Protein AF-0000000075406722 (afdb_homodimer)

Secondary structure (DSSP, 8-state):
--HHHHHHHHHHHHHHHHSS-GGGTSPPPP--HHHHHHHHHHHS-HHHHHSEEPHHHHHHHHHHH-HHHHHHHHHHHHHHHHHHHHGGGGSPEEEEEEEEEEEES---B--EETTT--B---B----SEEEEEEEEEE--HHHHHHHHHHHHHHHHHHHHHHHHHHHHHHHHHHHHHHHHHHHHHHHHHHHHHHHHHHHHHHHHHHHHHHHHTT-S-HHHHHHHHHHHHHHHHHHHHHHHHHTTHHHHHHHHHT-S-GGG-EEPP--TT-----PPPPS-HHHHHHHHHHH-HHHHHHHHHHHHHHHHHHHHHHHHSPEEEEEEEEEEE--TT-S--EEEEEEEEEE--HHHHHHHHHHHHHHHHHHHHHHHHHHHHHHHHHHHHHHHHHHHHHHHHHHHHHHHHHHHHHHHHHHHHHHHHTTSS-HHHHHHHHHHHHHHHHHHHHHHHHHHHHHHHHHHHHTPPP----------------GGGGHHHH-/-HHHHHHHHHHHHHHHHHHHHSS--SPPPP--HHHHHHHHHHHS-HHHHHSEEPHHHHHHHHHHH-HHHHHHHHHHHHHHHHHHHHGGGGS-EEEEEEEEEE-SSPP-B--B-TTT--B---EE-S-SEEEEEEEEEE--HHHHHHHHHHHHHHHHHHHHHHHHHHHHHHHHHHHHHHHHHHHHHHHHHHHHHHHHHHHHHHHHHHHHHHHHTT-S-HHHHHHHHHHHHHHHHHHHHHHHHHTTHHHHHHHHHT-S-GGG-EE----TT-----PPPPS-HHHHHHHHHHH-HHHHHHHHHHHHHHHHHHHHHHHTSPEEEEEEEEEEE--TTBS-SEEEEEEEEEEEEHHHHHHHHHHHHHHHHHHHHHHHHHHHHHHHHHHHHHHHHHHHHHHHHHHHHHHHHHHHHHHHHHHHHHHHHTTSS-HHHHHHHHHHHHHHHHHHHHHHHHHHHHHHHHHHHHT---------S---------THHHHHHH-

Structure (mmCIF, N/CA/C/O backbone):
data_AF-0000000075406722-model_v1
#
loop_
_entity.id
_entity.type
_entity.pdbx_description
1 polymer 'Outer membrane efflux protein'
#
loop_
_atom_site.group_PDB
_atom_site.id
_atom_site.type_symbol
_atom_site.label_atom_id
_atom_site.label_alt_id
_atom_site.label_comp_id
_atom_site.label_asym_id
_atom_site.label_entity_id
_atom_site.label_seq_id
_atom_site.pdbx_PDB_ins_code
_atom_site.Cartn_x
_atom_site.Cartn_y
_atom_site.Cartn_z
_atom_site.occupancy
_atom_site.B_iso_or_equiv
_atom_site.auth_seq_id
_atom_site.auth_comp_id
_atom_site.auth_asym_id
_atom_site.auth_atom_id
_atom_site.pdbx_PDB_model_num
ATOM 1 N N . MET A 1 1 ? 6.004 64.875 -0.947 1 30.69 1 MET A N 1
ATOM 2 C CA . MET A 1 1 ? 7.156 63.969 -0.961 1 30.69 1 MET A CA 1
ATOM 3 C C . MET A 1 1 ? 6.797 62.625 -0.361 1 30.69 1 MET A C 1
ATOM 5 O O . MET A 1 1 ? 7.645 61.719 -0.27 1 30.69 1 MET A O 1
ATOM 9 N N . SER A 1 2 ? 5.676 62.656 0.511 1 36.03 2 SER A N 1
ATOM 10 C CA . SER A 1 2 ? 5.25 61.562 1.378 1 36.03 2 SER A CA 1
ATOM 11 C C . SER A 1 2 ? 4.605 60.438 0.573 1 36.03 2 SER A C 1
ATOM 13 O O . SER A 1 2 ? 4.57 59.281 1.019 1 36.03 2 SER A O 1
ATOM 15 N N . MET A 1 3 ? 4.035 60.812 -0.539 1 44.88 3 MET A N 1
ATOM 16 C CA . MET A 1 3 ? 3.35 59.781 -1.312 1 44.88 3 MET A CA 1
ATOM 17 C C . MET A 1 3 ? 4.352 58.812 -1.932 1 44.88 3 MET A C 1
ATOM 19 O O . MET A 1 3 ? 3.963 57.781 -2.49 1 44.88 3 MET A O 1
ATOM 23 N N . ARG A 1 4 ? 5.582 59.281 -2.188 1 49.72 4 ARG A N 1
ATOM 24 C CA . ARG A 1 4 ? 6.566 58.5 -2.918 1 49.72 4 ARG A CA 1
ATOM 25 C C . ARG A 1 4 ? 7.117 57.375 -2.051 1 49.72 4 ARG A C 1
ATOM 27 O O . ARG A 1 4 ? 7.637 56.375 -2.566 1 49.72 4 ARG A O 1
ATOM 34 N N . LYS A 1 5 ? 7.18 57.531 -0.743 1 51.06 5 LYS A N 1
ATOM 35 C CA . LYS A 1 5 ? 7.754 56.531 0.129 1 51.06 5 LYS A CA 1
ATOM 36 C C . LYS A 1 5 ? 6.789 55.375 0.327 1 51.06 5 LYS A C 1
ATOM 38 O O . LYS A 1 5 ? 7.211 54.219 0.454 1 51.06 5 LYS A O 1
ATOM 43 N N . THR A 1 6 ? 5.496 55.656 0.438 1 47.31 6 THR A N 1
ATOM 44 C CA . THR A 1 6 ? 4.547 54.562 0.684 1 47.31 6 THR A CA 1
ATOM 45 C C . THR A 1 6 ? 4.48 53.625 -0.516 1 47.31 6 THR A C 1
ATOM 47 O O . THR A 1 6 ? 4.203 52.438 -0.362 1 47.31 6 THR A O 1
ATOM 50 N N . LEU A 1 7 ? 4.68 54.188 -1.742 1 47.38 7 LEU A N 1
ATOM 51 C CA . LEU A 1 7 ? 4.621 53.344 -2.936 1 47.38 7 LEU A CA 1
ATOM 52 C C . LEU A 1 7 ? 5.84 52.438 -3.023 1 47.38 7 LEU A C 1
ATOM 54 O O . LEU A 1 7 ? 5.77 51.344 -3.598 1 47.38 7 LEU A O 1
ATOM 58 N N . LYS A 1 8 ? 6.984 52.875 -2.516 1 51.28 8 LYS A N 1
ATOM 59 C CA . LYS A 1 8 ? 8.219 52.094 -2.6 1 51.28 8 LYS A CA 1
ATOM 60 C C . LYS A 1 8 ? 8.164 50.875 -1.67 1 51.28 8 LYS A C 1
ATOM 62 O O . LYS A 1 8 ? 8.641 49.812 -2.02 1 51.28 8 LYS A O 1
ATOM 67 N N . THR A 1 9 ? 7.539 51.062 -0.428 1 48.97 9 THR A N 1
ATOM 68 C CA . THR A 1 9 ? 7.434 49.938 0.485 1 48.97 9 THR A CA 1
ATOM 69 C C . THR A 1 9 ? 6.426 48.906 -0.036 1 48.97 9 THR A C 1
ATOM 71 O O . THR A 1 9 ? 6.633 47.719 0.099 1 48.97 9 THR A O 1
ATOM 74 N N . GLY A 1 10 ? 5.285 49.406 -0.622 1 46.62 10 GLY A N 1
ATOM 75 C CA . GLY A 1 10 ? 4.379 48.469 -1.273 1 46.62 10 GLY A CA 1
ATOM 76 C C . GLY A 1 10 ? 5.027 47.688 -2.404 1 46.62 10 GLY A C 1
ATOM 77 O O . GLY A 1 10 ? 4.66 46.531 -2.672 1 46.62 10 GLY A O 1
ATOM 78 N N . LEU A 1 11 ? 5.969 48.375 -3.121 1 46.91 11 LEU A N 1
ATOM 79 C CA . LEU A 1 11 ? 6.68 47.75 -4.223 1 46.91 11 LEU A CA 1
ATOM 80 C C . LEU A 1 11 ? 7.645 46.688 -3.709 1 46.91 11 LEU A C 1
ATOM 82 O O . LEU A 1 11 ? 7.852 45.656 -4.359 1 46.91 11 LEU A O 1
ATOM 86 N N . VAL A 1 12 ? 8.25 46.875 -2.523 1 46 12 VAL A N 1
ATOM 87 C CA . VAL A 1 12 ? 9.18 45.906 -1.998 1 46 12 VAL A CA 1
ATOM 88 C C . VAL A 1 12 ? 8.43 44.625 -1.647 1 46 12 VAL A C 1
ATOM 90 O O . VAL A 1 12 ? 8.914 43.5 -1.902 1 46 12 VAL A O 1
ATOM 93 N N . VAL A 1 13 ? 7.242 44.781 -1.038 1 46.69 13 VAL A N 1
ATOM 94 C CA . VAL A 1 13 ? 6.492 43.562 -0.697 1 46.69 13 VAL A CA 1
ATOM 95 C C . VAL A 1 13 ? 6.047 42.844 -1.973 1 46.69 13 VAL A C 1
ATOM 97 O O . VAL A 1 13 ? 6.094 41.625 -2.055 1 46.69 13 VAL A O 1
ATOM 100 N N . ALA A 1 14 ? 5.598 43.594 -2.963 1 46.34 14 ALA A N 1
ATOM 101 C CA . ALA A 1 14 ? 5.227 43.031 -4.254 1 46.34 14 ALA A CA 1
ATOM 102 C C . ALA A 1 14 ? 6.438 42.406 -4.945 1 46.34 14 ALA A C 1
ATOM 104 O O . ALA A 1 14 ? 6.316 41.375 -5.617 1 46.34 14 ALA A O 1
ATOM 105 N N . THR A 1 15 ? 7.637 43 -4.836 1 46.09 15 THR A N 1
ATOM 106 C CA . THR A 1 15 ? 8.836 42.469 -5.484 1 46.09 15 THR A CA 1
ATOM 107 C C . THR A 1 15 ? 9.273 41.156 -4.832 1 46.09 15 THR A C 1
ATOM 109 O O . THR A 1 15 ? 9.844 40.312 -5.492 1 46.09 15 THR A O 1
ATOM 112 N N . VAL A 1 16 ? 9.227 41.031 -3.545 1 46.47 16 VAL A N 1
ATOM 113 C CA . VAL A 1 16 ? 9.641 39.781 -2.949 1 46.47 16 VAL A CA 1
ATOM 114 C C . VAL A 1 16 ? 8.719 38.656 -3.434 1 46.47 16 VAL A C 1
ATOM 116 O O . VAL A 1 16 ? 9.172 37.531 -3.664 1 46.47 16 VAL A O 1
ATOM 119 N N . ALA A 1 17 ? 7.449 38.969 -3.641 1 45.44 17 ALA A N 1
ATOM 120 C CA . ALA A 1 17 ? 6.512 37.969 -4.152 1 45.44 17 ALA A CA 1
ATOM 121 C C . ALA A 1 17 ? 6.879 37.531 -5.574 1 45.44 17 ALA A C 1
ATOM 123 O O . ALA A 1 17 ? 6.742 36.375 -5.938 1 45.44 17 ALA A O 1
ATOM 124 N N . VAL A 1 18 ? 7.195 38.5 -6.457 1 45.78 18 VAL A N 1
ATOM 125 C CA . VAL A 1 18 ? 7.406 38.219 -7.871 1 45.78 18 VAL A CA 1
ATOM 126 C C . VAL A 1 18 ? 8.734 37.5 -8.055 1 45.78 18 VAL A C 1
ATOM 128 O O . VAL A 1 18 ? 8.906 36.719 -9.008 1 45.78 18 VAL A O 1
ATOM 131 N N . SER A 1 19 ? 9.727 37.812 -7.281 1 43.91 19 SER A N 1
ATOM 132 C CA . SER A 1 19 ? 11 37.156 -7.551 1 43.91 19 SER A CA 1
ATOM 133 C C . SER A 1 19 ? 10.906 35.656 -7.293 1 43.91 19 SER A C 1
ATOM 135 O O . SER A 1 19 ? 11.891 34.938 -7.48 1 43.91 19 SER A O 1
ATOM 137 N N . LEU A 1 20 ? 10.109 35.25 -6.395 1 44.59 20 LEU A N 1
ATOM 138 C CA . LEU A 1 20 ? 10.078 33.781 -6.309 1 44.59 20 LEU A CA 1
ATOM 139 C C . LEU A 1 20 ? 9.664 33.188 -7.645 1 44.59 20 LEU A C 1
ATOM 141 O O . LEU A 1 20 ? 8.477 33.062 -7.945 1 44.59 20 LEU A O 1
ATOM 145 N N . SER A 1 21 ? 10.008 33.656 -8.719 1 41.53 21 SER A N 1
ATOM 146 C CA . SER A 1 21 ? 9.797 33.219 -10.094 1 41.53 21 SER A CA 1
ATOM 147 C C . SER A 1 21 ? 9.539 31.703 -10.164 1 41.53 21 SER A C 1
ATOM 149 O O . SER A 1 21 ? 10.133 30.938 -9.414 1 41.53 21 SER A O 1
ATOM 151 N N . ALA A 1 22 ? 8.422 31.25 -10.859 1 47.97 22 ALA A N 1
ATOM 152 C CA . ALA A 1 22 ? 7.629 30.109 -11.32 1 47.97 22 ALA A CA 1
ATOM 153 C C . ALA A 1 22 ? 8.531 29 -11.844 1 47.97 22 ALA A C 1
ATOM 155 O O . ALA A 1 22 ? 8.195 27.812 -11.719 1 47.97 22 ALA A O 1
ATOM 156 N N . CYS A 1 23 ? 9.508 29.438 -12.594 1 49.16 23 CYS A N 1
ATOM 157 C CA . CYS A 1 23 ? 10.156 28.469 -13.469 1 49.16 23 CYS A CA 1
ATOM 158 C C . CYS A 1 23 ? 10.805 27.344 -12.656 1 49.16 23 CYS A C 1
ATOM 160 O O . CYS A 1 23 ? 10.898 26.219 -13.125 1 49.16 23 CYS A O 1
ATOM 162 N N . ALA A 1 24 ? 11.258 27.609 -11.297 1 60.19 24 ALA A N 1
ATOM 163 C CA . ALA A 1 24 ? 12.055 26.609 -10.586 1 60.19 24 ALA A CA 1
ATOM 164 C C . ALA A 1 24 ? 11.18 25.781 -9.641 1 60.19 24 ALA A C 1
ATOM 166 O O . ALA A 1 24 ? 11.641 24.781 -9.086 1 60.19 24 ALA A O 1
ATOM 167 N N . LEU A 1 25 ? 9.859 26.125 -9.562 1 68.5 25 LEU A N 1
ATOM 168 C CA . LEU A 1 25 ? 9.078 25.469 -8.516 1 68.5 25 LEU A CA 1
ATOM 169 C C . LEU A 1 25 ? 8.469 24.172 -9.031 1 68.5 25 LEU A C 1
ATOM 171 O O . LEU A 1 25 ? 8.383 23.188 -8.297 1 68.5 25 LEU A O 1
ATOM 175 N N . GLU A 1 26 ? 8.047 24.25 -10.352 1 73.31 26 GLU A N 1
ATOM 176 C CA . GLU A 1 26 ? 7.293 23.094 -10.812 1 73.31 26 GLU A CA 1
ATOM 177 C C . GLU A 1 26 ? 8.227 22 -11.312 1 73.31 26 GLU A C 1
ATOM 179 O O . GLU A 1 26 ? 9.031 22.219 -12.219 1 73.31 26 GLU A O 1
ATOM 184 N N . PRO A 1 27 ? 8.031 20.891 -10.688 1 80.56 27 PRO A N 1
ATOM 185 C CA . PRO A 1 27 ? 8.766 19.766 -11.258 1 80.56 27 PRO A CA 1
ATOM 186 C C . PRO A 1 27 ? 8.414 19.5 -12.719 1 80.56 27 PRO A C 1
ATOM 188 O O . PRO A 1 27 ? 7.398 19.984 -13.211 1 80.56 27 PRO A O 1
ATOM 191 N N . GLU A 1 28 ? 9.281 18.891 -13.406 1 82.31 28 GLU A N 1
ATOM 192 C CA . GLU A 1 28 ? 9.031 18.531 -14.797 1 82.31 28 GLU A CA 1
ATOM 193 C C . GLU A 1 28 ? 7.738 17.734 -14.93 1 82.31 28 GLU A C 1
ATOM 195 O O . GLU A 1 28 ? 7.457 16.859 -14.102 1 82.31 28 GLU A O 1
ATOM 200 N N . ALA A 1 29 ? 6.949 18.141 -15.898 1 86.62 29 ALA A N 1
ATOM 201 C CA . ALA A 1 29 ? 5.703 17.422 -16.156 1 86.62 29 ALA A CA 1
ATOM 202 C C . ALA A 1 29 ? 5.969 15.945 -16.438 1 86.62 29 ALA A C 1
ATOM 204 O O . ALA A 1 29 ? 7.047 15.586 -16.938 1 86.62 29 ALA A O 1
ATOM 205 N N . LEU A 1 30 ? 5.047 15.203 -16.047 1 90.75 30 LEU A N 1
ATOM 206 C CA . LEU A 1 30 ? 5.199 13.781 -16.328 1 90.75 30 LEU A CA 1
ATOM 207 C C . LEU A 1 30 ? 5.125 13.516 -17.828 1 90.75 30 LEU A C 1
ATOM 209 O O . LEU A 1 30 ? 4.203 13.984 -18.5 1 90.75 30 LEU A O 1
ATOM 213 N N . GLY A 1 31 ? 6.113 12.961 -18.344 1 87.81 31 GLY A N 1
ATOM 214 C CA . GLY A 1 31 ? 6.074 12.539 -19.734 1 87.81 31 GLY A CA 1
ATOM 215 C C . GLY A 1 31 ? 5.438 11.172 -19.922 1 87.81 31 GLY A C 1
ATOM 216 O O . GLY A 1 31 ? 4.723 10.688 -19.047 1 87.81 31 GLY A O 1
ATOM 217 N N . GLU A 1 32 ? 5.648 10.688 -21.109 1 91.81 32 GLU A N 1
ATOM 218 C CA . GLU A 1 32 ? 5.191 9.328 -21.375 1 91.81 32 GLU A CA 1
ATOM 219 C C . GLU A 1 32 ? 6.016 8.305 -20.609 1 91.81 32 GLU A C 1
ATOM 221 O O . GLU A 1 32 ? 7.246 8.375 -20.594 1 91.81 32 GLU A O 1
ATOM 226 N N . ILE A 1 33 ? 5.312 7.457 -19.969 1 93.94 33 ILE A N 1
ATOM 227 C CA . ILE A 1 33 ? 5.98 6.469 -19.125 1 93.94 33 ILE A CA 1
ATOM 228 C C . ILE A 1 33 ? 6.945 5.641 -19.969 1 93.94 33 ILE A C 1
ATOM 230 O O . ILE A 1 33 ? 8.016 5.258 -19.5 1 93.94 33 ILE A O 1
ATOM 234 N N . ARG A 1 34 ? 6.684 5.375 -21.234 1 91.94 34 ARG A N 1
ATOM 235 C CA . ARG A 1 34 ? 7.562 4.613 -22.109 1 91.94 34 ARG A CA 1
ATOM 236 C C . ARG A 1 34 ? 8.875 5.352 -22.344 1 91.94 34 ARG A C 1
ATOM 238 O O . ARG A 1 34 ? 9.945 4.734 -22.391 1 91.94 34 ARG A O 1
ATOM 245 N N . ALA A 1 35 ? 8.695 6.598 -22.531 1 93.19 35 ALA A N 1
ATOM 246 C CA . ALA A 1 35 ? 9.891 7.414 -22.734 1 93.19 35 ALA A CA 1
ATOM 247 C C . ALA A 1 35 ? 10.781 7.395 -21.484 1 93.19 35 ALA A C 1
ATOM 249 O O . ALA A 1 35 ? 12.008 7.332 -21.594 1 93.19 35 ALA A O 1
ATOM 250 N N . ASP A 1 36 ? 10.164 7.449 -20.359 1 93.44 36 ASP A N 1
ATOM 251 C CA . ASP A 1 36 ? 10.922 7.402 -19.109 1 93.44 36 ASP A CA 1
ATOM 252 C C . ASP A 1 36 ? 11.617 6.059 -18.938 1 93.44 36 ASP A C 1
ATOM 254 O O . ASP A 1 36 ? 12.758 6.004 -18.469 1 93.44 36 ASP A O 1
ATOM 258 N N . LEU A 1 37 ? 10.938 5.043 -19.25 1 94.19 37 LEU A N 1
ATOM 259 C CA . LEU A 1 37 ? 11.523 3.709 -19.172 1 94.19 37 LEU A CA 1
ATOM 260 C C . LEU A 1 37 ? 12.695 3.572 -20.125 1 94.19 37 LEU A C 1
ATOM 262 O O . LEU A 1 37 ? 13.711 2.951 -19.797 1 94.19 37 LEU A O 1
ATOM 266 N N . LYS A 1 38 ? 12.602 4.098 -21.344 1 92.56 38 LYS A N 1
ATOM 267 C CA . LYS A 1 38 ? 13.688 4.07 -22.312 1 92.56 38 LYS A CA 1
ATOM 268 C C . LYS A 1 38 ? 14.898 4.844 -21.797 1 92.56 38 LYS A C 1
ATOM 270 O O . LYS A 1 38 ? 16.031 4.395 -21.953 1 92.56 38 LYS A O 1
ATOM 275 N N . ARG A 1 39 ? 14.602 5.984 -21.234 1 92.69 39 ARG A N 1
ATOM 276 C CA . ARG A 1 39 ? 15.688 6.766 -20.656 1 92.69 39 ARG A CA 1
ATOM 277 C C . ARG A 1 39 ? 16.406 5.977 -19.562 1 92.69 39 ARG A C 1
ATOM 279 O O . ARG A 1 39 ? 17.641 6.004 -19.484 1 92.69 39 ARG A O 1
ATOM 286 N N . HIS A 1 40 ? 15.617 5.359 -18.719 1 92.69 40 HIS A N 1
ATOM 287 C CA . HIS A 1 40 ? 16.219 4.523 -17.688 1 92.69 40 HIS A CA 1
ATOM 288 C C . HIS A 1 40 ? 17.078 3.42 -18.297 1 92.69 40 HIS A C 1
ATOM 290 O O . HIS A 1 40 ? 18.172 3.143 -17.812 1 92.69 40 HIS A O 1
ATOM 296 N N . ALA A 1 41 ? 16.641 2.781 -19.344 1 91.62 41 ALA A N 1
ATOM 297 C CA . ALA A 1 41 ? 17.375 1.707 -20.016 1 91.62 41 ALA A CA 1
ATOM 298 C C . ALA A 1 41 ? 18.734 2.193 -20.516 1 91.62 41 ALA A C 1
ATOM 300 O O . ALA A 1 41 ? 19.703 1.437 -20.531 1 91.62 41 ALA A O 1
ATOM 301 N N . GLU A 1 42 ? 18.719 3.453 -20.875 1 90.81 42 GLU A N 1
ATOM 302 C CA . GLU A 1 42 ? 19.938 4.039 -21.406 1 90.81 42 GLU A CA 1
ATOM 303 C C . GLU A 1 42 ? 20.969 4.266 -20.297 1 90.81 42 GLU A C 1
ATOM 305 O O . GLU A 1 42 ? 22.172 4.379 -20.562 1 90.81 42 GLU A O 1
ATOM 310 N N . THR A 1 43 ? 20.5 4.301 -19.109 1 90.44 43 THR A N 1
ATOM 311 C CA . THR A 1 43 ? 21.406 4.547 -18 1 90.44 43 THR A CA 1
ATOM 312 C C . THR A 1 43 ? 22.062 3.25 -17.531 1 90.44 43 THR A C 1
ATOM 314 O O . THR A 1 43 ? 23.031 3.273 -16.781 1 90.44 43 THR A O 1
ATOM 317 N N . LEU A 1 44 ? 21.578 2.125 -17.922 1 91.56 44 LEU A N 1
ATOM 318 C CA . LEU A 1 44 ? 22.094 0.831 -17.5 1 91.56 44 LEU A CA 1
ATOM 319 C C . LEU A 1 44 ? 23.469 0.576 -18.125 1 91.56 44 LEU A C 1
ATOM 321 O O . LEU A 1 44 ? 23.75 1.002 -19.25 1 91.56 44 LEU A O 1
ATOM 325 N N . PRO A 1 45 ? 24.391 -0.049 -17.406 1 91.31 45 PRO A N 1
ATOM 326 C CA . PRO A 1 45 ? 25.734 -0.348 -17.953 1 91.31 45 PRO A CA 1
ATOM 327 C C . PRO A 1 45 ? 25.688 -1.386 -19.062 1 91.31 45 PRO A C 1
ATOM 329 O O . PRO A 1 45 ? 25.719 -2.59 -18.797 1 91.31 45 PRO A O 1
ATOM 332 N N . GLN A 1 46 ? 25.812 -0.988 -20.234 1 89 46 GLN A N 1
ATOM 333 C CA . GLN A 1 46 ? 25.672 -1.838 -21.422 1 89 46 GLN A CA 1
ATOM 334 C C . GLN A 1 46 ? 26.797 -2.857 -21.5 1 89 46 GLN A C 1
ATOM 336 O O . GLN A 1 46 ? 26.594 -3.98 -21.969 1 89 46 GLN A O 1
ATOM 341 N N . GLU A 1 47 ? 27.922 -2.477 -21.031 1 89.44 47 GLU A N 1
ATOM 342 C CA . GLU A 1 47 ? 29.062 -3.387 -21.062 1 89.44 47 GLU A CA 1
ATOM 343 C C . GLU A 1 47 ? 28.812 -4.613 -20.188 1 89.44 47 GLU A C 1
ATOM 345 O O . GLU A 1 47 ? 29.141 -5.738 -20.578 1 89.44 47 GLU A O 1
ATOM 350 N N . THR A 1 48 ? 28.203 -4.363 -19.062 1 90.44 48 THR A N 1
ATOM 351 C CA . THR A 1 48 ? 27.922 -5.465 -18.156 1 90.44 48 THR A CA 1
ATOM 352 C C . THR A 1 48 ? 26.797 -6.348 -18.719 1 90.44 48 THR A C 1
ATOM 354 O O . THR A 1 48 ? 26.891 -7.574 -18.656 1 90.44 48 THR A O 1
ATOM 357 N N . LEU A 1 49 ? 25.875 -5.781 -19.375 1 91.56 49 LEU A N 1
ATOM 358 C CA . LEU A 1 49 ? 24.719 -6.496 -19.891 1 91.56 49 LEU A CA 1
ATOM 359 C C . LEU A 1 49 ? 25.078 -7.332 -21.109 1 91.56 49 LEU A C 1
ATOM 361 O O . LEU A 1 49 ? 24.391 -8.297 -21.438 1 91.56 49 LEU A O 1
ATOM 365 N N . SER A 1 50 ? 26.188 -6.93 -21.781 1 89.75 50 SER A N 1
ATOM 366 C CA . SER A 1 50 ? 26.594 -7.637 -23 1 89.75 50 SER A CA 1
ATOM 367 C C . SER A 1 50 ? 27.391 -8.898 -22.656 1 89.75 50 SER A C 1
ATOM 369 O O . SER A 1 50 ? 27.562 -9.781 -23.5 1 89.75 50 SER A O 1
ATOM 371 N N . GLN A 1 51 ? 27.844 -8.977 -21.406 1 91.69 51 GLN A N 1
ATOM 372 C CA . GLN A 1 51 ? 28.547 -10.172 -20.938 1 91.69 51 GLN A CA 1
ATOM 373 C C . GLN A 1 51 ? 27.609 -11.102 -20.188 1 91.69 51 GLN A C 1
ATOM 375 O O . GLN A 1 51 ? 26.578 -10.664 -19.656 1 91.69 51 GLN A O 1
ATOM 380 N N . PRO A 1 52 ? 27.969 -12.398 -20.234 1 93.62 52 PRO A N 1
ATOM 381 C CA . PRO A 1 52 ? 27.156 -13.305 -19.422 1 93.62 52 PRO A CA 1
ATOM 382 C C . PRO A 1 52 ? 27.156 -12.93 -17.938 1 93.62 52 PRO A C 1
ATOM 384 O O . PRO A 1 52 ? 28.219 -12.852 -17.312 1 93.62 52 PRO A O 1
ATOM 387 N N . LEU A 1 53 ? 26 -12.695 -17.438 1 95 53 LEU A N 1
ATOM 388 C CA . LEU A 1 53 ? 25.844 -12.211 -16.062 1 95 53 LEU A CA 1
ATOM 389 C C . LEU A 1 53 ? 25.953 -13.359 -15.062 1 95 53 LEU A C 1
ATOM 391 O O . LEU A 1 53 ? 25.312 -14.398 -15.242 1 95 53 LEU A O 1
ATOM 395 N N . THR A 1 54 ? 26.812 -13.211 -14.055 1 93.06 54 THR A N 1
ATOM 396 C CA . THR A 1 54 ? 26.812 -14.094 -12.898 1 93.06 54 THR A CA 1
ATOM 397 C C . THR A 1 54 ? 25.797 -13.641 -11.867 1 93.06 54 THR A C 1
ATOM 399 O O . THR A 1 54 ? 25.172 -12.586 -12.016 1 93.06 54 THR A O 1
ATOM 402 N N . VAL A 1 55 ? 25.547 -14.5 -10.883 1 92.12 55 VAL A N 1
ATOM 403 C CA . VAL A 1 55 ? 24.594 -14.141 -9.836 1 92.12 55 VAL A CA 1
ATOM 404 C C . VAL A 1 55 ? 25.047 -12.852 -9.148 1 92.12 55 VAL A C 1
ATOM 406 O O . VAL A 1 55 ? 24.219 -12 -8.812 1 92.12 55 VAL A O 1
ATOM 409 N N . ASP A 1 56 ? 26.344 -12.656 -8.969 1 91.88 56 ASP A N 1
ATOM 410 C CA . ASP A 1 56 ? 26.875 -11.461 -8.32 1 91.88 56 ASP A CA 1
ATOM 411 C C . ASP A 1 56 ? 26.656 -10.219 -9.18 1 91.88 56 ASP A C 1
ATOM 413 O O . ASP A 1 56 ? 26.344 -9.148 -8.664 1 91.88 56 ASP A O 1
ATOM 417 N N . ASP A 1 57 ? 26.844 -10.438 -10.477 1 93.44 57 ASP A N 1
ATOM 418 C CA . ASP A 1 57 ? 26.594 -9.336 -11.398 1 93.44 57 ASP A CA 1
ATOM 419 C C . ASP A 1 57 ? 25.125 -8.906 -11.336 1 93.44 57 ASP A C 1
ATOM 421 O O . ASP A 1 57 ? 24.828 -7.711 -11.312 1 93.44 57 ASP A O 1
ATOM 425 N N . ALA A 1 58 ? 24.219 -9.914 -11.297 1 95.19 58 ALA A N 1
ATOM 426 C CA . ALA A 1 58 ? 22.781 -9.633 -11.25 1 95.19 58 ALA A CA 1
ATOM 427 C C . ALA A 1 58 ? 22.422 -8.891 -9.969 1 95.19 58 ALA A C 1
ATOM 429 O O . ALA A 1 58 ? 21.609 -7.949 -10 1 95.19 58 ALA A O 1
ATOM 430 N N . ILE A 1 59 ? 23.016 -9.281 -8.891 1 94.25 59 ILE A N 1
ATOM 431 C CA . ILE A 1 59 ? 22.766 -8.633 -7.605 1 94.25 59 ILE A CA 1
ATOM 432 C C . ILE A 1 59 ? 23.266 -7.188 -7.652 1 94.25 59 ILE A C 1
ATOM 434 O O . ILE A 1 59 ? 22.547 -6.266 -7.234 1 94.25 59 ILE A O 1
ATOM 438 N N . ALA A 1 60 ? 24.484 -6.98 -8.172 1 93.94 60 ALA A N 1
ATOM 439 C CA . ALA A 1 60 ? 25.047 -5.637 -8.266 1 93.94 60 ALA A CA 1
ATOM 440 C C . ALA A 1 60 ? 24.172 -4.727 -9.117 1 93.94 60 ALA A C 1
ATOM 442 O O . ALA A 1 60 ? 23.922 -3.574 -8.75 1 93.94 60 ALA A O 1
ATOM 443 N N . LEU A 1 61 ? 23.75 -5.301 -10.258 1 94.25 61 LEU A N 1
ATOM 444 C CA . LEU A 1 61 ? 22.891 -4.531 -11.148 1 94.25 61 LEU A CA 1
ATOM 445 C C . LEU A 1 61 ? 21.578 -4.172 -10.453 1 94.25 61 LEU A C 1
ATOM 447 O O . LEU A 1 61 ? 21.109 -3.037 -10.555 1 94.25 61 LEU A O 1
ATOM 451 N N . ALA A 1 62 ? 20.938 -5.125 -9.734 1 95.81 62 ALA A N 1
ATOM 452 C CA . ALA A 1 62 ? 19.672 -4.898 -9.055 1 95.81 62 ALA A CA 1
ATOM 453 C C . ALA A 1 62 ? 19.812 -3.848 -7.957 1 95.81 62 ALA A C 1
ATOM 455 O O . ALA A 1 62 ? 18.969 -2.953 -7.828 1 95.81 62 ALA A O 1
ATOM 456 N N . VAL A 1 63 ? 20.906 -3.898 -7.234 1 93.81 63 VAL A N 1
ATOM 457 C CA . VAL A 1 63 ? 21.141 -2.967 -6.133 1 93.81 63 VAL A CA 1
ATOM 458 C C . VAL A 1 63 ? 21.312 -1.551 -6.684 1 93.81 63 VAL A C 1
ATOM 460 O O . VAL A 1 63 ? 20.828 -0.585 -6.086 1 93.81 63 VAL A O 1
ATOM 463 N N . ALA A 1 64 ? 21.891 -1.448 -7.816 1 93.31 64 ALA A N 1
ATOM 464 C CA . ALA A 1 64 ? 22.203 -0.137 -8.375 1 93.31 64 ALA A CA 1
ATOM 465 C C . ALA A 1 64 ? 21.031 0.424 -9.18 1 93.31 64 ALA A C 1
ATOM 467 O O . ALA A 1 64 ? 20.828 1.64 -9.219 1 93.31 64 ALA A O 1
ATOM 468 N N . HIS A 1 65 ? 20.219 -0.507 -9.797 1 94 65 HIS A N 1
ATOM 469 C CA . HIS A 1 65 ? 19.344 0.027 -10.836 1 94 65 HIS A CA 1
ATOM 470 C C . HIS A 1 65 ? 17.891 -0.39 -10.602 1 94 65 HIS A C 1
ATOM 472 O O . HIS A 1 65 ? 17 -0.018 -11.375 1 94 65 HIS A O 1
ATOM 478 N N . ASN A 1 66 ? 17.625 -1.186 -9.547 1 95.19 66 ASN A N 1
ATOM 479 C CA . ASN A 1 66 ? 16.234 -1.509 -9.227 1 95.19 66 ASN A CA 1
ATOM 480 C C . ASN A 1 66 ? 15.445 -0.26 -8.852 1 95.19 66 ASN A C 1
ATOM 482 O O . ASN A 1 66 ? 15.875 0.52 -7.996 1 95.19 66 ASN A O 1
ATOM 486 N N . LEU A 1 67 ? 14.344 -0.106 -9.5 1 94.88 67 LEU A N 1
ATOM 487 C CA . LEU A 1 67 ? 13.586 1.133 -9.359 1 94.88 67 LEU A CA 1
ATOM 488 C C . LEU A 1 67 ? 12.852 1.172 -8.023 1 94.88 67 LEU A C 1
ATOM 490 O O . LEU A 1 67 ? 12.641 2.248 -7.461 1 94.88 67 LEU A O 1
ATOM 494 N N . ASP A 1 68 ? 12.453 0.044 -7.453 1 94.69 68 ASP A N 1
ATOM 495 C CA . ASP A 1 68 ? 11.859 0.003 -6.121 1 94.69 68 ASP A CA 1
ATOM 496 C C . ASP A 1 68 ? 12.867 0.418 -5.055 1 94.69 68 ASP A C 1
ATOM 498 O O . ASP A 1 68 ? 12.508 1.068 -4.07 1 94.69 68 ASP A O 1
ATOM 502 N N . SER A 1 69 ? 14.07 -0.026 -5.223 1 94.25 69 SER A N 1
ATOM 503 C CA . SER A 1 69 ? 15.133 0.373 -4.305 1 94.25 69 SER A CA 1
ATOM 504 C C . SER A 1 69 ? 15.367 1.88 -4.344 1 94.25 69 SER A C 1
ATOM 506 O O . SER A 1 69 ? 15.609 2.504 -3.311 1 94.25 69 SER A O 1
ATOM 508 N N . ARG A 1 70 ? 15.266 2.391 -5.508 1 94.25 70 ARG A N 1
ATOM 509 C CA . ARG A 1 70 ? 15.414 3.834 -5.664 1 94.25 70 ARG A CA 1
ATOM 510 C C . ARG A 1 70 ? 14.328 4.582 -4.898 1 94.25 70 ARG A C 1
ATOM 512 O O . ARG A 1 70 ? 14.594 5.602 -4.266 1 94.25 70 ARG A O 1
ATOM 519 N N . VAL A 1 71 ? 13.102 4.102 -4.984 1 96.38 71 VAL A N 1
ATOM 520 C CA . VAL A 1 71 ? 11.992 4.719 -4.258 1 96.38 71 VAL A CA 1
ATOM 521 C C . VAL A 1 71 ? 12.289 4.699 -2.76 1 96.38 71 VAL A C 1
ATOM 523 O O . VAL A 1 71 ? 12.07 5.695 -2.066 1 96.38 71 VAL A O 1
ATOM 526 N N . LYS A 1 72 ? 12.852 3.607 -2.25 1 94.62 72 LYS A N 1
ATOM 527 C CA . LYS A 1 72 ? 13.18 3.496 -0.832 1 94.62 72 LYS A CA 1
ATOM 528 C C . LYS A 1 72 ? 14.281 4.48 -0.443 1 94.62 72 LYS A C 1
ATOM 530 O O . LYS A 1 72 ? 14.266 5.031 0.659 1 94.62 72 LYS A O 1
ATOM 535 N N . LEU A 1 73 ? 15.227 4.727 -1.31 1 93.75 73 LEU A N 1
ATOM 536 C CA . LEU A 1 73 ? 16.281 5.715 -1.078 1 93.75 73 LEU A CA 1
ATOM 537 C C . LEU A 1 73 ? 15.688 7.117 -0.972 1 93.75 73 LEU A C 1
ATOM 539 O O . LEU A 1 73 ? 16.062 7.883 -0.078 1 93.75 73 LEU A O 1
ATOM 543 N N . LEU A 1 74 ? 14.75 7.375 -1.855 1 94.31 74 LEU A N 1
ATOM 544 C CA . LEU A 1 74 ? 14.133 8.695 -1.856 1 94.31 74 LEU A CA 1
ATOM 545 C C . LEU A 1 74 ? 13.289 8.906 -0.603 1 94.31 74 LEU A C 1
ATOM 547 O O . LEU A 1 74 ? 13.195 10.023 -0.094 1 94.31 74 LEU A O 1
ATOM 551 N N . GLU A 1 75 ? 12.695 7.836 -0.104 1 94.19 75 GLU A N 1
ATOM 552 C CA . GLU A 1 75 ? 11.953 7.926 1.148 1 94.19 75 GLU A CA 1
ATOM 553 C C . GLU A 1 75 ? 12.875 8.297 2.311 1 94.19 75 GLU A C 1
ATOM 555 O O . GLU A 1 75 ? 12.461 9 3.234 1 94.19 75 GLU A O 1
ATOM 560 N N . GLU A 1 76 ? 14.078 7.82 2.293 1 94.44 76 GLU A N 1
ATOM 561 C CA . GLU A 1 76 ? 15.07 8.227 3.287 1 94.44 76 GLU A CA 1
ATOM 562 C C . GLU A 1 76 ? 15.383 9.719 3.18 1 94.44 76 GLU A C 1
ATOM 564 O O . GLU A 1 76 ? 15.523 10.398 4.195 1 94.44 76 GLU A O 1
ATOM 569 N N . VAL A 1 77 ? 15.445 10.219 1.956 1 94.44 77 VAL A N 1
ATOM 570 C CA . VAL A 1 77 ? 15.695 11.633 1.713 1 94.44 77 VAL A CA 1
ATOM 571 C C . VAL A 1 77 ? 14.547 12.461 2.285 1 94.44 77 VAL A C 1
ATOM 573 O O . VAL A 1 77 ? 14.766 13.531 2.861 1 94.44 77 VAL A O 1
ATOM 576 N N . LEU A 1 78 ? 13.336 11.945 2.154 1 96 78 LEU A N 1
ATOM 577 C CA . LEU A 1 78 ? 12.172 12.633 2.699 1 96 78 LEU A CA 1
ATOM 578 C C . LEU A 1 78 ? 12.25 12.711 4.219 1 96 78 LEU A C 1
ATOM 580 O O . LEU A 1 78 ? 11.922 13.742 4.812 1 96 78 LEU A O 1
ATOM 584 N N . ALA A 1 79 ? 12.711 11.609 4.812 1 96.38 79 ALA A N 1
ATOM 585 C CA . ALA A 1 79 ? 12.852 11.609 6.266 1 96.38 79 ALA A CA 1
ATOM 586 C C . ALA A 1 79 ? 13.898 12.633 6.715 1 96.38 79 ALA A C 1
ATOM 588 O O . ALA A 1 79 ? 13.703 13.32 7.719 1 96.38 79 ALA A O 1
ATOM 589 N N . GLN A 1 80 ? 14.969 12.797 6.012 1 96.25 80 GLN A N 1
ATOM 590 C CA . GLN A 1 80 ? 15.992 13.789 6.309 1 96.25 80 GLN A CA 1
ATOM 591 C C . GLN A 1 80 ? 15.445 15.203 6.176 1 96.25 80 GLN A C 1
ATOM 593 O O . GLN A 1 80 ? 15.758 16.078 6.996 1 96.25 80 GLN A O 1
ATOM 598 N N . GLY A 1 81 ? 14.641 15.312 5.105 1 95.94 81 GLY A N 1
ATOM 599 C CA . GLY A 1 81 ? 14.023 16.625 4.926 1 95.94 81 GLY A CA 1
ATOM 600 C C . GLY A 1 81 ? 13.109 17.016 6.074 1 95.94 81 GLY A C 1
ATOM 601 O O . GLY A 1 81 ? 13.102 18.172 6.5 1 95.94 81 GLY A O 1
ATOM 602 N N . LYS A 1 82 ? 12.422 16.094 6.633 1 96 82 LYS A N 1
ATOM 603 C CA . LYS A 1 82 ? 11.539 16.359 7.766 1 96 82 LYS A CA 1
ATOM 604 C C . LYS A 1 82 ? 12.344 16.719 9.016 1 96 82 LYS A C 1
ATOM 606 O O . LYS A 1 82 ? 11.938 17.594 9.789 1 96 82 LYS A O 1
ATOM 611 N N . ALA A 1 83 ? 13.477 16.062 9.211 1 96 83 ALA A N 1
ATOM 612 C CA . ALA A 1 83 ? 14.344 16.391 10.336 1 96 83 ALA A CA 1
ATOM 613 C C . ALA A 1 83 ? 14.906 17.797 10.219 1 96 83 ALA A C 1
ATOM 615 O O . ALA A 1 83 ? 14.945 18.531 11.203 1 96 83 ALA A O 1
ATOM 616 N N . ASP A 1 84 ? 15.188 18.203 9.031 1 95.19 84 ASP A N 1
ATOM 617 C CA . ASP A 1 84 ? 15.695 19.547 8.797 1 95.19 84 ASP A CA 1
ATOM 618 C C . ASP A 1 84 ? 14.633 20.609 9.094 1 95.19 84 ASP A C 1
ATOM 620 O O . ASP A 1 84 ? 14.938 21.656 9.656 1 95.19 84 ASP A O 1
ATOM 624 N N . LEU A 1 85 ? 13.445 20.25 8.758 1 95.44 85 LEU A N 1
ATOM 625 C CA . LEU A 1 85 ? 12.344 21.188 8.953 1 95.44 85 LEU A CA 1
ATOM 626 C C . LEU A 1 85 ? 12.008 21.328 10.438 1 95.44 85 LEU A C 1
ATOM 628 O O . LEU A 1 85 ? 11.531 22.391 10.867 1 95.44 85 LEU A O 1
ATOM 632 N N . SER A 1 86 ? 12.312 20.281 11.203 1 95.19 86 SER A N 1
ATOM 633 C CA . SER A 1 86 ? 11.93 20.281 12.609 1 95.19 86 SER A CA 1
ATOM 634 C C . SER A 1 86 ? 12.734 21.312 13.398 1 95.19 86 SER A C 1
ATOM 636 O O . SER A 1 86 ? 12.289 21.781 14.453 1 95.19 86 SER A O 1
ATOM 638 N N . ILE A 1 87 ? 13.844 21.812 12.93 1 94.06 87 ILE A N 1
ATOM 639 C CA . ILE A 1 87 ? 14.719 22.75 13.641 1 94.06 87 ILE A CA 1
ATOM 640 C C . ILE A 1 87 ? 14.07 24.125 13.68 1 94.06 87 ILE A C 1
ATOM 642 O O . ILE A 1 87 ? 14.312 24.906 14.602 1 94.06 87 ILE A O 1
ATOM 646 N N . PHE A 1 88 ? 13.195 24.391 12.727 1 94.19 88 PHE A N 1
ATOM 647 C CA . PHE A 1 88 ? 12.562 25.703 12.664 1 94.19 88 PHE A CA 1
ATOM 648 C C . PHE A 1 88 ? 11.523 25.859 13.758 1 94.19 88 PHE A C 1
ATOM 650 O O . PHE A 1 88 ? 11.156 26.984 14.125 1 94.19 88 PHE A O 1
ATOM 657 N N . ALA A 1 89 ? 11.078 24.734 14.289 1 93.69 89 ALA A N 1
ATOM 658 C CA . ALA A 1 89 ? 10.102 24.781 15.383 1 93.69 89 ALA A CA 1
ATOM 659 C C . ALA A 1 89 ? 10.758 25.25 16.672 1 93.69 89 ALA A C 1
ATOM 661 O O . ALA A 1 89 ? 10.062 25.594 17.641 1 93.69 89 ALA A O 1
ATOM 662 N N . LEU A 1 90 ? 12.156 25.406 16.719 1 94.5 90 LEU A N 1
ATOM 663 C CA . LEU A 1 90 ? 12.891 25.859 17.891 1 94.5 90 LEU A CA 1
ATOM 664 C C . LEU A 1 90 ? 12.922 27.391 17.969 1 94.5 90 LEU A C 1
ATOM 666 O O . LEU A 1 90 ? 13.211 27.953 19.016 1 94.5 90 LEU A O 1
ATOM 670 N N . LEU A 1 91 ? 12.484 28.016 16.906 1 94.38 91 LEU A N 1
ATOM 671 C CA . LEU A 1 91 ? 12.531 29.469 16.844 1 94.38 91 LEU A CA 1
ATOM 672 C C . LEU A 1 91 ? 11.32 30.094 17.531 1 94.38 91 LEU A C 1
ATOM 674 O O . LEU A 1 91 ? 10.266 29.453 17.641 1 94.38 91 LEU A O 1
ATOM 678 N N . PRO A 1 92 ? 11.516 31.359 18.016 1 94.31 92 PRO A N 1
ATOM 679 C CA . PRO A 1 92 ? 10.336 32.062 18.531 1 94.31 92 PRO A CA 1
ATOM 680 C C . PRO A 1 92 ? 9.273 32.281 17.453 1 94.31 92 PRO A C 1
ATOM 682 O O . PRO A 1 92 ? 9.602 32.344 16.266 1 94.31 92 PRO A O 1
ATOM 685 N N . GLU A 1 93 ? 8.055 32.375 17.859 1 94.56 93 GLU A N 1
ATOM 686 C CA . GLU A 1 93 ? 7.016 32.812 16.922 1 94.56 93 GLU A CA 1
ATOM 687 C C . GLU A 1 93 ? 7.133 34.281 16.594 1 94.56 93 GLU A C 1
ATOM 689 O O . GLU A 1 93 ? 7.164 35.125 17.5 1 94.56 93 GLU A O 1
ATOM 694 N N . MET A 1 94 ? 7.352 34.594 15.422 1 96.38 94 MET A N 1
ATOM 695 C CA . MET A 1 94 ? 7.438 35.969 14.961 1 96.38 94 MET A CA 1
ATOM 696 C C . MET A 1 94 ? 6.289 36.312 14.016 1 96.38 94 MET A C 1
ATOM 698 O O . MET A 1 94 ? 6.035 35.594 13.062 1 96.38 94 MET A O 1
ATOM 702 N N . ALA A 1 95 ? 5.66 37.375 14.32 1 96.25 95 ALA A N 1
ATOM 703 C CA . ALA A 1 95 ? 4.488 37.75 13.516 1 96.25 95 ALA A CA 1
ATOM 704 C C . ALA A 1 95 ? 4.473 39.219 13.203 1 96.25 95 ALA A C 1
ATOM 706 O O . ALA A 1 95 ? 4.848 40.062 14.039 1 96.25 95 ALA A O 1
ATOM 707 N N . ALA A 1 96 ? 4.172 39.562 11.969 1 97.19 96 ALA A N 1
ATOM 708 C CA . ALA A 1 96 ? 3.893 40.906 11.531 1 97.19 96 ALA A CA 1
ATOM 709 C C . ALA A 1 96 ? 2.42 41.094 11.18 1 97.19 96 ALA A C 1
ATOM 711 O O . ALA A 1 96 ? 1.839 40.25 10.484 1 97.19 96 ALA A O 1
ATOM 712 N N . LYS A 1 97 ? 1.867 42.125 11.742 1 97.5 97 LYS A N 1
ATOM 713 C CA . LYS A 1 97 ? 0.458 42.375 11.469 1 97.5 97 LYS A CA 1
ATOM 714 C C . LYS A 1 97 ? 0.249 43.844 11.062 1 97.5 97 LYS A C 1
ATOM 716 O O . LYS A 1 97 ? 0.967 44.719 11.523 1 97.5 97 LYS A O 1
ATOM 721 N N . GLY A 1 98 ? -0.653 44.062 10.156 1 97.12 98 GLY A N 1
ATOM 722 C CA . GLY A 1 98 ? -1.087 45.375 9.734 1 97.12 98 GLY A CA 1
ATOM 723 C C . GLY A 1 98 ? -2.582 45.469 9.492 1 97.12 98 GLY A C 1
ATOM 724 O O . GLY A 1 98 ? -3.221 44.469 9.141 1 97.12 98 GLY A O 1
ATOM 725 N N . GLY A 1 99 ? -3.082 46.688 9.734 1 96.81 99 GLY A N 1
ATOM 726 C CA . GLY A 1 99 ? -4.512 46.875 9.523 1 96.81 99 GLY A CA 1
ATOM 727 C C . GLY A 1 99 ? -4.879 48.281 9.078 1 96.81 99 GLY A C 1
ATOM 728 O O . GLY A 1 99 ? -4.238 49.25 9.477 1 96.81 99 GLY A O 1
ATOM 729 N N . LEU A 1 100 ? -5.773 48.344 8.172 1 97.75 100 LEU A N 1
ATOM 730 C CA . LEU A 1 100 ? -6.457 49.562 7.75 1 97.75 100 LEU A CA 1
ATOM 731 C C . LEU A 1 100 ? -7.969 49.406 7.848 1 97.75 100 LEU A C 1
ATOM 733 O O . LEU A 1 100 ? -8.531 48.469 7.305 1 97.75 100 LEU A O 1
ATOM 737 N N . SER A 1 101 ? -8.562 50.281 8.625 1 97.62 101 SER A N 1
ATOM 738 C CA . SER A 1 101 ? -10.008 50.125 8.758 1 97.62 101 SER A CA 1
ATOM 739 C C . SER A 1 101 ? -10.688 51.5 8.875 1 97.62 101 SER A C 1
ATOM 741 O O . SER A 1 101 ? -10.039 52.5 9.18 1 97.62 101 SER A O 1
ATOM 743 N N . ARG A 1 102 ? -11.953 51.531 8.562 1 98.31 102 ARG A N 1
ATOM 744 C CA . ARG A 1 102 ? -12.82 52.688 8.719 1 98.31 102 ARG A CA 1
ATOM 745 C C . ARG A 1 102 ? -14.078 52.344 9.508 1 98.31 102 ARG A C 1
ATOM 747 O O . ARG A 1 102 ? -14.688 51.312 9.281 1 98.31 102 ARG A O 1
ATOM 754 N N . ARG A 1 103 ? -14.281 53.188 10.438 1 97.19 103 ARG A N 1
ATOM 755 C CA . ARG A 1 103 ? -15.469 53 11.273 1 97.19 103 ARG A CA 1
ATOM 756 C C . ARG A 1 103 ? -16.516 54.062 10.992 1 97.19 103 ARG A C 1
ATOM 758 O O . ARG A 1 103 ? -16.172 55.219 10.695 1 97.19 103 ARG A O 1
ATOM 765 N N . GLY A 1 104 ? -17.797 53.75 11.117 1 95.44 104 GLY A N 1
ATOM 766 C CA . GLY A 1 104 ? -18.906 54.688 11.031 1 95.44 104 GLY A CA 1
ATOM 767 C C . GLY A 1 104 ? -20.109 54.25 11.852 1 95.44 104 GLY A C 1
ATOM 768 O O . GLY A 1 104 ? -20.531 53.094 11.781 1 95.44 104 GLY A O 1
ATOM 769 N N . PRO A 1 105 ? -20.656 55.031 12.758 1 96.25 105 PRO A N 1
ATOM 770 C CA . PRO A 1 105 ? -20.234 56.406 13.07 1 96.25 105 PRO A CA 1
ATOM 771 C C . PRO A 1 105 ? -18.984 56.438 13.945 1 96.25 105 PRO A C 1
ATOM 773 O O . PRO A 1 105 ? -18.484 55.406 14.375 1 96.25 105 PRO A O 1
ATOM 776 N N . ARG A 1 106 ? -18.469 57.594 14.18 1 95.94 106 ARG A N 1
ATOM 777 C CA . ARG A 1 106 ? -17.281 57.812 15.008 1 95.94 106 ARG A CA 1
ATOM 778 C C . ARG A 1 106 ? -17.531 57.344 16.438 1 95.94 106 ARG A C 1
ATOM 780 O O . ARG A 1 106 ? -18.656 57.438 16.938 1 95.94 106 ARG A O 1
ATOM 787 N N . LYS A 1 107 ? -16.547 57 17.031 1 96 107 LYS A N 1
ATOM 788 C CA . LYS A 1 107 ? -16.672 56.656 18.453 1 96 107 LYS A CA 1
ATOM 789 C C . LYS A 1 107 ? -16.781 57.906 19.312 1 96 107 LYS A C 1
ATOM 791 O O . LYS A 1 107 ? -15.945 58.781 19.219 1 96 107 LYS A O 1
ATOM 796 N N . ALA A 1 108 ? -17.812 58 20.125 1 97.25 108 ALA A N 1
ATOM 797 C CA . ALA A 1 108 ? -18.031 59.094 21.062 1 97.25 108 ALA A CA 1
ATOM 798 C C . ALA A 1 108 ? -18.453 58.562 22.438 1 97.25 108 ALA A C 1
ATOM 800 O O . ALA A 1 108 ? -19.375 57.75 22.531 1 97.25 108 ALA A O 1
ATOM 801 N N . THR A 1 109 ? -17.703 58.969 23.375 1 96.25 109 THR A N 1
ATOM 802 C CA . THR A 1 109 ? -17.953 58.469 24.719 1 96.25 109 THR A CA 1
ATOM 803 C C . THR A 1 109 ? -18.094 59.594 25.719 1 96.25 109 THR A C 1
ATOM 805 O O . THR A 1 109 ? -17.734 60.75 25.422 1 96.25 109 THR A O 1
ATOM 808 N N . THR A 1 110 ? -18.656 59.312 26.844 1 96.56 110 THR A N 1
ATOM 809 C CA . THR A 1 110 ? -18.703 60.219 27.984 1 96.56 110 THR A CA 1
ATOM 810 C C . THR A 1 110 ? -18.344 59.5 29.281 1 96.56 110 THR A C 1
ATOM 812 O O . THR A 1 110 ? -18.109 58.281 29.266 1 96.56 110 THR A O 1
ATOM 815 N N . SER A 1 111 ? -18.094 60.281 30.312 1 95.19 111 SER A N 1
ATOM 816 C CA . SER A 1 111 ? -17.75 59.719 31.625 1 95.19 111 SER A CA 1
ATOM 817 C C . SER A 1 111 ? -18.5 60.438 32.75 1 95.19 111 SER A C 1
ATOM 819 O O . SER A 1 111 ? -18.844 61.594 32.625 1 95.19 111 SER A O 1
ATOM 821 N N . LYS A 1 112 ? -18.75 59.719 33.781 1 96.25 112 LYS A N 1
ATOM 822 C CA . LYS A 1 112 ? -19.391 60.25 34.969 1 96.25 112 LYS A CA 1
ATOM 823 C C . LYS A 1 112 ? -18.391 60.375 36.125 1 96.25 112 LYS A C 1
ATOM 825 O O . LYS A 1 112 ? -17.719 59.406 36.469 1 96.25 112 LYS A O 1
ATOM 830 N N . ASP A 1 113 ? -18.359 61.531 36.656 1 95.62 113 ASP A N 1
ATOM 831 C CA . ASP A 1 113 ? -17.547 61.75 37.844 1 95.62 113 ASP A CA 1
ATOM 832 C C . ASP A 1 113 ? -18.172 61.094 39.062 1 95.62 113 ASP A C 1
ATOM 834 O O . ASP A 1 113 ? -19.312 61.406 39.406 1 95.62 113 ASP A O 1
ATOM 838 N N . LEU A 1 114 ? -17.391 60.406 39.719 1 94 114 LEU A N 1
ATOM 839 C CA . LEU A 1 114 ? -17.969 59.625 40.812 1 94 114 LEU A CA 1
ATOM 840 C C . LEU A 1 114 ? -18.016 60.438 42.094 1 94 114 LEU A C 1
ATOM 842 O O . LEU A 1 114 ? -18.734 60.094 43.031 1 94 114 LEU A O 1
ATOM 846 N N . SER A 1 115 ? -17.203 61.438 42.156 1 93.31 115 SER A N 1
ATOM 847 C CA . SER A 1 115 ? -17.219 62.312 43.312 1 93.31 115 SER A CA 1
ATOM 848 C C . SER A 1 115 ? -18.328 63.344 43.219 1 93.31 115 SER A C 1
ATOM 850 O O . SER A 1 115 ? -19.109 63.562 44.156 1 93.31 115 SER A O 1
ATOM 852 N N . ALA A 1 116 ? -18.344 64 42.062 1 93.62 116 ALA A N 1
ATOM 853 C CA . ALA A 1 116 ? -19.297 65.062 41.844 1 93.62 116 ALA A CA 1
ATOM 854 C C . ALA A 1 116 ? -20.641 64.562 41.344 1 93.62 116 ALA A C 1
ATOM 856 O O . ALA A 1 116 ? -21.656 65.25 41.406 1 93.62 116 ALA A O 1
ATOM 857 N N . GLY A 1 117 ? -20.672 63.5 40.719 1 92.06 117 GLY A N 1
ATOM 858 C CA . GLY A 1 117 ? -21.891 62.906 40.188 1 92.06 117 GLY A CA 1
ATOM 859 C C . GLY A 1 117 ? -22.281 63.469 38.844 1 92.06 117 GLY A C 1
ATOM 860 O O . GLY A 1 117 ? -23.359 63.156 38.312 1 92.06 117 GLY A O 1
ATOM 861 N N . THR A 1 118 ? -21.484 64.188 38.312 1 93.31 118 THR A N 1
ATOM 862 C CA . THR A 1 118 ? -21.812 64.875 37.062 1 93.31 118 THR A CA 1
ATOM 863 C C . THR A 1 118 ? -21.281 64.062 35.875 1 93.31 118 THR A C 1
ATOM 865 O O . THR A 1 118 ? -20.25 63.375 36 1 93.31 118 THR A O 1
ATOM 868 N N . THR A 1 119 ? -22 64.125 34.719 1 92.88 119 THR A N 1
ATOM 869 C CA . THR A 1 119 ? -21.594 63.531 33.469 1 92.88 119 THR A CA 1
ATOM 870 C C . THR A 1 119 ? -21.047 64.562 32.5 1 92.88 119 THR A C 1
ATOM 872 O O . THR A 1 119 ? -21.656 65.625 32.312 1 92.88 119 THR A O 1
ATOM 875 N N . GLY A 1 120 ? -20 64.25 31.906 1 91.62 120 GLY A N 1
ATOM 876 C CA . GLY A 1 120 ? -19.391 65.188 30.969 1 91.62 120 GLY A CA 1
ATOM 877 C C . GLY A 1 120 ? -20.031 65.125 29.594 1 91.62 120 GLY A C 1
ATOM 878 O O . GLY A 1 120 ? -20.984 64.375 29.375 1 91.62 120 GLY A O 1
ATOM 879 N N . ASN A 1 121 ? -19.484 66 28.734 1 94.62 121 ASN A N 1
ATOM 880 C CA . ASN A 1 121 ? -19.891 66 27.328 1 94.62 121 ASN A CA 1
ATOM 881 C C . ASN A 1 121 ? -19.281 64.812 26.594 1 94.62 121 ASN A C 1
ATOM 883 O O . ASN A 1 121 ? -18.281 64.25 27.031 1 94.62 121 ASN A O 1
ATOM 887 N N . TYR A 1 122 ? -19.938 64.375 25.531 1 96.25 122 TYR A N 1
ATOM 888 C CA . TYR A 1 122 ? -19.344 63.344 24.703 1 96.25 122 TYR A CA 1
ATOM 889 C C . TYR A 1 122 ? -18.062 63.844 24.047 1 96.25 122 TYR A C 1
ATOM 891 O O . TYR A 1 122 ? -17.984 65 23.609 1 96.25 122 TYR A O 1
ATOM 899 N N . SER A 1 123 ? -17.125 63 24.078 1 95.44 123 SER A N 1
ATOM 900 C CA . SER A 1 123 ? -15.836 63.281 23.453 1 95.44 123 SER A CA 1
ATOM 901 C C . SER A 1 123 ? -15.32 62.062 22.656 1 95.44 123 SER A C 1
ATOM 903 O O . SER A 1 123 ? -15.906 61 22.719 1 95.44 123 SER A O 1
ATOM 905 N N . THR A 1 124 ? -14.352 62.312 21.75 1 95.62 124 THR A N 1
ATOM 906 C CA . THR A 1 124 ? -13.727 61.219 21.016 1 95.62 124 THR A CA 1
ATOM 907 C C . THR A 1 124 ? -12.211 61.25 21.203 1 95.62 124 THR A C 1
ATOM 909 O O . THR A 1 124 ? -11.633 62.312 21.469 1 95.62 124 THR A O 1
ATOM 912 N N . SER A 1 125 ? -11.695 60.031 21.234 1 93.06 125 SER A N 1
ATOM 913 C CA . SER A 1 125 ? -10.25 59.875 21.281 1 93.06 125 SER A CA 1
ATOM 914 C C . SER A 1 125 ? -9.766 58.906 20.203 1 93.06 125 SER A C 1
ATOM 916 O O . SER A 1 125 ? -8.664 58.344 20.312 1 93.06 125 SER A O 1
ATOM 918 N N . ASP A 1 126 ? -10.68 58.812 19.172 1 95.31 126 ASP A N 1
ATOM 919 C CA . ASP A 1 126 ? -10.359 57.875 18.109 1 95.31 126 ASP A CA 1
ATOM 920 C C . ASP A 1 126 ? -10.648 58.469 16.734 1 95.31 126 ASP A C 1
ATOM 922 O O . ASP A 1 126 ? -11.711 59.062 16.531 1 95.31 126 ASP A O 1
ATOM 926 N N . ASP A 1 127 ? -9.688 58.25 15.781 1 97 127 ASP A N 1
ATOM 927 C CA . ASP A 1 127 ? -9.953 58.625 14.398 1 97 127 ASP A CA 1
ATOM 928 C C . ASP A 1 127 ? -10.922 57.656 13.734 1 97 127 ASP A C 1
ATOM 930 O O . ASP A 1 127 ? -11.031 56.5 14.148 1 97 127 ASP A O 1
ATOM 934 N N . VAL A 1 128 ? -11.578 58.125 12.734 1 97.31 128 VAL A N 1
ATOM 935 C CA . VAL A 1 128 ? -12.523 57.281 11.984 1 97.31 128 VAL A CA 1
ATOM 936 C C . VAL A 1 128 ? -11.766 56.25 11.172 1 97.31 128 VAL A C 1
ATOM 938 O O . VAL A 1 128 ? -12.242 55.125 10.992 1 97.31 128 VAL A O 1
ATOM 941 N N . ILE A 1 129 ? -10.625 56.688 10.633 1 97.75 129 ILE A N 1
ATOM 942 C CA . ILE A 1 129 ? -9.75 55.781 9.906 1 97.75 129 ILE A CA 1
ATOM 943 C C . ILE A 1 129 ? -8.617 55.281 10.812 1 97.75 129 ILE A C 1
ATOM 945 O O . ILE A 1 129 ? -7.953 56.094 11.461 1 97.75 129 ILE A O 1
ATOM 949 N N . SER A 1 130 ? -8.453 54 10.883 1 96.88 130 SER A N 1
ATOM 950 C CA . SER A 1 130 ? -7.41 53.438 11.711 1 96.88 130 SER A CA 1
ATOM 951 C C . SER A 1 130 ? -6.359 52.719 10.859 1 96.88 130 SER A C 1
ATOM 953 O O . SER A 1 130 ? -6.699 52 9.922 1 96.88 130 SER A O 1
ATOM 955 N N . ARG A 1 131 ? -5.09 52.969 11.039 1 98 131 ARG A N 1
ATOM 956 C CA . ARG A 1 131 ? -3.934 52.312 10.445 1 98 131 ARG A CA 1
ATOM 957 C C . ARG A 1 131 ? -2.971 51.812 11.516 1 98 131 ARG A C 1
ATOM 959 O O . ARG A 1 131 ? -2.422 52.625 12.281 1 98 131 ARG A O 1
ATOM 966 N N . THR A 1 132 ? -2.779 50.594 11.586 1 97.81 132 THR A N 1
ATOM 967 C CA . THR A 1 132 ? -1.952 50.031 12.641 1 97.81 132 THR A CA 1
ATOM 968 C C . THR A 1 132 ? -0.905 49.062 12.062 1 97.81 132 THR A C 1
ATOM 970 O O . THR A 1 132 ? -1.064 48.562 10.945 1 97.81 132 THR A O 1
ATOM 973 N N . GLY A 1 133 ? 0.219 48.812 12.758 1 97.81 133 GLY A N 1
ATOM 974 C CA . GLY A 1 133 ? 1.292 47.875 12.477 1 97.81 133 GLY A CA 1
ATOM 975 C C . GLY A 1 133 ? 1.905 47.281 13.727 1 97.81 133 GLY A C 1
ATOM 976 O O . GLY A 1 133 ? 2.09 47.969 14.727 1 97.81 133 GLY A O 1
ATOM 977 N N . ASP A 1 134 ? 2.088 46.031 13.656 1 98.12 134 ASP A N 1
ATOM 978 C CA . ASP A 1 134 ? 2.654 45.344 14.805 1 98.12 134 ASP A CA 1
ATOM 979 C C . ASP A 1 134 ? 3.701 44.312 14.367 1 98.12 134 ASP A C 1
ATOM 981 O O . ASP A 1 134 ? 3.52 43.625 13.367 1 98.12 134 ASP A O 1
ATOM 985 N N . LEU A 1 135 ? 4.809 44.25 15.016 1 97.94 135 LEU A N 1
ATOM 986 C CA . LEU A 1 135 ? 5.832 43.219 14.914 1 97.94 135 LEU A CA 1
ATOM 987 C C . LEU A 1 135 ? 6.129 42.625 16.281 1 97.94 135 LEU A C 1
ATOM 989 O O . LEU A 1 135 ? 6.582 43.312 17.188 1 97.94 135 LEU A O 1
ATOM 993 N N . THR A 1 136 ? 5.852 41.406 16.391 1 97.81 136 THR A N 1
ATOM 994 C CA . THR A 1 136 ? 5.988 40.781 17.719 1 97.81 136 THR A CA 1
ATOM 995 C C . THR A 1 136 ? 6.746 39.469 17.625 1 97.81 136 THR A C 1
ATOM 997 O O . THR A 1 136 ? 6.605 38.719 16.641 1 97.81 136 THR A O 1
ATOM 1000 N N . ALA A 1 137 ? 7.555 39.125 18.609 1 97.38 137 ALA A N 1
ATOM 1001 C CA . ALA A 1 137 ? 8.219 37.844 18.812 1 97.38 137 ALA A CA 1
ATOM 1002 C C . ALA A 1 137 ? 7.852 37.25 20.172 1 97.38 137 ALA A C 1
ATOM 1004 O O . ALA A 1 137 ? 7.895 37.938 21.188 1 97.38 137 ALA A O 1
ATOM 1005 N N . THR A 1 138 ? 7.375 36.062 20.094 1 96.31 138 THR A N 1
ATOM 1006 C CA . THR A 1 138 ? 6.98 35.406 21.328 1 96.31 138 THR A CA 1
ATOM 1007 C C . THR A 1 138 ? 7.664 34.031 21.422 1 96.31 138 THR A C 1
ATOM 1009 O O . THR A 1 138 ? 7.793 33.312 20.438 1 96.31 138 THR A O 1
ATOM 1012 N N . TRP A 1 139 ? 8.109 33.719 22.672 1 94.5 139 TRP A N 1
ATOM 1013 C CA . TRP A 1 139 ? 8.719 32.438 22.938 1 94.5 139 TRP A CA 1
ATOM 1014 C C . TRP A 1 139 ? 7.938 31.688 24.016 1 94.5 139 TRP A C 1
ATOM 1016 O O . TRP A 1 139 ? 7.355 32.312 24.906 1 94.5 139 TRP A O 1
ATOM 1026 N N . ASN A 1 140 ? 7.824 30.453 23.797 1 95.06 140 ASN A N 1
ATOM 1027 C CA . ASN A 1 140 ? 7.293 29.562 24.828 1 95.06 140 ASN A CA 1
ATOM 1028 C C . ASN A 1 140 ? 8.289 28.453 25.172 1 95.06 140 ASN A C 1
ATOM 1030 O O . ASN A 1 140 ? 8.57 27.594 24.359 1 95.06 140 ASN A O 1
ATOM 1034 N N . LEU A 1 141 ? 8.766 28.516 26.422 1 95.69 141 LEU A N 1
ATOM 1035 C CA . LEU A 1 141 ? 9.82 27.609 26.844 1 95.69 141 LEU A CA 1
ATOM 1036 C C . LEU A 1 141 ? 9.367 26.156 26.766 1 95.69 141 LEU A C 1
ATOM 1038 O O . LEU A 1 141 ? 10.164 25.266 26.438 1 95.69 141 LEU A O 1
ATOM 1042 N N . MET A 1 142 ? 8.109 25.906 27.125 1 94.81 142 MET A N 1
ATOM 1043 C CA . MET A 1 142 ? 7.602 24.547 27.031 1 94.81 142 MET A CA 1
ATOM 1044 C C . MET A 1 142 ? 7.527 24.094 25.562 1 94.81 142 MET A C 1
ATOM 1046 O O . MET A 1 142 ? 7.883 22.953 25.25 1 94.81 142 MET A O 1
ATOM 1050 N N . ASP A 1 143 ? 7.09 24.953 24.672 1 95.19 143 ASP A N 1
ATOM 1051 C CA . ASP A 1 143 ? 7.035 24.641 23.25 1 95.19 143 ASP A CA 1
ATOM 1052 C C . ASP A 1 143 ? 8.43 24.391 22.688 1 95.19 143 ASP A C 1
ATOM 1054 O O . ASP A 1 143 ? 8.609 23.531 21.812 1 95.19 143 ASP A O 1
ATOM 1058 N N . PHE A 1 144 ? 9.344 25.188 23.188 1 96 144 PHE A N 1
ATOM 1059 C CA . PHE A 1 144 ? 10.734 24.984 22.797 1 96 144 PHE A CA 1
ATOM 1060 C C . PHE A 1 144 ? 11.219 23.594 23.188 1 96 144 PHE A C 1
ATOM 1062 O O . PHE A 1 144 ? 11.836 22.891 22.391 1 96 144 PHE A O 1
ATOM 1069 N N . GLY A 1 145 ? 10.93 23.281 24.391 1 96.81 145 GLY A N 1
ATOM 1070 C CA . GLY A 1 145 ? 11.281 21.953 24.844 1 96.81 145 GLY A CA 1
ATOM 1071 C C . GLY A 1 145 ? 10.641 20.859 24.016 1 96.81 145 GLY A C 1
ATOM 1072 O O . GLY A 1 145 ? 11.305 19.875 23.656 1 96.81 145 GLY A O 1
ATOM 1073 N N . ILE A 1 146 ? 9.359 20.984 23.75 1 97.19 146 ILE A N 1
ATOM 1074 C CA . ILE A 1 146 ? 8.633 20 22.938 1 97.19 146 ILE A CA 1
ATOM 1075 C C . ILE A 1 146 ? 9.234 19.938 21.547 1 97.19 146 ILE A C 1
ATOM 1077 O O . ILE A 1 146 ? 9.383 18.859 20.969 1 97.19 146 ILE A O 1
ATOM 1081 N N . ALA A 1 147 ? 9.594 21.094 20.969 1 97.06 147 ALA A N 1
ATOM 1082 C CA . ALA A 1 147 ? 10.227 21.156 19.641 1 97.06 147 ALA A CA 1
ATOM 1083 C C . ALA A 1 147 ? 11.555 20.406 19.641 1 97.06 147 ALA A C 1
ATOM 1085 O O . ALA A 1 147 ? 11.906 19.75 18.656 1 97.06 147 ALA A O 1
ATOM 1086 N N . MET A 1 148 ? 12.328 20.547 20.75 1 97.19 148 MET A N 1
ATOM 1087 C CA . MET A 1 148 ? 13.594 19.828 20.875 1 97.19 148 MET A CA 1
ATOM 1088 C C . MET A 1 148 ? 13.383 18.328 20.859 1 97.19 148 MET A C 1
ATOM 1090 O O . MET A 1 148 ? 14.109 17.594 20.172 1 97.19 148 MET A O 1
ATOM 1094 N N . LEU A 1 149 ? 12.344 17.906 21.562 1 97.5 149 LEU A N 1
ATOM 1095 C CA . LEU A 1 149 ? 12.016 16.484 21.594 1 97.5 149 LEU A CA 1
ATOM 1096 C C . LEU A 1 149 ? 11.555 16.016 20.203 1 97.5 149 LEU A C 1
ATOM 1098 O O . LEU A 1 149 ? 11.906 14.914 19.766 1 97.5 149 LEU A O 1
ATOM 1102 N N . ARG A 1 150 ? 10.758 16.828 19.594 1 97.31 150 ARG A N 1
ATOM 1103 C CA . ARG A 1 150 ? 10.281 16.5 18.25 1 97.31 150 ARG A CA 1
ATOM 1104 C C . ARG A 1 150 ? 11.445 16.391 17.266 1 97.31 150 ARG A C 1
ATOM 1106 O O . ARG A 1 150 ? 11.438 15.523 16.391 1 97.31 150 ARG A O 1
ATOM 1113 N N . ALA A 1 151 ? 12.414 17.281 17.328 1 96.56 151 ALA A N 1
ATOM 1114 C CA . ALA A 1 151 ? 13.594 17.219 16.484 1 96.56 151 ALA A CA 1
ATOM 1115 C C . ALA A 1 151 ? 14.344 15.906 16.688 1 96.56 151 ALA A C 1
ATOM 1117 O O . ALA A 1 151 ? 14.805 15.289 15.719 1 96.56 151 ALA A O 1
ATOM 1118 N N . ASP A 1 152 ? 14.422 15.508 17.906 1 96.19 152 ASP A N 1
ATOM 1119 C CA . ASP A 1 152 ? 15.047 14.219 18.219 1 96.19 152 ASP A CA 1
ATOM 1120 C C . ASP A 1 152 ? 14.25 13.062 17.609 1 96.19 152 ASP A C 1
ATOM 1122 O O . ASP A 1 152 ? 14.828 12.109 17.094 1 96.19 152 ASP A O 1
ATOM 1126 N N . GLN A 1 153 ? 12.953 13.148 17.766 1 96.88 153 GLN A N 1
ATOM 1127 C CA . GLN A 1 153 ? 12.086 12.125 17.188 1 96.88 153 GLN A CA 1
ATOM 1128 C C . GLN A 1 153 ? 12.289 12.031 15.68 1 96.88 153 GLN A C 1
ATOM 1130 O O . GLN A 1 153 ? 12.352 10.93 15.133 1 96.88 153 GLN A O 1
ATOM 1135 N N . GLU A 1 154 ? 12.398 13.203 15.047 1 96.62 154 GLU A N 1
ATOM 1136 C CA . GLU A 1 154 ? 12.586 13.203 13.602 1 96.62 154 GLU A CA 1
ATOM 1137 C C . GLU A 1 154 ? 13.93 12.609 13.211 1 96.62 154 GLU A C 1
ATOM 1139 O O . GLU A 1 154 ? 14.055 11.969 12.172 1 96.62 154 GLU A O 1
ATOM 1144 N N . SER A 1 155 ? 14.938 12.82 14.055 1 95.38 155 SER A N 1
ATOM 1145 C CA . SER A 1 155 ? 16.234 12.195 13.828 1 95.38 155 SER A CA 1
ATOM 1146 C C . SER A 1 155 ? 16.141 10.672 13.906 1 95.38 155 SER A C 1
ATOM 1148 O O . SER A 1 155 ? 16.75 9.961 13.102 1 95.38 155 SER A O 1
ATOM 1150 N N . ASP A 1 156 ? 15.367 10.195 14.852 1 95.88 156 ASP A N 1
ATOM 1151 C CA . ASP A 1 156 ? 15.156 8.758 14.977 1 95.88 156 ASP A CA 1
ATOM 1152 C C . ASP A 1 156 ? 14.367 8.211 13.789 1 95.88 156 ASP A C 1
ATOM 1154 O O . ASP A 1 156 ? 14.562 7.059 13.383 1 95.88 156 ASP A O 1
ATOM 1158 N N . ARG A 1 157 ? 13.531 8.992 13.273 1 96.31 157 ARG A N 1
ATOM 1159 C CA . ARG A 1 157 ? 12.742 8.547 12.125 1 96.31 157 ARG A CA 1
ATOM 1160 C C . ARG A 1 157 ? 13.625 8.359 10.891 1 96.31 157 ARG A C 1
ATOM 1162 O O . ARG A 1 157 ? 13.312 7.551 10.016 1 96.31 157 ARG A O 1
ATOM 1169 N N . ILE A 1 158 ? 14.773 9.102 10.781 1 96.19 158 ILE A N 1
ATOM 1170 C CA . ILE A 1 158 ? 15.742 8.844 9.719 1 96.19 158 ILE A CA 1
ATOM 1171 C C . ILE A 1 158 ? 16.266 7.418 9.836 1 96.19 158 ILE A C 1
ATOM 1173 O O . ILE A 1 158 ? 16.359 6.699 8.836 1 96.19 158 ILE A O 1
ATOM 1177 N N . THR A 1 159 ? 16.562 7.047 11.094 1 95.25 159 THR A N 1
ATOM 1178 C CA . THR A 1 159 ? 17.031 5.688 11.328 1 95.25 159 THR A CA 1
ATOM 1179 C C . THR A 1 159 ? 15.977 4.664 10.922 1 95.25 159 THR A C 1
ATOM 1181 O O . THR A 1 159 ? 16.297 3.623 10.352 1 95.25 159 THR A O 1
ATOM 1184 N N . LEU A 1 160 ? 14.719 4.938 11.219 1 95.75 160 LEU A N 1
ATOM 1185 C CA . LEU A 1 160 ? 13.633 4.055 10.805 1 95.75 160 LEU A CA 1
ATOM 1186 C C . LEU A 1 160 ? 13.641 3.857 9.289 1 95.75 160 LEU A C 1
ATOM 1188 O O . LEU A 1 160 ? 13.539 2.729 8.805 1 95.75 160 LEU A O 1
ATOM 1192 N N . ALA A 1 161 ? 13.797 4.961 8.562 1 95.19 161 ALA A N 1
ATOM 1193 C CA . ALA A 1 161 ? 13.789 4.895 7.102 1 95.19 161 ALA A CA 1
ATOM 1194 C C . ALA A 1 161 ? 15 4.133 6.574 1 95.19 161 ALA A C 1
ATOM 1196 O O . ALA A 1 161 ? 14.891 3.367 5.617 1 95.19 161 ALA A O 1
ATOM 1197 N N . GLN A 1 162 ? 16.109 4.289 7.258 1 95.94 162 GLN A N 1
ATOM 1198 C CA . GLN A 1 162 ? 17.328 3.607 6.859 1 95.94 162 GLN A CA 1
ATOM 1199 C C . GLN A 1 162 ? 17.203 2.098 7.047 1 95.94 162 GLN A C 1
ATOM 1201 O O . GLN A 1 162 ? 17.578 1.325 6.16 1 95.94 162 GLN A O 1
ATOM 1206 N N . GLU A 1 163 ? 16.625 1.705 8.148 1 95.44 163 GLU A N 1
ATOM 1207 C CA . GLU A 1 163 ? 16.469 0.28 8.43 1 95.44 163 GLU A CA 1
ATOM 1208 C C . GLU A 1 163 ? 15.43 -0.352 7.516 1 95.44 163 GLU A C 1
ATOM 1210 O O . GLU A 1 163 ? 15.562 -1.511 7.117 1 95.44 163 GLU A O 1
ATOM 1215 N N . LYS A 1 164 ? 14.438 0.341 7.219 1 95.25 164 LYS A N 1
ATOM 1216 C CA . LYS A 1 164 ? 13.445 -0.163 6.273 1 95.25 164 LYS A CA 1
ATOM 1217 C C . LYS A 1 164 ? 14.055 -0.36 4.891 1 95.25 164 LYS A C 1
ATOM 1219 O O . LYS A 1 164 ? 13.727 -1.323 4.195 1 95.25 164 LYS A O 1
ATOM 1224 N N . ARG A 1 165 ? 14.891 0.574 4.461 1 94.69 165 ARG A N 1
ATOM 1225 C CA . ARG A 1 165 ? 15.602 0.422 3.191 1 94.69 165 ARG A CA 1
ATOM 1226 C C . ARG A 1 165 ? 16.5 -0.806 3.211 1 94.69 165 ARG A C 1
ATOM 1228 O O . ARG A 1 165 ? 16.547 -1.562 2.24 1 94.69 165 ARG A O 1
ATOM 1235 N N . ARG A 1 166 ? 17.203 -0.992 4.332 1 93.69 166 ARG A N 1
ATOM 1236 C CA . ARG A 1 166 ? 18.078 -2.158 4.473 1 93.69 166 ARG A CA 1
ATOM 1237 C C . ARG A 1 166 ? 17.281 -3.451 4.332 1 93.69 166 ARG A C 1
ATOM 1239 O O . ARG A 1 166 ? 17.719 -4.379 3.641 1 93.69 166 ARG A O 1
ATOM 1246 N N . ARG A 1 167 ? 16.156 -3.523 4.949 1 93.69 167 ARG A N 1
ATOM 1247 C CA . ARG A 1 167 ? 15.297 -4.695 4.832 1 93.69 167 ARG A CA 1
ATOM 1248 C C . ARG A 1 167 ? 14.891 -4.934 3.385 1 93.69 167 ARG A C 1
ATOM 1250 O O . ARG A 1 167 ? 14.922 -6.066 2.9 1 93.69 167 ARG A O 1
ATOM 1257 N N . ALA A 1 168 ? 14.492 -3.863 2.721 1 93.62 168 ALA A N 1
ATOM 1258 C CA . ALA A 1 168 ? 14.086 -3.979 1.32 1 93.62 168 ALA A CA 1
ATOM 1259 C C . ALA A 1 168 ? 15.242 -4.5 0.462 1 93.62 168 ALA A C 1
ATOM 1261 O O . ALA A 1 168 ? 15.023 -5.289 -0.461 1 93.62 168 ALA A O 1
ATOM 1262 N N . LEU A 1 169 ? 16.422 -4.074 0.762 1 93.25 169 LEU A N 1
ATOM 1263 C CA . LEU A 1 169 ? 17.594 -4.516 0.017 1 93.25 169 LEU A CA 1
ATOM 1264 C C . LEU A 1 169 ? 17.844 -6.004 0.234 1 93.25 169 LEU A C 1
ATOM 1266 O O . LEU A 1 169 ? 18.172 -6.73 -0.711 1 93.25 169 LEU A O 1
ATOM 1270 N N . HIS A 1 170 ? 17.672 -6.461 1.469 1 91.56 170 HIS A N 1
ATOM 1271 C CA . HIS A 1 170 ? 17.812 -7.883 1.758 1 91.56 170 HIS A CA 1
ATOM 1272 C C . HIS A 1 170 ? 16.828 -8.719 0.949 1 91.56 170 HIS A C 1
ATOM 1274 O O . HIS A 1 170 ? 17.203 -9.734 0.365 1 91.56 170 HIS A O 1
ATOM 1280 N N . LEU A 1 171 ? 15.625 -8.25 0.891 1 93.19 171 LEU A N 1
ATOM 1281 C CA . LEU A 1 171 ? 14.602 -8.969 0.151 1 93.19 171 LEU A CA 1
ATOM 1282 C C . LEU A 1 171 ? 14.883 -8.93 -1.348 1 93.19 171 LEU A C 1
ATOM 1284 O O . LEU A 1 171 ? 14.672 -9.93 -2.047 1 93.19 171 LEU A O 1
ATOM 1288 N N . LEU A 1 172 ? 15.359 -7.785 -1.817 1 94.88 172 LEU A N 1
ATOM 1289 C CA . LEU A 1 172 ? 15.703 -7.66 -3.23 1 94.88 172 LEU A CA 1
ATOM 1290 C C . LEU A 1 172 ? 16.797 -8.656 -3.613 1 94.88 172 LEU A C 1
ATOM 1292 O O . LEU A 1 172 ? 16.672 -9.367 -4.613 1 94.88 172 LEU A O 1
ATOM 1296 N N . ILE A 1 173 ? 17.797 -8.797 -2.812 1 94.31 173 ILE A N 1
ATOM 1297 C CA . ILE A 1 173 ? 18.922 -9.695 -3.092 1 94.31 173 ILE A CA 1
ATOM 1298 C C . ILE A 1 173 ? 18.422 -11.141 -3.086 1 94.31 173 ILE A C 1
ATOM 1300 O O . ILE A 1 173 ? 18.797 -11.93 -3.963 1 94.31 173 ILE A O 1
ATOM 1304 N N . GLN A 1 174 ? 17.625 -11.469 -2.137 1 93 174 GLN A N 1
ATOM 1305 C CA . GLN A 1 174 ? 17.031 -12.805 -2.062 1 93 174 GLN A CA 1
ATOM 1306 C C . GLN A 1 174 ? 16.25 -13.133 -3.332 1 93 174 GLN A C 1
ATOM 1308 O O . GLN A 1 174 ? 16.406 -14.203 -3.91 1 93 174 GLN A O 1
ATOM 1313 N N . ASP A 1 175 ? 15.469 -12.203 -3.762 1 95.25 175 ASP A N 1
ATOM 1314 C CA . ASP A 1 175 ? 14.633 -12.414 -4.938 1 95.25 175 ASP A CA 1
ATOM 1315 C C . ASP A 1 175 ? 15.484 -12.531 -6.203 1 95.25 175 ASP A C 1
ATOM 1317 O O . ASP A 1 175 ? 15.188 -13.344 -7.082 1 95.25 175 ASP A O 1
ATOM 1321 N N . VAL A 1 176 ? 16.5 -11.719 -6.297 1 95.94 176 VAL A N 1
ATOM 1322 C CA . VAL A 1 176 ? 17.391 -11.758 -7.457 1 95.94 176 VAL A CA 1
ATOM 1323 C C . VAL A 1 176 ? 18.094 -13.109 -7.527 1 95.94 176 VAL A C 1
ATOM 1325 O O . VAL A 1 176 ? 18.156 -13.727 -8.586 1 95.94 176 VAL A O 1
ATOM 1328 N N . GLN A 1 177 ? 18.625 -13.602 -6.414 1 93.69 177 GLN A N 1
ATOM 1329 C CA . GLN A 1 177 ? 19.312 -14.891 -6.387 1 93.69 177 GLN A CA 1
ATOM 1330 C C . GLN A 1 177 ? 18.375 -16.016 -6.809 1 93.69 177 GLN A C 1
ATOM 1332 O O . GLN A 1 177 ? 18.75 -16.859 -7.629 1 93.69 177 GLN A O 1
ATOM 1337 N N . ALA A 1 178 ? 17.156 -15.977 -6.266 1 93.12 178 ALA A N 1
ATOM 1338 C CA . ALA A 1 178 ? 16.172 -17 -6.613 1 93.12 178 ALA A CA 1
ATOM 1339 C C . ALA A 1 178 ? 15.812 -16.938 -8.094 1 93.12 178 ALA A C 1
ATOM 1341 O O . ALA A 1 178 ? 15.828 -17.969 -8.781 1 93.12 178 ALA A O 1
ATOM 1342 N N . ALA A 1 179 ? 15.57 -15.742 -8.562 1 95.19 179 ALA A N 1
ATOM 1343 C CA . ALA A 1 179 ? 15.188 -15.578 -9.961 1 95.19 179 ALA A CA 1
ATOM 1344 C C . ALA A 1 179 ? 16.344 -15.922 -10.898 1 95.19 179 ALA A C 1
ATOM 1346 O O . ALA A 1 179 ? 16.125 -16.5 -11.969 1 95.19 179 ALA A O 1
ATOM 1347 N N . TYR A 1 180 ? 17.609 -15.617 -10.539 1 95.31 180 TYR A N 1
ATOM 1348 C CA . TYR A 1 180 ? 18.797 -15.875 -11.359 1 95.31 180 TYR A CA 1
ATOM 1349 C C . TYR A 1 180 ? 18.969 -17.375 -11.602 1 95.31 180 TYR A C 1
ATOM 1351 O O . TYR A 1 180 ? 19.062 -17.812 -12.742 1 95.31 180 TYR A O 1
ATOM 1359 N N . TRP A 1 181 ? 18.969 -18.109 -10.531 1 92.19 181 TRP A N 1
ATOM 1360 C CA . TRP A 1 181 ? 19.219 -19.547 -10.664 1 92.19 181 TRP A CA 1
ATOM 1361 C C . TRP A 1 181 ? 18.062 -20.219 -11.398 1 92.19 181 TRP A C 1
ATOM 1363 O O . TRP A 1 181 ? 18.281 -21.109 -12.227 1 92.19 181 TRP A O 1
ATOM 1373 N N . LYS A 1 182 ? 16.844 -19.781 -11.156 1 93 182 LYS A N 1
ATOM 1374 C CA . LYS A 1 182 ? 15.727 -20.328 -11.906 1 93 182 LYS A CA 1
ATOM 1375 C C . LYS A 1 182 ? 15.836 -20 -13.391 1 93 182 LYS A C 1
ATOM 1377 O O . LYS A 1 182 ? 15.523 -20.844 -14.242 1 93 182 LYS A O 1
ATOM 1382 N N . ALA A 1 183 ? 16.328 -18.812 -13.703 1 93.94 183 ALA A N 1
ATOM 1383 C CA . ALA A 1 183 ? 16.484 -18.391 -15.094 1 93.94 183 ALA A CA 1
ATOM 1384 C C . ALA A 1 183 ? 17.578 -19.188 -15.789 1 93.94 183 ALA A C 1
ATOM 1386 O O . ALA A 1 183 ? 17.406 -19.656 -16.906 1 93.94 183 ALA A O 1
ATOM 1387 N N . VAL A 1 184 ? 18.703 -19.375 -15.117 1 91.69 184 VAL A N 1
ATOM 1388 C CA . VAL A 1 184 ? 19.828 -20.125 -15.68 1 91.69 184 VAL A CA 1
ATOM 1389 C C . VAL A 1 184 ? 19.391 -21.562 -15.945 1 91.69 184 VAL A C 1
ATOM 1391 O O . VAL A 1 184 ? 19.703 -22.125 -17 1 91.69 184 VAL A O 1
ATOM 1394 N N . ILE A 1 185 ? 18.609 -22.062 -15.047 1 87.62 185 ILE A N 1
ATOM 1395 C CA . ILE A 1 185 ? 18.156 -23.453 -15.172 1 87.62 185 ILE A CA 1
ATOM 1396 C C . ILE A 1 185 ? 17.156 -23.547 -16.328 1 87.62 185 ILE A C 1
ATOM 1398 O O . ILE A 1 185 ? 17.203 -24.5 -17.109 1 87.62 185 ILE A O 1
ATOM 1402 N N . ASN A 1 186 ? 16.297 -22.625 -16.344 1 88.81 186 ASN A N 1
ATOM 1403 C CA . ASN A 1 186 ? 15.32 -22.625 -17.422 1 88.81 186 ASN A CA 1
ATOM 1404 C C . ASN A 1 186 ? 16 -22.578 -18.797 1 88.81 186 ASN A C 1
ATOM 1406 O O . ASN A 1 186 ? 15.602 -23.281 -19.719 1 88.81 186 ASN A O 1
ATOM 1410 N N . GLU A 1 187 ? 16.984 -21.75 -18.969 1 88.31 187 GLU A N 1
ATOM 1411 C CA . GLU A 1 187 ? 17.688 -21.625 -20.234 1 88.31 187 GLU A CA 1
ATOM 1412 C C . GLU A 1 187 ? 18.422 -22.922 -20.578 1 88.31 187 GLU A C 1
ATOM 1414 O O . GLU A 1 187 ? 18.391 -23.359 -21.734 1 88.31 187 GLU A O 1
ATOM 1419 N N . TYR A 1 188 ? 19.031 -23.469 -19.594 1 85 188 TYR A N 1
ATOM 1420 C CA . TYR A 1 188 ? 19.703 -24.75 -19.797 1 85 188 TYR A CA 1
ATOM 1421 C C . TYR A 1 188 ? 18.703 -25.828 -20.203 1 85 188 TYR A C 1
ATOM 1423 O O . TYR A 1 188 ? 18.938 -26.562 -21.172 1 85 188 TYR A O 1
ATOM 1431 N N . ALA A 1 189 ? 17.625 -25.859 -19.453 1 83.56 189 ALA A N 1
ATOM 1432 C CA . ALA A 1 189 ? 16.594 -26.859 -19.719 1 83.56 189 ALA A CA 1
ATOM 1433 C C . ALA A 1 189 ? 16 -26.672 -21.109 1 83.56 189 ALA A C 1
ATOM 1435 O O . ALA A 1 189 ? 15.75 -27.656 -21.812 1 83.56 189 ALA A O 1
ATOM 1436 N N . GLU A 1 190 ? 15.781 -25.516 -21.516 1 85.31 190 GLU A N 1
ATOM 1437 C CA . GLU A 1 190 ? 15.195 -25.234 -22.828 1 85.31 190 GLU A CA 1
ATOM 1438 C C . GLU A 1 190 ? 16.125 -25.672 -23.953 1 85.31 190 GLU A C 1
ATOM 1440 O O . GLU A 1 190 ? 15.688 -26.281 -24.938 1 85.31 190 GLU A O 1
ATOM 1445 N N . ARG A 1 191 ? 17.344 -25.391 -23.859 1 84.94 191 ARG A N 1
ATOM 1446 C CA . ARG A 1 191 ? 18.312 -25.766 -24.891 1 84.94 191 ARG A CA 1
ATOM 1447 C C . ARG A 1 191 ? 18.406 -27.281 -25.031 1 84.94 191 ARG A C 1
ATOM 1449 O O . ARG A 1 191 ? 18.391 -27.812 -26.141 1 84.94 191 ARG A O 1
ATOM 1456 N N . LYS A 1 192 ? 18.453 -27.938 -23.906 1 82.69 192 LYS A N 1
ATOM 1457 C CA . LYS A 1 192 ? 18.578 -29.391 -23.922 1 82.69 192 LYS A CA 1
ATOM 1458 C C . LYS A 1 192 ? 17.281 -30.047 -24.375 1 82.69 192 LYS A C 1
ATOM 1460 O O . LYS A 1 192 ? 17.312 -31.047 -25.109 1 82.69 192 LYS A O 1
ATOM 1465 N N . TYR A 1 193 ? 16.188 -29.562 -23.953 1 88.5 193 TYR A N 1
ATOM 1466 C CA . TYR A 1 193 ? 14.883 -30.156 -24.25 1 88.5 193 TYR A CA 1
ATOM 1467 C C . TYR A 1 193 ? 14.523 -29.984 -25.719 1 88.5 193 TYR A C 1
ATOM 1469 O O . TYR A 1 193 ? 13.875 -30.844 -26.312 1 88.5 193 TYR A O 1
ATOM 1477 N N . ASN A 1 194 ? 14.938 -28.922 -26.359 1 88.31 194 ASN A N 1
ATOM 1478 C CA . ASN A 1 194 ? 14.578 -28.672 -27.75 1 88.31 194 ASN A CA 1
ATOM 1479 C C . ASN A 1 194 ? 15.086 -29.781 -28.656 1 88.31 194 ASN A C 1
ATOM 1481 O O . ASN A 1 194 ? 14.352 -30.281 -29.516 1 88.31 194 ASN A O 1
ATOM 1485 N N . ALA A 1 195 ? 16.234 -30.234 -28.422 1 86.25 195 ALA A N 1
ATOM 1486 C CA . ALA A 1 195 ? 16.797 -31.312 -29.219 1 86.25 195 ALA A CA 1
ATOM 1487 C C . ALA A 1 195 ? 16.062 -32.625 -28.969 1 86.25 195 ALA A C 1
ATOM 1489 O O . ALA A 1 195 ? 15.781 -33.375 -29.906 1 86.25 195 ALA A O 1
ATOM 1490 N N . LEU A 1 196 ? 15.75 -32.812 -27.781 1 91.06 196 LEU A N 1
ATOM 1491 C CA . LEU A 1 196 ? 15.078 -34.062 -27.406 1 91.06 196 LEU A CA 1
ATOM 1492 C C . LEU A 1 196 ? 13.617 -34.031 -27.828 1 91.06 196 LEU A C 1
ATOM 1494 O O . LEU A 1 196 ? 13.062 -35.062 -28.219 1 91.06 196 LEU A O 1
ATOM 1498 N N . GLU A 1 197 ? 13 -32.906 -27.734 1 92.5 197 GLU A N 1
ATOM 1499 C CA . GLU A 1 197 ? 11.578 -32.781 -28.031 1 92.5 197 GLU A CA 1
ATOM 1500 C C . GLU A 1 197 ? 11.258 -33.219 -29.453 1 92.5 197 GLU A C 1
ATOM 1502 O O . GLU A 1 197 ? 10.289 -33.969 -29.672 1 92.5 197 GLU A O 1
ATOM 1507 N N . LEU A 1 198 ? 12.094 -32.875 -30.438 1 93.06 198 LEU A N 1
ATOM 1508 C CA . LEU A 1 198 ? 11.875 -33.281 -31.812 1 93.06 198 LEU A CA 1
ATOM 1509 C C . LEU A 1 198 ? 11.961 -34.781 -31.969 1 93.06 198 LEU A C 1
ATOM 1511 O O . LEU A 1 198 ? 11.164 -35.406 -32.719 1 93.06 198 LEU A O 1
ATOM 1515 N N . ARG A 1 199 ? 12.875 -35.344 -31.266 1 92.75 199 ARG A N 1
ATOM 1516 C CA . ARG A 1 199 ? 13.016 -36.781 -31.328 1 92.75 199 ARG A CA 1
ATOM 1517 C C . ARG A 1 199 ? 11.82 -37.469 -30.672 1 92.75 199 ARG A C 1
ATOM 1519 O O . ARG A 1 199 ? 11.359 -38.531 -31.141 1 92.75 199 ARG A O 1
ATOM 1526 N N . LEU A 1 200 ? 11.344 -36.906 -29.578 1 94.88 200 LEU A N 1
ATOM 1527 C CA . LEU A 1 200 ? 10.188 -37.438 -28.891 1 94.88 200 LEU A CA 1
ATOM 1528 C C . LEU A 1 200 ? 8.945 -37.375 -29.766 1 94.88 200 LEU A C 1
ATOM 1530 O O . LEU A 1 200 ? 8.18 -38.312 -29.859 1 94.88 200 LEU A O 1
ATOM 1534 N N . ILE A 1 201 ? 8.789 -36.281 -30.484 1 93.88 201 ILE A N 1
ATOM 1535 C CA . ILE A 1 201 ? 7.645 -36.094 -31.375 1 93.88 201 ILE A CA 1
ATOM 1536 C C . ILE A 1 201 ? 7.691 -37.125 -32.5 1 93.88 201 ILE A C 1
ATOM 1538 O O . ILE A 1 201 ? 6.672 -37.719 -32.844 1 93.88 201 ILE A O 1
ATOM 1542 N N . ARG A 1 202 ? 8.867 -37.344 -33 1 93.25 202 ARG A N 1
ATOM 1543 C CA . ARG A 1 202 ? 9.039 -38.312 -34.062 1 93.25 202 ARG A CA 1
ATOM 1544 C C . ARG A 1 202 ? 8.734 -39.75 -33.594 1 93.25 202 ARG A C 1
ATOM 1546 O O . ARG A 1 202 ? 8.117 -40.531 -34.312 1 93.25 202 ARG A O 1
ATOM 1553 N N . SER A 1 203 ? 9.211 -39.969 -32.375 1 93.75 203 SER A N 1
ATOM 1554 C CA . SER A 1 203 ? 8.961 -41.312 -31.812 1 93.75 203 SER A CA 1
ATOM 1555 C C . SER A 1 203 ? 7.469 -41.562 -31.656 1 93.75 203 SER A C 1
ATOM 1557 O O . SER A 1 203 ? 6.996 -42.688 -31.922 1 93.75 203 SER A O 1
ATOM 1559 N N . VAL A 1 204 ? 6.742 -40.594 -31.203 1 94.12 204 VAL A N 1
ATOM 1560 C CA . VAL A 1 204 ? 5.293 -40.719 -31.062 1 94.12 204 VAL A CA 1
ATOM 1561 C C . VAL A 1 204 ? 4.648 -40.906 -32.438 1 94.12 204 VAL A C 1
ATOM 1563 O O . VAL A 1 204 ? 3.783 -41.75 -32.594 1 94.12 204 VAL A O 1
ATOM 1566 N N . LYS A 1 205 ? 5.086 -40.188 -33.438 1 93.75 205 LYS A N 1
ATOM 1567 C CA . LYS A 1 205 ? 4.547 -40.281 -34.812 1 93.75 205 LYS A CA 1
ATOM 1568 C C . LYS A 1 205 ? 4.816 -41.688 -35.375 1 93.75 205 LYS A C 1
ATOM 1570 O O . LYS A 1 205 ? 3.939 -42.281 -36.031 1 93.75 205 LYS A O 1
ATOM 1575 N N . ASP A 1 206 ? 6.027 -42.156 -35.188 1 92.19 206 ASP A N 1
ATOM 1576 C CA . ASP A 1 206 ? 6.387 -43.5 -35.688 1 92.19 206 ASP A CA 1
ATOM 1577 C C . ASP A 1 206 ? 5.5 -44.562 -35.062 1 92.19 206 ASP A C 1
ATOM 1579 O O . ASP A 1 206 ? 5.047 -45.5 -35.719 1 92.19 206 ASP A O 1
ATOM 1583 N N . ALA A 1 207 ? 5.332 -44.375 -33.719 1 92.12 207 ALA A N 1
ATOM 1584 C CA . ALA A 1 207 ? 4.484 -45.344 -33 1 92.12 207 ALA A CA 1
ATOM 1585 C C . ALA A 1 207 ? 3.039 -45.25 -33.5 1 92.12 207 ALA A C 1
ATOM 1587 O O . ALA A 1 207 ? 2.34 -46.25 -33.562 1 92.12 207 ALA A O 1
ATOM 1588 N N . GLU A 1 208 ? 2.531 -44.156 -33.812 1 92.56 208 GLU A N 1
ATOM 1589 C CA . GLU A 1 208 ? 1.186 -43.969 -34.344 1 92.56 208 GLU A CA 1
ATOM 1590 C C . GLU A 1 208 ? 1.028 -44.625 -35.719 1 92.56 208 GLU A C 1
ATOM 1592 O O . GLU A 1 208 ? 0.006 -45.25 -36 1 92.56 208 GLU A O 1
ATOM 1597 N N . GLU A 1 209 ? 2.051 -44.469 -36.531 1 92.56 209 GLU A N 1
ATOM 1598 C CA . GLU A 1 209 ? 2.027 -45.062 -37.844 1 92.56 209 GLU A CA 1
ATOM 1599 C C . GLU A 1 209 ? 2.072 -46.594 -37.75 1 92.56 209 GLU A C 1
ATOM 1601 O O . GLU A 1 209 ? 1.385 -47.281 -38.531 1 92.56 209 GLU A O 1
ATOM 1606 N N . ALA A 1 210 ? 2.912 -47.031 -36.844 1 91.06 210 ALA A N 1
ATOM 1607 C CA . ALA A 1 210 ? 2.99 -48.469 -36.625 1 91.06 210 ALA A CA 1
ATOM 1608 C C . ALA A 1 210 ? 1.654 -49.031 -36.156 1 91.06 210 ALA A C 1
ATOM 1610 O O . ALA A 1 210 ? 1.252 -50.125 -36.562 1 91.06 210 ALA A O 1
ATOM 1611 N N . GLU A 1 211 ? 1.01 -48.281 -35.25 1 90.88 211 GLU A N 1
ATOM 1612 C CA . GLU A 1 211 ? -0.313 -48.656 -34.781 1 90.88 211 GLU A CA 1
ATOM 1613 C C . GLU A 1 211 ? -1.32 -48.719 -35.906 1 90.88 211 GLU A C 1
ATOM 1615 O O . GLU A 1 211 ? -2.094 -49.656 -36.031 1 90.88 211 GLU A O 1
ATOM 1620 N N . ARG A 1 212 ? -1.319 -47.844 -36.812 1 89.19 212 ARG A N 1
ATOM 1621 C CA . ARG A 1 212 ? -2.266 -47.75 -37.938 1 89.19 212 ARG A CA 1
ATOM 1622 C C . ARG A 1 212 ? -2.021 -48.844 -38.969 1 89.19 212 ARG A C 1
ATOM 1624 O O . ARG A 1 212 ? -2.969 -49.375 -39.531 1 89.19 212 ARG A O 1
ATOM 1631 N N . SER A 1 213 ? -0.746 -49.125 -39.125 1 90.62 213 SER A N 1
ATOM 1632 C CA . SER A 1 213 ? -0.382 -50.125 -40.125 1 90.62 213 SER A CA 1
ATOM 1633 C C . SER A 1 213 ? -0.431 -51.531 -39.531 1 90.62 213 SER A C 1
ATOM 1635 O O . SER A 1 213 ? -0.123 -52.5 -40.219 1 90.62 213 SER A O 1
ATOM 1637 N N . GLN A 1 214 ? -0.762 -51.625 -38.219 1 86.12 214 GLN A N 1
ATOM 1638 C CA . GLN A 1 214 ? -0.9 -52.875 -37.5 1 86.12 214 GLN A CA 1
ATOM 1639 C C . GLN A 1 214 ? 0.41 -53.656 -37.5 1 86.12 214 GLN A C 1
ATOM 1641 O O . GLN A 1 214 ? 0.414 -54.875 -37.719 1 86.12 214 GLN A O 1
ATOM 1646 N N . VAL A 1 215 ? 1.379 -52.844 -37.531 1 83.62 215 VAL A N 1
ATOM 1647 C CA . VAL A 1 215 ? 2.693 -53.469 -37.375 1 83.62 215 VAL A CA 1
ATOM 1648 C C . VAL A 1 215 ? 3.014 -53.594 -35.906 1 83.62 215 VAL A C 1
ATOM 1650 O O . VAL A 1 215 ? 3.207 -52.594 -35.188 1 83.62 215 VAL A O 1
ATOM 1653 N N . GLY A 1 216 ? 2.988 -54.812 -35.344 1 81.62 216 GLY A N 1
ATOM 1654 C CA . GLY A 1 216 ? 3.246 -55.062 -33.938 1 81.62 216 GLY A CA 1
ATOM 1655 C C . GLY A 1 216 ? 1.987 -55.031 -33.094 1 81.62 216 GLY A C 1
ATOM 1656 O O . GLY A 1 216 ? 0.875 -55.031 -33.625 1 81.62 216 GLY A O 1
ATOM 1657 N N . ASP A 1 217 ? 2.154 -55.031 -31.828 1 88.81 217 ASP A N 1
ATOM 1658 C CA . ASP A 1 217 ? 1.036 -55 -30.891 1 88.81 217 ASP A CA 1
ATOM 1659 C C . ASP A 1 217 ? 0.511 -53.594 -30.703 1 88.81 217 ASP A C 1
ATOM 1661 O O . ASP A 1 217 ? 1.22 -52.719 -30.188 1 88.81 217 ASP A O 1
ATOM 1665 N N . PRO A 1 218 ? -0.752 -53.375 -31.203 1 89.94 218 PRO A N 1
ATOM 1666 C CA . PRO A 1 218 ? -1.309 -52.031 -31.094 1 89.94 218 PRO A CA 1
ATOM 1667 C C . PRO A 1 218 ? -1.306 -51.5 -29.672 1 89.94 218 PRO A C 1
ATOM 1669 O O . PRO A 1 218 ? -1.082 -50.312 -29.453 1 89.94 218 PRO A O 1
ATOM 1672 N N . MET A 1 219 ? -1.536 -52.281 -28.766 1 88.94 219 MET A N 1
ATOM 1673 C CA . MET A 1 219 ? -1.559 -51.875 -27.359 1 88.94 219 MET A CA 1
ATOM 1674 C C . MET A 1 219 ? -0.176 -51.406 -26.922 1 88.94 219 MET A C 1
ATOM 1676 O O . MET A 1 219 ? -0.054 -50.438 -26.156 1 88.94 219 MET A O 1
ATOM 1680 N N . GLN A 1 220 ? 0.801 -52.094 -27.391 1 89.38 220 GLN A N 1
ATOM 1681 C CA . GLN A 1 220 ? 2.17 -51.719 -27.062 1 89.38 220 GLN A CA 1
ATOM 1682 C C . GLN A 1 220 ? 2.527 -50.375 -27.688 1 89.38 220 GLN A C 1
ATOM 1684 O O . GLN A 1 220 ? 3.207 -49.562 -27.062 1 89.38 220 GLN A O 1
ATOM 1689 N N . MET A 1 221 ? 2.066 -50.156 -28.922 1 92.44 221 MET A N 1
ATOM 1690 C CA . MET A 1 221 ? 2.322 -48.906 -29.609 1 92.44 221 MET A CA 1
ATOM 1691 C C . MET A 1 221 ? 1.614 -47.75 -28.906 1 92.44 221 MET A C 1
ATOM 1693 O O . MET A 1 221 ? 2.186 -46.656 -28.75 1 92.44 221 MET A O 1
ATOM 1697 N N . LEU A 1 222 ? 0.443 -48 -28.438 1 93.25 222 LEU A N 1
ATOM 1698 C CA . LEU A 1 222 ? -0.319 -46.969 -27.719 1 93.25 222 LEU A CA 1
ATOM 1699 C C . LEU A 1 222 ? 0.305 -46.688 -26.359 1 93.25 222 LEU A C 1
ATOM 1701 O O . LEU A 1 222 ? 0.376 -45.531 -25.938 1 93.25 222 LEU A O 1
ATOM 1705 N N . ALA A 1 223 ? 0.776 -47.656 -25.703 1 91.12 223 ALA A N 1
ATOM 1706 C CA . ALA A 1 223 ? 1.441 -47.5 -24.406 1 91.12 223 ALA A CA 1
ATOM 1707 C C . ALA A 1 223 ? 2.717 -46.656 -24.547 1 91.12 223 ALA A C 1
ATOM 1709 O O . ALA A 1 223 ? 3.027 -45.844 -23.688 1 91.12 223 ALA A O 1
ATOM 1710 N N . HIS A 1 224 ? 3.4 -46.969 -25.688 1 91.5 224 HIS A N 1
ATOM 1711 C CA . HIS A 1 224 ? 4.609 -46.188 -25.969 1 91.5 224 HIS A CA 1
ATOM 1712 C C . HIS A 1 224 ? 4.285 -44.719 -26.219 1 91.5 224 HIS A C 1
ATOM 1714 O O . HIS A 1 224 ? 4.914 -43.844 -25.625 1 91.5 224 HIS A O 1
ATOM 1720 N N . GLN A 1 225 ? 3.311 -44.438 -26.969 1 94.06 225 GLN A N 1
ATOM 1721 C CA . GLN A 1 225 ? 2.867 -43.062 -27.219 1 94.06 225 GLN A CA 1
ATOM 1722 C C . GLN A 1 225 ? 2.506 -42.344 -25.906 1 94.06 225 GLN A C 1
ATOM 1724 O O . GLN A 1 225 ? 2.957 -41.25 -25.656 1 94.06 225 GLN A O 1
ATOM 1729 N N . ARG A 1 226 ? 1.795 -43 -25.141 1 94.5 226 ARG A N 1
ATOM 1730 C CA . ARG A 1 226 ? 1.308 -42.438 -23.891 1 94.5 226 ARG A CA 1
ATOM 1731 C C . ARG A 1 226 ? 2.465 -42.094 -22.953 1 94.5 226 ARG A C 1
ATOM 1733 O O . ARG A 1 226 ? 2.469 -41.031 -22.328 1 94.5 226 ARG A O 1
ATOM 1740 N N . ALA A 1 227 ? 3.371 -43.031 -22.875 1 92.19 227 ALA A N 1
ATOM 1741 C CA . ALA A 1 227 ? 4.516 -42.844 -21.984 1 92.19 227 ALA A CA 1
ATOM 1742 C C . ALA A 1 227 ? 5.336 -41.625 -22.406 1 92.19 227 ALA A C 1
ATOM 1744 O O . ALA A 1 227 ? 5.758 -40.844 -21.547 1 92.19 227 ALA A O 1
ATOM 1745 N N . ILE A 1 228 ? 5.535 -41.469 -23.703 1 93.62 228 ILE A N 1
ATOM 1746 C CA . ILE A 1 228 ? 6.328 -40.344 -24.203 1 93.62 228 ILE A CA 1
ATOM 1747 C C . ILE A 1 228 ? 5.586 -39.031 -23.969 1 93.62 228 ILE A C 1
ATOM 1749 O O . ILE A 1 228 ? 6.164 -38.062 -23.469 1 93.62 228 ILE A O 1
ATOM 1753 N N . VAL A 1 229 ? 4.301 -39.031 -24.281 1 94 229 VAL A N 1
ATOM 1754 C CA . VAL A 1 229 ? 3.512 -37.812 -24.109 1 94 229 VAL A CA 1
ATOM 1755 C C . VAL A 1 229 ? 3.434 -37.438 -22.625 1 94 229 VAL A C 1
ATOM 1757 O O . VAL A 1 229 ? 3.475 -36.25 -22.266 1 94 229 VAL A O 1
ATOM 1760 N N . ASP A 1 230 ? 3.359 -38.344 -21.812 1 92.62 230 ASP A N 1
ATOM 1761 C CA . ASP A 1 230 ? 3.342 -38.125 -20.375 1 92.62 230 ASP A CA 1
ATOM 1762 C C . ASP A 1 230 ? 4.66 -37.5 -19.906 1 92.62 230 ASP A C 1
ATOM 1764 O O . ASP A 1 230 ? 4.664 -36.594 -19.062 1 92.62 230 ASP A O 1
ATOM 1768 N N . THR A 1 231 ? 5.707 -38.094 -20.438 1 91.5 231 THR A N 1
ATOM 1769 C CA . THR A 1 231 ? 7.012 -37.531 -20.094 1 91.5 231 THR A CA 1
ATOM 1770 C C . THR A 1 231 ? 7.133 -36.094 -20.562 1 91.5 231 THR A C 1
ATOM 1772 O O . THR A 1 231 ? 7.633 -35.219 -19.844 1 91.5 231 THR A O 1
ATOM 1775 N N . MET A 1 232 ? 6.637 -35.844 -21.75 1 92.62 232 MET A N 1
ATOM 1776 C CA . MET A 1 232 ? 6.641 -34.469 -22.281 1 92.62 232 MET A CA 1
ATOM 1777 C C . MET A 1 232 ? 5.816 -33.562 -21.406 1 92.62 232 MET A C 1
ATOM 1779 O O . MET A 1 232 ? 6.199 -32.406 -21.172 1 92.62 232 MET A O 1
ATOM 1783 N N . ARG A 1 233 ? 4.742 -34 -20.969 1 92.25 233 ARG A N 1
ATOM 1784 C CA . ARG A 1 233 ? 3.896 -33.25 -20.062 1 92.25 233 ARG A CA 1
ATOM 1785 C C . ARG A 1 233 ? 4.637 -32.906 -18.766 1 92.25 233 ARG A C 1
ATOM 1787 O O . ARG A 1 233 ? 4.582 -31.781 -18.281 1 92.25 233 ARG A O 1
ATOM 1794 N N . GLN A 1 234 ? 5.273 -33.906 -18.219 1 91 234 GLN A N 1
ATOM 1795 C CA . GLN A 1 234 ? 6.031 -33.688 -16.984 1 91 234 GLN A CA 1
ATOM 1796 C C . GLN A 1 234 ? 7.141 -32.656 -17.172 1 91 234 GLN A C 1
ATOM 1798 O O . GLN A 1 234 ? 7.363 -31.828 -16.312 1 91 234 GLN A O 1
ATOM 1803 N N . ILE A 1 235 ? 7.809 -32.75 -18.266 1 90.12 235 ILE A N 1
ATOM 1804 C CA . ILE A 1 235 ? 8.867 -31.781 -18.578 1 90.12 235 ILE A CA 1
ATOM 1805 C C . ILE A 1 235 ? 8.281 -30.375 -18.703 1 90.12 235 ILE A C 1
ATOM 1807 O O . ILE A 1 235 ? 8.836 -29.422 -18.172 1 90.12 235 ILE A O 1
ATOM 1811 N N . ALA A 1 236 ? 7.148 -30.297 -19.391 1 89.75 236 ALA A N 1
ATOM 1812 C CA . ALA A 1 236 ? 6.469 -29.016 -19.562 1 89.75 236 ALA A CA 1
ATOM 1813 C C . ALA A 1 236 ? 6.07 -28.438 -18.203 1 89.75 236 ALA A C 1
ATOM 1815 O O . ALA A 1 236 ? 6.188 -27.219 -17.984 1 89.75 236 ALA A O 1
ATOM 1816 N N . GLU A 1 237 ? 5.613 -29.203 -17.328 1 89.12 237 GLU A N 1
ATOM 1817 C CA . GLU A 1 237 ? 5.23 -28.781 -15.984 1 89.12 237 GLU A CA 1
ATOM 1818 C C . GLU A 1 237 ? 6.426 -28.219 -15.219 1 89.12 237 GLU A C 1
ATOM 1820 O O . GLU A 1 237 ? 6.309 -27.219 -14.523 1 89.12 237 GLU A O 1
ATOM 1825 N N . MET A 1 238 ? 7.5 -28.875 -15.352 1 87.94 238 MET A N 1
ATOM 1826 C CA . MET A 1 238 ? 8.711 -28.406 -14.68 1 87.94 238 MET A CA 1
ATOM 1827 C C . MET A 1 238 ? 9.18 -27.078 -15.266 1 87.94 238 MET A C 1
ATOM 1829 O O . MET A 1 238 ? 9.594 -26.188 -14.523 1 87.94 238 MET A O 1
ATOM 1833 N N . GLN A 1 239 ? 9.078 -27.031 -16.547 1 88.31 239 GLN A N 1
ATOM 1834 C CA . GLN A 1 239 ? 9.5 -25.812 -17.234 1 88.31 239 GLN A CA 1
ATOM 1835 C C . GLN A 1 239 ? 8.617 -24.625 -16.828 1 88.31 239 GLN A C 1
ATOM 1837 O O . GLN A 1 239 ? 9.086 -23.484 -16.781 1 88.31 239 GLN A O 1
ATOM 1842 N N . ARG A 1 240 ? 7.391 -24.891 -16.562 1 89.25 240 ARG A N 1
ATOM 1843 C CA . ARG A 1 240 ? 6.449 -23.844 -16.172 1 89.25 240 ARG A CA 1
ATOM 1844 C C . ARG A 1 240 ? 6.898 -23.156 -14.883 1 89.25 240 ARG A C 1
ATOM 1846 O O . ARG A 1 240 ? 6.73 -21.953 -14.719 1 89.25 240 ARG A O 1
ATOM 1853 N N . GLN A 1 241 ? 7.539 -23.859 -14.055 1 87.75 241 GLN A N 1
ATOM 1854 C CA . GLN A 1 241 ? 7.961 -23.359 -12.75 1 87.75 241 GLN A CA 1
ATOM 1855 C C . GLN A 1 241 ? 9.07 -22.328 -12.898 1 87.75 241 GLN A C 1
ATOM 1857 O O . GLN A 1 241 ? 9.266 -21.484 -12.023 1 87.75 241 GLN A O 1
ATOM 1862 N N . THR A 1 242 ? 9.789 -22.406 -13.953 1 91.44 242 THR A N 1
ATOM 1863 C CA . THR A 1 242 ? 10.945 -21.547 -14.109 1 91.44 242 THR A CA 1
ATOM 1864 C C . THR A 1 242 ? 10.797 -20.641 -15.328 1 91.44 242 THR A C 1
ATOM 1866 O O . THR A 1 242 ? 11.641 -19.781 -15.586 1 91.44 242 THR A O 1
ATOM 1869 N N . ALA A 1 243 ? 9.719 -20.75 -16.016 1 91.38 243 ALA A N 1
ATOM 1870 C CA . ALA A 1 243 ? 9.555 -20.109 -17.328 1 91.38 243 ALA A CA 1
ATOM 1871 C C . ALA A 1 243 ? 9.57 -18.594 -17.219 1 91.38 243 ALA A C 1
ATOM 1873 O O . ALA A 1 243 ? 10.07 -17.906 -18.094 1 91.38 243 ALA A O 1
ATOM 1874 N N . THR A 1 244 ? 9.102 -18.078 -16.047 1 93.81 244 THR A N 1
ATOM 1875 C CA . THR A 1 244 ? 8.961 -16.625 -15.906 1 93.81 244 THR A CA 1
ATOM 1876 C C . THR A 1 244 ? 10.195 -16.016 -15.25 1 93.81 244 THR A C 1
ATOM 1878 O O . THR A 1 244 ? 10.297 -14.797 -15.117 1 93.81 244 THR A O 1
ATOM 1881 N N . ALA A 1 245 ? 11.133 -16.812 -14.898 1 94.56 245 ALA A N 1
ATOM 1882 C CA . ALA A 1 245 ? 12.234 -16.391 -14.047 1 94.56 245 ALA A CA 1
ATOM 1883 C C . ALA A 1 245 ? 13.078 -15.32 -14.734 1 94.56 245 ALA A C 1
ATOM 1885 O O . ALA A 1 245 ? 13.531 -14.367 -14.094 1 94.56 245 ALA A O 1
ATOM 1886 N N . ARG A 1 246 ? 13.32 -15.5 -16.016 1 94.5 246 ARG A N 1
ATOM 1887 C CA . ARG A 1 246 ? 14.125 -14.516 -16.734 1 94.5 246 ARG A CA 1
ATOM 1888 C C . ARG A 1 246 ? 13.438 -13.156 -16.734 1 94.5 246 ARG A C 1
ATOM 1890 O O . ARG A 1 246 ? 14.086 -12.125 -16.562 1 94.5 246 ARG A O 1
ATOM 1897 N N . ALA A 1 247 ? 12.156 -13.148 -17 1 94.69 247 ALA A N 1
ATOM 1898 C CA . ALA A 1 247 ? 11.383 -11.906 -16.984 1 94.69 247 ALA A CA 1
ATOM 1899 C C . ALA A 1 247 ? 11.398 -11.281 -15.594 1 94.69 247 ALA A C 1
ATOM 1901 O O . ALA A 1 247 ? 11.555 -10.062 -15.453 1 94.69 247 ALA A O 1
ATOM 1902 N N . ASP A 1 248 ? 11.25 -12.109 -14.578 1 95.31 248 ASP A N 1
ATOM 1903 C CA . ASP A 1 248 ? 11.305 -11.633 -13.203 1 95.31 248 ASP A CA 1
ATOM 1904 C C . ASP A 1 248 ? 12.664 -11.008 -12.891 1 95.31 248 ASP A C 1
ATOM 1906 O O . ASP A 1 248 ? 12.734 -9.945 -12.266 1 95.31 248 ASP A O 1
ATOM 1910 N N . LEU A 1 249 ? 13.672 -11.742 -13.312 1 96.62 249 LEU A N 1
ATOM 1911 C CA . LEU A 1 249 ? 15.031 -11.258 -13.078 1 96.62 249 LEU A CA 1
ATOM 1912 C C . LEU A 1 249 ? 15.25 -9.914 -13.758 1 96.62 249 LEU A C 1
ATOM 1914 O O . LEU A 1 249 ? 15.836 -9 -13.164 1 96.62 249 LEU A O 1
ATOM 1918 N N . ALA A 1 250 ? 14.766 -9.805 -14.984 1 95.94 250 ALA A N 1
ATOM 1919 C CA . ALA A 1 250 ? 14.875 -8.539 -15.703 1 95.94 250 ALA A CA 1
ATOM 1920 C C . ALA A 1 250 ? 14.227 -7.406 -14.906 1 95.94 250 ALA A C 1
ATOM 1922 O O . ALA A 1 250 ? 14.828 -6.344 -14.727 1 95.94 250 ALA A O 1
ATOM 1923 N N . GLY A 1 251 ? 13.023 -7.66 -14.398 1 94.62 251 GLY A N 1
ATOM 1924 C CA . GLY A 1 251 ? 12.336 -6.668 -13.594 1 94.62 251 GLY A CA 1
ATOM 1925 C C . GLY A 1 251 ? 13.102 -6.277 -12.344 1 94.62 251 GLY A C 1
ATOM 1926 O O . GLY A 1 251 ? 13.195 -5.094 -12.008 1 94.62 251 GLY A O 1
ATOM 1927 N N . LEU A 1 252 ? 13.688 -7.246 -11.703 1 96.25 252 LEU A N 1
ATOM 1928 C CA . LEU A 1 252 ? 14.438 -7.016 -10.469 1 96.25 252 LEU A CA 1
ATOM 1929 C C . LEU A 1 252 ? 15.703 -6.223 -10.75 1 96.25 252 LEU A C 1
ATOM 1931 O O . LEU A 1 252 ? 16.109 -5.387 -9.945 1 96.25 252 LEU A O 1
ATOM 1935 N N . MET A 1 253 ? 16.328 -6.465 -11.93 1 95.38 253 MET A N 1
ATOM 1936 C CA . MET A 1 253 ? 17.578 -5.797 -12.297 1 95.38 253 MET A CA 1
ATOM 1937 C C . MET A 1 253 ? 17.297 -4.422 -12.891 1 95.38 253 MET A C 1
ATOM 1939 O O . MET A 1 253 ? 18.234 -3.662 -13.172 1 95.38 253 MET A O 1
ATOM 1943 N N . GLY A 1 254 ? 16.047 -4.125 -13.141 1 92.38 254 GLY A N 1
ATOM 1944 C CA . GLY A 1 254 ? 15.68 -2.846 -13.727 1 92.38 254 GLY A CA 1
ATOM 1945 C C . GLY A 1 254 ? 15.844 -2.812 -15.234 1 92.38 254 GLY A C 1
ATOM 1946 O O . GLY A 1 254 ? 16 -1.742 -15.828 1 92.38 254 GLY A O 1
ATOM 1947 N N . VAL A 1 255 ? 15.859 -3.992 -15.781 1 91.88 255 VAL A N 1
ATOM 1948 C CA . VAL A 1 255 ? 16.016 -4.109 -17.234 1 91.88 255 VAL A CA 1
ATOM 1949 C C . VAL A 1 255 ? 14.648 -4.316 -17.875 1 91.88 255 VAL A C 1
ATOM 1951 O O . VAL A 1 255 ? 13.859 -5.145 -17.422 1 91.88 255 VAL A O 1
ATOM 1954 N N . GLN A 1 256 ? 14.383 -3.543 -18.906 1 83.12 256 GLN A N 1
ATOM 1955 C CA . GLN A 1 256 ? 13.055 -3.555 -19.516 1 83.12 256 GLN A CA 1
ATOM 1956 C C . GLN A 1 256 ? 12.844 -4.828 -20.344 1 83.12 256 GLN A C 1
ATOM 1958 O O . GLN A 1 256 ? 11.75 -5.391 -20.344 1 83.12 256 GLN A O 1
ATOM 1963 N N . SER A 1 257 ? 13.914 -5.207 -21.016 1 80.31 257 SER A N 1
ATOM 1964 C CA . SER A 1 257 ? 13.75 -6.352 -21.906 1 80.31 257 SER A CA 1
ATOM 1965 C C . SER A 1 257 ? 14.477 -7.578 -21.375 1 80.31 257 SER A C 1
ATOM 1967 O O . SER A 1 257 ? 15.641 -7.488 -20.969 1 80.31 257 SER A O 1
ATOM 1969 N N . HIS A 1 258 ? 13.789 -8.617 -21.453 1 74.25 258 HIS A N 1
ATOM 1970 C CA . HIS A 1 258 ? 14.414 -9.859 -21.016 1 74.25 258 HIS A CA 1
ATOM 1971 C C . HIS A 1 258 ? 15.461 -10.328 -22.016 1 74.25 258 HIS A C 1
ATOM 1973 O O . HIS A 1 258 ? 16.297 -11.188 -21.703 1 74.25 258 HIS A O 1
ATOM 1979 N N . THR A 1 259 ? 15.492 -9.781 -23.219 1 76.5 259 THR A N 1
ATOM 1980 C CA . THR A 1 259 ? 16.469 -10.188 -24.219 1 76.5 259 THR A CA 1
ATOM 1981 C C . THR A 1 259 ? 17.703 -9.305 -24.156 1 76.5 259 THR A C 1
ATOM 1983 O O . THR A 1 259 ? 18.672 -9.516 -24.891 1 76.5 259 THR A O 1
ATOM 1986 N N . ALA A 1 260 ? 17.672 -8.516 -23.172 1 77.75 260 ALA A N 1
ATOM 1987 C CA . ALA A 1 260 ? 18.703 -7.48 -23.125 1 77.75 260 ALA A CA 1
ATOM 1988 C C . ALA A 1 260 ? 19.953 -7.984 -22.422 1 77.75 260 ALA A C 1
ATOM 1990 O O . ALA A 1 260 ? 20.953 -7.277 -22.344 1 77.75 260 ALA A O 1
ATOM 1991 N N . PHE A 1 261 ? 19.891 -9.203 -21.906 1 88.5 261 PHE A N 1
ATOM 1992 C CA . PHE A 1 261 ? 21.062 -9.695 -21.188 1 88.5 261 PHE A CA 1
ATOM 1993 C C . PHE A 1 261 ? 21.25 -11.195 -21.422 1 88.5 261 PHE A C 1
ATOM 1995 O O . PHE A 1 261 ? 20.359 -11.859 -21.953 1 88.5 261 PHE A O 1
ATOM 2002 N N . GLN A 1 262 ? 22.484 -11.594 -21.125 1 90.56 262 GLN A N 1
ATOM 2003 C CA . GLN A 1 262 ? 22.812 -13.016 -21.188 1 90.56 262 GLN A CA 1
ATOM 2004 C C . GLN A 1 262 ? 23.234 -13.547 -19.812 1 90.56 262 GLN A C 1
ATOM 2006 O O . GLN A 1 262 ? 23.734 -12.797 -18.984 1 90.56 262 GLN A O 1
ATOM 2011 N N . LEU A 1 263 ? 22.844 -14.727 -19.578 1 92.25 263 LEU A N 1
ATOM 2012 C CA . LEU A 1 263 ? 23.203 -15.344 -18.297 1 92.25 263 LEU A CA 1
ATOM 2013 C C . LEU A 1 263 ? 24.359 -16.312 -18.469 1 92.25 263 LEU A C 1
ATOM 2015 O O . LEU A 1 263 ? 24.531 -16.922 -19.531 1 92.25 263 LEU A O 1
ATOM 2019 N N . ALA A 1 264 ? 25.219 -16.391 -17.438 1 86.81 264 ALA A N 1
ATOM 2020 C CA . ALA A 1 264 ? 26.312 -17.359 -17.453 1 86.81 264 ALA A CA 1
ATOM 2021 C C . ALA A 1 264 ? 25.781 -18.781 -17.547 1 86.81 264 ALA A C 1
ATOM 2023 O O . ALA A 1 264 ? 24.812 -19.141 -16.875 1 86.81 264 ALA A O 1
ATOM 2024 N N . GLU A 1 265 ? 26.312 -19.469 -18.5 1 78.19 265 GLU A N 1
ATOM 2025 C CA . GLU A 1 265 ? 25.828 -20.812 -18.797 1 78.19 265 GLU A CA 1
ATOM 2026 C C . GLU A 1 265 ? 26.25 -21.797 -17.688 1 78.19 265 GLU A C 1
ATOM 2028 O O . GLU A 1 265 ? 27.312 -21.641 -17.094 1 78.19 265 GLU A O 1
ATOM 2033 N N . LEU A 1 266 ? 25.188 -22.594 -17.453 1 76.5 266 LEU A N 1
ATOM 2034 C CA . LEU A 1 266 ? 25.516 -23.734 -16.594 1 76.5 266 LEU A CA 1
ATOM 2035 C C . LEU A 1 266 ? 26.266 -24.812 -17.391 1 76.5 266 LEU A C 1
ATOM 2037 O O . LEU A 1 266 ? 25.875 -25.141 -18.5 1 76.5 266 LEU A O 1
ATOM 2041 N N . LYS A 1 267 ? 27.562 -25.016 -17.234 1 61.84 267 LYS A N 1
ATOM 2042 C CA . LYS A 1 267 ? 28.297 -26.062 -17.953 1 61.84 267 LYS A CA 1
ATOM 2043 C C . LYS A 1 267 ? 27.938 -27.438 -17.406 1 61.84 267 LYS A C 1
ATOM 2045 O O . LYS A 1 267 ? 27.828 -27.625 -16.203 1 61.84 267 LYS A O 1
ATOM 2050 N N . GLU A 1 268 ? 27.5 -28.312 -18.406 1 56.25 268 GLU A N 1
ATOM 2051 C CA . GLU A 1 268 ? 27.281 -29.719 -18.078 1 56.25 268 GLU A CA 1
ATOM 2052 C C . GLU A 1 268 ? 28.5 -30.312 -17.391 1 56.25 268 GLU A C 1
ATOM 2054 O O . GLU A 1 268 ? 29.641 -30 -17.75 1 56.25 268 GLU A O 1
ATOM 2059 N N . GLY A 1 269 ? 28.375 -30.688 -16.109 1 55.03 269 GLY A N 1
ATOM 2060 C CA . GLY A 1 269 ? 29.484 -31.25 -15.383 1 55.03 269 GLY A CA 1
ATOM 2061 C C . GLY A 1 269 ? 30.141 -30.281 -14.422 1 55.03 269 GLY A C 1
ATOM 2062 O O . GLY A 1 269 ? 31.031 -30.641 -13.656 1 55.03 269 GLY A O 1
ATOM 2063 N N . GLY A 1 270 ? 29.797 -29.094 -14.734 1 54.56 270 GLY A N 1
ATOM 2064 C CA . GLY A 1 270 ? 30.391 -28.172 -13.773 1 54.56 270 GLY A CA 1
ATOM 2065 C C . GLY A 1 270 ? 29.859 -28.359 -12.359 1 54.56 270 GLY A C 1
ATOM 2066 O O . GLY A 1 270 ? 28.75 -28.859 -12.18 1 54.56 270 GLY A O 1
ATOM 2067 N N . THR A 1 271 ? 30.781 -28.438 -11.43 1 60.28 271 THR A N 1
ATOM 2068 C CA . THR A 1 271 ? 30.469 -28.688 -10.031 1 60.28 271 THR A CA 1
ATOM 2069 C C . THR A 1 271 ? 29.562 -27.578 -9.477 1 60.28 271 THR A C 1
ATOM 2071 O O . THR A 1 271 ? 29.938 -26.406 -9.5 1 60.28 271 THR A O 1
ATOM 2074 N N . LEU A 1 272 ? 28.094 -27.953 -9.516 1 76.25 272 LEU A N 1
ATOM 2075 C CA . LEU A 1 272 ? 27.219 -27.062 -8.773 1 76.25 272 LEU A CA 1
ATOM 2076 C C . LEU A 1 272 ? 27.688 -26.922 -7.324 1 76.25 272 LEU A C 1
ATOM 2078 O O . LEU A 1 272 ? 27.844 -27.922 -6.621 1 76.25 272 LEU A O 1
ATOM 2082 N N . VAL A 1 273 ? 28.156 -25.797 -7.047 1 78.19 273 VAL A N 1
ATOM 2083 C CA . VAL A 1 273 ? 28.719 -25.547 -5.723 1 78.19 273 VAL A CA 1
ATOM 2084 C C . VAL A 1 273 ? 27.609 -25.516 -4.684 1 78.19 273 VAL A C 1
ATOM 2086 O O . VAL A 1 273 ? 26.578 -24.859 -4.871 1 78.19 273 VAL A O 1
ATOM 2089 N N . VAL A 1 274 ? 27.719 -26.375 -3.699 1 86.81 274 VAL A N 1
ATOM 2090 C CA . VAL A 1 274 ? 26.781 -26.422 -2.584 1 86.81 274 VAL A CA 1
ATOM 2091 C C . VAL A 1 274 ? 27.516 -26.188 -1.271 1 86.81 274 VAL A C 1
ATOM 2093 O O . VAL A 1 274 ? 28.5 -26.859 -0.973 1 86.81 274 VAL A O 1
ATOM 2096 N N . ASP A 1 275 ? 27.078 -25.219 -0.511 1 87.12 275 ASP A N 1
ATOM 2097 C CA . ASP A 1 275 ? 27.672 -24.922 0.793 1 87.12 275 ASP A CA 1
ATOM 2098 C C . ASP A 1 275 ? 27.078 -25.828 1.873 1 87.12 275 ASP A C 1
ATOM 2100 O O . ASP A 1 275 ? 25.859 -26.031 1.931 1 87.12 275 ASP A O 1
ATOM 2104 N N . PRO A 1 276 ? 27.938 -26.359 2.738 1 90.25 276 PRO A N 1
ATOM 2105 C CA . PRO A 1 276 ? 27.406 -27.172 3.838 1 90.25 276 PRO A CA 1
ATOM 2106 C C . PRO A 1 276 ? 26.625 -26.344 4.848 1 90.25 276 PRO A C 1
ATOM 2108 O O . PRO A 1 276 ? 26.875 -25.156 5.012 1 90.25 276 PRO A O 1
ATOM 2111 N N . PRO A 1 277 ? 25.609 -27.031 5.457 1 90 277 PRO A N 1
ATOM 2112 C CA . PRO A 1 277 ? 24.859 -26.297 6.477 1 90 277 PRO A CA 1
ATOM 2113 C C . PRO A 1 277 ? 25.719 -25.875 7.664 1 90 277 PRO A C 1
ATOM 2115 O O . PRO A 1 277 ? 26.766 -26.469 7.91 1 90 277 PRO A O 1
ATOM 2118 N N . ALA A 1 278 ? 25.25 -24.812 8.25 1 87.12 278 ALA A N 1
ATOM 2119 C CA . ALA A 1 278 ? 25.953 -24.328 9.438 1 87.12 278 ALA A CA 1
ATOM 2120 C C . ALA A 1 278 ? 25.906 -25.359 10.555 1 87.12 278 ALA A C 1
ATOM 2122 O O . ALA A 1 278 ? 24.922 -26.094 10.703 1 87.12 278 ALA A O 1
ATOM 2123 N N . ALA A 1 279 ? 27.016 -25.359 11.367 1 87.38 279 ALA A N 1
ATOM 2124 C CA . ALA A 1 279 ? 27.125 -26.328 12.461 1 87.38 279 ALA A CA 1
ATOM 2125 C C . ALA A 1 279 ? 26.266 -25.906 13.656 1 87.38 279 ALA A C 1
ATOM 2127 O O . ALA A 1 279 ? 25.703 -26.75 14.344 1 87.38 279 ALA A O 1
ATOM 2128 N N . ASP A 1 280 ? 26.141 -24.641 13.812 1 93 280 ASP A N 1
ATOM 2129 C CA . ASP A 1 280 ? 25.484 -24.125 15.016 1 93 280 ASP A CA 1
ATOM 2130 C C . ASP A 1 280 ? 24.375 -23.141 14.656 1 93 280 ASP A C 1
ATOM 2132 O O . ASP A 1 280 ? 24.641 -21.969 14.391 1 93 280 ASP A O 1
ATOM 2136 N N . VAL A 1 281 ? 23.141 -23.625 14.867 1 94.25 281 VAL A N 1
ATOM 2137 C CA . VAL A 1 281 ? 21.984 -22.797 14.508 1 94.25 281 VAL A CA 1
ATOM 2138 C C . VAL A 1 281 ? 21.828 -21.672 15.531 1 94.25 281 VAL A C 1
ATOM 2140 O O . VAL A 1 281 ? 21.344 -20.578 15.203 1 94.25 281 VAL A O 1
ATOM 2143 N N . GLU A 1 282 ? 22.203 -21.891 16.766 1 94.75 282 GLU A N 1
ATOM 2144 C CA . GLU A 1 282 ? 22.094 -20.859 17.812 1 94.75 282 GLU A CA 1
ATOM 2145 C C . GLU A 1 282 ? 22.984 -19.672 17.5 1 94.75 282 GLU A C 1
ATOM 2147 O O . GLU A 1 282 ? 22.625 -18.531 17.781 1 94.75 282 GLU A O 1
ATOM 2152 N N . ALA A 1 283 ? 24.141 -20.016 17.016 1 95.31 283 ALA A N 1
ATOM 2153 C CA . ALA A 1 283 ? 25.031 -18.938 16.594 1 95.31 283 ALA A CA 1
ATOM 2154 C C . ALA A 1 283 ? 24.406 -18.094 15.492 1 95.31 283 ALA A C 1
ATOM 2156 O O . ALA A 1 283 ? 24.547 -16.875 15.477 1 95.31 283 ALA A O 1
ATOM 2157 N N . LEU A 1 284 ? 23.719 -18.734 14.555 1 96 284 LEU A N 1
ATOM 2158 C CA . LEU A 1 284 ? 23.016 -18.031 13.492 1 96 284 LEU A CA 1
ATOM 2159 C C . LEU A 1 284 ? 21.906 -17.156 14.055 1 96 284 LEU A C 1
ATOM 2161 O O . LEU A 1 284 ? 21.688 -16.031 13.578 1 96 284 LEU A O 1
ATOM 2165 N N . GLN A 1 285 ? 21.203 -17.688 15.039 1 97.12 285 GLN A N 1
ATOM 2166 C CA . GLN A 1 285 ? 20.141 -16.953 15.695 1 97.12 285 GLN A CA 1
ATOM 2167 C C . GLN A 1 285 ? 20.672 -15.688 16.359 1 97.12 285 GLN A C 1
ATOM 2169 O O . GLN A 1 285 ? 20.047 -14.625 16.297 1 97.12 285 GLN A O 1
ATOM 2174 N N . GLN A 1 286 ? 21.844 -15.82 16.984 1 96.69 286 GLN A N 1
ATOM 2175 C CA . GLN A 1 286 ? 22.453 -14.656 17.625 1 96.69 286 GLN A CA 1
ATOM 2176 C C . GLN A 1 286 ? 22.828 -13.594 16.594 1 96.69 286 GLN A C 1
ATOM 2178 O O . GLN A 1 286 ? 22.625 -12.398 16.812 1 96.69 286 GLN A O 1
ATOM 2183 N N . VAL A 1 287 ? 23.406 -14.031 15.508 1 95.44 287 VAL A N 1
ATOM 2184 C CA . VAL A 1 287 ? 23.734 -13.109 14.422 1 95.44 287 VAL A CA 1
ATOM 2185 C C . VAL A 1 287 ? 22.484 -12.375 13.961 1 95.44 287 VAL A C 1
ATOM 2187 O O . VAL A 1 287 ? 22.516 -11.164 13.742 1 95.44 287 VAL A O 1
ATOM 2190 N N . ALA A 1 288 ? 21.312 -13.047 13.773 1 97.25 288 ALA A N 1
ATOM 2191 C CA . ALA A 1 288 ? 20.047 -12.469 13.328 1 97.25 288 ALA A CA 1
ATOM 2192 C C . ALA A 1 288 ? 19.531 -11.453 14.336 1 97.25 288 ALA A C 1
ATOM 2194 O O . ALA A 1 288 ? 19.078 -10.367 13.953 1 97.25 288 ALA A O 1
ATOM 2195 N N . LEU A 1 289 ? 19.625 -11.789 15.617 1 97.38 289 LEU A N 1
ATOM 2196 C CA . LEU A 1 289 ? 19.141 -10.898 16.656 1 97.38 289 LEU A CA 1
ATOM 2197 C C . LEU A 1 289 ? 19.938 -9.602 16.688 1 97.38 289 LEU A C 1
ATOM 2199 O O . LEU A 1 289 ? 19.406 -8.539 17.031 1 97.38 289 LEU A O 1
ATOM 2203 N N . ASP A 1 290 ? 21.203 -9.664 16.234 1 95.31 290 ASP A N 1
ATOM 2204 C CA . ASP A 1 290 ? 22.078 -8.5 16.266 1 95.31 290 ASP A CA 1
ATOM 2205 C C . ASP A 1 290 ? 21.938 -7.676 14.984 1 95.31 290 ASP A C 1
ATOM 2207 O O . ASP A 1 290 ? 22.281 -6.488 14.961 1 95.31 290 ASP A O 1
ATOM 2211 N N . ASN A 1 291 ? 21.375 -8.312 13.922 1 93.5 291 ASN A N 1
ATOM 2212 C CA . ASN A 1 291 ? 21.547 -7.641 12.641 1 93.5 291 ASN A CA 1
ATOM 2213 C C . ASN A 1 291 ? 20.203 -7.387 11.961 1 93.5 291 ASN A C 1
ATOM 2215 O O . ASN A 1 291 ? 20.109 -6.582 11.023 1 93.5 291 ASN A O 1
ATOM 2219 N N . ARG A 1 292 ? 19.109 -8.008 12.406 1 95.06 292 ARG A N 1
ATOM 2220 C CA . ARG A 1 292 ? 17.828 -7.883 11.711 1 95.06 292 ARG A CA 1
ATOM 2221 C C . ARG A 1 292 ? 17.312 -6.449 11.766 1 95.06 292 ARG A C 1
ATOM 2223 O O . ARG A 1 292 ? 17.125 -5.895 12.844 1 95.06 292 ARG A O 1
ATOM 2230 N N . PRO A 1 293 ? 17.031 -5.859 10.594 1 95.06 293 PRO A N 1
ATOM 2231 C CA . PRO A 1 293 ? 16.578 -4.469 10.531 1 95.06 293 PRO A CA 1
ATOM 2232 C C . PRO A 1 293 ? 15.258 -4.254 11.281 1 95.06 293 PRO A C 1
ATOM 2234 O O . PRO A 1 293 ? 15.047 -3.189 11.867 1 95.06 293 PRO A O 1
ATOM 2237 N N . GLU A 1 294 ? 14.359 -5.219 11.344 1 95.38 294 GLU A N 1
ATOM 2238 C CA . GLU A 1 294 ? 13.047 -5.086 11.977 1 95.38 294 GLU A CA 1
ATOM 2239 C C . GLU A 1 294 ? 13.18 -4.836 13.477 1 95.38 294 GLU A C 1
ATOM 2241 O O . GLU A 1 294 ? 12.398 -4.086 14.055 1 95.38 294 GLU A O 1
ATOM 2246 N N . LEU A 1 295 ? 14.266 -5.453 14.047 1 96.81 295 LEU A N 1
ATOM 2247 C CA . LEU A 1 295 ? 14.5 -5.246 15.469 1 96.81 295 LEU A CA 1
ATOM 2248 C C . LEU A 1 295 ? 15.031 -3.838 15.734 1 96.81 295 LEU A C 1
ATOM 2250 O O . LEU A 1 295 ? 14.648 -3.197 16.719 1 96.81 295 LEU A O 1
ATOM 2254 N N . ARG A 1 296 ? 15.836 -3.385 14.898 1 95.44 296 ARG A N 1
ATOM 2255 C CA . ARG A 1 296 ? 16.375 -2.033 15.023 1 95.44 296 ARG A CA 1
ATOM 2256 C C . ARG A 1 296 ? 15.273 -0.992 14.836 1 95.44 296 ARG A C 1
ATOM 2258 O O . ARG A 1 296 ? 15.305 0.071 15.461 1 95.44 296 ARG A O 1
ATOM 2265 N N . VAL A 1 297 ? 14.32 -1.288 13.953 1 96.38 297 VAL A N 1
ATOM 2266 C CA . VAL A 1 297 ? 13.172 -0.416 13.742 1 96.38 297 VAL A CA 1
ATOM 2267 C C . VAL A 1 297 ? 12.391 -0.27 15.047 1 96.38 297 VAL A C 1
ATOM 2269 O O . VAL A 1 297 ? 12.023 0.842 15.438 1 96.38 297 VAL A O 1
ATOM 2272 N N . GLU A 1 298 ? 12.234 -1.372 15.719 1 96.62 298 GLU A N 1
ATOM 2273 C CA . GLU A 1 298 ? 11.477 -1.325 16.969 1 96.62 298 GLU A CA 1
ATOM 2274 C C . GLU A 1 298 ? 12.258 -0.6 18.062 1 96.62 298 GLU A C 1
ATOM 2276 O O . GLU A 1 298 ? 11.672 0.07 18.906 1 96.62 298 GLU A O 1
ATOM 2281 N N . GLU A 1 299 ? 13.547 -0.673 18.031 1 96.88 299 GLU A N 1
ATOM 2282 C CA . GLU A 1 299 ? 14.383 0.052 18.984 1 96.88 299 GLU A CA 1
ATOM 2283 C C . GLU A 1 299 ? 14.266 1.561 18.781 1 96.88 299 GLU A C 1
ATOM 2285 O O . GLU A 1 299 ? 14.117 2.311 19.75 1 96.88 299 GLU A O 1
ATOM 2290 N N . ALA A 1 300 ? 14.344 1.934 17.531 1 96.62 300 ALA A N 1
ATOM 2291 C CA . ALA A 1 300 ? 14.18 3.352 17.234 1 96.62 300 ALA A CA 1
ATOM 2292 C C . ALA A 1 300 ? 12.781 3.836 17.609 1 96.62 300 ALA A C 1
ATOM 2294 O O . ALA A 1 300 ? 12.633 4.93 18.156 1 96.62 300 ALA A O 1
ATOM 2295 N N . GLN A 1 301 ? 11.781 3.012 17.375 1 97.69 301 GLN A N 1
ATOM 2296 C CA . GLN A 1 301 ? 10.406 3.365 17.734 1 97.69 301 GLN A CA 1
ATOM 2297 C C . GLN A 1 301 ? 10.25 3.492 19.25 1 97.69 301 GLN A C 1
ATOM 2299 O O . GLN A 1 301 ? 9.516 4.359 19.734 1 97.69 301 GLN A O 1
ATOM 2304 N N . PHE A 1 302 ? 10.953 2.67 19.953 1 97.62 302 PHE A N 1
ATOM 2305 C CA . PHE A 1 302 ? 10.898 2.729 21.406 1 97.62 302 PHE A CA 1
ATOM 2306 C C . PHE A 1 302 ? 11.469 4.047 21.922 1 97.62 302 PHE A C 1
ATOM 2308 O O . PHE A 1 302 ? 10.898 4.668 22.828 1 97.62 302 PHE A O 1
ATOM 2315 N N . ARG A 1 303 ? 12.523 4.496 21.375 1 97.56 303 ARG A N 1
ATOM 2316 C CA . ARG A 1 303 ? 13.102 5.781 21.766 1 97.56 303 ARG A CA 1
ATOM 2317 C C . ARG A 1 303 ? 12.133 6.922 21.484 1 97.56 303 ARG A C 1
ATOM 2319 O O . ARG A 1 303 ? 11.977 7.832 22.312 1 97.56 303 ARG A O 1
ATOM 2326 N N . ILE A 1 304 ? 11.438 6.844 20.312 1 98 304 ILE A N 1
ATOM 2327 C CA . ILE A 1 304 ? 10.445 7.852 19.953 1 98 304 ILE A CA 1
ATOM 2328 C C . ILE A 1 304 ? 9.312 7.852 20.969 1 98 304 ILE A C 1
ATOM 2330 O O . ILE A 1 304 ? 8.875 8.914 21.422 1 98 304 ILE A O 1
ATOM 2334 N N . ASP A 1 305 ? 8.914 6.652 21.391 1 98.12 305 ASP A N 1
ATOM 2335 C CA . ASP A 1 305 ? 7.812 6.523 22.344 1 98.12 305 ASP A CA 1
ATOM 2336 C C . ASP A 1 305 ? 8.203 7.059 23.719 1 98.12 305 ASP A C 1
ATOM 2338 O O . ASP A 1 305 ? 7.383 7.656 24.422 1 98.12 305 ASP A O 1
ATOM 2342 N N . VAL A 1 306 ? 9.453 6.84 24.141 1 98.06 306 VAL A N 1
ATOM 2343 C CA . VAL A 1 306 ? 9.945 7.363 25.406 1 98.06 306 VAL A CA 1
ATOM 2344 C C . VAL A 1 306 ? 9.953 8.891 25.359 1 98.06 306 VAL A C 1
ATOM 2346 O O . VAL A 1 306 ? 9.57 9.547 26.344 1 98.06 306 VAL A O 1
ATOM 2349 N N . GLN A 1 307 ? 10.328 9.445 24.266 1 97.94 307 GLN A N 1
ATOM 2350 C CA . GLN A 1 307 ? 10.328 10.891 24.109 1 97.94 307 GLN A CA 1
ATOM 2351 C C . GLN A 1 307 ? 8.914 11.461 24.172 1 97.94 307 GLN A C 1
ATOM 2353 O O . GLN A 1 307 ? 8.703 12.562 24.656 1 97.94 307 GLN A O 1
ATOM 2358 N N . GLU A 1 308 ? 7.965 10.633 23.734 1 97.62 308 GLU A N 1
ATOM 2359 C CA . GLU A 1 308 ? 6.57 11.062 23.781 1 97.62 308 GLU A CA 1
ATOM 2360 C C . GLU A 1 308 ? 6.07 11.188 25.219 1 97.62 308 GLU A C 1
ATOM 2362 O O . GLU A 1 308 ? 5.207 12.023 25.516 1 97.62 308 GLU A O 1
ATOM 2367 N N . ILE A 1 309 ? 6.617 10.398 26.125 1 98.12 309 ILE A N 1
ATOM 2368 C CA . ILE A 1 309 ? 6.281 10.508 27.547 1 98.12 309 ILE A CA 1
ATOM 2369 C C . ILE A 1 309 ? 6.684 11.883 28.062 1 98.12 309 ILE A C 1
ATOM 2371 O O . ILE A 1 309 ? 5.898 12.555 28.75 1 98.12 309 ILE A O 1
ATOM 2375 N N . TYR A 1 310 ? 7.855 12.336 27.688 1 97.94 310 TYR A N 1
ATOM 2376 C CA . TYR A 1 310 ? 8.344 13.641 28.109 1 97.94 310 TYR A CA 1
ATOM 2377 C C . TYR A 1 310 ? 7.539 14.758 27.453 1 97.94 310 TYR A C 1
ATOM 2379 O O . TYR A 1 310 ? 7.328 15.812 28.047 1 97.94 310 TYR A O 1
ATOM 2387 N N . THR A 1 311 ? 7.133 14.492 26.219 1 97.75 311 THR A N 1
ATOM 2388 C CA . THR A 1 311 ? 6.289 15.469 25.531 1 97.75 311 THR A CA 1
ATOM 2389 C C . THR A 1 311 ? 4.984 15.68 26.297 1 97.75 311 THR A C 1
ATOM 2391 O O . THR A 1 311 ? 4.547 16.812 26.484 1 97.75 311 THR A O 1
ATOM 2394 N N . GLU A 1 312 ? 4.375 14.602 26.797 1 97.38 312 GLU A N 1
ATOM 2395 C CA . GLU A 1 312 ? 3.133 14.688 27.562 1 97.38 312 GLU A CA 1
ATOM 2396 C C . GLU A 1 312 ? 3.352 15.398 28.891 1 97.38 312 GLU A C 1
ATOM 2398 O O . GLU A 1 312 ? 2.473 16.125 29.375 1 97.38 312 GLU A O 1
ATOM 2403 N N . LEU A 1 313 ? 4.504 15.203 29.453 1 97.19 313 LEU A N 1
ATOM 2404 C CA . LEU A 1 313 ? 4.844 15.906 30.688 1 97.19 313 LEU A CA 1
ATOM 2405 C C . LEU A 1 313 ? 4.969 17.406 30.453 1 97.19 313 LEU A C 1
ATOM 2407 O O . LEU A 1 313 ? 4.391 18.203 31.188 1 97.19 313 LEU A O 1
ATOM 2411 N N . LEU A 1 314 ? 5.613 17.781 29.375 1 96.56 314 LEU A N 1
ATOM 2412 C CA . LEU A 1 314 ? 5.836 19.188 29.078 1 96.56 314 LEU A CA 1
ATOM 2413 C C . LEU A 1 314 ? 4.523 19.875 28.734 1 96.56 314 LEU A C 1
ATOM 2415 O O . LEU A 1 314 ? 4.328 21.047 29.062 1 96.56 314 LEU A O 1
ATOM 2419 N N . LYS A 1 315 ? 3.623 19.141 28.125 1 96.19 315 LYS A N 1
ATOM 2420 C CA . LYS A 1 315 ? 2.336 19.719 27.75 1 96.19 315 LYS A CA 1
ATOM 2421 C C . LYS A 1 315 ? 1.508 20.062 28.984 1 96.19 315 LYS A C 1
ATOM 2423 O O . LYS A 1 315 ? 0.61 20.906 28.906 1 96.19 315 LYS A O 1
ATOM 2428 N N . SER A 1 316 ? 1.797 19.484 30.141 1 95.38 316 SER A N 1
ATOM 2429 C CA . SER A 1 316 ? 1.016 19.688 31.359 1 95.38 316 SER A CA 1
ATOM 2430 C C . SER A 1 316 ? 1.536 20.875 32.156 1 95.38 316 SER A C 1
ATOM 2432 O O . SER A 1 316 ? 0.86 21.375 33.062 1 95.38 316 SER A O 1
ATOM 2434 N N . LEU A 1 317 ? 2.654 21.406 31.781 1 95.62 317 LEU A N 1
ATOM 2435 C CA . LEU A 1 317 ? 3.258 22.531 32.5 1 95.62 317 LEU A CA 1
ATOM 2436 C C . LEU A 1 317 ? 2.762 23.859 31.938 1 95.62 317 LEU A C 1
ATOM 2438 O O . LEU A 1 317 ? 2.318 23.922 30.781 1 95.62 317 LEU A O 1
ATOM 2442 N N . PRO A 1 318 ? 2.807 24.922 32.75 1 94.94 318 PRO A N 1
ATOM 2443 C CA . PRO A 1 318 ? 2.406 26.234 32.219 1 94.94 318 PRO A CA 1
ATOM 2444 C C . PRO A 1 318 ? 3.371 26.766 31.172 1 94.94 318 PRO A C 1
ATOM 2446 O O . PRO A 1 318 ? 4.59 26.688 31.344 1 94.94 318 PRO A O 1
ATOM 2449 N N . GLY A 1 319 ? 2.838 27.141 30.141 1 94.81 319 GLY A N 1
ATOM 2450 C CA . GLY A 1 319 ? 3.664 27.844 29.172 1 94.81 319 GLY A CA 1
ATOM 2451 C C . GLY A 1 319 ? 4.18 29.172 29.672 1 94.81 319 GLY A C 1
ATOM 2452 O O . GLY A 1 319 ? 3.424 29.969 30.25 1 94.81 319 GLY A O 1
ATOM 2453 N N . ILE A 1 320 ? 5.488 29.375 29.703 1 96.12 320 ILE A N 1
ATOM 2454 C CA . ILE A 1 320 ? 6.109 30.625 30.109 1 96.12 320 ILE A CA 1
ATOM 2455 C C . ILE A 1 320 ? 7.129 31.062 29.062 1 96.12 320 ILE A C 1
ATOM 2457 O O . ILE A 1 320 ? 7.859 30.234 28.516 1 96.12 320 ILE A O 1
ATOM 2461 N N . GLY A 1 321 ? 7.121 32.375 28.859 1 95.5 321 GLY A N 1
ATOM 2462 C CA . GLY A 1 321 ? 8.117 32.844 27.922 1 95.5 321 GLY A CA 1
ATOM 2463 C C . GLY A 1 321 ? 8.102 34.344 27.734 1 95.5 321 GLY A C 1
ATOM 2464 O O . GLY A 1 321 ? 7.109 35 28.062 1 95.5 321 GLY A O 1
ATOM 2465 N N . PRO A 1 322 ? 9.188 34.812 27.297 1 97 322 PRO A N 1
ATOM 2466 C CA . PRO A 1 322 ? 9.281 36.25 27 1 97 322 PRO A CA 1
ATOM 2467 C C . PRO A 1 322 ? 8.625 36.625 25.672 1 97 322 PRO A C 1
ATOM 2469 O O . PRO A 1 322 ? 8.391 35.75 24.828 1 97 322 PRO A O 1
ATOM 2472 N N . PHE A 1 323 ? 8.18 37.812 25.531 1 97.12 323 PHE A N 1
ATOM 2473 C CA . PHE A 1 323 ? 7.766 38.406 24.266 1 97.12 323 PHE A CA 1
ATOM 2474 C C . PHE A 1 323 ? 8.336 39.812 24.094 1 97.12 323 PHE A C 1
ATOM 2476 O O . PHE A 1 323 ? 8.711 40.438 25.078 1 97.12 323 PHE A O 1
ATOM 2483 N N . ILE A 1 324 ? 8.555 40.25 22.906 1 98.06 324 ILE A N 1
ATOM 2484 C CA . ILE A 1 324 ? 8.977 41.594 22.531 1 98.06 324 ILE A CA 1
ATOM 2485 C C . ILE A 1 324 ? 8.203 42.031 21.297 1 98.06 324 ILE A C 1
ATOM 2487 O O . ILE A 1 324 ? 7.914 41.219 20.406 1 98.06 324 ILE A O 1
ATOM 2491 N N . GLY A 1 325 ? 7.805 43.344 21.344 1 97.94 325 GLY A N 1
ATOM 2492 C CA . GLY A 1 325 ? 7.008 43.812 20.219 1 97.94 325 GLY A CA 1
ATOM 2493 C C . GLY A 1 325 ? 7.23 45.281 19.891 1 97.94 325 GLY A C 1
ATOM 2494 O O . GLY A 1 325 ? 7.543 46.062 20.797 1 97.94 325 GLY A O 1
ATOM 2495 N N . GLY A 1 326 ? 7.141 45.594 18.672 1 98.38 326 GLY A N 1
ATOM 2496 C CA . GLY A 1 326 ? 7.035 46.938 18.156 1 98.38 326 GLY A CA 1
ATOM 2497 C C . GLY A 1 326 ? 5.684 47.25 17.531 1 98.38 326 GLY A C 1
ATOM 2498 O O . GLY A 1 326 ? 5.152 46.438 16.781 1 98.38 326 GLY A O 1
ATOM 2499 N N . HIS A 1 327 ? 5.113 48.375 17.969 1 98.19 327 HIS A N 1
ATOM 2500 C CA . HIS A 1 327 ? 3.752 48.656 17.547 1 98.19 327 HIS A CA 1
ATOM 2501 C C . HIS A 1 327 ? 3.664 50.062 16.953 1 98.19 327 HIS A C 1
ATOM 2503 O O . HIS A 1 327 ? 4.484 50.938 17.266 1 98.19 327 HIS A O 1
ATOM 2509 N N . TYR A 1 328 ? 2.764 50.25 16.062 1 98.62 328 TYR A N 1
ATOM 2510 C CA . TYR A 1 328 ? 2.475 51.562 15.461 1 98.62 328 TYR A CA 1
ATOM 2511 C C . TYR A 1 328 ? 0.972 51.75 15.32 1 98.62 328 TYR A C 1
ATOM 2513 O O . TYR A 1 328 ? 0.242 50.844 14.93 1 98.62 328 TYR A O 1
ATOM 2521 N N . ASP A 1 329 ? 0.455 52.875 15.695 1 98.25 329 ASP A N 1
ATOM 2522 C CA . ASP A 1 329 ? -0.932 53.312 15.547 1 98.25 329 ASP A CA 1
ATOM 2523 C C . ASP A 1 329 ? -1.008 54.75 15.031 1 98.25 329 ASP A C 1
ATOM 2525 O O . ASP A 1 329 ? -0.529 55.656 15.688 1 98.25 329 ASP A O 1
ATOM 2529 N N . ALA A 1 330 ? -1.747 55.031 14.008 1 97.81 330 ALA A N 1
ATOM 2530 C CA . ALA A 1 330 ? -1.771 56.344 13.352 1 97.81 330 ALA A CA 1
ATOM 2531 C C . ALA A 1 330 ? -2.799 57.25 13.992 1 97.81 330 ALA A C 1
ATOM 2533 O O . ALA A 1 330 ? -2.998 58.406 13.547 1 97.81 330 ALA A O 1
ATOM 2534 N N . ASN A 1 331 ? -3.428 56.812 14.992 1 97.25 331 ASN A N 1
ATOM 2535 C CA . ASN A 1 331 ? -4.43 57.625 15.672 1 97.25 331 ASN A CA 1
ATOM 2536 C C . ASN A 1 331 ? -3.867 58.969 16.078 1 97.25 331 ASN A C 1
ATOM 2538 O O . ASN A 1 331 ? -2.852 59.062 16.766 1 97.25 331 ASN A O 1
ATOM 2542 N N . SER A 1 332 ? -4.555 60.125 15.703 1 97.44 332 SER A N 1
ATOM 2543 C CA . SER A 1 332 ? -4.066 61.469 15.906 1 97.44 332 SER A CA 1
ATOM 2544 C C . SER A 1 332 ? -4.172 61.906 17.359 1 97.44 332 SER A C 1
ATOM 2546 O O . SER A 1 332 ? -3.553 62.875 17.781 1 97.44 332 SER A O 1
ATOM 2548 N N . TYR A 1 333 ? -4.879 61.156 18.094 1 95.5 333 TYR A N 1
ATOM 2549 C CA . TYR A 1 333 ? -5.074 61.531 19.5 1 95.5 333 TYR A CA 1
ATOM 2550 C C . TYR A 1 333 ? -3.998 60.906 20.375 1 95.5 333 TYR A C 1
ATOM 2552 O O . TYR A 1 333 ? -3.967 61.125 21.594 1 95.5 333 TYR A O 1
ATOM 2560 N N . LEU A 1 334 ? -3.141 60.219 19.766 1 96.12 334 LEU A N 1
ATOM 2561 C CA . LEU A 1 334 ? -1.989 59.688 20.469 1 96.12 334 LEU A CA 1
ATOM 2562 C C . LEU A 1 334 ? -0.788 60.594 20.359 1 96.12 334 LEU A C 1
ATOM 2564 O O . LEU A 1 334 ? -0.453 61.062 19.266 1 96.12 334 LEU A O 1
ATOM 2568 N N . LYS A 1 335 ? -0.141 60.812 21.469 1 95.06 335 LYS A N 1
ATOM 2569 C CA . LYS A 1 335 ? 1.057 61.656 21.438 1 95.06 335 LYS A CA 1
ATOM 2570 C C . LYS A 1 335 ? 2.219 60.938 20.766 1 95.06 335 LYS A C 1
ATOM 2572 O O . LYS A 1 335 ? 2.967 61.531 19.984 1 95.06 335 LYS A O 1
ATOM 2577 N N . TYR A 1 336 ? 2.418 59.594 21.156 1 96.75 336 TYR A N 1
ATOM 2578 C CA . TYR A 1 336 ? 3.424 58.75 20.562 1 96.75 336 TYR A CA 1
ATOM 2579 C C . TYR A 1 336 ? 2.771 57.594 19.766 1 96.75 336 TYR A C 1
ATOM 2581 O O . TYR A 1 336 ? 2.334 56.625 20.359 1 96.75 336 TYR A O 1
ATOM 2589 N N . ASN A 1 337 ? 2.971 57.656 18.531 1 97.69 337 ASN A N 1
ATOM 2590 C CA . ASN A 1 337 ? 2.271 56.719 17.672 1 97.69 337 ASN A CA 1
ATOM 2591 C C . ASN A 1 337 ? 3.016 55.406 17.562 1 97.69 337 ASN A C 1
ATOM 2593 O O . ASN A 1 337 ? 2.443 54.375 17.125 1 97.69 337 ASN A O 1
ATOM 2597 N N . ALA A 1 338 ? 4.328 55.344 17.844 1 98.12 338 ALA A N 1
ATOM 2598 C CA . ALA A 1 338 ? 5.137 54.125 17.844 1 98.12 338 ALA A CA 1
ATOM 2599 C C . ALA A 1 338 ? 5.605 53.781 19.266 1 98.12 338 ALA A C 1
ATOM 2601 O O . ALA A 1 338 ? 5.961 54.656 20.031 1 98.12 338 ALA A O 1
ATOM 2602 N N . TRP A 1 339 ? 5.516 52.562 19.625 1 98.06 339 TRP A N 1
ATOM 2603 C CA . TRP A 1 339 ? 6.004 52.156 20.938 1 98.06 339 TRP A CA 1
ATOM 2604 C C . TRP A 1 339 ? 6.473 50.688 20.906 1 98.06 339 TRP A C 1
ATOM 2606 O O . TRP A 1 339 ? 6.254 49.969 19.922 1 98.06 339 TRP A O 1
ATOM 2616 N N . ALA A 1 340 ? 7.203 50.25 21.812 1 98.06 340 ALA A N 1
ATOM 2617 C CA . ALA A 1 340 ? 7.703 48.875 22 1 98.06 340 ALA A CA 1
ATOM 2618 C C . ALA A 1 340 ? 7.344 48.344 23.375 1 98.06 340 ALA A C 1
ATOM 2620 O O . ALA A 1 340 ? 7.141 49.125 24.312 1 98.06 340 ALA A O 1
ATOM 2621 N N . ASP A 1 341 ? 7.086 47.156 23.438 1 97.38 341 ASP A N 1
ATOM 2622 C CA . ASP A 1 341 ? 6.867 46.5 24.734 1 97.38 341 ASP A CA 1
ATOM 2623 C C . ASP A 1 341 ? 7.57 45.156 24.812 1 97.38 341 ASP A C 1
ATOM 2625 O O . ASP A 1 341 ? 7.973 44.594 23.781 1 97.38 341 ASP A O 1
ATOM 2629 N N . ALA A 1 342 ? 7.941 44.719 25.969 1 97.62 342 ALA A N 1
ATOM 2630 C CA . ALA A 1 342 ? 8.531 43.438 26.281 1 97.62 342 ALA A CA 1
ATOM 2631 C C . ALA A 1 342 ? 8.031 42.906 27.625 1 97.62 342 ALA A C 1
ATOM 2633 O O . ALA A 1 342 ? 7.656 43.688 28.5 1 97.62 342 ALA A O 1
ATOM 2634 N N . GLY A 1 343 ? 7.906 41.719 27.75 1 97.75 343 GLY A N 1
ATOM 2635 C CA . GLY A 1 343 ? 7.438 41.156 29 1 97.75 343 GLY A CA 1
ATOM 2636 C C . GLY A 1 343 ? 7.477 39.656 29.016 1 97.75 343 GLY A C 1
ATOM 2637 O O . GLY A 1 343 ? 8.203 39.031 28.234 1 97.75 343 GLY A O 1
ATOM 2638 N N . VAL A 1 344 ? 6.852 39.094 30.078 1 97.44 344 VAL A N 1
ATOM 2639 C CA . VAL A 1 344 ? 6.727 37.656 30.266 1 97.44 344 VAL A CA 1
ATOM 2640 C C . VAL A 1 344 ? 5.25 37.281 30.344 1 97.44 344 VAL A C 1
ATOM 2642 O O . VAL A 1 344 ? 4.453 37.969 30.969 1 97.44 344 VAL A O 1
ATOM 2645 N N . GLN A 1 345 ? 5 36.25 29.609 1 95.56 345 GLN A N 1
ATOM 2646 C CA . GLN A 1 345 ? 3.625 35.75 29.656 1 95.56 345 GLN A CA 1
ATOM 2647 C C . GLN A 1 345 ? 3.566 34.312 30.125 1 95.56 345 GLN A C 1
ATOM 2649 O O . GLN A 1 345 ? 4.457 33.531 29.812 1 95.56 345 GLN A O 1
ATOM 2654 N N . VAL A 1 346 ? 2.496 34.031 30.922 1 95.81 346 VAL A N 1
ATOM 2655 C CA . VAL A 1 346 ? 2.262 32.688 31.406 1 95.81 346 VAL A CA 1
ATOM 2656 C C . VAL A 1 346 ? 0.854 32.219 31.031 1 95.81 346 VAL A C 1
ATOM 2658 O O . VAL A 1 346 ? -0.109 33 31.172 1 95.81 346 VAL A O 1
ATOM 2661 N N . ALA A 1 347 ? 0.777 31.125 30.359 1 94.06 347 ALA A N 1
ATOM 2662 C CA . ALA A 1 347 ? -0.5 30.5 30.031 1 94.06 347 ALA A CA 1
ATOM 2663 C C . ALA A 1 347 ? -0.542 29.047 30.516 1 94.06 347 ALA A C 1
ATOM 2665 O O . ALA A 1 347 ? 0.424 28.297 30.328 1 94.06 347 ALA A O 1
ATOM 2666 N N . TRP A 1 348 ? -1.685 28.766 31.234 1 93.69 348 TRP A N 1
ATOM 2667 C CA . TRP A 1 348 ? -1.789 27.406 31.781 1 93.69 348 TRP A CA 1
ATOM 2668 C C . TRP A 1 348 ? -3.162 26.812 31.484 1 93.69 348 TRP A C 1
ATOM 2670 O O . TRP A 1 348 ? -4.188 27.391 31.859 1 93.69 348 TRP A O 1
ATOM 2680 N N . ASN A 1 349 ? -3.16 25.656 30.75 1 94.06 349 ASN A N 1
ATOM 2681 C CA . ASN A 1 349 ? -4.402 24.906 30.594 1 94.06 349 ASN A CA 1
ATOM 2682 C C . ASN A 1 349 ? -4.641 23.953 31.75 1 94.06 349 ASN A C 1
ATOM 2684 O O . ASN A 1 349 ? -4.027 22.891 31.828 1 94.06 349 ASN A O 1
ATOM 2688 N N . LEU A 1 350 ? -5.574 24.312 32.562 1 95 350 LEU A N 1
ATOM 2689 C CA . LEU A 1 350 ? -5.773 23.594 33.812 1 95 350 LEU A CA 1
ATOM 2690 C C . LEU A 1 350 ? -6.355 22.203 33.531 1 95 350 LEU A C 1
ATOM 2692 O O . LEU A 1 350 ? -6.164 21.281 34.344 1 95 350 LEU A O 1
ATOM 2696 N N . VAL A 1 351 ? -7.055 21.984 32.5 1 94.56 351 VAL A N 1
ATOM 2697 C CA . VAL A 1 351 ? -7.586 20.656 32.156 1 94.56 351 VAL A CA 1
ATOM 2698 C C . VAL A 1 351 ? -6.438 19.719 31.781 1 94.56 351 VAL A C 1
ATOM 2700 O O . VAL A 1 351 ? -6.5 18.531 32.062 1 94.56 351 VAL A O 1
ATOM 2703 N N . ASP A 1 352 ? -5.391 20.234 31.156 1 93.19 352 ASP A N 1
ATOM 2704 C CA . ASP A 1 352 ? -4.223 19.453 30.797 1 93.19 352 ASP A CA 1
ATOM 2705 C C . ASP A 1 352 ? -3.492 18.938 32.031 1 93.19 352 ASP A C 1
ATOM 2707 O O . ASP A 1 352 ? -2.92 17.844 32.031 1 93.19 352 ASP A O 1
ATOM 2711 N N . VAL A 1 353 ? -3.467 19.75 33.062 1 93.56 353 VAL A N 1
ATOM 2712 C CA . VAL A 1 353 ? -2.838 19.344 34.312 1 93.56 353 VAL A CA 1
ATOM 2713 C C . VAL A 1 353 ? -3.631 18.188 34.938 1 93.56 353 VAL A C 1
ATOM 2715 O O . VAL A 1 353 ? -3.051 17.203 35.406 1 93.56 353 VAL A O 1
ATOM 2718 N N . LEU A 1 354 ? -4.926 18.328 34.875 1 96.31 354 LEU A N 1
ATOM 2719 C CA . LEU A 1 354 ? -5.785 17.328 35.5 1 96.31 354 LEU A CA 1
ATOM 2720 C C . LEU A 1 354 ? -5.684 15.992 34.781 1 96.31 354 LEU A C 1
ATOM 2722 O O . LEU A 1 354 ? -5.762 14.93 35.375 1 96.31 354 LEU A O 1
ATOM 2726 N N . SER A 1 355 ? -5.508 16.109 33.438 1 97.31 355 SER A N 1
ATOM 2727 C CA . SER A 1 355 ? -5.48 14.898 32.625 1 97.31 355 SER A CA 1
ATOM 2728 C C . SER A 1 355 ? -4.066 14.344 32.5 1 97.31 355 SER A C 1
ATOM 2730 O O . SER A 1 355 ? -3.861 13.266 31.938 1 97.31 355 SER A O 1
ATOM 2732 N N . ALA A 1 356 ? -3.061 14.977 33 1 96.75 356 ALA A N 1
ATOM 2733 C CA . ALA A 1 356 ? -1.646 14.68 32.781 1 96.75 356 ALA A CA 1
ATOM 2734 C C . ALA A 1 356 ? -1.301 13.266 33.25 1 96.75 356 ALA A C 1
ATOM 2736 O O . ALA A 1 356 ? -0.667 12.508 32.531 1 96.75 356 ALA A O 1
ATOM 2737 N N . PRO A 1 357 ? -1.726 12.906 34.5 1 97.31 357 PRO A N 1
ATOM 2738 C CA . PRO A 1 357 ? -1.345 11.562 34.938 1 97.31 357 PRO A CA 1
ATOM 2739 C C . PRO A 1 357 ? -1.843 10.469 34 1 97.31 357 PRO A C 1
ATOM 2741 O O . PRO A 1 357 ? -1.119 9.508 33.719 1 97.31 357 PRO A O 1
ATOM 2744 N N . LYS A 1 358 ? -3.018 10.688 33.5 1 97.81 358 LYS A N 1
ATOM 2745 C CA . LYS A 1 358 ? -3.572 9.688 32.594 1 97.81 358 LYS A CA 1
ATOM 2746 C C . LYS A 1 358 ? -2.879 9.742 31.234 1 97.81 358 LYS A C 1
ATOM 2748 O O . LYS A 1 358 ? -2.664 8.703 30.594 1 97.81 358 LYS A O 1
ATOM 2753 N N . ARG A 1 359 ? -2.547 10.875 30.719 1 97.88 359 ARG A N 1
ATOM 2754 C CA . ARG A 1 359 ? -1.86 11.016 29.438 1 97.88 359 ARG A CA 1
ATOM 2755 C C . ARG A 1 359 ? -0.454 10.43 29.5 1 97.88 359 ARG A C 1
ATOM 2757 O O . ARG A 1 359 ? -0.023 9.734 28.594 1 97.88 359 ARG A O 1
ATOM 2764 N N . ILE A 1 360 ? 0.232 10.734 30.578 1 97.88 360 ILE A N 1
ATOM 2765 C CA . ILE A 1 360 ? 1.578 10.203 30.781 1 97.88 360 ILE A CA 1
ATOM 2766 C C . ILE A 1 360 ? 1.523 8.688 30.906 1 97.88 360 ILE A C 1
ATOM 2768 O O . ILE A 1 360 ? 2.33 7.977 30.297 1 97.88 360 ILE A O 1
ATOM 2772 N N . GLY A 1 361 ? 0.561 8.25 31.672 1 98.06 361 GLY A N 1
ATOM 2773 C CA . GLY A 1 361 ? 0.374 6.812 31.781 1 98.06 361 GLY A CA 1
ATOM 2774 C C . GLY A 1 361 ? 0.094 6.148 30.438 1 98.06 361 GLY A C 1
ATOM 2775 O O . GLY A 1 361 ? 0.612 5.066 30.156 1 98.06 361 GLY A O 1
ATOM 2776 N N . GLN A 1 362 ? -0.765 6.762 29.625 1 98.06 362 GLN A N 1
ATOM 2777 C CA . GLN A 1 362 ? -1.069 6.238 28.297 1 98.06 362 GLN A CA 1
ATOM 2778 C C . GLN A 1 362 ? 0.182 6.191 27.422 1 98.06 362 GLN A C 1
ATOM 2780 O O . GLN A 1 362 ? 0.393 5.23 26.688 1 98.06 362 GLN A O 1
ATOM 2785 N N . ALA A 1 363 ? 0.998 7.25 27.453 1 98.31 363 ALA A N 1
ATOM 2786 C CA . ALA A 1 363 ? 2.242 7.273 26.688 1 98.31 363 ALA A CA 1
ATOM 2787 C C . ALA A 1 363 ? 3.188 6.164 27.141 1 98.31 363 ALA A C 1
ATOM 2789 O O . ALA A 1 363 ? 3.879 5.555 26.328 1 98.31 363 ALA A O 1
ATOM 2790 N N . GLN A 1 364 ? 3.258 5.934 28.438 1 98.44 364 GLN A N 1
ATOM 2791 C CA . GLN A 1 364 ? 4.066 4.84 28.969 1 98.44 364 GLN A CA 1
ATOM 2792 C C . GLN A 1 364 ? 3.57 3.492 28.453 1 98.44 364 GLN A C 1
ATOM 2794 O O . GLN A 1 364 ? 4.371 2.615 28.125 1 98.44 364 GLN A O 1
ATOM 2799 N N . ASN A 1 365 ? 2.256 3.359 28.375 1 98.44 365 ASN A N 1
ATOM 2800 C CA . ASN A 1 365 ? 1.686 2.125 27.859 1 98.44 365 ASN A CA 1
ATOM 2801 C C . ASN A 1 365 ? 2.068 1.908 26.391 1 98.44 365 ASN A C 1
ATOM 2803 O O . ASN A 1 365 ? 2.301 0.775 25.969 1 98.44 365 ASN A O 1
ATOM 2807 N N . VAL A 1 366 ? 2.094 2.932 25.641 1 98.25 366 VAL A N 1
ATOM 2808 C CA . VAL A 1 366 ? 2.502 2.828 24.234 1 98.25 366 VAL A CA 1
ATOM 2809 C C . VAL A 1 366 ? 3.936 2.309 24.156 1 98.25 366 VAL A C 1
ATOM 2811 O O . VAL A 1 366 ? 4.246 1.445 23.328 1 98.25 366 VAL A O 1
ATOM 2814 N N . ALA A 1 367 ? 4.832 2.867 25 1 98.25 367 ALA A N 1
ATOM 2815 C CA . ALA A 1 367 ? 6.215 2.398 25.047 1 98.25 367 ALA A CA 1
ATOM 2816 C C . ALA A 1 367 ? 6.281 0.923 25.422 1 98.25 367 ALA A C 1
ATOM 2818 O O . ALA A 1 367 ? 7.082 0.167 24.875 1 98.25 367 ALA A O 1
ATOM 2819 N N . GLU A 1 368 ? 5.422 0.52 26.328 1 98.19 368 GLU A N 1
ATOM 2820 C CA . GLU A 1 368 ? 5.402 -0.876 26.75 1 98.19 368 GLU A CA 1
ATOM 2821 C C . GLU A 1 368 ? 4.93 -1.791 25.625 1 98.19 368 GLU A C 1
ATOM 2823 O O . GLU A 1 368 ? 5.402 -2.92 25.484 1 98.19 368 GLU A O 1
ATOM 2828 N N . VAL A 1 369 ? 3.93 -1.339 24.891 1 98 369 VAL A N 1
ATOM 2829 C CA . VAL A 1 369 ? 3.471 -2.109 23.734 1 98 369 VAL A CA 1
ATOM 2830 C C . VAL A 1 369 ? 4.625 -2.314 22.75 1 98 369 VAL A C 1
ATOM 2832 O O . VAL A 1 369 ? 4.816 -3.414 22.234 1 98 369 VAL A O 1
ATOM 2835 N N . THR A 1 370 ? 5.383 -1.244 22.516 1 98.19 370 THR A N 1
ATOM 2836 C CA . THR A 1 370 ? 6.512 -1.34 21.609 1 98.19 370 THR A CA 1
ATOM 2837 C C . THR A 1 370 ? 7.566 -2.305 22.141 1 98.19 370 THR A C 1
ATOM 2839 O O . THR A 1 370 ? 8.156 -3.076 21.375 1 98.19 370 THR A O 1
ATOM 2842 N N . ARG A 1 371 ? 7.832 -2.281 23.438 1 97.88 371 ARG A N 1
ATOM 2843 C CA . ARG A 1 371 ? 8.75 -3.229 24.062 1 97.88 371 ARG A CA 1
ATOM 2844 C C . ARG A 1 371 ? 8.273 -4.664 23.859 1 97.88 371 ARG A C 1
ATOM 2846 O O . ARG A 1 371 ? 9.062 -5.543 23.516 1 97.88 371 ARG A O 1
ATOM 2853 N N . ALA A 1 372 ? 6.984 -4.875 24.031 1 98 372 ALA A N 1
ATOM 2854 C CA . ALA A 1 372 ? 6.41 -6.203 23.844 1 98 372 ALA A CA 1
ATOM 2855 C C . ALA A 1 372 ? 6.504 -6.633 22.375 1 98 372 ALA A C 1
ATOM 2857 O O . ALA A 1 372 ? 6.77 -7.801 22.094 1 98 372 ALA A O 1
ATOM 2858 N N . ARG A 1 373 ? 6.238 -5.723 21.516 1 97.62 373 ARG A N 1
ATOM 2859 C CA . ARG A 1 373 ? 6.355 -6.008 20.094 1 97.62 373 ARG A CA 1
ATOM 2860 C C . ARG A 1 373 ? 7.777 -6.418 19.719 1 97.62 373 ARG A C 1
ATOM 2862 O O . ARG A 1 373 ? 7.984 -7.32 18.906 1 97.62 373 ARG A O 1
ATOM 2869 N N . ARG A 1 374 ? 8.773 -5.715 20.234 1 97.69 374 ARG A N 1
ATOM 2870 C CA . ARG A 1 374 ? 10.172 -6.062 19.969 1 97.69 374 ARG A CA 1
ATOM 2871 C C . ARG A 1 374 ? 10.477 -7.48 20.453 1 97.69 374 ARG A C 1
ATOM 2873 O O . ARG A 1 374 ? 11.156 -8.242 19.766 1 97.69 374 ARG A O 1
ATOM 2880 N N . LEU A 1 375 ? 9.961 -7.828 21.609 1 97.56 375 LEU A N 1
ATOM 2881 C CA . LEU A 1 375 ? 10.164 -9.172 22.141 1 97.56 375 LEU A CA 1
ATOM 2882 C C . LEU A 1 375 ? 9.516 -10.211 21.234 1 97.56 375 LEU A C 1
ATOM 2884 O O . LEU A 1 375 ? 10.117 -11.242 20.938 1 97.56 375 LEU A O 1
ATO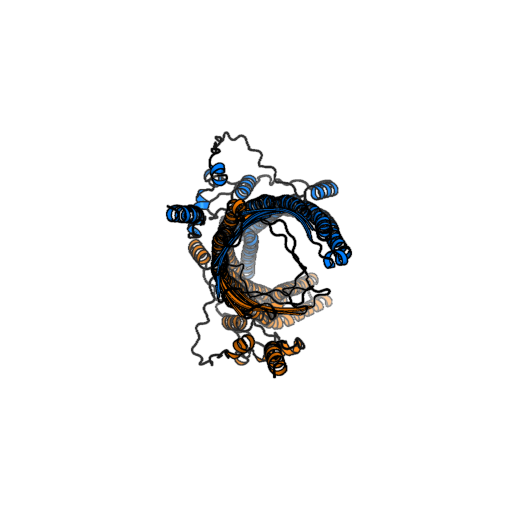M 2888 N N . ALA A 1 376 ? 8.273 -9.906 20.812 1 98.06 376 ALA A N 1
ATOM 2889 C CA . ALA A 1 376 ? 7.586 -10.805 19.891 1 98.06 376 ALA A CA 1
ATOM 2890 C C . ALA A 1 376 ? 8.375 -10.961 18.594 1 98.06 376 ALA A C 1
ATOM 2892 O O . ALA A 1 376 ? 8.5 -12.062 18.062 1 98.06 376 ALA A O 1
ATOM 2893 N N . LEU A 1 377 ? 8.898 -9.906 18.109 1 97.56 377 LEU A N 1
ATOM 2894 C CA . LEU A 1 377 ? 9.695 -9.93 16.875 1 97.56 377 LEU A CA 1
ATOM 2895 C C . LEU A 1 377 ? 10.984 -10.719 17.078 1 97.56 377 LEU A C 1
ATOM 2897 O O . LEU A 1 377 ? 11.438 -11.43 16.188 1 97.56 377 LEU A O 1
ATOM 2901 N N . GLY A 1 378 ? 11.539 -10.508 18.297 1 97.69 378 GLY A N 1
ATOM 2902 C CA . GLY A 1 378 ? 12.711 -11.312 18.609 1 97.69 378 GLY A CA 1
ATOM 2903 C C . GLY A 1 378 ? 12.453 -12.805 18.531 1 97.69 378 GLY A C 1
ATOM 2904 O O . GLY A 1 378 ? 13.227 -13.547 17.922 1 97.69 378 GLY A O 1
ATOM 2905 N N . MET A 1 379 ? 11.344 -13.234 19.062 1 97.56 379 MET A N 1
ATOM 2906 C CA . MET A 1 379 ? 10.961 -14.641 19 1 97.56 379 MET A CA 1
ATOM 2907 C C . MET A 1 379 ? 10.727 -15.078 17.547 1 97.56 379 MET A C 1
ATOM 2909 O O . MET A 1 379 ? 11.109 -16.188 17.156 1 97.56 379 MET A O 1
ATOM 2913 N N . ALA A 1 380 ? 10.094 -14.188 16.766 1 97.75 380 ALA A N 1
ATOM 2914 C CA . ALA A 1 380 ? 9.859 -14.492 15.359 1 97.75 380 ALA A CA 1
ATOM 2915 C C . ALA A 1 380 ? 11.172 -14.656 14.609 1 97.75 380 ALA A C 1
ATOM 2917 O O . ALA A 1 380 ? 11.312 -15.555 13.773 1 97.75 380 ALA A O 1
ATOM 2918 N N . VAL A 1 381 ? 12.109 -13.805 14.93 1 97.62 381 VAL A N 1
ATOM 2919 C CA . VAL A 1 381 ? 13.406 -13.836 14.258 1 97.62 381 VAL A CA 1
ATOM 2920 C C . VAL A 1 381 ? 14.117 -15.148 14.57 1 97.62 381 VAL A C 1
ATOM 2922 O O . VAL A 1 381 ? 14.609 -15.828 13.656 1 97.62 381 VAL A O 1
ATOM 2925 N N . VAL A 1 382 ? 14.133 -15.617 15.828 1 97.5 382 VAL A N 1
ATOM 2926 C CA . VAL A 1 382 ? 14.773 -16.859 16.234 1 97.5 382 VAL A CA 1
ATOM 2927 C C . VAL A 1 382 ? 14.102 -18.047 15.523 1 97.5 382 VAL A C 1
ATOM 2929 O O . VAL A 1 382 ? 14.781 -18.922 15 1 97.5 382 VAL A O 1
ATOM 2932 N N . THR A 1 383 ? 12.82 -18 15.414 1 97.88 383 THR A N 1
ATOM 2933 C CA . THR A 1 383 ? 12.07 -19.062 14.766 1 97.88 383 THR A CA 1
ATOM 2934 C C . THR A 1 383 ? 12.336 -19.062 13.258 1 97.88 383 THR A C 1
ATOM 2936 O O . THR A 1 383 ? 12.523 -20.125 12.664 1 97.88 383 THR A O 1
ATOM 2939 N N . GLN A 1 384 ? 12.344 -17.891 12.664 1 96.94 384 GLN A N 1
ATOM 2940 C CA . GLN A 1 384 ? 12.555 -17.781 11.219 1 96.94 384 GLN A CA 1
ATOM 2941 C C . GLN A 1 384 ? 13.93 -18.312 10.828 1 96.94 384 GLN A C 1
ATOM 2943 O O . GLN A 1 384 ? 14.078 -18.953 9.789 1 96.94 384 GLN A O 1
ATOM 2948 N N . VAL A 1 385 ? 14.922 -18.031 11.656 1 97.62 385 VAL A N 1
ATOM 2949 C CA . VAL A 1 385 ? 16.266 -18.547 11.367 1 97.62 385 VAL A CA 1
ATOM 2950 C C . VAL A 1 385 ? 16.266 -20.062 11.461 1 97.62 385 VAL A C 1
ATOM 2952 O O . VAL A 1 385 ? 16.828 -20.734 10.586 1 97.62 385 VAL A O 1
ATOM 2955 N N . ARG A 1 386 ? 15.633 -20.625 12.445 1 97.38 386 ARG A N 1
ATOM 2956 C CA . ARG A 1 386 ? 15.547 -22.062 12.594 1 97.38 386 ARG A CA 1
ATOM 2957 C C . ARG A 1 386 ? 14.812 -22.703 11.422 1 97.38 386 ARG A C 1
ATOM 2959 O O . ARG A 1 386 ? 15.266 -23.703 10.867 1 97.38 386 ARG A O 1
ATOM 2966 N N . VAL A 1 387 ? 13.703 -22.109 11.023 1 97.31 387 VAL A N 1
ATOM 2967 C CA . VAL A 1 387 ? 12.922 -22.625 9.906 1 97.31 387 VAL A CA 1
ATOM 2968 C C . VAL A 1 387 ? 13.75 -22.562 8.625 1 97.31 387 VAL A C 1
ATOM 2970 O O . VAL A 1 387 ? 13.797 -23.531 7.859 1 97.31 387 VAL A O 1
ATOM 2973 N N . ALA A 1 388 ? 14.414 -21.438 8.414 1 97 388 ALA A N 1
ATOM 2974 C CA . ALA A 1 388 ? 15.234 -21.281 7.219 1 97 388 ALA A CA 1
ATOM 2975 C C . ALA A 1 388 ? 16.359 -22.297 7.195 1 97 388 ALA A C 1
ATOM 2977 O O . ALA A 1 388 ? 16.703 -22.844 6.141 1 97 388 ALA A O 1
ATOM 2978 N N . ASP A 1 389 ? 16.922 -22.625 8.328 1 97 389 ASP A N 1
ATOM 2979 C CA . ASP A 1 389 ? 17.984 -23.625 8.43 1 97 389 ASP A CA 1
ATOM 2980 C C . ASP A 1 389 ? 17.453 -25.016 8.102 1 97 389 ASP A C 1
ATOM 2982 O O . ASP A 1 389 ? 18.094 -25.766 7.352 1 97 389 ASP A O 1
ATOM 2986 N N . ILE A 1 390 ? 16.297 -25.328 8.625 1 97 390 ILE A N 1
ATOM 2987 C CA . ILE A 1 390 ? 15.695 -26.625 8.359 1 97 390 ILE A CA 1
ATOM 2988 C C . ILE A 1 390 ? 15.375 -26.75 6.871 1 97 390 ILE A C 1
ATOM 2990 O O . ILE A 1 390 ? 15.641 -27.781 6.262 1 97 390 ILE A O 1
ATOM 2994 N N . GLN A 1 391 ? 14.875 -25.656 6.312 1 97.06 391 GLN A N 1
ATOM 2995 C CA . GLN A 1 391 ? 14.555 -25.672 4.891 1 97.06 391 GLN A CA 1
ATOM 2996 C C . GLN A 1 391 ? 15.812 -25.859 4.043 1 97.06 391 GLN A C 1
ATOM 2998 O O . GLN A 1 391 ? 15.789 -26.562 3.037 1 97.06 391 GLN A O 1
ATOM 3003 N N . TYR A 1 392 ? 16.906 -25.266 4.445 1 96.5 392 TYR A N 1
ATOM 3004 C CA . TYR A 1 392 ? 18.156 -25.406 3.709 1 96.5 392 TYR A CA 1
ATOM 3005 C C . TYR A 1 392 ? 18.656 -26.844 3.777 1 96.5 392 TYR A C 1
ATOM 3007 O O . TYR A 1 392 ? 19.047 -27.422 2.76 1 96.5 392 TYR A O 1
ATOM 3015 N N . ARG A 1 393 ? 18.562 -27.453 4.961 1 96.56 393 ARG A N 1
ATOM 3016 C CA . ARG A 1 393 ? 19.016 -28.828 5.156 1 96.56 393 ARG A CA 1
ATOM 3017 C C . ARG A 1 393 ? 18.156 -29.812 4.375 1 96.56 393 ARG A C 1
ATOM 3019 O O . ARG A 1 393 ? 18.656 -30.766 3.779 1 96.56 393 ARG A O 1
ATOM 3026 N N . HIS A 1 394 ? 16.875 -29.516 4.391 1 96.62 394 HIS A N 1
ATOM 3027 C CA . HIS A 1 394 ? 15.977 -30.375 3.635 1 96.62 394 HIS A CA 1
ATOM 3028 C C . HIS A 1 394 ? 16.203 -30.219 2.135 1 96.62 394 HIS A C 1
ATOM 3030 O O . HIS A 1 394 ? 16.172 -31.203 1.395 1 96.62 394 HIS A O 1
ATOM 3036 N N . ALA A 1 395 ? 16.359 -29.016 1.696 1 96.56 395 ALA A N 1
ATOM 3037 C CA . ALA A 1 395 ? 16.641 -28.781 0.282 1 96.56 395 ALA A CA 1
ATOM 3038 C C . ALA A 1 395 ? 17.938 -29.469 -0.135 1 96.56 395 ALA A C 1
ATOM 3040 O O . ALA A 1 395 ? 18.031 -30.031 -1.232 1 96.56 395 ALA A O 1
ATOM 3041 N N . MET A 1 396 ? 18.953 -29.516 0.751 1 95.56 396 MET A N 1
ATOM 3042 C CA . MET A 1 396 ? 20.219 -30.172 0.48 1 95.56 396 MET A CA 1
ATOM 3043 C C . MET A 1 396 ? 20.031 -31.688 0.357 1 95.56 396 MET A C 1
ATOM 3045 O O . MET A 1 396 ? 20.562 -32.312 -0.558 1 95.56 396 MET A O 1
ATOM 3049 N N . LYS A 1 397 ? 19.234 -32.188 1.249 1 95.81 397 LYS A N 1
ATOM 3050 C CA . LYS A 1 397 ? 18.953 -33.625 1.199 1 95.81 397 LYS A CA 1
ATOM 3051 C C . LYS A 1 397 ? 18.234 -34 -0.099 1 95.81 397 LYS A C 1
ATOM 3053 O O . LYS A 1 397 ? 18.609 -34.969 -0.757 1 95.81 397 LYS A O 1
ATOM 3058 N N . GLU A 1 398 ? 17.25 -33.188 -0.485 1 95.94 398 GLU A N 1
ATOM 3059 C CA . GLU A 1 398 ? 16.5 -33.438 -1.718 1 95.94 398 GLU A CA 1
ATOM 3060 C C . GLU A 1 398 ? 17.406 -33.312 -2.939 1 95.94 398 GLU A C 1
ATOM 3062 O O . GLU A 1 398 ? 17.328 -34.125 -3.867 1 95.94 398 GLU A O 1
ATOM 3067 N N . PHE A 1 399 ? 18.312 -32.375 -2.928 1 94.5 399 PHE A N 1
ATOM 3068 C CA . PHE A 1 399 ? 19.219 -32.156 -4.047 1 94.5 399 PHE A CA 1
ATOM 3069 C C . PHE A 1 399 ? 20.141 -33.344 -4.223 1 94.5 399 PHE A C 1
ATOM 3071 O O . PHE A 1 399 ? 20.344 -33.844 -5.34 1 94.5 399 PHE A O 1
ATOM 3078 N N . ARG A 1 400 ? 20.641 -33.875 -3.092 1 94.38 400 ARG A N 1
ATOM 3079 C CA . ARG A 1 400 ? 21.547 -35.031 -3.137 1 94.38 400 ARG A CA 1
ATOM 3080 C C . ARG A 1 400 ? 20.844 -36.25 -3.686 1 94.38 400 ARG A C 1
ATOM 3082 O O . ARG A 1 400 ? 21.438 -37 -4.469 1 94.38 400 ARG A O 1
ATOM 3089 N N . LEU A 1 401 ? 19.594 -36.406 -3.285 1 95.56 401 LEU A N 1
ATOM 3090 C CA . LEU A 1 401 ? 18.828 -37.562 -3.785 1 95.56 401 LEU A CA 1
ATOM 3091 C C . LEU A 1 401 ? 18.594 -37.406 -5.285 1 95.56 401 LEU A C 1
ATOM 3093 O O . LEU A 1 401 ? 18.688 -38.406 -6.02 1 95.56 401 LEU A O 1
ATOM 3097 N N . THR A 1 402 ? 18.312 -36.25 -5.727 1 93.81 402 THR A N 1
ATOM 3098 C CA . THR A 1 402 ? 18.047 -36.062 -7.148 1 93.81 402 THR A CA 1
ATOM 3099 C C . THR A 1 402 ? 19.328 -36.156 -7.957 1 93.81 402 THR A C 1
ATOM 3101 O O . THR A 1 402 ? 19.312 -36.625 -9.102 1 93.81 402 THR A O 1
ATOM 3104 N N . GLU A 1 403 ? 20.422 -35.75 -7.352 1 91.12 403 GLU A N 1
ATOM 3105 C CA . GLU A 1 403 ? 21.719 -35.969 -7.992 1 91.12 403 GLU A CA 1
ATOM 3106 C C . GLU A 1 403 ? 22.016 -37.438 -8.195 1 91.12 403 GLU A C 1
ATOM 3108 O O . GLU A 1 403 ? 22.484 -37.844 -9.266 1 91.12 403 GLU A O 1
ATOM 3113 N N . GLN A 1 404 ? 21.688 -38.25 -7.172 1 94.19 404 GLN A N 1
ATOM 3114 C CA . GLN A 1 404 ? 21.859 -39.688 -7.277 1 94.19 404 GLN A CA 1
ATOM 3115 C C . GLN A 1 404 ? 20.938 -40.281 -8.352 1 94.19 404 GLN A C 1
ATOM 3117 O O . GLN A 1 404 ? 21.359 -41.125 -9.148 1 94.19 404 GLN A O 1
ATOM 3122 N N . MET A 1 405 ? 19.75 -39.75 -8.359 1 95.06 405 MET A N 1
ATOM 3123 C CA . MET A 1 405 ? 18.781 -40.25 -9.352 1 95.06 405 MET A CA 1
ATOM 3124 C C . MET A 1 405 ? 19.25 -39.906 -10.766 1 95.06 405 MET A C 1
ATOM 3126 O O . MET A 1 405 ? 19.141 -40.75 -11.664 1 95.06 405 MET A O 1
ATOM 3130 N N . ALA A 1 406 ? 19.719 -38.719 -10.953 1 92.06 406 ALA A N 1
ATOM 3131 C CA . ALA A 1 406 ? 20.219 -38.312 -12.273 1 92.06 406 ALA A CA 1
ATOM 3132 C C . ALA A 1 406 ? 21.391 -39.188 -12.703 1 92.06 406 ALA A C 1
ATOM 3134 O O . ALA A 1 406 ? 21.531 -39.531 -13.875 1 92.06 406 ALA A O 1
ATOM 3135 N N . GLY A 1 407 ? 22.25 -39.562 -11.703 1 91.94 407 GLY A N 1
ATOM 3136 C CA . GLY A 1 407 ? 23.344 -40.469 -11.992 1 91.94 407 GLY A CA 1
ATOM 3137 C C . GLY A 1 407 ? 22.891 -41.844 -12.445 1 91.94 407 GLY A C 1
ATOM 3138 O O . GLY A 1 407 ? 23.422 -42.406 -13.414 1 91.94 407 GLY A O 1
ATOM 3139 N N . ILE A 1 408 ? 21.859 -42.375 -11.773 1 95.5 408 ILE A N 1
ATOM 3140 C CA . ILE A 1 408 ? 21.297 -43.656 -12.117 1 95.5 408 ILE A CA 1
ATOM 3141 C C . ILE A 1 408 ? 20.672 -43.594 -13.508 1 95.5 408 ILE A C 1
ATOM 3143 O O . ILE A 1 408 ? 20.922 -44.469 -14.352 1 95.5 408 ILE A O 1
ATOM 3147 N N . ASP A 1 409 ? 19.906 -42.594 -13.773 1 94.38 409 ASP A N 1
ATOM 3148 C CA . ASP A 1 409 ? 19.203 -42.469 -15.047 1 94.38 409 ASP A CA 1
ATOM 3149 C C . ASP A 1 409 ? 20.188 -42.281 -16.203 1 94.38 409 ASP A C 1
ATOM 3151 O O . ASP A 1 409 ? 19.938 -42.75 -17.312 1 94.38 409 ASP A O 1
ATOM 3155 N N . ARG A 1 410 ? 21.297 -41.625 -15.977 1 91.31 410 ARG A N 1
ATOM 3156 C CA . ARG A 1 410 ? 22.344 -41.5 -17 1 91.31 410 ARG A CA 1
ATOM 3157 C C . ARG A 1 410 ? 22.906 -42.875 -17.359 1 91.31 410 ARG A C 1
ATOM 3159 O O . ARG A 1 410 ? 23.141 -43.156 -18.547 1 91.31 410 ARG A O 1
ATOM 3166 N N . ARG A 1 411 ? 23.109 -43.781 -16.375 1 94.62 411 ARG A N 1
ATOM 3167 C CA . ARG A 1 411 ? 23.594 -45.125 -16.625 1 94.62 411 ARG A CA 1
ATOM 3168 C C . ARG A 1 411 ? 22.547 -45.938 -17.375 1 94.62 411 ARG A C 1
ATOM 3170 O O . ARG A 1 411 ? 22.891 -46.719 -18.281 1 94.62 411 ARG A O 1
ATOM 3177 N N . ILE A 1 412 ? 21.344 -45.688 -16.984 1 94.56 412 ILE A N 1
ATOM 3178 C CA . ILE A 1 412 ? 20.266 -46.406 -17.656 1 94.56 412 ILE A CA 1
ATOM 3179 C C . ILE A 1 412 ? 20.219 -45.969 -19.125 1 94.56 412 ILE A C 1
ATOM 3181 O O . ILE A 1 412 ? 20.109 -46.812 -20.016 1 94.56 412 ILE A O 1
ATOM 3185 N N . THR A 1 413 ? 20.266 -44.719 -19.375 1 93.25 413 THR A N 1
ATOM 3186 C CA . THR A 1 413 ? 20.234 -44.188 -20.734 1 93.25 413 THR A CA 1
ATOM 3187 C C . THR A 1 413 ? 21.406 -44.75 -21.547 1 93.25 413 THR A C 1
ATOM 3189 O O . THR A 1 413 ? 21.234 -45.125 -22.703 1 93.25 413 THR A O 1
ATOM 3192 N N . SER A 1 414 ? 22.609 -44.812 -20.938 1 93.56 414 SER A N 1
ATOM 3193 C CA . SER A 1 414 ? 23.797 -45.344 -21.609 1 93.56 414 SER A CA 1
ATOM 3194 C C . SER A 1 414 ? 23.625 -46.812 -21.953 1 93.56 414 SER A C 1
ATOM 3196 O O . SER A 1 414 ? 23.969 -47.25 -23.047 1 93.56 414 SER A O 1
ATOM 3198 N N . LEU A 1 415 ? 23.078 -47.594 -21.031 1 93.94 415 LEU A N 1
ATOM 3199 C CA . LEU A 1 415 ? 22.875 -49 -21.234 1 93.94 415 LEU A CA 1
ATOM 3200 C C . LEU A 1 415 ? 21.844 -49.25 -22.344 1 93.94 415 LEU A C 1
ATOM 3202 O O . LEU A 1 415 ? 22 -50.156 -23.156 1 93.94 415 LEU A O 1
ATOM 3206 N N . ALA A 1 416 ? 20.797 -48.469 -22.297 1 93.31 416 ALA A N 1
ATOM 3207 C CA . ALA A 1 416 ? 19.766 -48.594 -23.328 1 93.31 416 ALA A CA 1
ATOM 3208 C C . ALA A 1 416 ? 20.328 -48.281 -24.703 1 93.31 416 ALA A C 1
ATOM 3210 O O . ALA A 1 416 ? 20 -48.938 -25.703 1 93.31 416 ALA A O 1
ATOM 3211 N N . GLY A 1 417 ? 21.188 -47.312 -24.797 1 91.44 417 GLY A N 1
ATOM 3212 C CA . GLY A 1 417 ? 21.859 -46.969 -26.047 1 91.44 417 GLY A CA 1
ATOM 3213 C C . GLY A 1 417 ? 22.766 -48.062 -26.547 1 91.44 417 GLY A C 1
ATOM 3214 O O . GLY A 1 417 ? 22.766 -48.406 -27.734 1 91.44 417 GLY A O 1
ATOM 3215 N N . LYS A 1 418 ? 23.484 -48.688 -25.656 1 91.94 418 LYS A N 1
ATOM 3216 C CA . LYS A 1 418 ? 24.391 -49.781 -26 1 91.94 418 LYS A CA 1
ATOM 3217 C C . LYS A 1 418 ? 23.609 -51 -26.469 1 91.94 418 LYS A C 1
ATOM 3219 O O . LYS A 1 418 ? 24.016 -51.688 -27.422 1 91.94 418 LYS A O 1
ATOM 3224 N N . SER A 1 419 ? 22.5 -51.281 -25.766 1 92.06 419 SER A N 1
ATOM 3225 C CA . SER A 1 419 ? 21.672 -52.438 -26.141 1 92.06 419 SER A CA 1
ATOM 3226 C C . SER A 1 419 ? 21.094 -52.25 -27.531 1 92.06 419 SER A C 1
ATOM 3228 O O . SER A 1 419 ? 21 -53.219 -28.297 1 92.06 419 SER A O 1
ATOM 3230 N N . ARG A 1 420 ? 20.656 -51.094 -27.859 1 90.25 420 ARG A N 1
ATOM 3231 C CA . ARG A 1 420 ? 20.141 -50.812 -29.188 1 90.25 420 ARG A CA 1
ATOM 3232 C C . ARG A 1 420 ? 21.219 -51 -30.25 1 90.25 420 ARG A C 1
ATOM 3234 O O . ARG A 1 420 ? 20.969 -51.594 -31.297 1 90.25 420 ARG A O 1
ATOM 3241 N N . SER A 1 421 ? 22.375 -50.5 -29.984 1 90.62 421 SER A N 1
ATOM 3242 C CA . SER A 1 421 ? 23.484 -50.594 -30.922 1 90.62 421 SER A CA 1
ATOM 3243 C C . SER A 1 421 ? 23.922 -52.031 -31.141 1 90.62 421 SER A C 1
ATOM 3245 O O . SER A 1 421 ? 24.391 -52.406 -32.219 1 90.62 421 SER A O 1
ATOM 3247 N N . ALA A 1 422 ? 23.688 -52.844 -30.125 1 91.31 422 ALA A N 1
ATOM 3248 C CA . ALA A 1 422 ? 24.062 -54.25 -30.188 1 91.31 422 ALA A CA 1
ATOM 3249 C C . ALA A 1 422 ? 22.938 -55.062 -30.844 1 91.31 422 ALA A C 1
ATOM 3251 O O . ALA A 1 422 ? 23.078 -56.281 -31.031 1 91.31 422 ALA A O 1
ATOM 3252 N N . GLY A 1 423 ? 21.844 -54.438 -31.234 1 86.75 423 GLY A N 1
ATOM 3253 C CA . GLY A 1 423 ? 20.734 -55.094 -31.906 1 86.75 423 GLY A CA 1
ATOM 3254 C C . GLY A 1 423 ? 19.797 -55.812 -30.953 1 86.75 423 GLY A C 1
ATOM 3255 O O . GLY A 1 423 ? 18.844 -56.469 -31.375 1 86.75 423 GLY A O 1
ATOM 3256 N N . SER A 1 424 ? 20.062 -55.688 -29.688 1 81.5 424 SER A N 1
ATOM 3257 C CA . SER A 1 424 ? 19.266 -56.406 -28.703 1 81.5 424 SER A CA 1
ATOM 3258 C C . SER A 1 424 ? 18.219 -55.469 -28.078 1 81.5 424 SER A C 1
ATOM 3260 O O . SER A 1 424 ? 17.328 -55.938 -27.359 1 81.5 424 SER A O 1
ATOM 3262 N N . GLY A 1 425 ? 18.297 -54.219 -28.359 1 78.69 425 GLY A N 1
ATOM 3263 C CA . GLY A 1 425 ? 17.359 -53.312 -27.75 1 78.69 425 GLY A CA 1
ATOM 3264 C C . GLY A 1 425 ? 16.469 -52.594 -28.75 1 78.69 425 GLY A C 1
ATOM 3265 O O . GLY A 1 425 ? 16.703 -52.656 -29.953 1 78.69 425 GLY A O 1
ATOM 3266 N N . SER A 1 426 ? 15.359 -52.031 -28.203 1 85.81 426 SER A N 1
ATOM 3267 C CA . SER A 1 426 ? 14.398 -51.344 -29.062 1 85.81 426 SER A CA 1
ATOM 3268 C C . SER A 1 426 ? 14.617 -49.844 -29.047 1 85.81 426 SER A C 1
ATOM 3270 O O . SER A 1 426 ? 15.086 -49.281 -28.047 1 85.81 426 SER A O 1
ATOM 3272 N N . ALA A 1 427 ? 14.367 -49.25 -30.219 1 85.19 427 ALA A N 1
ATOM 3273 C CA . ALA A 1 427 ? 14.422 -47.812 -30.344 1 85.19 427 ALA A CA 1
ATOM 3274 C C . ALA A 1 427 ? 13.469 -47.156 -29.359 1 85.19 427 ALA A C 1
ATOM 3276 O O . ALA A 1 427 ? 13.75 -46.062 -28.844 1 85.19 427 ALA A O 1
ATOM 3277 N N . MET A 1 428 ? 12.453 -47.812 -29 1 86.56 428 MET A N 1
ATOM 3278 C CA . MET A 1 428 ? 11.453 -47.281 -28.078 1 86.56 428 MET A CA 1
ATOM 3279 C C . MET A 1 428 ? 12.008 -47.219 -26.656 1 86.56 428 MET A C 1
ATOM 3281 O O . MET A 1 428 ? 11.781 -46.25 -25.953 1 86.56 428 MET A O 1
ATOM 3285 N N . GLU A 1 429 ? 12.758 -48.188 -26.344 1 89.12 429 GLU A N 1
ATOM 3286 C CA . GLU A 1 429 ? 13.336 -48.219 -25 1 89.12 429 GLU A CA 1
ATOM 3287 C C . GLU A 1 429 ? 14.43 -47.156 -24.844 1 89.12 429 GLU A C 1
ATOM 3289 O O . GLU A 1 429 ? 14.57 -46.562 -23.781 1 89.12 429 GLU A O 1
ATOM 3294 N N . GLU A 1 430 ? 15.156 -47 -25.859 1 92.25 430 GLU A N 1
ATOM 3295 C CA . GLU A 1 430 ? 16.219 -46 -25.828 1 92.25 430 GLU A CA 1
ATOM 3296 C C . GLU A 1 430 ? 15.641 -44.594 -25.641 1 92.25 430 GLU A C 1
ATOM 3298 O O . GLU A 1 430 ? 16.109 -43.844 -24.812 1 92.25 430 GLU A O 1
ATOM 3303 N N . ILE A 1 431 ? 14.602 -44.25 -26.438 1 92.56 431 ILE A N 1
ATOM 3304 C CA . ILE A 1 431 ? 14.023 -42.938 -26.406 1 92.56 431 ILE A CA 1
ATOM 3305 C C . ILE A 1 431 ? 13.328 -42.688 -25.062 1 92.56 431 ILE A C 1
ATOM 3307 O O . ILE A 1 431 ? 13.336 -41.594 -24.531 1 92.56 431 ILE A O 1
ATOM 3311 N N . LYS A 1 432 ? 12.781 -43.688 -24.453 1 92.06 432 LYS A N 1
ATOM 3312 C CA . LYS A 1 432 ? 12.172 -43.594 -23.141 1 92.06 432 LYS A CA 1
ATOM 3313 C C . LYS A 1 432 ? 13.219 -43.281 -22.062 1 92.06 432 LYS A C 1
ATOM 3315 O O . LYS A 1 432 ? 13 -42.469 -21.188 1 92.06 432 LYS A O 1
ATOM 3320 N N . ALA A 1 433 ? 14.289 -44.031 -22.219 1 92.62 433 ALA A N 1
ATOM 3321 C CA . ALA A 1 433 ? 15.375 -43.844 -21.266 1 92.62 433 ALA A CA 1
ATOM 3322 C C . ALA A 1 433 ? 15.953 -42.438 -21.375 1 92.62 433 ALA A C 1
ATOM 3324 O O . ALA A 1 433 ? 16.266 -41.781 -20.359 1 92.62 433 ALA A O 1
ATOM 3325 N N . GLU A 1 434 ? 16.031 -41.938 -22.562 1 91.94 434 GLU A N 1
ATOM 3326 C CA . GLU A 1 434 ? 16.531 -40.594 -22.781 1 91.94 434 GLU A CA 1
ATOM 3327 C C . GLU A 1 434 ? 15.594 -39.562 -22.203 1 91.94 434 GLU A C 1
ATOM 3329 O O . GLU A 1 434 ? 16.047 -38.594 -21.578 1 91.94 434 GLU A O 1
ATOM 3334 N N . ALA A 1 435 ? 14.352 -39.75 -22.422 1 92.12 435 ALA A N 1
ATOM 3335 C CA . ALA A 1 435 ? 13.352 -38.812 -21.875 1 92.12 435 ALA A CA 1
ATOM 3336 C C . ALA A 1 435 ? 13.367 -38.812 -20.359 1 92.12 435 ALA A C 1
ATOM 3338 O O . ALA A 1 435 ? 13.305 -37.781 -19.719 1 92.12 435 ALA A O 1
ATOM 3339 N N . ALA A 1 436 ? 13.492 -39.969 -19.781 1 91.06 436 ALA A N 1
ATOM 3340 C CA . ALA A 1 436 ? 13.562 -40.094 -18.328 1 91.06 436 ALA A CA 1
ATOM 3341 C C . ALA A 1 436 ? 14.828 -39.438 -17.781 1 91.06 436 ALA A C 1
ATOM 3343 O O . ALA A 1 436 ? 14.797 -38.781 -16.719 1 91.06 436 ALA A O 1
ATOM 3344 N N . GLY A 1 437 ? 15.891 -39.688 -18.484 1 91.19 437 GLY A N 1
ATOM 3345 C CA . GLY A 1 437 ? 17.125 -39.031 -18.109 1 91.19 437 GLY A CA 1
ATOM 3346 C C . GLY A 1 437 ? 17.047 -37.531 -18.125 1 91.19 437 GLY A C 1
ATOM 3347 O O . GLY A 1 437 ? 17.578 -36.875 -17.219 1 91.19 437 GLY A O 1
ATOM 3348 N N . MET A 1 438 ? 16.375 -37 -19.125 1 90.38 438 MET A N 1
ATOM 3349 C CA . MET A 1 438 ? 16.188 -35.531 -19.219 1 90.38 438 MET A CA 1
ATOM 3350 C C . MET A 1 438 ? 15.344 -35.031 -18.062 1 90.38 438 MET A C 1
ATOM 3352 O O . MET A 1 438 ? 15.648 -34 -17.484 1 90.38 438 MET A O 1
ATOM 3356 N N . LEU A 1 439 ? 14.312 -35.688 -17.703 1 91.12 439 LEU A N 1
ATOM 3357 C CA . LEU A 1 439 ? 13.445 -35.312 -16.594 1 91.12 439 LEU A CA 1
ATOM 3358 C C . LEU A 1 439 ? 14.234 -35.281 -15.281 1 91.12 439 LEU A C 1
ATOM 3360 O O . LEU A 1 439 ? 14.109 -34.312 -14.508 1 91.12 439 LEU A O 1
ATOM 3364 N N . SER A 1 440 ? 15.031 -36.281 -15.094 1 91.56 440 SER A N 1
ATOM 3365 C CA . SER A 1 440 ? 15.828 -36.344 -13.875 1 91.56 440 SER A CA 1
ATOM 3366 C C . SER A 1 440 ? 16.859 -35.219 -13.836 1 91.56 440 SER A C 1
ATOM 3368 O O . SER A 1 440 ? 17.109 -34.625 -12.773 1 91.56 440 SER A O 1
ATOM 3370 N N . THR A 1 441 ? 17.453 -34.938 -14.938 1 88.31 441 THR A N 1
ATOM 3371 C CA . THR A 1 441 ? 18.422 -33.844 -15.023 1 88.31 441 THR A CA 1
ATOM 3372 C C . THR A 1 441 ? 17.75 -32.531 -14.727 1 88.31 441 THR A C 1
ATOM 3374 O O . THR A 1 441 ? 18.297 -31.688 -13.984 1 88.31 441 THR A O 1
ATOM 3377 N N . LEU A 1 442 ? 16.578 -32.281 -15.328 1 88.88 442 LEU A N 1
ATOM 3378 C CA . LEU A 1 442 ? 15.836 -31.031 -15.078 1 88.88 442 LEU A CA 1
ATOM 3379 C C . LEU A 1 442 ? 15.469 -30.906 -13.602 1 88.88 442 LEU A C 1
ATOM 3381 O O . LEU A 1 442 ? 15.586 -29.828 -13.023 1 88.88 442 LEU A O 1
ATOM 3385 N N . ARG A 1 443 ? 15.062 -31.953 -13.031 1 91.94 443 ARG A N 1
ATOM 3386 C CA . ARG A 1 443 ? 14.703 -31.953 -11.617 1 91.94 443 ARG A CA 1
ATOM 3387 C C . ARG A 1 443 ? 15.906 -31.594 -10.75 1 91.94 443 ARG A C 1
ATOM 3389 O O . ARG A 1 443 ? 15.773 -30.828 -9.789 1 91.94 443 ARG A O 1
ATOM 3396 N N . ARG A 1 444 ? 17.047 -32.188 -11.07 1 90.88 444 ARG A N 1
ATOM 3397 C CA . ARG A 1 444 ? 18.281 -31.875 -10.344 1 90.88 444 ARG A CA 1
ATOM 3398 C C . ARG A 1 444 ? 18.578 -30.391 -10.359 1 90.88 444 ARG A C 1
ATOM 3400 O O . ARG A 1 444 ? 18.844 -29.797 -9.312 1 90.88 444 ARG A O 1
ATOM 3407 N N . PHE A 1 445 ? 18.391 -29.797 -11.484 1 88.31 445 PHE A N 1
ATOM 3408 C CA . PHE A 1 445 ? 18.719 -28.375 -11.617 1 88.31 445 PHE A CA 1
ATOM 3409 C C . PHE A 1 445 ? 17.672 -27.516 -10.93 1 88.31 445 PHE A C 1
ATOM 3411 O O . PHE A 1 445 ? 18 -26.484 -10.336 1 88.31 445 PHE A O 1
ATOM 3418 N N . ILE A 1 446 ? 16.406 -27.875 -11.008 1 91 446 ILE A N 1
ATOM 3419 C CA . ILE A 1 446 ? 15.352 -27.141 -10.312 1 91 446 ILE A CA 1
ATOM 3420 C C . ILE A 1 446 ? 15.594 -27.188 -8.805 1 91 446 ILE A C 1
ATOM 3422 O O . ILE A 1 446 ? 15.492 -26.172 -8.117 1 91 446 ILE A O 1
ATOM 3426 N N . LEU A 1 447 ? 15.953 -28.391 -8.352 1 92.75 447 LEU A N 1
ATOM 3427 C CA . LEU A 1 447 ? 16.188 -28.531 -6.918 1 92.75 447 LEU A CA 1
ATOM 3428 C C . LEU A 1 447 ? 17.453 -27.797 -6.496 1 92.75 447 LEU A C 1
ATOM 3430 O O . LEU A 1 447 ? 17.562 -27.328 -5.363 1 92.75 447 LEU A O 1
ATOM 3434 N N . TYR A 1 448 ? 18.453 -27.703 -7.395 1 91.5 448 TYR A N 1
ATOM 3435 C CA . TYR A 1 448 ? 19.609 -26.859 -7.121 1 91.5 448 TYR A CA 1
ATOM 3436 C C . TYR A 1 448 ? 19.203 -25.406 -6.941 1 91.5 448 TYR A C 1
ATOM 3438 O O . TYR A 1 448 ? 19.688 -24.719 -6.035 1 91.5 448 TYR A O 1
ATOM 3446 N N . SER A 1 449 ? 18.359 -24.922 -7.871 1 91.69 449 SER A N 1
ATOM 3447 C CA . SER A 1 449 ? 17.859 -23.547 -7.738 1 91.69 449 SER A CA 1
ATOM 3448 C C . SER A 1 449 ? 17.125 -23.359 -6.418 1 91.69 449 SER A C 1
ATOM 3450 O O . SER A 1 449 ? 17.234 -22.297 -5.789 1 91.69 449 SER A O 1
ATOM 3452 N N . ASP A 1 450 ? 16.359 -24.328 -5.988 1 93.56 450 ASP A N 1
ATOM 3453 C CA . ASP A 1 450 ? 15.648 -24.266 -4.711 1 93.56 450 ASP A CA 1
ATOM 3454 C C . ASP A 1 450 ? 16.641 -24.203 -3.543 1 93.56 450 ASP A C 1
ATOM 3456 O O . ASP A 1 450 ? 16.375 -23.531 -2.543 1 93.56 450 ASP A O 1
ATOM 3460 N N . LEU A 1 451 ? 17.703 -25 -3.674 1 94.81 451 LEU A N 1
ATOM 3461 C CA . LEU A 1 451 ? 18.734 -25.016 -2.652 1 94.81 451 LEU A CA 1
ATOM 3462 C C . LEU A 1 451 ? 19.391 -23.641 -2.521 1 94.81 451 LEU A C 1
ATOM 3464 O O . LEU A 1 451 ? 19.578 -23.141 -1.408 1 94.81 451 LEU A O 1
ATOM 3468 N N . GLN A 1 452 ? 19.672 -23.047 -3.629 1 92.19 452 GLN A N 1
ATOM 3469 C CA . GLN A 1 452 ? 20.266 -21.719 -3.625 1 92.19 452 GLN A CA 1
ATOM 3470 C C . GLN A 1 452 ? 19.281 -20.688 -3.053 1 92.19 452 GLN A C 1
ATOM 3472 O O . GLN A 1 452 ? 19.688 -19.781 -2.328 1 92.19 452 GLN A O 1
ATOM 3477 N N . ALA A 1 453 ? 18.016 -20.812 -3.406 1 93.19 453 ALA A N 1
ATOM 3478 C CA . ALA A 1 453 ? 16.984 -19.922 -2.857 1 93.19 453 ALA A CA 1
ATOM 3479 C C . ALA A 1 453 ? 16.875 -20.078 -1.343 1 93.19 453 ALA A C 1
ATOM 3481 O O . ALA A 1 453 ? 16.703 -19.094 -0.623 1 93.19 453 ALA A O 1
ATOM 3482 N N . ALA A 1 454 ? 16.969 -21.297 -0.935 1 95.56 454 ALA A N 1
ATOM 3483 C CA . ALA A 1 454 ? 16.922 -21.547 0.502 1 95.56 454 ALA A CA 1
ATOM 3484 C C . ALA A 1 454 ? 18.109 -20.922 1.217 1 95.56 454 ALA A C 1
ATOM 3486 O O . ALA A 1 454 ? 17.969 -20.391 2.322 1 95.56 454 ALA A O 1
ATOM 3487 N N . LYS A 1 455 ? 19.25 -21.016 0.642 1 93.38 455 LYS A N 1
ATOM 3488 C CA . LYS A 1 455 ? 20.438 -20.375 1.203 1 93.38 455 LYS A CA 1
ATOM 3489 C C . LYS A 1 455 ? 20.25 -18.859 1.289 1 93.38 455 LYS A C 1
ATOM 3491 O O . LYS A 1 455 ? 20.594 -18.25 2.303 1 93.38 455 LYS A O 1
ATOM 3496 N N . ALA A 1 456 ? 19.75 -18.297 0.23 1 91.69 456 ALA A N 1
ATOM 3497 C CA . ALA A 1 456 ? 19.484 -16.859 0.21 1 91.69 456 ALA A CA 1
ATOM 3498 C C . ALA A 1 456 ? 18.5 -16.469 1.309 1 91.69 456 ALA A C 1
ATOM 3500 O O . ALA A 1 456 ? 18.656 -15.43 1.951 1 91.69 456 ALA A O 1
ATOM 3501 N N . ARG A 1 457 ? 17.484 -17.281 1.506 1 94.12 457 ARG A N 1
ATOM 3502 C CA . ARG A 1 457 ? 16.5 -17.031 2.555 1 94.12 457 ARG A CA 1
ATOM 3503 C C . ARG A 1 457 ? 17.141 -17.094 3.936 1 94.12 457 ARG A C 1
ATOM 3505 O O . ARG A 1 457 ? 16.812 -16.281 4.812 1 94.12 457 ARG A O 1
ATOM 3512 N N . LEU A 1 458 ? 18 -18.078 4.113 1 94.38 458 LEU A N 1
ATOM 3513 C CA . LEU A 1 458 ? 18.719 -18.188 5.379 1 94.38 458 LEU A CA 1
ATOM 3514 C C . LEU A 1 458 ? 19.562 -16.938 5.633 1 94.38 458 LEU A C 1
ATOM 3516 O O . LEU A 1 458 ? 19.562 -16.406 6.742 1 94.38 458 LEU A O 1
ATOM 3520 N N . ASN A 1 459 ? 20.25 -16.469 4.66 1 91.94 459 ASN A N 1
ATOM 3521 C CA . ASN A 1 459 ? 21.062 -15.266 4.785 1 91.94 459 ASN A CA 1
ATOM 3522 C C . ASN A 1 459 ? 20.203 -14.047 5.121 1 91.94 459 ASN A C 1
ATOM 3524 O O . ASN A 1 459 ? 20.578 -13.234 5.965 1 91.94 459 ASN A O 1
ATOM 3528 N N . ALA A 1 460 ? 19.062 -13.984 4.43 1 91.94 460 ALA A N 1
ATOM 3529 C CA . ALA A 1 460 ? 18.141 -12.883 4.707 1 91.94 460 ALA A CA 1
ATOM 3530 C C . ALA A 1 460 ? 17.609 -12.961 6.129 1 91.94 460 ALA A C 1
ATOM 3532 O O . ALA A 1 460 ? 17.453 -11.938 6.805 1 91.94 460 ALA A O 1
ATOM 3533 N N . ALA A 1 461 ? 17.344 -14.156 6.531 1 94.31 461 ALA A N 1
ATOM 3534 C CA . ALA A 1 461 ? 16.828 -14.367 7.883 1 94.31 461 ALA A CA 1
ATOM 3535 C C . ALA A 1 461 ? 17.859 -13.953 8.93 1 94.31 461 ALA A C 1
ATOM 3537 O O . ALA A 1 461 ? 17.5 -13.523 10.031 1 94.31 461 ALA A O 1
ATOM 3538 N N . MET A 1 462 ? 19.141 -14.07 8.641 1 94.31 462 MET A N 1
ATOM 3539 C CA . MET A 1 462 ? 20.203 -13.688 9.555 1 94.31 462 MET A CA 1
ATOM 3540 C C . MET A 1 462 ? 20.453 -12.18 9.5 1 94.31 462 MET A C 1
ATOM 3542 O O . MET A 1 462 ? 21.172 -11.633 10.344 1 94.31 462 MET A O 1
ATOM 3546 N N . GLY A 1 463 ? 19.828 -11.539 8.555 1 92.31 463 GLY A N 1
ATOM 3547 C CA . GLY A 1 463 ? 19.984 -10.102 8.438 1 92.31 463 GLY A CA 1
ATOM 3548 C C . GLY A 1 463 ? 21.375 -9.695 7.977 1 92.31 463 GLY A C 1
ATOM 3549 O O . GLY A 1 463 ? 21.875 -8.633 8.359 1 92.31 463 GLY A O 1
ATOM 3550 N N . LEU A 1 464 ? 22.062 -10.477 7.172 1 85.5 464 LEU A N 1
ATOM 3551 C CA . LEU A 1 464 ? 23.406 -10.203 6.703 1 85.5 464 LEU A CA 1
ATOM 3552 C C . LEU A 1 464 ? 23.391 -9.328 5.453 1 85.5 464 LEU A C 1
ATOM 3554 O O . LEU A 1 464 ? 22.578 -9.555 4.543 1 85.5 464 LEU A O 1
ATOM 3558 N N . ASP A 1 465 ? 24.141 -8.273 5.523 1 81 465 ASP A N 1
ATOM 3559 C CA . ASP A 1 465 ? 24.234 -7.391 4.363 1 81 465 ASP A CA 1
ATOM 3560 C C . ASP A 1 465 ? 25.062 -8.039 3.252 1 81 465 ASP A C 1
ATOM 3562 O O . ASP A 1 465 ? 26.016 -8.773 3.525 1 81 465 ASP A O 1
ATOM 3566 N N . PRO A 1 466 ? 24.594 -7.969 2.076 1 67.12 466 PRO A N 1
ATOM 3567 C CA . PRO A 1 466 ? 25.328 -8.594 0.977 1 67.12 466 PRO A CA 1
ATOM 3568 C C . PRO A 1 466 ? 26.75 -8.062 0.838 1 67.12 466 PRO A C 1
ATOM 3570 O O . PRO A 1 466 ? 27 -6.887 1.132 1 67.12 466 PRO A O 1
ATOM 3573 N N . GLN A 1 467 ? 27.797 -8.938 1.023 1 56.03 467 GLN A N 1
ATOM 3574 C CA . GLN A 1 467 ? 29.172 -8.523 0.771 1 56.03 467 GLN A CA 1
ATOM 3575 C C . GLN A 1 467 ? 29.297 -7.832 -0.584 1 56.03 467 GLN A C 1
ATOM 3577 O O . GLN A 1 467 ? 28.766 -8.312 -1.585 1 56.03 467 GLN A O 1
ATOM 3582 N N . PRO A 1 468 ? 29.562 -6.637 -0.618 1 51.03 468 PRO A N 1
ATOM 3583 C CA . PRO A 1 468 ? 29.812 -6.09 -1.953 1 51.03 468 PRO A CA 1
ATOM 3584 C C . PRO A 1 468 ? 30.641 -7.027 -2.832 1 51.03 468 PRO A C 1
ATOM 3586 O O . PRO A 1 468 ? 31.438 -7.812 -2.322 1 51.03 468 PRO A O 1
ATOM 3589 N N . PRO A 1 469 ? 30.219 -7.523 -3.988 1 44.06 469 PRO A N 1
ATOM 3590 C CA . PRO A 1 469 ? 31.156 -8.32 -4.785 1 44.06 469 PRO A CA 1
ATOM 3591 C C . PRO A 1 469 ? 32.594 -7.848 -4.648 1 44.06 469 PRO A C 1
ATOM 3593 O O . PRO A 1 469 ? 32.844 -6.645 -4.559 1 44.06 469 PRO A O 1
ATOM 3596 N N . MET A 1 470 ? 33.438 -8.594 -3.947 1 34.31 470 MET A N 1
ATOM 3597 C CA . MET A 1 470 ? 34.844 -8.25 -4.066 1 34.31 470 MET A CA 1
ATOM 3598 C C . MET A 1 470 ? 35.188 -7.84 -5.496 1 34.31 470 MET A C 1
ATOM 3600 O O . MET A 1 470 ? 34.875 -8.547 -6.445 1 34.31 470 MET A O 1
ATOM 3604 N N . PRO A 1 471 ? 35.5 -6.574 -5.754 1 34.47 471 PRO A N 1
ATOM 3605 C CA . PRO A 1 471 ? 35.969 -6.254 -7.105 1 34.47 471 PRO A CA 1
ATOM 3606 C C . PRO A 1 471 ? 36.906 -7.328 -7.676 1 34.47 471 PRO A C 1
ATOM 3608 O O . PRO A 1 471 ? 37.906 -7.688 -7.047 1 34.47 471 PRO A O 1
ATOM 3611 N N . GLU A 1 472 ? 36.656 -8.391 -8.188 1 33.41 472 GLU A N 1
ATOM 3612 C CA . GLU A 1 472 ? 37.781 -8.875 -8.992 1 33.41 472 GLU A CA 1
ATOM 3613 C C . GLU A 1 472 ? 38.531 -7.73 -9.672 1 33.41 472 GLU A C 1
ATOM 3615 O O . GLU A 1 472 ? 37.906 -6.738 -10.07 1 33.41 472 GLU A O 1
ATOM 3620 N N . THR A 1 473 ? 39.969 -7.66 -9.617 1 32.19 473 THR A N 1
ATOM 3621 C CA . THR A 1 473 ? 40.938 -6.77 -10.219 1 32.19 473 THR A CA 1
ATOM 3622 C C . THR A 1 473 ? 40.625 -6.527 -11.695 1 32.19 473 THR A C 1
ATOM 3624 O O . THR A 1 473 ? 41.219 -7.133 -12.578 1 32.19 473 THR A O 1
ATOM 3627 N N . ARG A 1 474 ? 39.688 -6.812 -12.398 1 29.55 474 ARG A N 1
ATOM 3628 C CA . ARG A 1 474 ? 39.812 -6.258 -13.742 1 29.55 474 ARG A CA 1
ATOM 3629 C C . ARG A 1 474 ? 40.125 -4.766 -13.688 1 29.55 474 ARG A C 1
ATOM 3631 O O . ARG A 1 474 ? 39.531 -4.031 -12.906 1 29.55 474 ARG A O 1
ATOM 3638 N N . PRO A 1 475 ? 41.312 -4.297 -14.383 1 29.5 475 PRO A N 1
ATOM 3639 C CA . PRO A 1 475 ? 41.719 -2.9 -14.555 1 29.5 475 PRO A CA 1
ATOM 3640 C C . PRO A 1 475 ? 40.531 -1.983 -14.922 1 29.5 475 PRO A C 1
ATOM 3642 O O . PRO A 1 475 ? 40.688 -1.113 -15.781 1 29.5 475 PRO A O 1
ATOM 3645 N N . THR A 1 476 ? 39.406 -2.242 -14.617 1 26.59 476 THR A N 1
ATOM 3646 C CA . THR A 1 476 ? 38.562 -1.245 -15.258 1 26.59 476 THR A CA 1
ATOM 3647 C C . THR A 1 476 ? 38.938 0.161 -14.797 1 26.59 476 THR A C 1
ATOM 3649 O O . THR A 1 476 ? 39.219 0.38 -13.617 1 26.59 476 THR A O 1
ATOM 3652 N N . ALA A 1 477 ? 39.094 1.086 -15.75 1 25.5 477 ALA A N 1
ATOM 3653 C CA . ALA A 1 477 ? 39.219 2.543 -15.766 1 25.5 477 ALA A CA 1
ATOM 3654 C C . ALA A 1 477 ? 38.219 3.172 -14.789 1 25.5 477 ALA A C 1
ATOM 3656 O O . ALA A 1 477 ? 37.031 2.824 -14.789 1 25.5 477 ALA A O 1
ATOM 3657 N N . ALA A 1 478 ? 38.625 3.557 -13.758 1 26.09 478 ALA A N 1
ATOM 3658 C CA . ALA A 1 478 ? 38 4.395 -12.727 1 26.09 478 ALA A CA 1
ATOM 3659 C C . ALA A 1 478 ? 37 5.383 -13.344 1 26.09 478 ALA A C 1
ATOM 3661 O O . ALA A 1 478 ? 37.406 6.316 -14.039 1 26.09 478 ALA A O 1
ATOM 3662 N N . LEU A 1 479 ? 35.906 5.062 -13.82 1 23.92 479 LEU A N 1
ATOM 3663 C CA . LEU A 1 479 ? 35.031 6.16 -14.211 1 23.92 479 LEU A CA 1
ATOM 3664 C C . LEU A 1 479 ? 35 7.238 -13.133 1 23.92 479 LEU A C 1
ATOM 3666 O O . LEU A 1 479 ? 34.625 6.965 -11.992 1 23.92 479 LEU A O 1
ATOM 3670 N N . GLU A 1 480 ? 35.969 8.125 -13.102 1 22.58 480 GLU A N 1
ATOM 3671 C CA . GLU A 1 480 ? 35.938 9.398 -12.398 1 22.58 480 GLU A CA 1
ATOM 3672 C C . GLU A 1 480 ? 34.562 10.062 -12.484 1 22.58 480 GLU A C 1
ATOM 3674 O O . GLU A 1 480 ? 34.219 10.633 -13.516 1 22.58 480 GLU A O 1
ATOM 3679 N N . VAL A 1 481 ? 33.625 9.414 -12.141 1 23.41 481 VAL A N 1
ATOM 3680 C CA . VAL A 1 481 ? 32.406 10.234 -12.125 1 23.41 481 VAL A CA 1
ATOM 3681 C C . VAL A 1 481 ? 32.656 11.516 -11.328 1 23.41 481 VAL A C 1
ATOM 3683 O O . VAL A 1 481 ? 33.156 11.461 -10.195 1 23.41 481 VAL A O 1
ATOM 3686 N N . SER A 1 482 ? 32.75 12.57 -11.977 1 22.42 482 SER A N 1
ATOM 3687 C CA . SER A 1 482 ? 33 13.938 -11.508 1 22.42 482 SER A CA 1
ATOM 3688 C C . SER A 1 482 ? 32.062 14.289 -10.359 1 22.42 482 SER A C 1
ATOM 3690 O O . SER A 1 482 ? 30.906 13.852 -10.328 1 22.42 482 SER A O 1
ATOM 3692 N N . PRO A 1 483 ? 32.438 14.758 -9.273 1 22.89 483 PRO A N 1
ATOM 3693 C CA . PRO A 1 483 ? 31.812 15.273 -8.047 1 22.89 483 PRO A CA 1
ATOM 3694 C C . PRO A 1 483 ? 30.672 16.25 -8.328 1 22.89 483 PRO A C 1
ATOM 3696 O O . PRO A 1 483 ? 30.047 16.75 -7.391 1 22.89 483 PRO A O 1
ATOM 3699 N N . ARG A 1 484 ? 30.453 16.719 -9.562 1 26.34 484 ARG A N 1
ATOM 3700 C CA . ARG A 1 484 ? 29.609 17.891 -9.781 1 26.34 484 ARG A CA 1
ATOM 3701 C C . ARG A 1 484 ? 28.125 17.531 -9.586 1 26.34 484 ARG A C 1
ATOM 3703 O O . ARG A 1 484 ? 27.297 18.438 -9.445 1 26.34 484 ARG A O 1
ATOM 3710 N N . VAL A 1 485 ? 27.672 16.516 -9.984 1 24.52 485 VAL A N 1
ATOM 3711 C CA . VAL A 1 485 ? 26.219 16.578 -10.055 1 24.52 485 VAL A CA 1
ATOM 3712 C C . VAL A 1 485 ? 25.625 16.5 -8.648 1 24.52 485 VAL A C 1
ATOM 3714 O O . VAL A 1 485 ? 24.406 16.609 -8.469 1 24.52 485 VAL A O 1
ATOM 3717 N N . VAL A 1 486 ? 26.25 16.156 -7.633 1 23.39 486 VAL A N 1
ATOM 3718 C CA . VAL A 1 486 ? 25.578 16.219 -6.336 1 23.39 486 VAL A CA 1
ATOM 3719 C C . VAL A 1 486 ? 25.328 17.688 -5.969 1 23.39 486 VAL A C 1
ATOM 3721 O O . VAL A 1 486 ? 24.531 17.984 -5.074 1 23.39 486 VAL A O 1
ATOM 3724 N N . ALA A 1 487 ? 26.219 18.625 -6.355 1 27.08 487 ALA A N 1
ATOM 3725 C CA . ALA A 1 487 ? 26.078 19.984 -5.852 1 27.08 487 ALA A CA 1
ATOM 3726 C C . ALA A 1 487 ? 24.797 20.641 -6.355 1 27.08 487 ALA A C 1
ATOM 3728 O O . ALA A 1 487 ? 24.391 21.688 -5.852 1 27.08 487 ALA A O 1
ATOM 3729 N N . HIS A 1 488 ? 24.406 20.422 -7.57 1 23.44 488 HIS A N 1
ATOM 3730 C CA . HIS A 1 488 ? 23.266 21.266 -7.926 1 23.44 488 HIS A CA 1
ATOM 3731 C C . HIS A 1 488 ? 22.031 20.891 -7.113 1 23.44 488 HIS A C 1
ATOM 3733 O O . HIS A 1 488 ? 21.016 21.562 -7.176 1 23.44 488 HIS A O 1
ATOM 3739 N N . LEU A 1 489 ? 21.875 19.719 -6.594 1 20.52 489 LEU A N 1
ATOM 3740 C CA . LEU A 1 489 ? 20.688 19.672 -5.738 1 20.52 489 LEU A CA 1
ATOM 3741 C C . LEU A 1 489 ? 20.984 20.281 -4.375 1 20.52 489 LEU A C 1
ATOM 3743 O O . LEU A 1 489 ? 20.094 20.359 -3.521 1 20.52 489 LEU A O 1
ATOM 3747 N N . THR A 1 490 ? 22.266 20.375 -3.992 1 21.36 490 THR A N 1
ATOM 3748 C CA . THR A 1 490 ? 22.438 21.094 -2.74 1 21.36 490 THR A CA 1
ATOM 3749 C C . THR A 1 490 ? 22.344 22.609 -2.969 1 21.36 490 THR A C 1
ATOM 3751 O O . THR A 1 490 ? 22.359 23.391 -2.014 1 21.36 490 THR A O 1
ATOM 3754 N N . ARG A 1 491 ? 22.672 23.031 -4.207 1 21.61 491 ARG A N 1
ATOM 3755 C CA . ARG A 1 491 ? 22.281 24.422 -4.316 1 21.61 491 ARG A CA 1
ATOM 3756 C C . ARG A 1 491 ? 20.812 24.547 -4.707 1 21.61 491 ARG A C 1
ATOM 3758 O O . ARG A 1 491 ? 20.344 23.875 -5.633 1 21.61 491 ARG A O 1
ATOM 3765 N N . MET B 1 1 ? -41.562 46.062 26.109 1 33.62 1 MET B N 1
ATOM 3766 C CA . MET B 1 1 ? -41.594 45.625 24.734 1 33.62 1 MET B CA 1
ATOM 3767 C C . MET B 1 1 ? -40.281 44.938 24.328 1 33.62 1 MET B C 1
ATOM 3769 O O . MET B 1 1 ? -40.188 44.375 23.234 1 33.62 1 MET B O 1
ATOM 3773 N N . SER B 1 2 ? -39.188 45.375 25.156 1 41.59 2 SER B N 1
ATOM 3774 C CA . SER B 1 2 ? -37.812 45.031 24.812 1 41.59 2 SER B CA 1
ATOM 3775 C C . SER B 1 2 ? -37.5 43.562 25.141 1 41.59 2 SER B C 1
ATOM 3777 O O . SER B 1 2 ? -36.625 42.938 24.5 1 41.59 2 SER B O 1
ATOM 3779 N N . MET B 1 3 ? -38.25 43.031 26.125 1 49.03 3 MET B N 1
ATOM 3780 C CA . MET B 1 3 ? -37.969 41.656 26.469 1 49.03 3 MET B CA 1
ATOM 3781 C C . MET B 1 3 ? -38.438 40.719 25.375 1 49.03 3 MET B C 1
ATOM 3783 O O . MET B 1 3 ? -38.094 39.531 25.359 1 49.03 3 MET B O 1
ATOM 3787 N N . ARG B 1 4 ? -39.5 41.156 24.562 1 53.41 4 ARG B N 1
ATOM 3788 C CA . ARG B 1 4 ? -40.125 40.281 23.578 1 53.41 4 ARG B CA 1
ATOM 3789 C C . ARG B 1 4 ? -39.219 40.094 22.375 1 53.41 4 ARG B C 1
ATOM 3791 O O . ARG B 1 4 ? -39.219 39.031 21.734 1 53.41 4 ARG B O 1
ATOM 3798 N N . LYS B 1 5 ? -38.406 41.062 22.016 1 50.53 5 LYS B N 1
ATOM 3799 C CA . LYS B 1 5 ? -37.562 40.938 20.844 1 50.53 5 LYS B CA 1
ATOM 3800 C C . LYS B 1 5 ? -36.344 40.031 21.109 1 50.53 5 LYS B C 1
ATOM 3802 O O . LYS B 1 5 ? -35.906 39.281 20.234 1 50.53 5 LYS B O 1
ATOM 3807 N N . THR B 1 6 ? -35.812 40.094 22.359 1 52.41 6 THR B N 1
ATOM 3808 C CA . THR B 1 6 ? -34.625 39.281 22.672 1 52.41 6 THR B CA 1
ATOM 3809 C C . THR B 1 6 ? -35 37.812 22.719 1 52.41 6 THR B C 1
ATOM 3811 O O . THR B 1 6 ? -34.219 36.938 22.344 1 52.41 6 THR B O 1
ATOM 3814 N N . LEU B 1 7 ? -36.281 37.5 23.141 1 53.28 7 LEU B N 1
ATOM 3815 C CA . LEU B 1 7 ? -36.75 36.094 23.172 1 53.28 7 LEU B CA 1
ATOM 3816 C C . LEU B 1 7 ? -36.938 35.594 21.75 1 53.28 7 LEU B C 1
ATOM 3818 O O . LEU B 1 7 ? -36.688 34.406 21.484 1 53.28 7 LEU B O 1
ATOM 3822 N N . LYS B 1 8 ? -37.219 36.438 20.797 1 54.72 8 LYS B N 1
ATOM 3823 C CA . LYS B 1 8 ? -37.5 36.031 19.422 1 54.72 8 LYS B CA 1
ATOM 3824 C C . LYS B 1 8 ? -36.188 35.656 18.703 1 54.72 8 LYS B C 1
ATOM 3826 O O . LYS B 1 8 ? -36.156 34.656 17.969 1 54.72 8 LYS B O 1
ATOM 3831 N N . THR B 1 9 ? -35.125 36.469 18.969 1 56.94 9 THR B N 1
ATOM 3832 C CA . THR B 1 9 ? -33.875 36.156 18.312 1 56.94 9 THR B CA 1
ATOM 3833 C C . THR B 1 9 ? -33.25 34.875 18.906 1 56.94 9 THR B C 1
ATOM 3835 O O . THR B 1 9 ? -32.719 34.062 18.172 1 56.94 9 THR B O 1
ATOM 3838 N N . GLY B 1 10 ? -33.344 34.719 20.25 1 55.34 10 GLY B N 1
ATOM 3839 C CA . GLY B 1 10 ? -32.938 33.469 20.844 1 55.34 10 GLY B CA 1
ATOM 3840 C C . GLY B 1 10 ? -33.719 32.281 20.297 1 55.34 10 GLY B C 1
ATOM 3841 O O . GLY B 1 10 ? -33.156 31.188 20.109 1 55.34 10 GLY B O 1
ATOM 3842 N N . LEU B 1 11 ? -35 32.531 20 1 57.12 11 LEU B N 1
ATOM 3843 C CA . LEU B 1 11 ? -35.844 31.5 19.469 1 57.12 11 LEU B CA 1
ATOM 3844 C C . LEU B 1 11 ? -35.438 31.141 18.031 1 57.12 11 LEU B C 1
ATOM 3846 O O . LEU B 1 11 ? -35.469 29.969 17.641 1 57.12 11 LEU B O 1
ATOM 3850 N N . VAL B 1 12 ? -34.906 32.125 17.281 1 57 12 VAL B N 1
ATOM 3851 C CA . VAL B 1 12 ? -34.5 31.828 15.906 1 57 12 VAL B CA 1
ATOM 3852 C C . VAL B 1 12 ? -33.25 30.969 15.914 1 57 12 VAL B C 1
ATOM 3854 O O . VAL B 1 12 ? -33.125 30 15.156 1 57 12 VAL B O 1
ATOM 3857 N N . VAL B 1 13 ? -32.281 31.328 16.844 1 57.56 13 VAL B N 1
ATOM 3858 C CA . VAL B 1 13 ? -31.062 30.531 16.906 1 57.56 13 VAL B CA 1
ATOM 3859 C C . VAL B 1 13 ? -31.391 29.125 17.406 1 57.56 13 VAL B C 1
ATOM 3861 O O . VAL B 1 13 ? -30.875 28.141 16.875 1 57.56 13 VAL B O 1
ATOM 3864 N N . ALA B 1 14 ? -32.25 29.078 18.406 1 58.16 14 ALA B N 1
ATOM 3865 C CA . ALA B 1 14 ? -32.688 27.766 18.859 1 58.16 14 ALA B CA 1
ATOM 3866 C C . ALA B 1 14 ? -33.469 27.031 17.766 1 58.16 14 ALA B C 1
ATOM 3868 O O . ALA B 1 14 ? -33.344 25.812 17.609 1 58.16 14 ALA B O 1
ATOM 3869 N N . THR B 1 15 ? -34.219 27.734 16.984 1 56.56 15 THR B N 1
ATOM 3870 C CA . THR B 1 15 ? -35 27.109 15.922 1 56.56 15 THR B CA 1
ATOM 3871 C C . THR B 1 15 ? -34.062 26.594 14.82 1 56.56 15 THR B C 1
ATOM 3873 O O . THR B 1 15 ? -34.312 25.547 14.234 1 56.56 15 THR B O 1
ATOM 3876 N N . VAL B 1 16 ? -32.969 27.344 14.477 1 58.09 16 VAL B N 1
ATOM 3877 C CA . VAL B 1 16 ? -32.062 26.812 13.469 1 58.09 16 VAL B CA 1
ATOM 3878 C C . VAL B 1 16 ? -31.359 25.578 14.008 1 58.09 16 VAL B C 1
ATOM 3880 O O . VAL B 1 16 ? -31.172 24.594 13.281 1 58.09 16 VAL B O 1
ATOM 3883 N N . ALA B 1 17 ? -31.016 25.562 15.281 1 57.22 17 ALA B N 1
ATOM 3884 C CA . ALA B 1 17 ? -30.422 24.375 15.883 1 57.22 17 ALA B CA 1
ATOM 3885 C C . ALA B 1 17 ? -31.406 23.203 15.852 1 57.22 17 ALA B C 1
ATOM 3887 O O . ALA B 1 17 ? -31 22.062 15.617 1 57.22 17 ALA B O 1
ATOM 3888 N N . VAL B 1 18 ? -32.719 23.484 16.172 1 56.94 18 VAL B N 1
ATOM 3889 C CA . VAL B 1 18 ? -33.719 22.422 16.188 1 56.94 18 VAL B CA 1
ATOM 3890 C C . VAL B 1 18 ? -34 21.953 14.75 1 56.94 18 VAL B C 1
ATOM 3892 O O . VAL B 1 18 ? -34.219 20.781 14.508 1 56.94 18 VAL B O 1
ATOM 3895 N N . SER B 1 19 ? -33.969 22.859 13.82 1 55.28 19 SER B N 1
ATOM 3896 C CA . SER B 1 19 ? -34.219 22.406 12.461 1 55.28 19 SER B CA 1
ATOM 3897 C C . SER B 1 19 ? -33.125 21.469 11.969 1 55.28 19 SER B C 1
ATOM 3899 O O . SER B 1 19 ? -33.406 20.578 11.164 1 55.28 19 SER B O 1
ATOM 3901 N N . LEU B 1 20 ? -31.906 21.719 12.297 1 55 20 LEU B N 1
ATOM 3902 C CA . LEU B 1 20 ? -30.875 20.781 11.867 1 55 20 LEU B CA 1
ATOM 3903 C C . LEU B 1 20 ? -31.062 19.422 12.539 1 55 20 LEU B C 1
ATOM 3905 O O . LEU B 1 20 ? -30.453 18.438 12.133 1 55 20 LEU B O 1
ATOM 3909 N N . SER B 1 21 ? -31.734 19.438 13.672 1 50.22 21 SER B N 1
ATOM 3910 C CA . SER B 1 21 ? -31.891 18.156 14.359 1 50.22 21 SER B CA 1
ATOM 3911 C C . SER B 1 21 ? -32.75 17.188 13.539 1 50.22 21 SER B C 1
ATOM 3913 O O . SER B 1 21 ? -32.719 15.984 13.773 1 50.22 21 SER B O 1
ATOM 3915 N N . ALA B 1 22 ? -33.969 17.703 13.094 1 50.81 22 ALA B N 1
ATOM 3916 C CA . ALA B 1 22 ? -34.969 16.75 12.617 1 50.81 22 ALA B CA 1
ATOM 3917 C C . ALA B 1 22 ? -34.438 15.961 11.414 1 50.81 22 ALA B C 1
ATOM 3919 O O . ALA B 1 22 ? -35.125 15.141 10.836 1 50.81 22 ALA B O 1
ATOM 3920 N N . CYS B 1 23 ? -33.562 16.484 10.68 1 50.84 23 CYS B N 1
ATOM 3921 C CA . CYS B 1 23 ? -33.125 15.617 9.586 1 50.84 23 CYS B CA 1
ATOM 3922 C C . CYS B 1 23 ? -32.812 14.227 10.094 1 50.84 23 CYS B C 1
ATOM 3924 O O . CYS B 1 23 ? -32.375 14.062 11.242 1 50.84 23 CYS B O 1
ATOM 3926 N N . ALA B 1 24 ? -33.281 13.211 9.359 1 56.97 24 ALA B N 1
ATOM 3927 C CA . ALA B 1 24 ? -33.094 11.766 9.336 1 56.97 24 ALA B CA 1
ATOM 3928 C C . ALA B 1 24 ? -31.641 11.391 9.648 1 56.97 24 ALA B C 1
ATOM 3930 O O . ALA B 1 24 ? -30.875 11.055 8.742 1 56.97 24 ALA B O 1
ATOM 3931 N N . LEU B 1 25 ? -31.031 12.078 10.539 1 65.94 25 LEU B N 1
ATOM 3932 C CA . LEU B 1 25 ? -29.609 12.031 10.883 1 65.94 25 LEU B CA 1
ATOM 3933 C C . LEU B 1 25 ? -29.188 10.609 11.227 1 65.94 25 LEU B C 1
ATOM 3935 O O . LEU B 1 25 ? -28.047 10.227 10.969 1 65.94 25 LEU B O 1
ATOM 3939 N N . GLU B 1 26 ? -30.172 9.891 11.828 1 75.69 26 GLU B N 1
ATOM 3940 C CA . GLU B 1 26 ? -29.656 8.586 12.227 1 75.69 26 GLU B CA 1
ATOM 3941 C C . GLU B 1 26 ? -29.859 7.547 11.133 1 75.69 26 GLU B C 1
ATOM 3943 O O . GLU B 1 26 ? -31 7.262 10.75 1 75.69 26 GLU B O 1
ATOM 3948 N N . PRO B 1 27 ? -28.906 6.996 10.609 1 82.12 27 PRO B N 1
ATOM 3949 C CA . PRO B 1 27 ? -29.031 5.898 9.641 1 82.12 27 PRO B CA 1
ATOM 3950 C C . PRO B 1 27 ? -29.797 4.707 10.211 1 82.12 27 PRO B C 1
ATOM 3952 O O . PRO B 1 27 ? -29.922 4.566 11.43 1 82.12 27 PRO B O 1
ATOM 3955 N N . GLU B 1 28 ? -30.516 4.008 9.297 1 84.44 28 GLU B N 1
ATOM 3956 C CA . GLU B 1 28 ? -31.203 2.793 9.742 1 84.44 28 GLU B CA 1
ATOM 3957 C C . GLU B 1 28 ? -30.25 1.888 10.531 1 84.44 28 GLU B C 1
ATOM 3959 O O . GLU B 1 28 ? -29.109 1.691 10.141 1 84.44 28 GLU B O 1
ATOM 3964 N N . ALA B 1 29 ? -30.766 1.45 11.609 1 89.31 29 ALA B N 1
ATOM 3965 C CA . ALA B 1 29 ? -29.938 0.564 12.438 1 89.31 29 ALA B CA 1
ATOM 3966 C C . ALA B 1 29 ? -29.625 -0.729 11.695 1 89.31 29 ALA B C 1
ATOM 3968 O O . ALA B 1 29 ? -30.406 -1.19 10.867 1 89.31 29 ALA B O 1
ATOM 3969 N N . LEU B 1 30 ? -28.562 -1.283 12.008 1 91.5 30 LEU B N 1
ATOM 3970 C CA . LEU B 1 30 ? -28.172 -2.555 11.406 1 91.5 30 LEU B CA 1
ATOM 3971 C C . LEU B 1 30 ? -29.078 -3.682 11.875 1 91.5 30 LEU B C 1
ATOM 3973 O O . LEU B 1 30 ? -29.234 -3.896 13.078 1 91.5 30 LEU B O 1
ATOM 3977 N N . GLY B 1 31 ? -29.797 -4.293 10.938 1 90 31 GLY B N 1
ATOM 3978 C CA . GLY B 1 31 ? -30.594 -5.465 11.258 1 90 31 GLY B CA 1
ATOM 3979 C C . GLY B 1 31 ? -29.797 -6.746 11.328 1 90 31 GLY B C 1
ATOM 3980 O O . GLY B 1 31 ? -28.562 -6.703 11.484 1 90 31 GLY B O 1
ATOM 3981 N N . GLU B 1 32 ? -30.609 -7.801 11.297 1 94.06 32 GLU B N 1
ATOM 3982 C CA . GLU B 1 32 ? -29.906 -9.078 11.242 1 94.06 32 GLU B CA 1
ATOM 3983 C C . GLU B 1 32 ? -29.234 -9.281 9.883 1 94.06 32 GLU B C 1
ATOM 3985 O O . GLU B 1 32 ? -29.875 -9.094 8.836 1 94.06 32 GLU B O 1
ATOM 3990 N N . ILE B 1 33 ? -28.031 -9.609 9.938 1 94 33 ILE B N 1
ATOM 3991 C CA . ILE B 1 33 ? -27.25 -9.758 8.719 1 94 33 ILE B CA 1
ATOM 3992 C C . ILE B 1 33 ? -27.922 -10.773 7.793 1 94 33 ILE B C 1
ATOM 3994 O O . ILE B 1 33 ? -27.891 -10.617 6.57 1 94 33 ILE B O 1
ATOM 3998 N N . ARG B 1 34 ? -28.641 -11.82 8.25 1 93.06 34 ARG B N 1
ATOM 3999 C CA . ARG B 1 34 ? -29.328 -12.812 7.434 1 93.06 34 ARG B CA 1
ATOM 4000 C C . ARG B 1 34 ? -30.5 -12.188 6.676 1 93.06 34 ARG B C 1
ATOM 4002 O O . ARG B 1 34 ? -30.75 -12.547 5.523 1 93.06 34 ARG B O 1
ATOM 4009 N N . ALA B 1 35 ? -31.172 -11.344 7.344 1 93.19 35 ALA B N 1
ATOM 4010 C CA . ALA B 1 35 ? -32.281 -10.648 6.695 1 93.19 35 ALA B CA 1
ATOM 4011 C C . ALA B 1 35 ? -31.781 -9.758 5.562 1 93.19 35 ALA B C 1
ATOM 4013 O O . ALA B 1 35 ? -32.406 -9.672 4.504 1 93.19 35 ALA B O 1
ATOM 4014 N N . ASP B 1 36 ? -30.656 -9.125 5.75 1 92.69 36 ASP B N 1
ATOM 4015 C CA . ASP B 1 36 ? -30.078 -8.281 4.711 1 92.69 36 ASP B CA 1
ATOM 4016 C C . ASP B 1 36 ? -29.641 -9.117 3.508 1 92.69 36 ASP B C 1
ATOM 4018 O O . ASP B 1 36 ? -29.812 -8.695 2.361 1 92.69 36 ASP B O 1
ATOM 4022 N N . LEU B 1 37 ? -29.062 -10.227 3.791 1 93.06 37 LEU B N 1
ATOM 4023 C CA . LEU B 1 37 ? -28.641 -11.125 2.721 1 93.06 37 LEU B CA 1
ATOM 4024 C C . LEU B 1 37 ? -29.844 -11.617 1.925 1 93.06 37 LEU B C 1
ATOM 4026 O O . LEU B 1 37 ? -29.781 -11.75 0.701 1 93.06 37 LEU B O 1
ATOM 4030 N N . LYS B 1 38 ? -30.953 -11.922 2.611 1 91.62 38 LYS B N 1
ATOM 4031 C CA . LYS B 1 38 ? -32.156 -12.344 1.937 1 91.62 38 LYS B CA 1
ATOM 4032 C C . LYS B 1 38 ? -32.719 -11.234 1.047 1 91.62 38 LYS B C 1
ATOM 4034 O O . LYS B 1 38 ? -33.156 -11.484 -0.082 1 91.62 38 LYS B O 1
ATOM 4039 N N . ARG B 1 39 ? -32.719 -10.102 1.572 1 91.06 39 ARG B N 1
ATOM 4040 C CA . ARG B 1 39 ? -33.156 -8.961 0.779 1 91.06 39 ARG B CA 1
ATOM 4041 C C . ARG B 1 39 ? -32.312 -8.797 -0.472 1 91.06 39 ARG B C 1
ATOM 4043 O O . ARG B 1 39 ? -32.812 -8.516 -1.554 1 91.06 39 ARG B O 1
ATOM 4050 N N . HIS B 1 40 ? -30.984 -8.883 -0.294 1 92.38 40 HIS B N 1
ATOM 4051 C CA . HIS B 1 40 ? -30.094 -8.805 -1.445 1 92.38 40 HIS B CA 1
ATOM 4052 C C . HIS B 1 40 ? -30.406 -9.891 -2.465 1 92.38 40 HIS B C 1
ATOM 4054 O O . HIS B 1 40 ? -30.438 -9.633 -3.67 1 92.38 40 HIS B O 1
ATOM 4060 N N . ALA B 1 41 ? -30.688 -11.062 -2.041 1 90.81 41 ALA B N 1
ATOM 4061 C CA . ALA B 1 41 ? -31.016 -12.188 -2.914 1 90.81 41 ALA B CA 1
ATOM 4062 C C . ALA B 1 41 ? -32.25 -11.898 -3.754 1 90.81 41 ALA B C 1
ATOM 4064 O O . ALA B 1 41 ? -32.344 -12.328 -4.902 1 90.81 41 ALA B O 1
ATOM 4065 N N . GLU B 1 42 ? -33.094 -11.133 -3.121 1 89.75 42 GLU B N 1
ATOM 4066 C CA . GLU B 1 42 ? -34.344 -10.797 -3.803 1 89.75 42 GLU B CA 1
ATOM 4067 C C . GLU B 1 42 ? -34.125 -9.773 -4.914 1 89.75 42 GLU B C 1
ATOM 4069 O O . GLU B 1 42 ? -34.938 -9.656 -5.84 1 89.75 42 GLU B O 1
ATOM 4074 N N . THR B 1 43 ? -33 -9.117 -4.848 1 89.75 43 THR B N 1
ATOM 4075 C CA . THR B 1 43 ? -32.719 -8.102 -5.855 1 89.75 43 THR B CA 1
ATOM 4076 C C . THR B 1 43 ? -32.062 -8.719 -7.082 1 89.75 43 THR B C 1
ATOM 4078 O O . THR B 1 43 ? -31.969 -8.086 -8.133 1 89.75 43 THR B O 1
ATOM 4081 N N . LEU B 1 44 ? -31.578 -9.922 -6.996 1 91.38 44 LEU B N 1
ATOM 4082 C CA . LEU B 1 44 ? -30.891 -10.586 -8.094 1 91.38 44 LEU B CA 1
ATOM 4083 C C . LEU B 1 44 ? -31.859 -10.93 -9.219 1 91.38 44 LEU B C 1
ATOM 4085 O O . LEU B 1 44 ? -33.031 -11.242 -8.961 1 91.38 44 LEU B O 1
ATOM 4089 N N . PRO B 1 45 ? -31.453 -10.82 -10.477 1 90.94 45 PRO B N 1
ATOM 4090 C CA . PRO B 1 45 ? -32.312 -11.156 -11.602 1 90.94 45 PRO B CA 1
ATOM 4091 C C . PRO B 1 45 ? -32.625 -12.648 -11.688 1 90.94 45 PRO B C 1
ATOM 4093 O O . PRO B 1 45 ? -31.859 -13.406 -12.281 1 90.94 45 PRO B O 1
ATOM 4096 N N . GLN B 1 46 ? -33.781 -13.008 -11.297 1 88.19 46 GLN B N 1
ATOM 4097 C CA . GLN B 1 46 ? -34.156 -14.414 -11.219 1 88.19 46 GLN B CA 1
ATOM 4098 C C . GLN B 1 46 ? -34.25 -15.047 -12.602 1 88.19 46 GLN B C 1
ATOM 4100 O O . GLN B 1 46 ? -33.969 -16.234 -12.773 1 88.19 46 GLN B O 1
ATOM 4105 N N . GLU B 1 47 ? -34.562 -14.281 -13.547 1 88.62 47 GLU B N 1
ATOM 4106 C CA . GLU B 1 47 ? -34.688 -14.797 -14.914 1 88.62 47 GLU B CA 1
ATOM 4107 C C . GLU B 1 47 ? -33.312 -15.25 -15.438 1 88.62 47 GLU B C 1
ATOM 4109 O O . GLU B 1 47 ? -33.219 -16.297 -16.094 1 88.62 47 GLU B O 1
ATOM 4114 N N . THR B 1 48 ? -32.375 -14.484 -15.117 1 90.12 48 THR B N 1
ATOM 4115 C CA . THR B 1 48 ? -31.016 -14.828 -15.562 1 90.12 48 THR B CA 1
ATOM 4116 C C . THR B 1 48 ? -30.484 -16.047 -14.812 1 90.12 48 THR B C 1
ATOM 4118 O O . THR B 1 48 ? -29.875 -16.938 -15.406 1 90.12 48 THR B O 1
ATOM 4121 N N . LEU B 1 49 ? -30.812 -16.156 -13.609 1 91.38 49 LEU B N 1
ATOM 4122 C CA . LEU B 1 49 ? -30.297 -17.219 -12.758 1 91.38 49 LEU B CA 1
ATOM 4123 C C . LEU B 1 49 ? -30.953 -18.562 -13.094 1 91.38 49 LEU B C 1
ATOM 4125 O O . LEU B 1 49 ? -30.406 -19.625 -12.789 1 91.38 49 LEU B O 1
ATOM 4129 N N . SER B 1 50 ? -32.156 -18.453 -13.711 1 89.12 50 SER B N 1
ATOM 4130 C CA . SER B 1 50 ? -32.906 -19.672 -14.039 1 89.12 50 SER B CA 1
ATOM 4131 C C . SER B 1 50 ? -32.375 -20.297 -15.336 1 89.12 50 SER B C 1
ATOM 4133 O O . SER B 1 50 ? -32.656 -21.469 -15.609 1 89.12 50 SER B O 1
ATOM 4135 N N . GLN B 1 51 ? -31.641 -19.5 -16.094 1 91.25 51 GLN B N 1
ATOM 4136 C CA . GLN B 1 51 ? -31.047 -20.016 -17.328 1 91.25 51 GLN B CA 1
ATOM 4137 C C . GLN B 1 51 ? -29.578 -20.422 -17.094 1 91.25 51 GLN B C 1
ATOM 4139 O O . GLN B 1 51 ? -28.938 -19.922 -16.156 1 91.25 51 GLN B O 1
ATOM 4144 N N . PRO B 1 52 ? -29.141 -21.375 -17.922 1 93.44 52 PRO B N 1
ATOM 4145 C CA . PRO B 1 52 ? -27.719 -21.719 -17.797 1 93.44 52 PRO B CA 1
ATOM 4146 C C . PRO B 1 52 ? -26.812 -20.516 -18.062 1 93.44 52 PRO B C 1
ATOM 4148 O O . PRO B 1 52 ? -26.891 -19.891 -19.125 1 93.44 52 PRO B O 1
ATOM 4151 N N . LEU B 1 53 ? -26.016 -20.234 -17.141 1 94.56 53 LEU B N 1
ATOM 4152 C CA . LEU B 1 53 ? -25.172 -19.031 -17.188 1 94.56 53 LEU B CA 1
ATOM 4153 C C . LEU B 1 53 ? -23.922 -19.281 -18.016 1 94.56 53 LEU B C 1
ATOM 4155 O O . LEU B 1 53 ? -23.25 -20.297 -17.844 1 94.56 53 LEU B O 1
ATOM 4159 N N . THR B 1 54 ? -23.625 -18.391 -18.953 1 92.62 54 THR B N 1
ATOM 4160 C CA . THR B 1 54 ? -22.328 -18.344 -19.641 1 92.62 54 THR B CA 1
ATOM 4161 C C . THR B 1 54 ? -21.328 -17.516 -18.844 1 92.62 54 THR B C 1
ATOM 4163 O O . THR B 1 54 ? -21.688 -16.922 -17.828 1 92.62 54 THR B O 1
ATOM 4166 N N . VAL B 1 55 ? -20.078 -17.609 -19.266 1 91.62 55 VAL B N 1
ATOM 4167 C CA . VAL B 1 55 ? -19.047 -16.844 -18.578 1 91.62 55 VAL B CA 1
ATOM 4168 C C . VAL B 1 55 ? -19.391 -15.352 -18.625 1 91.62 55 VAL B C 1
ATOM 4170 O O . VAL B 1 55 ? -19.188 -14.625 -17.641 1 91.62 55 VAL B O 1
ATOM 4173 N N . ASP B 1 56 ? -19.969 -14.883 -19.719 1 91.31 56 ASP B N 1
ATOM 4174 C CA . ASP B 1 56 ? -20.328 -13.477 -19.875 1 91.31 56 ASP B CA 1
ATOM 4175 C C . ASP B 1 56 ? -21.469 -13.094 -18.953 1 91.31 56 ASP B C 1
ATOM 4177 O O . ASP B 1 56 ? -21.469 -12 -18.375 1 91.31 56 ASP B O 1
ATOM 4181 N N . ASP B 1 57 ? -22.375 -14.062 -18.812 1 93.19 57 ASP B N 1
ATOM 4182 C CA . ASP B 1 57 ? -23.484 -13.836 -17.875 1 93.19 57 ASP B CA 1
ATOM 4183 C C . ASP B 1 57 ? -22.969 -13.711 -16.438 1 93.19 57 ASP B C 1
ATOM 4185 O O . ASP B 1 57 ? -23.406 -12.828 -15.695 1 93.19 57 ASP B O 1
ATOM 4189 N N . ALA B 1 58 ? -22.031 -14.602 -16.094 1 94.94 58 ALA B N 1
ATOM 4190 C CA . ALA B 1 58 ? -21.469 -14.586 -14.75 1 94.94 58 ALA B CA 1
ATOM 4191 C C . ALA B 1 58 ? -20.734 -13.281 -14.477 1 94.94 58 ALA B C 1
ATOM 4193 O O . ALA B 1 58 ? -20.844 -12.719 -13.383 1 94.94 58 ALA B O 1
ATOM 4194 N N . ILE B 1 59 ? -20.031 -12.797 -15.461 1 94 59 ILE B N 1
ATOM 4195 C CA . ILE B 1 59 ? -19.297 -11.547 -15.336 1 94 59 ILE B CA 1
ATOM 4196 C C . ILE B 1 59 ? -20.266 -10.383 -15.156 1 94 59 ILE B C 1
ATOM 4198 O O . ILE B 1 59 ? -20.094 -9.539 -14.273 1 94 59 ILE B O 1
ATOM 4202 N N . ALA B 1 60 ? -21.312 -10.359 -15.984 1 93.62 60 ALA B N 1
ATOM 4203 C CA . ALA B 1 60 ? -22.312 -9.289 -15.906 1 93.62 60 ALA B CA 1
ATOM 4204 C C . ALA B 1 60 ? -22.984 -9.266 -14.531 1 93.62 60 ALA B C 1
ATOM 4206 O O . ALA B 1 60 ? -23.172 -8.195 -13.945 1 93.62 60 ALA B O 1
ATOM 4207 N N . LEU B 1 61 ? -23.312 -10.5 -14.047 1 93.88 61 LEU B N 1
ATOM 4208 C CA . LEU B 1 61 ? -23.938 -10.602 -12.734 1 93.88 61 LEU B CA 1
ATOM 4209 C C . LEU B 1 61 ? -22.984 -10.117 -11.641 1 93.88 61 LEU B C 1
ATOM 4211 O O . LEU B 1 61 ? -23.406 -9.383 -10.742 1 93.88 61 LEU B O 1
ATOM 4215 N N . ALA B 1 62 ? -21.719 -10.508 -11.727 1 95.5 62 ALA B N 1
ATOM 4216 C CA . ALA B 1 62 ? -20.734 -10.109 -10.719 1 95.5 62 ALA B CA 1
ATOM 4217 C C . ALA B 1 62 ? -20.531 -8.602 -10.727 1 95.5 62 ALA B C 1
ATOM 4219 O O . ALA B 1 62 ? -20.484 -7.965 -9.664 1 95.5 62 ALA B O 1
ATOM 4220 N N . VAL B 1 63 ? -20.469 -8 -11.898 1 93.31 63 VAL B N 1
ATOM 4221 C CA . VAL B 1 63 ? -20.234 -6.566 -12.031 1 93.31 63 VAL B CA 1
ATOM 4222 C C . VAL B 1 63 ? -21.406 -5.785 -11.445 1 93.31 63 VAL B C 1
ATOM 4224 O O . VAL B 1 63 ? -21.219 -4.75 -10.805 1 93.31 63 VAL B O 1
ATOM 4227 N N . ALA B 1 64 ? -22.562 -6.348 -11.57 1 92.62 64 ALA B N 1
ATOM 4228 C CA . ALA B 1 64 ? -23.766 -5.633 -11.156 1 92.62 64 ALA B CA 1
ATOM 4229 C C . ALA B 1 64 ? -24.094 -5.891 -9.688 1 92.62 64 ALA B C 1
ATOM 4231 O O . ALA B 1 64 ? -24.625 -5.023 -9 1 92.62 64 ALA B O 1
ATOM 4232 N N . HIS B 1 65 ? -23.703 -7.145 -9.18 1 93.44 65 HIS B N 1
ATOM 4233 C CA . HIS B 1 65 ? -24.312 -7.52 -7.91 1 93.44 65 HIS B CA 1
ATOM 4234 C C . HIS B 1 65 ? -23.266 -7.926 -6.883 1 93.44 65 HIS B C 1
ATOM 4236 O O . HIS B 1 65 ? -23.594 -8.242 -5.738 1 93.44 65 HIS B O 1
ATOM 4242 N N . ASN B 1 66 ? -21.953 -7.914 -7.25 1 95.06 66 ASN B N 1
ATOM 4243 C CA . ASN B 1 66 ? -20.922 -8.188 -6.266 1 95.06 66 ASN B CA 1
ATOM 4244 C C . ASN B 1 66 ? -20.875 -7.125 -5.172 1 95.06 66 ASN B C 1
ATOM 4246 O O . ASN B 1 66 ? -20.828 -5.93 -5.469 1 95.06 66 ASN B O 1
ATOM 4250 N N . LEU B 1 67 ? -20.922 -7.598 -3.965 1 94.38 67 LEU B N 1
ATOM 4251 C CA . LEU B 1 67 ? -21.062 -6.668 -2.852 1 94.38 67 LEU B CA 1
ATOM 4252 C C . LEU B 1 67 ? -19.75 -5.93 -2.59 1 94.38 67 LEU B C 1
ATOM 4254 O O . LEU B 1 67 ? -19.766 -4.793 -2.113 1 94.38 67 LEU B O 1
ATOM 4258 N N . ASP B 1 68 ? -18.609 -6.504 -2.889 1 94 68 ASP B N 1
ATOM 4259 C CA . ASP B 1 68 ? -17.328 -5.797 -2.771 1 94 68 ASP B CA 1
ATOM 4260 C C . ASP B 1 68 ? -17.234 -4.66 -3.789 1 94 68 ASP B C 1
ATOM 4262 O O . ASP B 1 68 ? -16.703 -3.596 -3.49 1 94 68 ASP B O 1
ATOM 4266 N N . SER B 1 69 ? -17.734 -4.914 -4.965 1 93.25 69 SER B N 1
ATOM 4267 C CA . SER B 1 69 ? -17.766 -3.881 -5.992 1 93.25 69 SER B CA 1
ATOM 4268 C C . SER B 1 69 ? -18.656 -2.711 -5.578 1 93.25 69 SER B C 1
ATOM 4270 O O . SER B 1 69 ? -18.328 -1.553 -5.844 1 93.25 69 SER B O 1
ATOM 4272 N N . ARG B 1 70 ? -19.688 -3.059 -4.941 1 93.56 70 ARG B N 1
ATOM 4273 C CA . ARG B 1 70 ? -20.578 -2.018 -4.457 1 93.56 70 ARG B CA 1
ATOM 4274 C C . ARG B 1 70 ? -19.891 -1.134 -3.424 1 93.56 70 ARG B C 1
ATOM 4276 O O . ARG B 1 70 ? -20.062 0.086 -3.426 1 93.56 70 ARG B O 1
ATOM 4283 N N . VAL B 1 71 ? -19.141 -1.752 -2.508 1 95.69 71 VAL B N 1
ATOM 4284 C CA . VAL B 1 71 ? -18.406 -0.996 -1.505 1 95.69 71 VAL B CA 1
ATOM 4285 C C . VAL B 1 71 ? -17.438 -0.026 -2.191 1 95.69 71 VAL B C 1
ATOM 4287 O O . VAL B 1 71 ? -17.328 1.137 -1.794 1 95.69 71 VAL B O 1
ATOM 4290 N N . LYS B 1 72 ? -16.766 -0.439 -3.258 1 93.81 72 LYS B N 1
ATOM 4291 C CA . LYS B 1 72 ? -15.828 0.421 -3.988 1 93.81 72 LYS B CA 1
ATOM 4292 C C . LYS B 1 72 ? -16.562 1.583 -4.648 1 93.81 72 LYS B C 1
ATOM 4294 O O . LYS B 1 72 ? -16.047 2.695 -4.723 1 93.81 72 LYS B O 1
ATOM 4299 N N . LEU B 1 73 ? -17.766 1.369 -5.16 1 93.25 73 LEU B N 1
ATOM 4300 C CA . LEU B 1 73 ? -18.594 2.424 -5.738 1 93.25 73 LEU B CA 1
ATOM 4301 C C . LEU B 1 73 ? -18.953 3.471 -4.688 1 93.25 73 LEU B C 1
ATOM 4303 O O . LEU B 1 73 ? -18.875 4.672 -4.949 1 93.25 73 LEU B O 1
ATOM 4307 N N . LEU B 1 74 ? -19.219 2.975 -3.471 1 94.25 74 LEU B N 1
ATOM 4308 C CA . LEU B 1 74 ? -19.594 3.891 -2.4 1 94.25 74 LEU B CA 1
ATOM 4309 C C . LEU B 1 74 ? -18.391 4.711 -1.942 1 94.25 74 LEU B C 1
ATOM 4311 O O . LEU B 1 74 ? -18.547 5.867 -1.544 1 94.25 74 LEU B O 1
ATOM 4315 N N . GLU B 1 75 ? -17.234 4.113 -2.027 1 94.06 75 GLU B N 1
ATOM 4316 C CA . GLU B 1 75 ? -16.016 4.867 -1.72 1 94.06 75 GLU B CA 1
ATOM 4317 C C . GLU B 1 75 ? -15.82 6.016 -2.705 1 94.06 75 GLU B C 1
ATOM 4319 O O . GLU B 1 75 ? -15.336 7.086 -2.328 1 94.06 75 GLU B O 1
ATOM 4324 N N . GLU B 1 76 ? -16.188 5.801 -3.941 1 93.44 76 GLU B N 1
ATOM 4325 C CA . GLU B 1 76 ? -16.141 6.871 -4.934 1 93.44 76 GLU B CA 1
ATOM 4326 C C . GLU B 1 76 ? -17.125 7.98 -4.594 1 93.44 76 GLU B C 1
ATOM 4328 O O . GLU B 1 76 ? -16.812 9.164 -4.738 1 93.44 76 GLU B O 1
ATOM 4333 N N . VAL B 1 77 ? -18.266 7.602 -4.102 1 94.44 77 VAL B N 1
ATOM 4334 C CA . VAL B 1 77 ? -19.281 8.562 -3.701 1 94.44 77 VAL B CA 1
ATOM 4335 C C . VAL B 1 77 ? -18.766 9.398 -2.529 1 94.44 77 VAL B C 1
ATOM 4337 O O . VAL B 1 77 ? -19 10.609 -2.479 1 94.44 77 VAL B O 1
ATOM 4340 N N . LEU B 1 78 ? -18.062 8.734 -1.604 1 95.69 78 LEU B N 1
ATOM 4341 C CA . LEU B 1 78 ? -17.5 9.453 -0.468 1 95.69 78 LEU B CA 1
ATOM 4342 C C . LEU B 1 78 ? -16.469 10.477 -0.935 1 95.69 78 LEU B C 1
ATOM 4344 O O . LEU B 1 78 ? -16.406 11.594 -0.411 1 95.69 78 LEU B O 1
ATOM 4348 N N . ALA B 1 79 ? -15.688 10.109 -1.914 1 95.12 79 ALA B N 1
ATOM 4349 C CA . ALA B 1 79 ? -14.703 11.039 -2.455 1 95.12 79 ALA B CA 1
ATOM 4350 C C . ALA B 1 79 ? -15.375 12.25 -3.1 1 95.12 79 ALA B C 1
ATOM 4352 O O . ALA B 1 79 ? -14.906 13.383 -2.957 1 95.12 79 ALA B O 1
ATOM 4353 N N . GLN B 1 80 ? -16.484 12.086 -3.797 1 95.19 80 GLN B N 1
ATOM 4354 C CA . GLN B 1 80 ? -17.25 13.164 -4.398 1 95.19 80 GLN B CA 1
ATOM 4355 C C . GLN B 1 80 ? -17.828 14.094 -3.33 1 95.19 80 GLN B C 1
ATOM 4357 O O . GLN B 1 80 ? -17.812 15.32 -3.49 1 95.19 80 GLN B O 1
ATOM 4362 N N . GLY B 1 81 ? -18.266 13.398 -2.258 1 95.69 81 GLY B N 1
ATOM 4363 C CA . GLY B 1 81 ? -18.781 14.195 -1.152 1 95.69 81 GLY B CA 1
ATOM 4364 C C . GLY B 1 81 ? -17.719 15.094 -0.526 1 95.69 81 GLY B C 1
ATOM 4365 O O . GLY B 1 81 ? -18 16.25 -0.214 1 95.69 81 GLY B O 1
ATOM 4366 N N . LYS B 1 82 ? -16.562 14.609 -0.408 1 95.31 82 LYS B N 1
ATOM 4367 C CA . LYS B 1 82 ? -15.477 15.406 0.135 1 95.31 82 LYS B CA 1
ATOM 4368 C C . LYS B 1 82 ? -15.125 16.562 -0.79 1 95.31 82 LYS B C 1
ATOM 4370 O O . LYS B 1 82 ? -14.836 17.672 -0.326 1 95.31 82 LYS B O 1
ATOM 4375 N N . ALA B 1 83 ? -15.164 16.359 -2.111 1 94.44 83 ALA B N 1
ATOM 4376 C CA . ALA B 1 83 ? -14.898 17.406 -3.086 1 94.44 83 ALA B CA 1
ATOM 4377 C C . ALA B 1 83 ? -15.961 18.5 -3.012 1 94.44 83 ALA B C 1
ATOM 4379 O O . ALA B 1 83 ? -15.648 19.688 -3.055 1 94.44 83 ALA B O 1
ATOM 4380 N N . ASP B 1 84 ? -17.172 18.078 -2.744 1 94.19 84 ASP B N 1
ATOM 4381 C CA . ASP B 1 84 ? -18.266 19.031 -2.619 1 94.19 84 ASP B CA 1
ATOM 4382 C C . ASP B 1 84 ? -18.109 19.891 -1.365 1 94.19 84 ASP B C 1
ATOM 4384 O O . ASP B 1 84 ? -18.359 21.094 -1.396 1 94.19 84 ASP B O 1
ATOM 4388 N N . LEU B 1 85 ? -17.641 19.234 -0.314 1 94.25 85 LEU B N 1
ATOM 4389 C CA . LEU B 1 85 ? -17.469 19.938 0.947 1 94.25 85 LEU B CA 1
ATOM 4390 C C . LEU B 1 85 ? -16.312 20.938 0.855 1 94.25 85 LEU B C 1
ATOM 4392 O O . LEU B 1 85 ? -16.328 21.969 1.522 1 94.25 85 LEU B O 1
ATOM 4396 N N . SER B 1 86 ? -15.359 20.672 -0.043 1 93.38 86 SER B N 1
ATOM 4397 C CA . SER B 1 86 ? -14.156 21.484 -0.113 1 93.38 86 SER B CA 1
ATOM 4398 C C . SER B 1 86 ? -14.469 22.875 -0.677 1 93.38 86 SER B C 1
ATOM 4400 O O . SER B 1 86 ? -13.75 23.844 -0.406 1 93.38 86 SER B O 1
ATOM 4402 N N . ILE B 1 87 ? -15.602 23.109 -1.36 1 91.75 87 ILE B N 1
ATOM 4403 C CA . ILE B 1 87 ? -15.953 24.375 -1.998 1 91.75 87 ILE B CA 1
ATOM 4404 C C . ILE B 1 87 ? -16.344 25.406 -0.934 1 91.75 87 ILE B C 1
ATOM 4406 O O . ILE B 1 87 ? -16.172 26.609 -1.132 1 91.75 87 ILE B O 1
ATOM 4410 N N . PHE B 1 88 ? -16.75 24.875 0.234 1 92.31 88 PHE B N 1
ATOM 4411 C CA . PHE B 1 88 ? -17.203 25.781 1.287 1 92.31 88 PHE B CA 1
ATOM 4412 C C . PHE B 1 88 ? -16.016 26.469 1.953 1 92.31 88 PHE B C 1
ATOM 4414 O O . PHE B 1 88 ? -16.172 27.531 2.576 1 92.31 88 PHE B O 1
ATOM 4421 N N . ALA B 1 89 ? -14.812 25.891 1.755 1 91.94 89 ALA B N 1
ATOM 4422 C CA . ALA B 1 89 ? -13.602 26.516 2.299 1 91.94 89 ALA B CA 1
ATOM 4423 C C . ALA B 1 89 ? -13.219 27.766 1.502 1 91.94 89 ALA B C 1
ATOM 4425 O O . ALA B 1 89 ? -12.398 28.562 1.95 1 91.94 89 ALA B O 1
ATOM 4426 N N . LEU B 1 90 ? -13.93 28.031 0.34 1 93.06 90 LEU B N 1
ATOM 4427 C CA . LEU B 1 90 ? -13.656 29.188 -0.51 1 93.06 90 LEU B CA 1
ATOM 4428 C C . LEU B 1 90 ? -14.383 30.422 -0.002 1 93.06 90 LEU B C 1
ATOM 4430 O O . LEU B 1 90 ? -14.055 31.547 -0.392 1 93.06 90 LEU B O 1
ATOM 4434 N N . LEU B 1 91 ? -15.273 30.234 0.912 1 93.25 91 LEU B N 1
ATOM 4435 C CA . LEU B 1 91 ? -16.094 31.328 1.418 1 93.25 91 LEU B CA 1
ATOM 4436 C C . LEU B 1 91 ? -15.352 32.125 2.498 1 93.25 91 LEU B C 1
ATOM 4438 O O . LEU B 1 91 ? -14.469 31.562 3.168 1 93.25 91 LEU B O 1
ATOM 4442 N N . PRO B 1 92 ? -15.758 33.406 2.664 1 92.38 92 PRO B N 1
ATOM 4443 C CA . PRO B 1 92 ? -15.188 34.188 3.785 1 92.38 92 PRO B CA 1
ATOM 4444 C C . PRO B 1 92 ? -15.547 33.562 5.141 1 92.38 92 PRO B C 1
ATOM 4446 O O . PRO B 1 92 ? -16.562 32.875 5.27 1 92.38 92 PRO B O 1
ATOM 4449 N N . GLU B 1 93 ? -14.734 33.812 6.07 1 93.94 93 GLU B N 1
ATOM 4450 C CA . GLU B 1 93 ? -15.07 33.438 7.441 1 93.94 93 GLU B CA 1
ATOM 4451 C C . GLU B 1 93 ? -16.078 34.406 8.047 1 93.94 93 GLU B C 1
ATOM 4453 O O . GLU B 1 93 ? -15.82 35.594 8.125 1 93.94 93 GLU B O 1
ATOM 4458 N N . MET B 1 94 ? -17.234 33.938 8.352 1 94.5 94 MET B N 1
ATOM 4459 C CA . MET B 1 94 ? -18.266 34.75 9 1 94.5 94 MET B CA 1
ATOM 4460 C C . MET B 1 94 ? -18.484 34.281 10.445 1 94.5 94 MET B C 1
ATOM 4462 O O . MET B 1 94 ? -18.594 33.094 10.719 1 94.5 94 MET B O 1
ATOM 4466 N N . ALA B 1 95 ? -18.453 35.281 11.242 1 95.69 95 ALA B N 1
ATOM 4467 C CA . ALA B 1 95 ? -18.594 34.938 12.656 1 95.69 95 ALA B CA 1
ATOM 4468 C C . ALA B 1 95 ? -19.578 35.875 13.352 1 95.69 95 ALA B C 1
ATOM 4470 O O . ALA B 1 95 ? -19.594 37.094 13.062 1 95.69 95 ALA B O 1
ATOM 4471 N N . ALA B 1 96 ? -20.422 35.312 14.156 1 95.19 96 ALA B N 1
ATOM 4472 C CA . ALA B 1 96 ? -21.281 36.062 15.07 1 95.19 96 ALA B CA 1
ATOM 4473 C C . ALA B 1 96 ? -20.891 35.812 16.516 1 95.19 96 ALA B C 1
ATOM 4475 O O . ALA B 1 96 ? -20.75 34.656 16.938 1 95.19 96 ALA B O 1
ATOM 4476 N N . LYS B 1 97 ? -20.688 36.906 17.125 1 96.75 97 LYS B N 1
ATOM 4477 C CA . LYS B 1 97 ? -20.312 36.812 18.531 1 96.75 97 LYS B CA 1
ATOM 4478 C C . LYS B 1 97 ? -21.234 37.656 19.406 1 96.75 97 LYS B C 1
ATOM 4480 O O . LYS B 1 97 ? -21.656 38.75 19 1 96.75 97 LYS B O 1
ATOM 4485 N N . GLY B 1 98 ? -21.594 37.094 20.578 1 95.81 98 GLY B N 1
ATOM 4486 C CA . GLY B 1 98 ? -22.359 37.812 21.594 1 95.81 98 GLY B CA 1
ATOM 4487 C C . GLY B 1 98 ? -21.828 37.594 23 1 95.81 98 GLY B C 1
ATOM 4488 O O . GLY B 1 98 ? -21.266 36.531 23.297 1 95.81 98 GLY B O 1
ATOM 4489 N N . GLY B 1 99 ? -22 38.719 23.75 1 96 99 GLY B N 1
ATOM 4490 C CA . GLY B 1 99 ? -21.5 38.594 25.109 1 96 99 GLY B CA 1
ATOM 4491 C C . GLY B 1 99 ? -22.391 39.312 26.125 1 96 99 GLY B C 1
ATOM 4492 O O . GLY B 1 99 ? -22.969 40.344 25.828 1 96 99 GLY B O 1
ATOM 4493 N N . LEU B 1 100 ? -22.562 38.625 27.234 1 95.94 100 LEU B N 1
ATOM 4494 C CA . LEU B 1 100 ? -23.172 39.188 28.422 1 95.94 100 LEU B CA 1
ATOM 4495 C C . LEU B 1 100 ? -22.297 38.969 29.656 1 95.94 100 LEU B C 1
ATOM 4497 O O . LEU B 1 100 ? -21.906 37.812 29.953 1 95.94 100 LEU B O 1
ATOM 4501 N N . SER B 1 101 ? -21.938 40.125 30.172 1 96.81 101 SER B N 1
ATOM 4502 C CA . SER B 1 101 ? -21.094 39.969 31.344 1 96.81 101 SER B CA 1
ATOM 4503 C C . SER B 1 101 ? -21.453 41 32.406 1 96.81 101 SER B C 1
ATOM 4505 O O . SER B 1 101 ? -22.109 42 32.125 1 96.81 101 SER B O 1
ATOM 4507 N N . ARG B 1 102 ? -21.031 40.688 33.719 1 97.44 102 ARG B N 1
ATOM 4508 C CA . ARG B 1 102 ? -21.188 41.594 34.875 1 97.44 102 ARG B CA 1
ATOM 4509 C C . ARG B 1 102 ? -19.875 41.719 35.625 1 97.44 102 ARG B C 1
ATOM 4511 O O . ARG B 1 102 ? -19.188 40.719 35.875 1 97.44 102 ARG B O 1
ATOM 4518 N N . ARG B 1 103 ? -19.609 43.062 35.781 1 96.56 103 ARG B N 1
ATOM 4519 C CA . ARG B 1 103 ? -18.391 43.312 36.562 1 96.56 103 ARG B CA 1
ATOM 4520 C C . ARG B 1 103 ? -18.719 43.875 37.938 1 96.56 103 ARG B C 1
ATOM 4522 O O . ARG B 1 103 ? -19.656 44.656 38.094 1 96.56 103 ARG B O 1
ATOM 4529 N N . GLY B 1 104 ? -17.875 43.312 39 1 94.69 104 GLY B N 1
ATOM 4530 C CA . GLY B 1 104 ? -17.922 43.844 40.344 1 94.69 104 GLY B CA 1
ATOM 4531 C C . GLY B 1 104 ? -16.562 43.875 41.031 1 94.69 104 GLY B C 1
ATOM 4532 O O . GLY B 1 104 ? -15.828 42.875 41 1 94.69 104 GLY B O 1
ATOM 4533 N N . PRO B 1 105 ? -16.172 45.062 41.531 1 94.69 105 PRO B N 1
ATOM 4534 C CA . PRO B 1 105 ? -16.812 46.375 41.562 1 94.69 105 PRO B CA 1
ATOM 4535 C C . PRO B 1 105 ? -16.766 47.094 40.219 1 94.69 105 PRO B C 1
ATOM 4537 O O . PRO B 1 105 ? -16.094 46.625 39.281 1 94.69 105 PRO B O 1
ATOM 4540 N N . ARG B 1 106 ? -17.391 48.188 40.094 1 94.5 106 ARG B N 1
ATOM 4541 C CA . ARG B 1 106 ? -17.406 49 38.875 1 94.5 106 ARG B CA 1
ATOM 4542 C C . ARG B 1 106 ? -16.016 49.5 38.531 1 94.5 106 ARG B C 1
ATOM 4544 O O . ARG B 1 106 ? -15.203 49.75 39.438 1 94.5 106 ARG B O 1
ATOM 4551 N N . LYS B 1 107 ? -15.875 49.688 37.219 1 95.56 107 LYS B N 1
ATOM 4552 C CA . LYS B 1 107 ? -14.609 50.281 36.812 1 95.56 107 LYS B CA 1
ATOM 4553 C C . LYS B 1 107 ? -14.57 51.781 37.125 1 95.56 107 LYS B C 1
ATOM 4555 O O . LYS B 1 107 ? -15.453 52.531 36.719 1 95.56 107 LYS B O 1
ATOM 4560 N N . ALA B 1 108 ? -13.539 52.219 37.875 1 96.25 108 ALA B N 1
ATOM 4561 C CA . ALA B 1 108 ? -13.273 53.594 38.219 1 96.25 108 ALA B CA 1
ATOM 4562 C C . ALA B 1 108 ? -11.828 53.969 37.938 1 96.25 108 ALA B C 1
ATOM 4564 O O . ALA B 1 108 ? -10.898 53.281 38.344 1 96.25 108 ALA B O 1
ATOM 4565 N N . THR B 1 109 ? -11.727 55.031 37.062 1 94.44 109 THR B N 1
ATOM 4566 C CA . THR B 1 109 ? -10.375 55.438 36.688 1 94.44 109 THR B CA 1
ATOM 4567 C C . THR B 1 109 ? -10.156 56.938 36.906 1 94.44 109 THR B C 1
ATOM 4569 O O . THR B 1 109 ? -11.109 57.688 37.094 1 94.44 109 THR B O 1
ATOM 4572 N N . THR B 1 110 ? -8.852 57.188 37 1 94.25 110 THR B N 1
ATOM 4573 C CA . THR B 1 110 ? -8.438 58.594 36.969 1 94.25 110 THR B CA 1
ATOM 4574 C C . THR B 1 110 ? -7.258 58.781 36.031 1 94.25 110 THR B C 1
ATOM 4576 O O . THR B 1 110 ? -6.684 57.812 35.531 1 94.25 110 THR B O 1
ATOM 4579 N N . SER B 1 111 ? -7.152 60.062 35.594 1 89.94 111 SER B N 1
ATOM 4580 C CA . SER B 1 111 ? -6.043 60.344 34.688 1 89.94 111 SER B CA 1
ATOM 4581 C C . SER B 1 111 ? -5.246 61.562 35.188 1 89.94 111 SER B C 1
ATOM 4583 O O . SER B 1 111 ? -5.785 62.438 35.844 1 89.94 111 SER B O 1
ATOM 4585 N N . LYS B 1 112 ? -3.971 61.469 34.875 1 93.94 112 LYS B N 1
ATOM 4586 C CA . LYS B 1 112 ? -3.086 62.594 35.156 1 93.94 112 LYS B CA 1
ATOM 4587 C C . LYS B 1 112 ? -2.848 63.438 33.906 1 93.94 112 LYS B C 1
ATOM 4589 O O . LYS B 1 112 ? -2.471 62.906 32.875 1 93.94 112 LYS B O 1
ATOM 4594 N N . ASP B 1 113 ? -3.029 64.625 34.125 1 92.31 113 ASP B N 1
ATOM 4595 C CA . ASP B 1 113 ? -2.729 65.562 33.031 1 92.31 113 ASP B CA 1
ATOM 4596 C C . ASP B 1 113 ? -1.221 65.75 32.875 1 92.31 113 ASP B C 1
ATOM 4598 O O . ASP B 1 113 ? -0.542 66.188 33.781 1 92.31 113 ASP B O 1
ATOM 4602 N N . LEU B 1 114 ? -0.798 65.562 31.719 1 90.44 114 LEU B N 1
ATOM 4603 C CA . LEU B 1 114 ? 0.643 65.562 31.484 1 90.44 114 LEU B CA 1
ATOM 4604 C C . LEU B 1 114 ? 1.188 66.938 31.375 1 90.44 114 LEU B C 1
ATOM 4606 O O . LEU B 1 114 ? 2.375 67.188 31.625 1 90.44 114 LEU B O 1
ATOM 4610 N N . SER B 1 115 ? 0.337 67.875 30.953 1 91.38 115 SER B N 1
ATOM 4611 C CA . SER B 1 115 ? 0.753 69.312 30.859 1 91.38 115 SER B CA 1
ATOM 4612 C C . SER B 1 115 ? 0.688 70 32.219 1 91.38 115 SER B C 1
ATOM 4614 O O . SER B 1 115 ? 1.646 70.625 32.625 1 91.38 115 SER B O 1
ATOM 4616 N N . ALA B 1 116 ? -0.415 69.688 32.875 1 93.44 116 ALA B N 1
ATOM 4617 C CA . ALA B 1 116 ? -0.656 70.438 34.125 1 93.44 116 ALA B CA 1
ATOM 4618 C C . ALA B 1 116 ? -0.097 69.625 35.312 1 93.44 116 ALA B C 1
ATOM 4620 O O . ALA B 1 116 ? 0.114 70.188 36.406 1 93.44 116 ALA B O 1
ATOM 4621 N N . GLY B 1 117 ? 0.031 68.438 35.219 1 92.88 117 GLY B N 1
ATOM 4622 C CA . GLY B 1 117 ? 0.531 67.562 36.281 1 92.88 117 GLY B CA 1
ATOM 4623 C C . GLY B 1 117 ? -0.532 67.188 37.312 1 92.88 117 GLY B C 1
ATOM 4624 O O . GLY B 1 117 ? -0.23 66.625 38.344 1 92.88 117 GLY B O 1
ATOM 4625 N N . THR B 1 118 ? -1.694 67.562 37.156 1 92.38 118 THR B N 1
ATOM 4626 C CA . THR B 1 118 ? -2.768 67.375 38.125 1 92.38 118 THR B CA 1
ATOM 4627 C C . THR B 1 118 ? -3.502 66.062 37.812 1 92.38 118 THR B C 1
ATOM 4629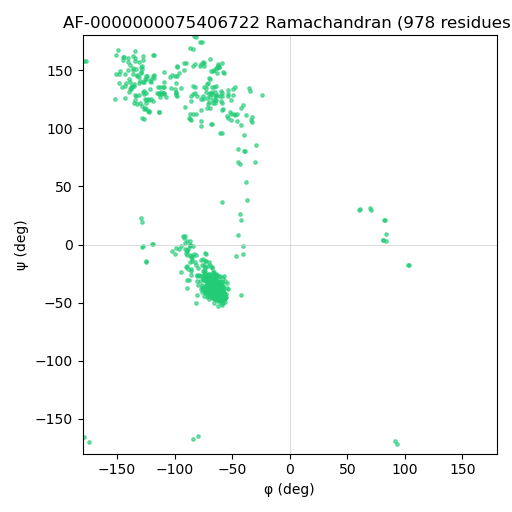 O O . THR B 1 118 ? -3.564 65.625 36.656 1 92.38 118 THR B O 1
ATOM 4632 N N . THR B 1 119 ? -4.055 65.438 38.969 1 93 119 THR B N 1
ATOM 4633 C CA . THR B 1 119 ? -4.855 64.188 38.844 1 93 119 THR B CA 1
ATOM 4634 C C . THR B 1 119 ? -6.328 64.5 39.125 1 93 119 THR B C 1
ATOM 4636 O O . THR B 1 119 ? -6.664 65.188 40.094 1 93 119 THR B O 1
ATOM 4639 N N . GLY B 1 120 ? -7.148 64.062 38.25 1 90 120 GLY B N 1
ATOM 4640 C CA . GLY B 1 120 ? -8.57 64.312 38.406 1 90 120 GLY B CA 1
ATOM 4641 C C . GLY B 1 120 ? -9.25 63.312 39.375 1 90 120 GLY B C 1
ATOM 4642 O O . GLY B 1 120 ? -8.586 62.469 39.969 1 90 120 GLY B O 1
ATOM 4643 N N . ASN B 1 121 ? -10.57 63.625 39.5 1 93.44 121 ASN B N 1
ATOM 4644 C CA . ASN B 1 121 ? -11.383 62.688 40.281 1 93.44 121 ASN B CA 1
ATOM 4645 C C . ASN B 1 121 ? -11.562 61.344 39.562 1 93.44 121 ASN B C 1
ATOM 4647 O O . ASN B 1 121 ? -11.398 61.25 38.344 1 93.44 121 ASN B O 1
ATOM 4651 N N . TYR B 1 122 ? -11.906 60.344 40.406 1 96.31 122 TYR B N 1
ATOM 4652 C CA . TYR B 1 122 ? -12.258 59.062 39.781 1 96.31 122 TYR B CA 1
ATOM 4653 C C . TYR B 1 122 ? -13.555 59.188 39 1 96.31 122 TYR B C 1
ATOM 4655 O O . TYR B 1 122 ? -14.5 59.844 39.438 1 96.31 122 TYR B O 1
ATOM 4663 N N . SER B 1 123 ? -13.508 58.594 37.781 1 95.88 123 SER B N 1
ATOM 4664 C CA . SER B 1 123 ? -14.672 58.594 36.906 1 95.88 123 SER B CA 1
ATOM 4665 C C . SER B 1 123 ? -14.914 57.219 36.312 1 95.88 123 SER B C 1
ATOM 4667 O O . SER B 1 123 ? -14.055 56.312 36.406 1 95.88 123 SER B O 1
ATOM 4669 N N . THR B 1 124 ? -16.203 56.969 35.812 1 96 124 THR B N 1
ATOM 4670 C CA . THR B 1 124 ? -16.531 55.75 35.125 1 96 124 THR B CA 1
ATOM 4671 C C . THR B 1 124 ? -17.125 56.031 33.75 1 96 124 THR B C 1
ATOM 4673 O O . THR B 1 124 ? -17.781 57.062 33.562 1 96 124 THR B O 1
ATOM 4676 N N . SER B 1 125 ? -16.719 55.156 32.844 1 95.06 125 SER B N 1
ATOM 4677 C CA . SER B 1 125 ? -17.266 55.25 31.484 1 95.06 125 SER B CA 1
ATOM 4678 C C . SER B 1 125 ? -17.812 53.875 31.031 1 95.06 125 SER B C 1
ATOM 4680 O O . SER B 1 125 ? -17.953 53.625 29.828 1 95.06 125 SER B O 1
ATOM 4682 N N . ASP B 1 126 ? -18.031 53.094 31.984 1 95.81 126 ASP B N 1
ATOM 4683 C CA . ASP B 1 126 ? -18.484 51.719 31.688 1 95.81 126 ASP B CA 1
ATOM 4684 C C . ASP B 1 126 ? -19.625 51.312 32.594 1 95.81 126 ASP B C 1
ATOM 4686 O O . ASP B 1 126 ? -19.578 51.562 33.812 1 95.81 126 ASP B O 1
ATOM 4690 N N . ASP B 1 127 ? -20.578 50.656 31.984 1 96.81 127 ASP B N 1
ATOM 4691 C CA . ASP B 1 127 ? -21.641 50.062 32.812 1 96.81 127 ASP B CA 1
ATOM 4692 C C . ASP B 1 127 ? -21.156 48.812 33.531 1 96.81 127 ASP B C 1
ATOM 4694 O O . ASP B 1 127 ? -20.203 48.156 33.094 1 96.81 127 ASP B O 1
ATOM 4698 N N . VAL B 1 128 ? -21.828 48.531 34.562 1 97.12 128 VAL B N 1
ATOM 4699 C CA . VAL B 1 128 ? -21.516 47.312 35.312 1 97.12 128 VAL B CA 1
ATOM 4700 C C . VAL B 1 128 ? -21.891 46.094 34.5 1 97.12 128 VAL B C 1
ATOM 4702 O O . VAL B 1 128 ? -21.219 45.062 34.594 1 97.12 128 VAL B O 1
ATOM 4705 N N . ILE B 1 129 ? -23.031 46.219 33.812 1 97.31 129 ILE B N 1
ATOM 4706 C CA . ILE B 1 129 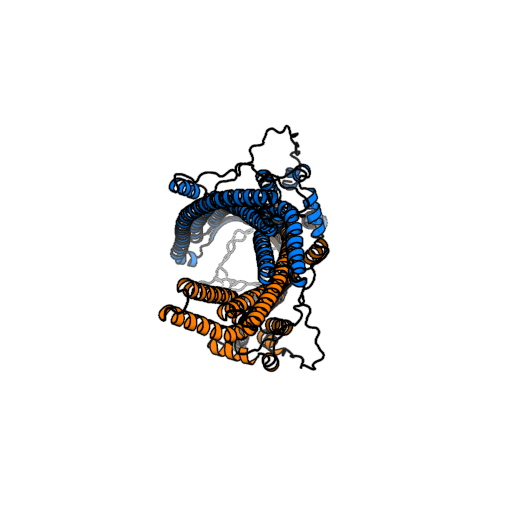? -23.469 45.156 32.938 1 97.31 129 ILE B CA 1
ATOM 4707 C C . ILE B 1 129 ? -23.078 45.5 31.5 1 97.31 129 ILE B C 1
ATOM 4709 O O . ILE B 1 129 ? -23.359 46.594 31.016 1 97.31 129 ILE B O 1
ATOM 4713 N N . SER B 1 130 ? -22.422 44.531 30.906 1 96.38 130 SER B N 1
ATOM 4714 C CA . SER B 1 130 ? -22.016 44.719 29.516 1 96.38 130 SER B CA 1
ATOM 4715 C C . SER B 1 130 ? -22.75 43.75 28.594 1 96.38 130 SER B C 1
ATOM 4717 O O . SER B 1 130 ? -22.859 42.562 28.891 1 96.38 130 SER B O 1
ATOM 4719 N N . ARG B 1 131 ? -23.344 44.125 27.516 1 97.44 131 ARG B N 1
ATOM 4720 C CA . ARG B 1 131 ? -23.984 43.375 26.453 1 97.44 131 ARG B CA 1
ATOM 4721 C C . ARG B 1 131 ? -23.422 43.781 25.094 1 97.44 131 ARG B C 1
ATOM 4723 O O . ARG B 1 131 ? -23.562 44.906 24.672 1 97.44 131 ARG B O 1
ATOM 4730 N N . THR B 1 132 ? -22.844 42.906 24.469 1 97.25 132 THR B N 1
ATOM 4731 C CA . THR B 1 132 ? -22.219 43.188 23.188 1 97.25 132 THR B CA 1
ATOM 4732 C C . THR B 1 132 ? -22.672 42.219 22.125 1 97.25 132 THR B C 1
ATOM 4734 O O . THR B 1 132 ? -23.141 41.094 22.438 1 97.25 132 THR B O 1
ATOM 4737 N N . GLY B 1 133 ? -22.641 42.625 20.859 1 97.19 133 GLY B N 1
ATOM 4738 C CA . GLY B 1 133 ? -22.906 41.812 19.672 1 97.19 133 GLY B CA 1
ATOM 4739 C C . GLY B 1 133 ? -22.016 42.188 18.5 1 97.19 133 GLY B C 1
ATOM 4740 O O . GLY B 1 133 ? -21.766 43.375 18.266 1 97.19 133 GLY B O 1
ATOM 4741 N N . ASP B 1 134 ? -21.516 41.25 17.859 1 97.62 134 ASP B N 1
ATOM 4742 C CA . ASP B 1 134 ? -20.656 41.469 16.719 1 97.62 134 ASP B CA 1
ATOM 4743 C C . ASP B 1 134 ? -20.984 40.5 15.57 1 97.62 134 ASP B C 1
ATOM 4745 O O . ASP B 1 134 ? -21.281 39.344 15.797 1 97.62 134 ASP B O 1
ATOM 4749 N N . LEU B 1 135 ? -21.078 40.969 14.359 1 97.25 135 LEU B N 1
ATOM 4750 C CA . LEU B 1 135 ? -21.141 40.219 13.109 1 97.25 135 LEU B CA 1
ATOM 4751 C C . LEU B 1 135 ? -20.031 40.625 12.156 1 97.25 135 LEU B C 1
ATOM 4753 O O . LEU B 1 135 ? -19.984 41.781 11.711 1 97.25 135 LEU B O 1
ATOM 4757 N N . THR B 1 136 ? -19.188 39.719 11.898 1 97.31 136 THR B N 1
ATOM 4758 C CA . THR B 1 136 ? -18.031 40.094 11.094 1 97.31 136 THR B CA 1
ATOM 4759 C C . THR B 1 136 ? -17.812 39.062 9.977 1 97.31 136 THR B C 1
ATOM 4761 O O . THR B 1 136 ? -18.062 37.875 10.148 1 97.31 136 THR B O 1
ATOM 4764 N N . ALA B 1 137 ? -17.359 39.5 8.836 1 96.88 137 ALA B N 1
ATOM 4765 C CA . ALA B 1 137 ? -16.891 38.688 7.703 1 96.88 137 ALA B CA 1
ATOM 4766 C C . ALA B 1 137 ? -15.453 39.031 7.336 1 96.88 137 ALA B C 1
ATOM 4768 O O . ALA B 1 137 ? -15.109 40.219 7.191 1 96.88 137 ALA B O 1
ATOM 4769 N N . THR B 1 138 ? -14.664 38.031 7.34 1 95.75 138 THR B N 1
ATOM 4770 C CA . THR B 1 138 ? -13.258 38.25 7.012 1 95.75 138 THR B CA 1
ATOM 4771 C C . THR B 1 138 ? -12.836 37.312 5.871 1 95.75 138 THR B C 1
ATOM 4773 O O . THR B 1 138 ? -13.258 36.156 5.809 1 95.75 138 THR B O 1
ATOM 4776 N N . TRP B 1 139 ? -12 37.812 4.98 1 94.31 139 TRP B N 1
ATOM 4777 C CA . TRP B 1 139 ? -11.438 37.031 3.881 1 94.31 139 TRP B CA 1
ATOM 4778 C C . TRP B 1 139 ? -9.906 37.031 3.947 1 94.31 139 TRP B C 1
ATOM 4780 O O . TRP B 1 139 ? -9.305 38 4.414 1 94.31 139 TRP B O 1
ATOM 4790 N N . ASN B 1 140 ? -9.336 35.938 3.656 1 94.81 140 ASN B N 1
ATOM 4791 C CA . ASN B 1 140 ? -7.891 35.844 3.467 1 94.81 140 ASN B CA 1
ATOM 4792 C C . ASN B 1 140 ? -7.547 35.312 2.078 1 94.81 140 ASN B C 1
ATOM 4794 O O . ASN B 1 140 ? -7.855 34.156 1.752 1 94.81 140 ASN B O 1
ATOM 4798 N N . LEU B 1 141 ? -6.914 36.156 1.293 1 95.25 141 LEU B N 1
ATOM 4799 C CA . LEU B 1 141 ? -6.637 35.844 -0.102 1 95.25 141 LEU B CA 1
ATOM 4800 C C . LEU B 1 141 ? -5.762 34.594 -0.209 1 95.25 141 LEU B C 1
ATOM 4802 O O . LEU B 1 141 ? -5.922 33.781 -1.131 1 95.25 141 LEU B O 1
ATOM 4806 N N . MET B 1 142 ? -4.762 34.5 0.685 1 93.69 142 MET B N 1
ATOM 4807 C CA . MET B 1 142 ? -3.908 33.312 0.664 1 93.69 142 MET B CA 1
ATOM 4808 C C . MET B 1 142 ? -4.699 32.062 1.022 1 93.69 142 MET B C 1
ATOM 4810 O O . MET B 1 142 ? -4.543 31.016 0.386 1 93.69 142 MET B O 1
ATOM 4814 N N . ASP B 1 143 ? -5.566 32.094 2.033 1 94.62 143 ASP B N 1
ATOM 4815 C CA . ASP B 1 143 ? -6.41 30.953 2.414 1 94.62 143 ASP B CA 1
ATOM 4816 C C . ASP B 1 143 ? -7.352 30.562 1.275 1 94.62 143 ASP B C 1
ATOM 4818 O O . ASP B 1 143 ? -7.637 29.375 1.08 1 94.62 143 ASP B O 1
ATOM 4822 N N . PHE B 1 144 ? -7.82 31.609 0.654 1 95.38 144 PHE B N 1
ATOM 4823 C CA . PHE B 1 144 ? -8.656 31.359 -0.514 1 95.38 144 PHE B CA 1
ATOM 4824 C C . PHE B 1 144 ? -7.887 30.578 -1.576 1 95.38 144 PHE B C 1
ATOM 4826 O O . PHE B 1 144 ? -8.391 29.609 -2.131 1 95.38 144 PHE B O 1
ATOM 4833 N N . GLY B 1 145 ? -6.715 31.094 -1.863 1 95.56 145 GLY B N 1
ATOM 4834 C CA . GLY B 1 145 ? -5.879 30.375 -2.816 1 95.56 145 GLY B CA 1
ATOM 4835 C C . GLY B 1 145 ? -5.605 28.938 -2.412 1 95.56 145 GLY B C 1
ATOM 4836 O O . GLY B 1 145 ? -5.684 28.031 -3.24 1 95.56 145 GLY B O 1
ATOM 4837 N N . ILE B 1 146 ? -5.25 28.703 -1.144 1 96.5 146 ILE B N 1
ATOM 4838 C CA . ILE B 1 146 ? -4.984 27.359 -0.626 1 96.5 146 ILE B CA 1
ATOM 4839 C C . ILE B 1 146 ? -6.246 26.516 -0.734 1 96.5 146 ILE B C 1
ATOM 4841 O O . ILE B 1 146 ? -6.176 25.328 -1.089 1 96.5 146 ILE B O 1
ATOM 4845 N N . ALA B 1 147 ? -7.422 27.094 -0.46 1 96.25 147 ALA B N 1
ATOM 4846 C CA . ALA B 1 147 ? -8.695 26.391 -0.581 1 96.25 147 ALA B CA 1
ATOM 4847 C C . ALA B 1 147 ? -8.953 25.969 -2.025 1 96.25 147 ALA B C 1
ATOM 4849 O O . ALA B 1 147 ? -9.492 24.891 -2.277 1 96.25 147 ALA B O 1
ATOM 4850 N N . MET B 1 148 ? -8.602 26.891 -2.959 1 96.38 148 MET B N 1
ATOM 4851 C CA . MET B 1 148 ? -8.758 26.562 -4.375 1 96.38 148 MET B CA 1
ATOM 4852 C C . MET B 1 148 ? -7.895 25.359 -4.754 1 96.38 148 MET B C 1
ATOM 4854 O O . MET B 1 148 ? -8.352 24.453 -5.457 1 96.38 148 MET B O 1
ATOM 4858 N N . LEU B 1 149 ? -6.641 25.375 -4.25 1 96 149 LEU B N 1
ATOM 4859 C CA . LEU B 1 149 ? -5.746 24.25 -4.508 1 96 149 LEU B CA 1
ATOM 4860 C C . LEU B 1 149 ? -6.273 22.969 -3.859 1 96 149 LEU B C 1
ATOM 4862 O O . LEU B 1 149 ? -6.199 21.891 -4.449 1 96 149 LEU B O 1
ATOM 4866 N N . ARG B 1 150 ? -6.766 23.078 -2.666 1 96.56 150 ARG B N 1
ATOM 4867 C CA . ARG B 1 150 ? -7.336 21.938 -1.962 1 96.56 150 ARG B CA 1
ATOM 4868 C C . ARG B 1 150 ? -8.539 21.375 -2.715 1 96.56 150 ARG B C 1
ATOM 4870 O O . ARG B 1 150 ? -8.727 20.156 -2.77 1 96.56 150 ARG B O 1
ATOM 4877 N N . ALA B 1 151 ? -9.367 22.25 -3.234 1 95.44 151 ALA B N 1
ATOM 4878 C CA . ALA B 1 151 ? -10.508 21.812 -4.031 1 95.44 151 ALA B CA 1
ATOM 4879 C C . ALA B 1 151 ? -10.047 21.016 -5.254 1 95.44 151 ALA B C 1
ATOM 4881 O O . ALA B 1 151 ? -10.641 20 -5.594 1 95.44 151 ALA B O 1
ATOM 4882 N N . ASP B 1 152 ? -9.023 21.516 -5.859 1 94.81 152 ASP B N 1
ATOM 4883 C CA . ASP B 1 152 ? -8.453 20.797 -6.996 1 94.81 152 ASP B CA 1
ATOM 4884 C C . ASP B 1 152 ? -7.914 19.438 -6.574 1 94.81 152 ASP B C 1
ATOM 4886 O O . ASP B 1 152 ? -8.07 18.453 -7.297 1 94.81 152 ASP B O 1
ATOM 4890 N N . GLN B 1 153 ? -7.203 19.422 -5.441 1 96.12 153 GLN B N 1
ATOM 4891 C CA . GLN B 1 153 ? -6.684 18.172 -4.914 1 96.12 153 GLN B CA 1
ATOM 4892 C C . GLN B 1 153 ? -7.812 17.172 -4.676 1 96.12 153 GLN B C 1
ATOM 4894 O O . GLN B 1 153 ? -7.68 15.984 -4.992 1 96.12 153 GLN B O 1
ATOM 4899 N N . GLU B 1 154 ? -8.898 17.688 -4.125 1 95.31 154 GLU B N 1
ATOM 4900 C CA . GLU B 1 154 ? -10.023 16.812 -3.848 1 95.31 154 GLU B CA 1
ATOM 4901 C C . GLU B 1 154 ? -10.648 16.281 -5.137 1 95.31 154 GLU B C 1
ATOM 4903 O O . GLU B 1 154 ? -11.133 15.148 -5.184 1 95.31 154 GLU B O 1
ATOM 4908 N N . SER B 1 155 ? -10.648 17.125 -6.184 1 94.5 155 SER B N 1
ATOM 4909 C CA . SER B 1 155 ? -11.109 16.656 -7.488 1 94.5 155 SER B CA 1
ATOM 4910 C C . SER B 1 155 ? -10.227 15.531 -8.016 1 94.5 155 SER B C 1
ATOM 4912 O O . SER B 1 155 ? -10.727 14.555 -8.578 1 94.5 155 SER B O 1
ATOM 4914 N N . ASP B 1 156 ? -8.938 15.703 -7.844 1 94.62 156 ASP B N 1
ATOM 4915 C CA . ASP B 1 156 ? -8.008 14.648 -8.258 1 94.62 156 ASP B CA 1
ATOM 4916 C C . ASP B 1 156 ? -8.211 13.383 -7.434 1 94.62 156 ASP B C 1
ATOM 4918 O O . ASP B 1 156 ? -8.008 12.273 -7.93 1 94.62 156 ASP B O 1
ATOM 4922 N N . ARG B 1 157 ? -8.602 13.508 -6.246 1 95.75 157 ARG B N 1
ATOM 4923 C CA . ARG B 1 157 ? -8.828 12.352 -5.387 1 95.75 157 ARG B CA 1
ATOM 4924 C C . ARG B 1 157 ? -10.031 11.547 -5.863 1 95.75 157 ARG B C 1
ATOM 4926 O O . ARG B 1 157 ? -10.102 10.336 -5.637 1 95.75 157 ARG B O 1
ATOM 4933 N N . ILE B 1 158 ? -11.016 12.227 -6.551 1 95.25 158 ILE B N 1
ATOM 4934 C CA . ILE B 1 158 ? -12.102 11.492 -7.184 1 95.25 158 ILE B CA 1
ATOM 4935 C C . ILE B 1 158 ? -11.539 10.539 -8.234 1 95.25 158 ILE B C 1
ATOM 4937 O O . ILE B 1 158 ? -11.938 9.375 -8.305 1 95.25 158 ILE B O 1
ATOM 4941 N N . THR B 1 159 ? -10.609 11.078 -9.023 1 94.31 159 THR B N 1
ATOM 4942 C CA . THR B 1 159 ? -9.969 10.25 -10.047 1 94.31 159 THR B CA 1
ATOM 4943 C C . THR B 1 159 ? -9.25 9.062 -9.414 1 94.31 159 THR B C 1
ATOM 4945 O O . THR B 1 159 ? -9.289 7.953 -9.938 1 94.31 159 THR B O 1
ATOM 4948 N N . LEU B 1 160 ? -8.578 9.266 -8.234 1 95.5 160 LEU B N 1
ATOM 4949 C CA . LEU B 1 160 ? -7.918 8.172 -7.523 1 95.5 160 LEU B CA 1
ATOM 4950 C C . LEU B 1 160 ? -8.914 7.074 -7.164 1 95.5 160 LEU B C 1
ATOM 4952 O O . LEU B 1 160 ? -8.656 5.891 -7.391 1 95.5 160 LEU B O 1
ATOM 4956 N N . ALA B 1 161 ? -10.047 7.531 -6.68 1 94.75 161 ALA B N 1
ATOM 4957 C CA . ALA B 1 161 ? -11.062 6.566 -6.266 1 94.75 161 ALA B CA 1
ATOM 4958 C C . ALA B 1 161 ? -11.633 5.816 -7.469 1 94.75 161 ALA B C 1
ATOM 4960 O O . ALA B 1 161 ? -11.891 4.613 -7.395 1 94.75 161 ALA B O 1
ATOM 4961 N N . GLN B 1 162 ? -11.805 6.531 -8.57 1 95.5 162 GLN B N 1
ATOM 4962 C CA . GLN B 1 162 ? -12.32 5.926 -9.789 1 95.5 162 GLN B CA 1
ATOM 4963 C C . GLN B 1 162 ? -11.367 4.863 -10.328 1 95.5 162 GLN B C 1
ATOM 4965 O O . GLN B 1 162 ? -11.789 3.771 -10.711 1 95.5 162 GLN B O 1
ATOM 4970 N N . GLU B 1 163 ? -10.086 5.191 -10.32 1 94.94 163 GLU B N 1
ATOM 4971 C CA . GLU B 1 163 ? -9.094 4.254 -10.836 1 94.94 163 GLU B CA 1
ATOM 4972 C C . GLU B 1 163 ? -8.945 3.047 -9.914 1 94.94 163 GLU B C 1
ATOM 4974 O O . GLU B 1 163 ? -8.711 1.929 -10.383 1 94.94 163 GLU B O 1
ATOM 4979 N N . LYS B 1 164 ? -9.047 3.207 -8.648 1 95.25 164 LYS B N 1
ATOM 4980 C CA . LYS B 1 164 ? -9.016 2.088 -7.715 1 95.25 164 LYS B CA 1
ATOM 4981 C C . LYS B 1 164 ? -10.203 1.152 -7.93 1 95.25 164 LYS B C 1
ATOM 4983 O O . LYS B 1 164 ? -10.062 -0.069 -7.832 1 95.25 164 LYS B O 1
ATOM 4988 N N . ARG B 1 165 ? -11.367 1.759 -8.203 1 94.5 165 ARG B N 1
ATOM 4989 C CA . ARG B 1 165 ? -12.547 0.951 -8.516 1 94.5 165 ARG B CA 1
ATOM 4990 C C . ARG B 1 165 ? -12.328 0.153 -9.797 1 94.5 165 ARG B C 1
ATOM 4992 O O . ARG B 1 165 ? -12.672 -1.029 -9.867 1 94.5 165 ARG B O 1
ATOM 4999 N N . ARG B 1 166 ? -11.797 0.805 -10.82 1 93.5 166 ARG B N 1
ATOM 5000 C CA . ARG B 1 166 ? -11.516 0.129 -12.078 1 93.5 166 ARG B CA 1
ATOM 5001 C C . ARG B 1 166 ? -10.594 -1.067 -11.867 1 93.5 166 ARG B C 1
ATOM 5003 O O . ARG B 1 166 ? -10.828 -2.143 -12.422 1 93.5 166 ARG B O 1
ATOM 5010 N N . ARG B 1 167 ? -9.555 -0.915 -11.023 1 93.75 167 ARG B N 1
ATOM 5011 C CA . ARG B 1 167 ? -8.648 -2.016 -10.719 1 93.75 167 ARG B CA 1
ATOM 5012 C C . ARG B 1 167 ? -9.391 -3.164 -10.039 1 93.75 167 ARG B C 1
ATOM 5014 O O . ARG B 1 167 ? -9.188 -4.328 -10.383 1 93.75 167 ARG B O 1
ATOM 5021 N N . ALA B 1 168 ? -10.227 -2.801 -9.141 1 93.56 168 ALA B N 1
ATOM 5022 C CA . ALA B 1 168 ? -10.992 -3.824 -8.438 1 93.56 168 ALA B CA 1
ATOM 5023 C C . ALA B 1 168 ? -11.891 -4.594 -9.398 1 93.56 168 ALA B C 1
ATOM 5025 O O . ALA B 1 168 ? -12.055 -5.809 -9.266 1 93.56 168 ALA B O 1
ATOM 5026 N N . LEU B 1 169 ? -12.469 -3.914 -10.328 1 92.94 169 LEU B N 1
ATOM 5027 C CA . LEU B 1 169 ? -13.336 -4.547 -11.32 1 92.94 169 LEU B CA 1
ATOM 5028 C C . LEU B 1 169 ? -12.547 -5.516 -12.195 1 92.94 169 LEU B C 1
ATOM 5030 O O . LEU B 1 169 ? -13.016 -6.613 -12.5 1 92.94 169 LEU B O 1
ATOM 5034 N N . HIS B 1 170 ? -11.344 -5.098 -12.578 1 91.19 170 HIS B N 1
ATOM 5035 C CA . HIS B 1 170 ? -10.492 -5.984 -13.367 1 91.19 170 HIS B CA 1
ATOM 5036 C C . HIS B 1 170 ? -10.203 -7.281 -12.609 1 91.19 170 HIS B C 1
ATOM 5038 O O . HIS B 1 170 ? -10.289 -8.367 -13.188 1 91.19 170 HIS B O 1
ATOM 5044 N N . LEU B 1 171 ? -9.906 -7.148 -11.328 1 93.38 171 LEU B N 1
ATOM 5045 C CA . LEU B 1 171 ? -9.602 -8.32 -10.523 1 93.38 171 LEU B CA 1
ATOM 5046 C C . LEU B 1 171 ? -10.844 -9.188 -10.32 1 93.38 171 LEU B C 1
ATOM 5048 O O . LEU B 1 171 ? -10.758 -10.414 -10.352 1 93.38 171 LEU B O 1
ATOM 5052 N N . LEU B 1 172 ? -11.984 -8.523 -10.195 1 94.81 172 LEU B N 1
ATOM 5053 C CA . LEU B 1 172 ? -13.242 -9.258 -10.047 1 94.81 172 LEU B CA 1
ATOM 5054 C C . LEU B 1 172 ? -13.531 -10.086 -11.289 1 94.81 172 LEU B C 1
ATOM 5056 O O . LEU B 1 172 ? -13.844 -11.281 -11.188 1 94.81 172 LEU B O 1
ATOM 5060 N N . ILE B 1 173 ? -13.383 -9.539 -12.414 1 94 173 ILE B N 1
ATOM 5061 C CA . ILE B 1 173 ? -13.664 -10.227 -13.672 1 94 173 ILE B CA 1
ATOM 5062 C C . ILE B 1 173 ? -12.703 -11.406 -13.836 1 94 173 ILE B C 1
ATOM 5064 O O . ILE B 1 173 ? -13.125 -12.5 -14.234 1 94 173 ILE B O 1
ATOM 5068 N N . GLN B 1 174 ? -11.469 -11.172 -13.516 1 92.88 174 GLN B N 1
ATOM 5069 C CA . GLN B 1 174 ? -10.477 -12.242 -13.57 1 92.88 174 GLN B CA 1
ATOM 5070 C C . GLN B 1 174 ? -10.883 -13.406 -12.672 1 92.88 174 GLN B C 1
ATOM 5072 O O . GLN B 1 174 ? -10.844 -14.562 -13.086 1 92.88 174 GLN B O 1
ATOM 5077 N N . ASP B 1 175 ? -11.297 -13.094 -11.523 1 95.38 175 ASP B N 1
ATOM 5078 C CA . ASP B 1 175 ? -11.672 -14.117 -10.555 1 95.38 175 ASP B CA 1
ATOM 5079 C C . ASP B 1 175 ? -12.93 -14.859 -10.992 1 95.38 175 ASP B C 1
ATOM 5081 O O . ASP B 1 175 ? -13.023 -16.078 -10.828 1 95.38 175 ASP B O 1
ATOM 5085 N N . VAL B 1 176 ? -13.875 -14.148 -11.523 1 95.75 176 VAL B N 1
ATOM 5086 C CA . VAL B 1 176 ? -15.117 -14.758 -11.992 1 95.75 176 VAL B CA 1
ATOM 5087 C C . VAL B 1 176 ? -14.82 -15.727 -13.141 1 95.75 176 VAL B C 1
ATOM 5089 O O . VAL B 1 176 ? -15.32 -16.844 -13.156 1 95.75 176 VAL B O 1
ATOM 5092 N N . GLN B 1 177 ? -14.039 -15.32 -14.086 1 93.44 177 GLN B N 1
ATOM 5093 C CA . GLN B 1 177 ? -13.695 -16.172 -15.219 1 93.44 177 GLN B CA 1
ATOM 5094 C C . GLN B 1 177 ? -13.016 -17.453 -14.742 1 93.44 177 GLN B C 1
ATOM 5096 O O . GLN B 1 177 ? -13.359 -18.547 -15.188 1 93.44 177 GLN B O 1
ATOM 5101 N N . ALA B 1 178 ? -12.047 -17.281 -13.805 1 93 178 ALA B N 1
ATOM 5102 C CA . ALA B 1 178 ? -11.336 -18.438 -13.266 1 93 178 ALA B CA 1
ATOM 5103 C C . ALA B 1 178 ? -12.297 -19.375 -12.539 1 93 178 ALA B C 1
ATOM 5105 O O . ALA B 1 178 ? -12.297 -20.594 -12.781 1 93 178 ALA B O 1
ATOM 5106 N N . ALA B 1 179 ? -13.133 -18.781 -11.773 1 95 179 ALA B N 1
ATOM 5107 C CA . ALA B 1 179 ? -14.062 -19.594 -10.992 1 95 179 ALA B CA 1
ATOM 5108 C C . ALA B 1 179 ? -15.109 -20.25 -11.891 1 95 179 ALA B C 1
ATOM 5110 O O . ALA B 1 179 ? -15.5 -21.391 -11.656 1 95 179 ALA B O 1
ATOM 5111 N N . TYR B 1 180 ? -15.633 -19.594 -12.914 1 94.62 180 TYR B N 1
ATOM 5112 C CA . TYR B 1 180 ? -16.641 -20.125 -13.828 1 94.62 180 TYR B CA 1
ATOM 5113 C C . TYR B 1 180 ? -16.156 -21.391 -14.523 1 94.62 180 TYR B C 1
ATOM 5115 O O . TYR B 1 180 ? -16.812 -22.422 -14.484 1 94.62 180 TYR B O 1
ATOM 5123 N N . TRP B 1 181 ? -15 -21.266 -15.086 1 91.38 181 TRP B N 1
ATOM 5124 C CA . TRP B 1 181 ? -14.484 -22.406 -15.852 1 91.38 181 TRP B CA 1
ATOM 5125 C C . TRP B 1 181 ? -14.164 -23.578 -14.93 1 91.38 181 TRP B C 1
ATOM 5127 O O . TRP B 1 181 ? -14.422 -24.734 -15.266 1 91.38 181 TRP B O 1
ATOM 5137 N N . LYS B 1 182 ? -13.633 -23.297 -13.758 1 92.31 182 LYS B N 1
ATOM 5138 C CA . LYS B 1 182 ? -13.391 -24.359 -12.797 1 92.31 182 LYS B CA 1
ATOM 5139 C C . LYS B 1 182 ? -14.695 -25.031 -12.375 1 92.31 182 LYS B C 1
ATOM 5141 O O . LYS B 1 182 ? -14.758 -26.25 -12.219 1 92.31 182 LYS B O 1
ATOM 5146 N N . ALA B 1 183 ? -15.758 -24.234 -12.25 1 93.38 183 ALA B N 1
ATOM 5147 C CA . ALA B 1 183 ? -17.062 -24.75 -11.844 1 93.38 183 ALA B CA 1
ATOM 5148 C C . ALA B 1 183 ? -17.672 -25.609 -12.945 1 93.38 183 ALA B C 1
ATOM 5150 O O . ALA B 1 183 ? -18.188 -26.703 -12.68 1 93.38 183 ALA B O 1
ATOM 5151 N N . VAL B 1 184 ? -17.641 -25.125 -14.148 1 91 184 VAL B N 1
ATOM 5152 C CA . VAL B 1 184 ? -18.188 -25.859 -15.273 1 91 184 VAL B CA 1
ATOM 5153 C C . VAL B 1 184 ? -17.469 -27.203 -15.422 1 91 184 VAL B C 1
ATOM 5155 O O . VAL B 1 184 ? -18.109 -28.234 -15.641 1 91 184 VAL B O 1
ATOM 5158 N N . ILE B 1 185 ? -16.188 -27.141 -15.211 1 86.31 185 ILE B N 1
ATOM 5159 C CA . ILE B 1 185 ? -15.383 -28.359 -15.352 1 86.31 185 ILE B CA 1
ATOM 5160 C C . ILE B 1 185 ? -15.711 -29.328 -14.219 1 86.31 185 ILE B C 1
ATOM 5162 O O . ILE B 1 185 ? -15.828 -30.531 -14.445 1 86.31 185 ILE B O 1
ATOM 5166 N N . ASN B 1 186 ? -15.836 -28.781 -13.086 1 88.12 186 ASN B N 1
ATOM 5167 C CA . ASN B 1 186 ? -16.172 -29.625 -11.945 1 88.12 186 ASN B CA 1
ATOM 5168 C C . ASN B 1 186 ? -17.516 -30.328 -12.148 1 88.12 186 ASN B C 1
ATOM 5170 O O . ASN B 1 186 ? -17.641 -31.516 -11.859 1 88.12 186 ASN B O 1
ATOM 5174 N N . GLU B 1 187 ? -18.5 -29.641 -12.594 1 87.88 187 GLU B N 1
ATOM 5175 C CA . GLU B 1 187 ? -19.812 -30.219 -12.82 1 87.88 187 GLU B CA 1
ATOM 5176 C C . GLU B 1 187 ? -19.766 -31.297 -13.898 1 87.88 187 GLU B C 1
ATOM 5178 O O . GLU B 1 187 ? -20.391 -32.375 -13.758 1 87.88 187 GLU B O 1
ATOM 5183 N N . TYR B 1 188 ? -19.031 -30.969 -14.898 1 84.12 188 TYR B N 1
ATOM 5184 C CA . TYR B 1 188 ? -18.859 -31.953 -15.961 1 84.12 188 TYR B CA 1
ATOM 5185 C C . TYR B 1 188 ? -18.172 -33.219 -15.43 1 84.12 188 TYR B C 1
ATOM 5187 O O . TYR B 1 188 ? -18.641 -34.344 -15.68 1 84.12 188 TYR B O 1
ATOM 5195 N N . ALA B 1 189 ? -17.094 -33 -14.727 1 83.44 189 ALA B N 1
ATOM 5196 C CA . ALA B 1 189 ? -16.312 -34.094 -14.18 1 83.44 189 ALA B CA 1
ATOM 5197 C C . ALA B 1 189 ? -17.141 -34.938 -13.211 1 83.44 189 ALA B C 1
ATOM 5199 O O . ALA B 1 189 ? -17.047 -36.156 -13.219 1 83.44 189 ALA B O 1
ATOM 5200 N N . GLU B 1 190 ? -17.953 -34.344 -12.445 1 85.06 190 GLU B N 1
ATOM 5201 C CA . GLU B 1 190 ? -18.781 -35.031 -11.461 1 85.06 190 GLU B CA 1
ATOM 5202 C C . GLU B 1 190 ? -19.812 -35.938 -12.148 1 85.06 190 GLU B C 1
ATOM 5204 O O . GLU B 1 190 ? -20.016 -37.094 -11.758 1 85.06 190 GLU B O 1
ATOM 5209 N N . ARG B 1 191 ? -20.438 -35.406 -13.086 1 84.94 191 ARG B N 1
ATOM 5210 C CA . ARG B 1 191 ? -21.438 -36.188 -13.805 1 84.94 191 ARG B CA 1
ATOM 5211 C C . ARG B 1 191 ? -20.828 -37.406 -14.469 1 84.94 191 ARG B C 1
ATOM 5213 O O . ARG B 1 191 ? -21.359 -38.5 -14.367 1 84.94 191 ARG B O 1
ATOM 5220 N N . LYS B 1 192 ? -19.719 -37.188 -15.094 1 82.5 192 LYS B N 1
ATOM 5221 C CA . LYS B 1 192 ? -19.047 -38.281 -15.797 1 82.5 192 LYS B CA 1
ATOM 5222 C C . LYS B 1 192 ? -18.469 -39.281 -14.812 1 82.5 192 LYS B C 1
ATOM 5224 O O . LYS B 1 192 ? -18.531 -40.5 -15.055 1 82.5 192 LYS B O 1
ATOM 5229 N N . TYR B 1 193 ? -17.875 -38.844 -13.75 1 88.19 193 TYR B N 1
ATOM 5230 C CA . TYR B 1 193 ? -17.219 -39.719 -12.773 1 88.19 193 TYR B CA 1
ATOM 5231 C C . TYR B 1 193 ? -18.25 -40.531 -12.023 1 88.19 193 TYR B C 1
ATOM 5233 O O . TYR B 1 193 ? -17.984 -41.688 -11.688 1 88.19 193 TYR B O 1
ATOM 5241 N N . ASN B 1 194 ? -19.469 -40.062 -11.758 1 88.19 194 ASN B N 1
ATOM 5242 C CA . ASN B 1 194 ? -20.484 -40.812 -11.016 1 88.19 194 ASN B CA 1
ATOM 5243 C C . ASN B 1 194 ? -20.859 -42.125 -11.734 1 88.19 194 ASN B C 1
ATOM 5245 O O . ASN B 1 194 ? -20.953 -43.156 -11.117 1 88.19 194 ASN B O 1
ATOM 5249 N N . ALA B 1 195 ? -20.938 -42.031 -12.969 1 86.62 195 ALA B N 1
ATOM 5250 C CA . ALA B 1 195 ? -21.297 -43.188 -13.75 1 86.62 195 ALA B CA 1
ATOM 5251 C C . ALA B 1 195 ? -20.172 -44.219 -13.734 1 86.62 195 ALA B C 1
ATOM 5253 O O . ALA B 1 195 ? -20.422 -45.438 -13.609 1 86.62 195 ALA B O 1
ATOM 5254 N N . LEU B 1 196 ? -19.016 -43.719 -13.766 1 90.81 196 LEU B N 1
ATOM 5255 C CA . LEU B 1 196 ? -17.844 -44.594 -13.812 1 90.81 196 LEU B CA 1
ATOM 5256 C C . LEU B 1 196 ? -17.516 -45.125 -12.422 1 90.81 196 LEU B C 1
ATOM 5258 O O . LEU B 1 196 ? -17.047 -46.281 -12.281 1 90.81 196 LEU B O 1
ATOM 5262 N N . GLU B 1 197 ? -17.734 -44.344 -11.453 1 93 197 GLU B N 1
ATOM 5263 C CA . GLU B 1 197 ? -17.375 -44.688 -10.078 1 93 197 GLU B CA 1
ATOM 5264 C C . GLU B 1 197 ? -18.062 -46 -9.641 1 93 197 GLU B C 1
ATOM 5266 O O . GLU B 1 197 ? -17.422 -46.875 -9.047 1 93 197 GLU B O 1
ATOM 5271 N N . LEU B 1 198 ? -19.297 -46.219 -9.977 1 93.38 198 LEU B N 1
ATOM 5272 C CA . LEU B 1 198 ? -20.031 -47.438 -9.602 1 93.38 198 LEU B CA 1
ATOM 5273 C C . LEU B 1 198 ? -19.422 -48.656 -10.258 1 93.38 198 LEU B C 1
ATOM 5275 O O . LEU B 1 198 ? -19.297 -49.719 -9.625 1 93.38 198 LEU B O 1
ATOM 5279 N N . ARG B 1 199 ? -19.047 -48.406 -11.422 1 93.06 199 ARG B N 1
ATOM 5280 C CA . ARG B 1 199 ? -18.422 -49.531 -12.133 1 93.06 199 ARG B CA 1
ATOM 5281 C C . ARG B 1 199 ? -17.047 -49.875 -11.539 1 93.06 199 ARG B C 1
ATOM 5283 O O . ARG B 1 199 ? -16.672 -51.031 -11.461 1 93.06 199 ARG B O 1
ATOM 5290 N N . LEU B 1 200 ? -16.328 -48.875 -11.18 1 95.38 200 LEU B N 1
ATOM 5291 C CA . LEU B 1 200 ? -15.023 -49.094 -10.578 1 95.38 200 LEU B CA 1
ATOM 5292 C C . LEU B 1 200 ? -15.148 -49.781 -9.234 1 95.38 200 LEU B C 1
ATOM 5294 O O . LEU B 1 200 ? -14.398 -50.719 -8.938 1 95.38 200 LEU B O 1
ATOM 5298 N N . ILE B 1 201 ? -16.141 -49.469 -8.477 1 94.62 201 ILE B N 1
ATOM 5299 C CA . ILE B 1 201 ? -16.375 -50.094 -7.176 1 94.62 201 ILE B CA 1
ATOM 5300 C C . ILE B 1 201 ? -16.719 -51.562 -7.367 1 94.62 201 ILE B C 1
ATOM 5302 O O . ILE B 1 201 ? -16.203 -52.438 -6.656 1 94.62 201 ILE B O 1
ATOM 5306 N N . ARG B 1 202 ? -17.484 -51.812 -8.344 1 93.94 202 ARG B N 1
ATOM 5307 C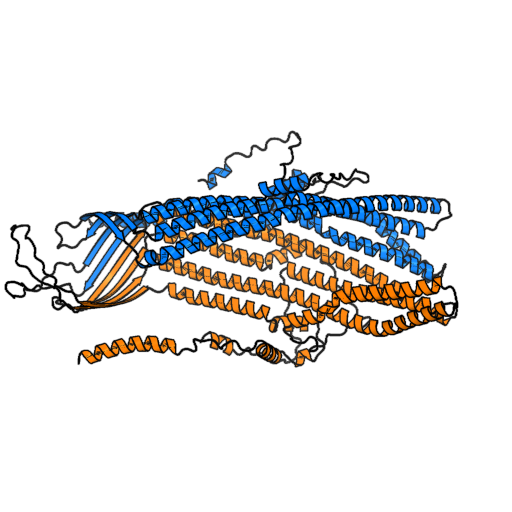 CA . ARG B 1 202 ? -17.859 -53.188 -8.633 1 93.94 202 ARG B CA 1
ATOM 5308 C C . ARG B 1 202 ? -16.656 -54.031 -9.078 1 93.94 202 ARG B C 1
ATOM 5310 O O . ARG B 1 202 ? -16.516 -55.188 -8.695 1 93.94 202 ARG B O 1
ATOM 5317 N N . SER B 1 203 ? -15.898 -53.344 -9.906 1 94.5 203 SER B N 1
ATOM 5318 C CA . SER B 1 203 ? -14.711 -54.031 -10.383 1 94.5 203 SER B CA 1
ATOM 5319 C C . SER B 1 203 ? -13.789 -54.406 -9.227 1 94.5 203 SER B C 1
ATOM 5321 O O . SER B 1 203 ? -13.188 -55.5 -9.227 1 94.5 203 SER B O 1
ATOM 5323 N N . VAL B 1 204 ? -13.602 -53.562 -8.289 1 94.81 204 VAL B N 1
ATOM 5324 C CA . VAL B 1 204 ? -12.773 -53.812 -7.109 1 94.81 204 VAL B CA 1
ATOM 5325 C C . VAL B 1 204 ? -13.398 -54.969 -6.297 1 94.81 204 VAL B C 1
ATOM 5327 O O . VAL B 1 204 ? -12.695 -55.875 -5.863 1 94.81 204 VAL B O 1
ATOM 5330 N N . LYS B 1 205 ? -14.688 -55 -6.133 1 94.62 205 LYS B N 1
ATOM 5331 C CA . LYS B 1 205 ? -15.383 -56.031 -5.379 1 94.62 205 LYS B CA 1
ATOM 5332 C C . LYS B 1 205 ? -15.234 -57.406 -6.055 1 94.62 205 LYS B C 1
ATOM 5334 O O . LYS B 1 205 ? -15.016 -58.406 -5.383 1 94.62 205 LYS B O 1
ATOM 5339 N N . ASP B 1 206 ? -15.383 -57.375 -7.34 1 93.12 206 ASP B N 1
ATOM 5340 C CA . ASP B 1 206 ? -15.234 -58.625 -8.102 1 93.12 206 ASP B CA 1
ATOM 5341 C C . ASP B 1 206 ? -13.828 -59.188 -7.941 1 93.12 206 ASP B C 1
ATOM 5343 O O . ASP B 1 206 ? -13.664 -60.406 -7.789 1 93.12 206 ASP B O 1
ATOM 5347 N N . ALA B 1 207 ? -12.883 -58.281 -8.023 1 93.12 207 ALA B N 1
ATOM 5348 C CA . ALA B 1 207 ? -11.5 -58.719 -7.875 1 93.12 207 ALA B CA 1
ATOM 5349 C C . ALA B 1 207 ? -11.234 -59.219 -6.457 1 93.12 207 ALA B C 1
ATOM 5351 O O . ALA B 1 207 ? -10.461 -60.188 -6.258 1 93.12 207 ALA B O 1
ATOM 5352 N N . GLU B 1 208 ? -11.812 -58.719 -5.469 1 93.75 208 GLU B N 1
ATOM 5353 C CA . GLU B 1 208 ? -11.703 -59.156 -4.086 1 93.75 208 GLU B CA 1
ATOM 5354 C C . GLU B 1 208 ? -12.297 -60.531 -3.902 1 93.75 208 GLU B C 1
ATOM 5356 O O . GLU B 1 208 ? -11.719 -61.375 -3.219 1 93.75 208 GLU B O 1
ATOM 5361 N N . GLU B 1 209 ? -13.391 -60.719 -4.531 1 93.44 209 GLU B N 1
ATOM 5362 C CA . GLU B 1 209 ? -14.055 -62.031 -4.453 1 93.44 209 GLU B CA 1
ATOM 5363 C C . GLU B 1 209 ? -13.242 -63.094 -5.164 1 93.44 209 GLU B C 1
ATOM 5365 O O . GLU B 1 209 ? -13.141 -64.25 -4.68 1 93.44 209 GLU B O 1
ATOM 5370 N N . ALA B 1 210 ? -12.719 -62.656 -6.266 1 92.25 210 ALA B N 1
ATOM 5371 C CA . ALA B 1 210 ? -11.883 -63.594 -7.008 1 92.25 210 ALA B CA 1
ATOM 5372 C C . ALA B 1 210 ? -10.633 -63.969 -6.219 1 92.25 210 ALA B C 1
ATOM 5374 O O . ALA B 1 210 ? -10.18 -65.125 -6.254 1 92.25 210 ALA B O 1
ATOM 5375 N N . GLU B 1 211 ? -10.047 -62.969 -5.57 1 92.12 211 GLU B N 1
ATOM 5376 C CA . GLU B 1 211 ? -8.891 -63.219 -4.715 1 92.12 211 GLU B CA 1
ATOM 5377 C C . GLU B 1 211 ? -9.242 -64.188 -3.576 1 92.12 211 GLU B C 1
ATOM 5379 O O . GLU B 1 211 ? -8.5 -65.125 -3.295 1 92.12 211 GLU B O 1
ATOM 5384 N N . ARG B 1 212 ? -10.383 -64.062 -3.021 1 91.44 212 ARG B N 1
ATOM 5385 C CA . ARG B 1 212 ? -10.82 -64.875 -1.889 1 91.44 212 ARG B CA 1
ATOM 5386 C C . ARG B 1 212 ? -11.141 -66.312 -2.322 1 91.44 212 ARG B C 1
ATOM 5388 O O . ARG B 1 212 ? -10.852 -67.25 -1.598 1 91.44 212 ARG B O 1
ATOM 5395 N N . SER B 1 213 ? -11.688 -66.375 -3.475 1 91.06 213 SER B N 1
ATOM 5396 C CA . SER B 1 213 ? -12.094 -67.688 -3.979 1 91.06 213 SER B CA 1
ATOM 5397 C C . SER B 1 213 ? -10.938 -68.375 -4.695 1 91.06 213 SER B C 1
ATOM 5399 O O . SER B 1 213 ? -11.109 -69.438 -5.234 1 91.06 213 SER B O 1
ATOM 5401 N N . GLN B 1 214 ? -9.727 -67.688 -4.77 1 87.06 214 GLN B N 1
ATOM 5402 C CA . GLN B 1 214 ? -8.508 -68.188 -5.383 1 87.06 214 GLN B CA 1
ATOM 5403 C C . GLN B 1 214 ? -8.727 -68.5 -6.855 1 87.06 214 GLN B C 1
ATOM 5405 O O . GLN B 1 214 ? -8.281 -69.562 -7.344 1 87.06 214 GLN B O 1
ATOM 5410 N N . VAL B 1 215 ? -9.609 -67.75 -7.34 1 84.69 215 VAL B N 1
ATOM 5411 C CA . VAL B 1 215 ? -9.789 -67.875 -8.781 1 84.69 215 VAL B CA 1
ATOM 5412 C C . VAL B 1 215 ? -8.805 -66.938 -9.492 1 84.69 215 VAL B C 1
ATOM 5414 O O . VAL B 1 215 ? -8.938 -65.688 -9.422 1 84.69 215 VAL B O 1
ATOM 5417 N N . GLY B 1 216 ? -7.773 -67.5 -10.148 1 81.88 216 GLY B N 1
ATOM 5418 C CA . GLY B 1 216 ? -6.77 -66.688 -10.836 1 81.88 216 GLY B CA 1
ATOM 5419 C C . GLY B 1 216 ? -5.57 -66.375 -9.961 1 81.88 216 GLY B C 1
ATOM 5420 O O . GLY B 1 216 ? -5.457 -66.875 -8.844 1 81.88 216 GLY B O 1
ATOM 5421 N N . ASP B 1 217 ? -4.695 -65.562 -10.352 1 90.5 217 ASP B N 1
ATOM 5422 C CA . ASP B 1 217 ? -3.496 -65.188 -9.617 1 90.5 217 ASP B CA 1
ATOM 5423 C C . ASP B 1 217 ? -3.814 -64.062 -8.602 1 90.5 217 ASP B C 1
ATOM 5425 O O . ASP B 1 217 ? -4.215 -63 -8.977 1 90.5 217 ASP B O 1
ATOM 5429 N N . PRO B 1 218 ? -3.711 -64.5 -7.324 1 90.62 218 PRO B N 1
ATOM 5430 C CA . PRO B 1 218 ? -4.039 -63.531 -6.285 1 90.62 218 PRO B CA 1
ATOM 5431 C C . PRO B 1 218 ? -3.25 -62.219 -6.426 1 90.62 218 PRO B C 1
ATOM 5433 O O . PRO B 1 218 ? -3.777 -61.156 -6.152 1 90.62 218 PRO B O 1
ATOM 5436 N N . MET B 1 219 ? -2.08 -62.344 -6.781 1 91.5 219 MET B N 1
ATOM 5437 C CA . MET B 1 219 ? -1.26 -61.156 -6.957 1 91.5 219 MET B CA 1
ATOM 5438 C C . MET B 1 219 ? -1.827 -60.25 -8.055 1 91.5 219 MET B C 1
ATOM 5440 O O . MET B 1 219 ? -1.825 -59.031 -7.93 1 91.5 219 MET B O 1
ATOM 5444 N N . GLN B 1 220 ? -2.312 -60.844 -9.078 1 90.75 220 GLN B N 1
ATOM 5445 C CA . GLN B 1 220 ? -2.916 -60.062 -10.172 1 90.75 220 GLN B CA 1
ATOM 5446 C C . GLN B 1 220 ? -4.203 -59.375 -9.711 1 90.75 220 GLN B C 1
ATOM 5448 O O . GLN B 1 220 ? -4.48 -58.25 -10.109 1 90.75 220 GLN B O 1
ATOM 5453 N N . MET B 1 221 ? -4.953 -60.156 -8.953 1 92 221 MET B N 1
ATOM 5454 C CA . MET B 1 221 ? -6.195 -59.594 -8.438 1 92 221 MET B CA 1
ATOM 5455 C C . MET B 1 221 ? -5.91 -58.406 -7.504 1 92 221 MET B C 1
ATOM 5457 O O . MET B 1 221 ? -6.59 -57.406 -7.559 1 92 221 MET B O 1
ATOM 5461 N N . LEU B 1 222 ? -4.895 -58.562 -6.676 1 93.62 222 LEU B N 1
ATOM 5462 C CA . LEU B 1 222 ? -4.512 -57.5 -5.762 1 93.62 222 LEU B CA 1
ATOM 5463 C C . LEU B 1 222 ? -3.957 -56.312 -6.523 1 93.62 222 LEU B C 1
ATOM 5465 O O . LEU B 1 222 ? -4.25 -55.156 -6.184 1 93.62 222 LEU B O 1
ATOM 5469 N N . ALA B 1 223 ? -3.229 -56.5 -7.527 1 93.5 223 ALA B N 1
ATOM 5470 C CA . ALA B 1 223 ? -2.68 -55.438 -8.359 1 93.5 223 ALA B CA 1
ATOM 5471 C C . ALA B 1 223 ? -3.793 -54.656 -9.062 1 93.5 223 ALA B C 1
ATOM 5473 O O . ALA B 1 223 ? -3.723 -53.438 -9.188 1 93.5 223 ALA B O 1
ATOM 5474 N N . HIS B 1 224 ? -4.789 -55.406 -9.484 1 91.62 224 HIS B N 1
ATOM 5475 C CA . HIS B 1 224 ? -5.945 -54.781 -10.117 1 91.62 224 HIS B CA 1
ATOM 5476 C C . HIS B 1 224 ? -6.703 -53.875 -9.133 1 91.62 224 HIS B C 1
ATOM 5478 O O . HIS B 1 224 ? -7.02 -52.719 -9.445 1 91.62 224 HIS B O 1
ATOM 5484 N N . GLN B 1 225 ? -6.914 -54.375 -8.016 1 94.19 225 GLN B N 1
ATOM 5485 C CA . GLN B 1 225 ? -7.578 -53.594 -6.977 1 94.19 225 GLN B CA 1
ATOM 5486 C C . GLN B 1 225 ? -6.812 -52.312 -6.68 1 94.19 225 GLN B C 1
ATOM 5488 O O . GLN B 1 225 ? -7.398 -51.219 -6.652 1 94.19 225 GLN B O 1
ATOM 5493 N N . ARG B 1 226 ? -5.562 -52.5 -6.457 1 95.31 226 ARG B N 1
ATOM 5494 C CA . ARG B 1 226 ? -4.715 -51.344 -6.129 1 95.31 226 ARG B CA 1
ATOM 5495 C C . ARG B 1 226 ? -4.742 -50.312 -7.238 1 95.31 226 ARG B C 1
ATOM 5497 O O . ARG B 1 226 ? -4.84 -49.094 -6.969 1 95.31 226 ARG B O 1
ATOM 5504 N N . ALA B 1 227 ? -4.648 -50.688 -8.445 1 93.38 227 ALA B N 1
ATOM 5505 C CA . ALA B 1 227 ? -4.621 -49.781 -9.594 1 93.38 227 ALA B CA 1
ATOM 5506 C C . ALA B 1 227 ? -5.914 -49 -9.688 1 93.38 227 ALA B C 1
ATOM 5508 O O . ALA B 1 227 ? -5.887 -47.781 -9.953 1 93.38 227 ALA B O 1
ATOM 5509 N N . ILE B 1 228 ? -7.008 -49.688 -9.508 1 93.62 228 ILE B N 1
ATOM 5510 C CA . ILE B 1 228 ? -8.305 -49.031 -9.602 1 93.62 228 ILE B CA 1
ATOM 5511 C C . ILE B 1 228 ? -8.453 -48.031 -8.453 1 93.62 228 ILE B C 1
ATOM 5513 O O . ILE B 1 228 ? -8.852 -46.875 -8.672 1 93.62 228 ILE B O 1
ATOM 5517 N N . VAL B 1 229 ? -8.078 -48.438 -7.266 1 94.94 229 VAL B N 1
ATOM 5518 C CA . VAL B 1 229 ? -8.195 -47.562 -6.109 1 94.94 229 VAL B CA 1
ATOM 5519 C C . VAL B 1 229 ? -7.27 -46.344 -6.281 1 94.94 229 VAL B C 1
ATOM 5521 O O . VAL B 1 229 ? -7.629 -45.219 -5.926 1 94.94 229 VAL B O 1
ATOM 5524 N N . ASP B 1 230 ? -6.176 -46.531 -6.746 1 94.75 230 ASP B N 1
ATOM 5525 C CA . ASP B 1 230 ? -5.238 -45.438 -6.996 1 94.75 230 ASP B CA 1
ATOM 5526 C C . ASP B 1 230 ? -5.809 -44.438 -8.008 1 94.75 230 ASP B C 1
ATOM 5528 O O . ASP B 1 230 ? -5.652 -43.219 -7.844 1 94.75 230 ASP B O 1
ATOM 5532 N N . THR B 1 231 ? -6.371 -45 -9.023 1 91.44 231 THR B N 1
ATOM 5533 C CA . THR B 1 231 ? -6.98 -44.125 -10.016 1 91.44 231 THR B CA 1
ATOM 5534 C C . THR B 1 231 ? -8.125 -43.312 -9.406 1 91.44 231 THR B C 1
ATOM 5536 O O . THR B 1 231 ? -8.258 -42.125 -9.664 1 91.44 231 THR B O 1
ATOM 5539 N N . MET B 1 232 ? -8.883 -44.031 -8.625 1 92.31 232 MET B N 1
ATOM 5540 C CA . MET B 1 232 ? -9.969 -43.344 -7.93 1 92.31 232 MET B CA 1
ATOM 5541 C C . MET B 1 232 ? -9.414 -42.219 -7.031 1 92.31 232 MET B C 1
ATOM 5543 O O . MET B 1 232 ? -9.992 -41.156 -6.949 1 92.31 232 MET B O 1
ATOM 5547 N N . ARG B 1 233 ? -8.383 -42.5 -6.352 1 94.25 233 ARG B N 1
ATOM 5548 C CA . ARG B 1 233 ? -7.723 -41.5 -5.516 1 94.25 233 ARG B CA 1
ATOM 5549 C C . ARG B 1 233 ? -7.273 -40.312 -6.348 1 94.25 233 ARG B C 1
ATOM 5551 O O . ARG B 1 233 ? -7.477 -39.156 -5.949 1 94.25 233 ARG B O 1
ATOM 5558 N N . GLN B 1 234 ? -6.645 -40.531 -7.465 1 91.25 234 GLN B N 1
ATOM 5559 C CA . GLN B 1 234 ? -6.18 -39.469 -8.352 1 91.25 234 GLN B CA 1
ATOM 5560 C C . GLN B 1 234 ? -7.348 -38.625 -8.844 1 91.25 234 GLN B C 1
ATOM 5562 O O . GLN B 1 234 ? -7.238 -37.375 -8.906 1 91.25 234 GLN B O 1
ATOM 5567 N N . ILE B 1 235 ? -8.391 -39.281 -9.195 1 89.19 235 ILE B N 1
ATOM 5568 C CA . ILE B 1 235 ? -9.57 -38.531 -9.656 1 89.19 235 ILE B CA 1
ATOM 5569 C C . ILE B 1 235 ? -10.117 -37.656 -8.531 1 89.19 235 ILE B C 1
ATOM 5571 O O . ILE B 1 235 ? -10.453 -36.5 -8.742 1 89.19 235 ILE B O 1
ATOM 5575 N N . ALA B 1 236 ? -10.125 -38.25 -7.328 1 89.5 236 ALA B N 1
ATOM 5576 C CA . ALA B 1 236 ? -10.594 -37.5 -6.164 1 89.5 236 ALA B CA 1
ATOM 5577 C C . ALA B 1 236 ? -9.711 -36.281 -5.91 1 89.5 236 ALA B C 1
ATOM 5579 O O . ALA B 1 236 ? -10.211 -35.188 -5.555 1 89.5 236 ALA B O 1
ATOM 5580 N N . GLU B 1 237 ? -8.445 -36.406 -6.09 1 90.44 237 GLU B N 1
ATOM 5581 C CA . GLU B 1 237 ? -7.504 -35.312 -5.914 1 90.44 237 GLU B CA 1
ATOM 5582 C C . GLU B 1 237 ? -7.762 -34.188 -6.918 1 90.44 237 GLU B C 1
ATOM 5584 O O . GLU B 1 237 ? -7.707 -33 -6.57 1 90.44 237 GLU B O 1
ATOM 5589 N N . MET B 1 238 ? -7.977 -34.531 -8.078 1 87.06 238 MET B N 1
ATOM 5590 C CA . MET B 1 238 ? -8.258 -33.562 -9.125 1 87.06 238 MET B CA 1
ATOM 5591 C C . MET B 1 238 ? -9.562 -32.812 -8.844 1 87.06 238 MET B C 1
ATOM 5593 O O . MET B 1 238 ? -9.656 -31.609 -9.023 1 87.06 238 MET B O 1
ATOM 5597 N N . GLN B 1 239 ? -10.547 -33.656 -8.391 1 87.75 239 GLN B N 1
ATOM 5598 C CA . GLN B 1 239 ? -11.852 -33.062 -8.086 1 87.75 239 GLN B CA 1
ATOM 5599 C C . GLN B 1 239 ? -11.75 -32.062 -6.934 1 87.75 239 GLN B C 1
ATOM 5601 O O . GLN B 1 239 ? -12.5 -31.094 -6.887 1 87.75 239 GLN B O 1
ATOM 5606 N N . ARG B 1 240 ? -10.867 -32.312 -6.078 1 89.94 240 ARG B N 1
ATOM 5607 C CA . ARG B 1 240 ? -10.672 -31.438 -4.93 1 89.94 240 ARG B CA 1
ATOM 5608 C C . ARG B 1 240 ? -10.25 -30.047 -5.371 1 89.94 240 ARG B C 1
ATOM 5610 O O . ARG B 1 240 ? -10.625 -29.047 -4.75 1 89.94 240 ARG B O 1
ATOM 5617 N N . GLN B 1 241 ? -9.484 -29.953 -6.426 1 87.56 241 GLN B N 1
ATOM 5618 C CA . GLN B 1 241 ? -8.961 -28.688 -6.918 1 87.56 241 GLN B CA 1
ATOM 5619 C C . GLN B 1 241 ? -10.086 -27.797 -7.438 1 87.56 241 GLN B C 1
ATOM 5621 O O . GLN B 1 241 ? -9.938 -26.562 -7.492 1 87.56 241 GLN B O 1
ATOM 5626 N N . THR B 1 242 ? -11.195 -28.344 -7.836 1 90.38 242 THR B N 1
ATOM 5627 C CA . THR B 1 242 ? -12.258 -27.562 -8.469 1 90.38 242 THR B CA 1
ATOM 5628 C C . THR B 1 242 ? -13.547 -27.641 -7.656 1 90.38 242 THR B C 1
ATOM 5630 O O . THR B 1 242 ? -14.539 -27 -7.988 1 90.38 242 THR B O 1
ATOM 5633 N N . ALA B 1 243 ? -13.547 -28.344 -6.555 1 90.06 243 ALA B N 1
ATOM 5634 C CA . ALA B 1 243 ? -14.75 -28.688 -5.801 1 90.06 243 ALA B CA 1
ATOM 5635 C C . ALA B 1 243 ? -15.414 -27.438 -5.227 1 90.06 243 ALA B C 1
ATOM 5637 O O . ALA B 1 243 ? -16.641 -27.391 -5.074 1 90.06 243 ALA B O 1
ATOM 5638 N N . THR B 1 244 ? -14.586 -26.359 -4.949 1 93 244 THR B N 1
ATOM 5639 C CA . THR B 1 244 ? -15.125 -25.188 -4.281 1 93 244 THR B CA 1
ATOM 5640 C C . THR B 1 244 ? -15.508 -24.109 -5.297 1 93 244 THR B C 1
ATOM 5642 O O . THR B 1 244 ? -16.047 -23.062 -4.934 1 93 244 THR B O 1
ATOM 5645 N N . ALA B 1 245 ? -15.234 -24.359 -6.539 1 93.81 245 ALA B N 1
ATOM 5646 C CA . ALA B 1 245 ? -15.305 -23.312 -7.562 1 93.81 245 ALA B CA 1
ATOM 5647 C C . ALA B 1 245 ? -16.719 -22.766 -7.684 1 93.81 245 ALA B C 1
ATOM 5649 O O . ALA B 1 245 ? -16.922 -21.562 -7.891 1 93.81 245 ALA B O 1
ATOM 5650 N N . ARG B 1 246 ? -17.75 -23.641 -7.59 1 93.62 246 ARG B N 1
ATOM 5651 C CA . ARG B 1 246 ? -19.125 -23.172 -7.703 1 93.62 246 ARG B CA 1
ATOM 5652 C C . ARG B 1 246 ? -19.5 -22.234 -6.559 1 93.62 246 ARG B C 1
ATOM 5654 O O . ARG B 1 246 ? -20.172 -21.234 -6.766 1 93.62 246 ARG B O 1
ATOM 5661 N N . ALA B 1 247 ? -19.047 -22.625 -5.398 1 94.94 247 ALA B N 1
ATOM 5662 C CA . ALA B 1 247 ? -19.297 -21.781 -4.238 1 94.94 247 ALA B CA 1
ATOM 5663 C C . ALA B 1 247 ? -18.578 -20.438 -4.375 1 94.94 247 ALA B C 1
ATOM 5665 O O . ALA B 1 247 ? -19.141 -19.391 -4.055 1 94.94 247 ALA B O 1
ATOM 5666 N N . ASP B 1 248 ? -17.328 -20.484 -4.82 1 95.12 248 ASP B N 1
ATOM 5667 C CA . ASP B 1 248 ? -16.562 -19.25 -5.055 1 95.12 248 ASP B CA 1
ATOM 5668 C C . ASP B 1 248 ? -17.281 -18.359 -6.066 1 95.12 248 ASP B C 1
ATOM 5670 O O . ASP B 1 248 ? -17.359 -17.141 -5.867 1 95.12 248 ASP B O 1
ATOM 5674 N N . LEU B 1 249 ? -17.734 -18.984 -7.125 1 96.62 249 LEU B N 1
ATOM 5675 C CA . LEU B 1 249 ? -18.422 -18.25 -8.18 1 96.62 249 LEU B CA 1
ATOM 5676 C C . LEU B 1 249 ? -19.688 -17.578 -7.633 1 96.62 249 LEU B C 1
ATOM 5678 O O . LEU B 1 249 ? -19.953 -16.422 -7.945 1 96.62 249 LEU B O 1
ATOM 5682 N N . ALA B 1 250 ? -20.422 -18.344 -6.832 1 96.06 250 ALA B N 1
ATOM 5683 C CA . ALA B 1 250 ? -21.609 -17.797 -6.215 1 96.06 250 ALA B CA 1
ATOM 5684 C C . ALA B 1 250 ? -21.281 -16.531 -5.406 1 96.06 250 ALA B C 1
ATOM 5686 O O . ALA B 1 250 ? -21.953 -15.516 -5.535 1 96.06 250 ALA B O 1
ATOM 5687 N N . GLY B 1 251 ? -20.219 -16.625 -4.613 1 95.5 251 GLY B N 1
ATOM 5688 C CA . GLY B 1 251 ? -19.781 -15.469 -3.844 1 95.5 251 GLY B CA 1
ATOM 5689 C C . GLY B 1 251 ? -19.422 -14.273 -4.711 1 95.5 251 GLY B C 1
ATOM 5690 O O . GLY B 1 251 ? -19.797 -13.141 -4.406 1 95.5 251 GLY B O 1
ATOM 5691 N N . LEU B 1 252 ? -18.734 -14.5 -5.77 1 96.62 252 LEU B N 1
ATOM 5692 C CA . LEU B 1 252 ? -18.297 -13.445 -6.676 1 96.62 252 LEU B CA 1
ATOM 5693 C C . LEU B 1 252 ? -19.484 -12.805 -7.375 1 96.62 252 LEU B C 1
ATOM 5695 O O . LEU B 1 252 ? -19.5 -11.602 -7.629 1 96.62 252 LEU B O 1
ATOM 5699 N N . MET B 1 253 ? -20.562 -13.633 -7.637 1 95.31 253 MET B N 1
ATOM 5700 C CA . MET B 1 253 ? -21.734 -13.148 -8.359 1 95.31 253 MET B CA 1
ATOM 5701 C C . MET B 1 253 ? -22.734 -12.5 -7.398 1 95.31 253 MET B C 1
ATOM 5703 O O . MET B 1 253 ? -23.734 -11.93 -7.832 1 95.31 253 MET B O 1
ATOM 5707 N N . GLY B 1 254 ? -22.5 -12.633 -6.102 1 93.19 254 GLY B N 1
ATOM 5708 C CA . GLY B 1 254 ? -23.391 -12.07 -5.109 1 93.19 254 GLY B CA 1
ATOM 5709 C C . GLY B 1 254 ? -24.594 -12.953 -4.824 1 93.19 254 GLY B C 1
ATOM 5710 O O . GLY B 1 254 ? -25.641 -12.469 -4.395 1 93.19 254 GLY B O 1
ATOM 5711 N N . VAL B 1 255 ? -24.391 -14.211 -5.16 1 92.19 255 VAL B N 1
ATOM 5712 C CA . VAL B 1 255 ? -25.484 -15.164 -4.941 1 92.19 255 VAL B CA 1
ATOM 5713 C C . VAL B 1 255 ? -25.234 -15.938 -3.648 1 92.19 255 VAL B C 1
ATOM 5715 O O . VAL B 1 255 ? -24.109 -16.375 -3.383 1 92.19 255 VAL B O 1
ATOM 5718 N N . GLN B 1 256 ? -26.203 -16.078 -2.828 1 85.5 256 GLN B N 1
ATOM 5719 C CA . GLN B 1 256 ? -26.047 -16.688 -1.513 1 85.5 256 GLN B CA 1
ATOM 5720 C C . GLN B 1 256 ? -25.875 -18.188 -1.625 1 85.5 256 GLN B C 1
ATOM 5722 O O . GLN B 1 256 ? -25.062 -18.781 -0.907 1 85.5 256 GLN B O 1
ATOM 5727 N N . SER B 1 257 ? -26.734 -18.734 -2.568 1 80.5 257 SER B N 1
ATOM 5728 C CA . SER B 1 257 ? -26.703 -20.188 -2.633 1 80.5 257 SER B CA 1
ATOM 5729 C C . SER B 1 257 ? -26.062 -20.672 -3.924 1 80.5 257 SER B C 1
ATOM 5731 O O . SER B 1 257 ? -26.344 -20.156 -5.004 1 80.5 257 SER B O 1
ATOM 5733 N N . HIS B 1 258 ? -25.234 -21.625 -3.732 1 75.69 258 HIS B N 1
ATOM 5734 C CA . HIS B 1 258 ? -24.609 -22.219 -4.91 1 75.69 258 HIS B CA 1
ATOM 5735 C C . HIS B 1 258 ? -25.609 -23.031 -5.723 1 75.69 258 HIS B C 1
ATOM 5737 O O . HIS B 1 258 ? -25.359 -23.344 -6.891 1 75.69 258 HIS B O 1
ATOM 5743 N N . THR B 1 259 ? -26.781 -23.359 -5.164 1 77.75 259 THR B N 1
ATOM 5744 C CA . THR B 1 259 ? -27.797 -24.125 -5.883 1 77.75 259 THR B CA 1
ATOM 5745 C C . THR B 1 259 ? -28.766 -23.219 -6.621 1 77.75 259 THR B C 1
ATOM 5747 O O . THR B 1 259 ? -29.625 -23.688 -7.363 1 77.75 259 THR B O 1
ATOM 5750 N N . ALA B 1 260 ? -28.406 -22.016 -6.586 1 77.5 260 ALA B N 1
ATOM 5751 C CA . ALA B 1 260 ? -29.375 -21.031 -7.07 1 77.5 260 ALA B CA 1
ATOM 5752 C C . ALA B 1 260 ? -29.188 -20.766 -8.562 1 77.5 260 ALA B C 1
ATOM 5754 O O . ALA B 1 260 ? -29.953 -20.016 -9.164 1 77.5 260 ALA B O 1
ATOM 5755 N N . PHE B 1 261 ? -28.172 -21.375 -9.156 1 89.25 261 PHE B N 1
ATOM 5756 C CA . PHE B 1 261 ? -27.953 -21.109 -10.57 1 89.25 261 PHE B CA 1
ATOM 5757 C C . PHE B 1 261 ? -27.453 -22.359 -11.281 1 89.25 261 PHE B C 1
ATOM 5759 O O . PHE B 1 261 ? -27.094 -23.359 -10.633 1 89.25 261 PHE B O 1
ATOM 5766 N N . GLN B 1 262 ? -27.625 -22.281 -12.57 1 90.5 262 GLN B N 1
ATOM 5767 C CA . GLN B 1 262 ? -27.125 -23.359 -13.422 1 90.5 262 GLN B CA 1
ATOM 5768 C C . GLN B 1 262 ? -26.062 -22.844 -14.391 1 90.5 262 GLN B C 1
ATOM 5770 O O . GLN B 1 262 ? -26.078 -21.656 -14.766 1 90.5 262 GLN B O 1
ATOM 5775 N N . LEU B 1 263 ? -25.125 -23.688 -14.656 1 92.12 263 LEU B N 1
ATOM 5776 C CA . LEU B 1 263 ? -24.047 -23.312 -15.57 1 92.12 263 LEU B CA 1
ATOM 5777 C C . LEU B 1 263 ? -24.234 -23.969 -16.938 1 92.12 263 LEU B C 1
ATOM 5779 O O . LEU B 1 263 ? -24.797 -25.062 -17.031 1 92.12 263 LEU B O 1
ATOM 5783 N N . ALA B 1 264 ? -23.844 -23.188 -17.984 1 86.12 264 ALA B N 1
ATOM 5784 C CA . ALA B 1 264 ? -23.875 -23.766 -19.328 1 86.12 264 ALA B CA 1
ATOM 5785 C C . ALA B 1 264 ? -23 -25 -19.422 1 86.12 264 ALA B C 1
ATOM 5787 O O . ALA B 1 264 ? -21.875 -25.016 -18.906 1 86.12 264 ALA B O 1
ATOM 5788 N N . GLU B 1 265 ? -23.578 -26.031 -19.891 1 77.12 265 GLU B N 1
ATOM 5789 C CA . GLU B 1 265 ? -22.906 -27.312 -19.938 1 77.12 265 GLU B CA 1
ATOM 5790 C C . GLU B 1 265 ? -21.797 -27.328 -20.984 1 77.12 265 GLU B C 1
ATOM 5792 O O . GLU B 1 265 ? -21.922 -26.656 -22.016 1 77.12 265 GLU B O 1
ATOM 5797 N N . LEU B 1 266 ? -20.75 -27.953 -20.5 1 76.06 266 LEU B N 1
ATOM 5798 C CA . LEU B 1 266 ? -19.703 -28.25 -21.469 1 76.06 266 LEU B CA 1
ATOM 5799 C C . LEU B 1 266 ? -20.078 -29.438 -22.344 1 76.06 266 LEU B C 1
ATOM 5801 O O . LEU B 1 266 ? -20.562 -30.453 -21.828 1 76.06 266 LEU B O 1
ATOM 5805 N N . LYS B 1 267 ? -20.516 -29.25 -23.578 1 60.75 267 LYS B N 1
ATOM 5806 C CA . LYS B 1 267 ? -20.859 -30.391 -24.438 1 60.75 267 LYS B CA 1
ATOM 5807 C C . LYS B 1 267 ? -19.609 -31.172 -24.828 1 60.75 267 LYS B C 1
ATOM 5809 O O . LYS B 1 267 ? -18.562 -30.594 -25.125 1 60.75 267 LYS B O 1
ATOM 5814 N N . GLU B 1 268 ? -19.703 -32.469 -24.562 1 55.38 268 GLU B N 1
ATOM 5815 C CA . GLU B 1 268 ? -18.688 -33.406 -25.016 1 55.38 268 GLU B CA 1
ATOM 5816 C C . GLU B 1 268 ? -18.406 -33.25 -26.516 1 55.38 268 GLU B C 1
ATOM 5818 O O . GLU B 1 268 ? -19.344 -33.031 -27.297 1 55.38 268 GLU B O 1
ATOM 5823 N N . GLY B 1 269 ? -17.234 -32.781 -26.891 1 53.88 269 GLY B N 1
ATOM 5824 C CA . GLY B 1 269 ? -16.906 -32.562 -28.297 1 53.88 269 GLY B CA 1
ATOM 5825 C C . GLY B 1 269 ? -16.953 -31.094 -28.688 1 53.88 269 GLY B C 1
ATOM 5826 O O . GLY B 1 269 ? -16.594 -30.75 -29.812 1 53.88 269 GLY B O 1
ATOM 5827 N N . GLY B 1 270 ? -17.594 -30.453 -27.828 1 53.34 270 GLY B N 1
ATOM 5828 C CA . GLY B 1 270 ? -17.578 -29.047 -28.203 1 53.34 270 GLY B CA 1
ATOM 5829 C C . GLY B 1 270 ? -16.188 -28.438 -28.188 1 53.34 270 GLY B C 1
ATOM 5830 O O . GLY B 1 270 ? -15.297 -28.938 -27.484 1 53.34 270 GLY B O 1
ATOM 5831 N N . THR B 1 271 ? -15.844 -27.812 -29.312 1 59.41 271 THR B N 1
ATOM 5832 C CA . THR B 1 271 ? -14.523 -27.234 -29.516 1 59.41 271 THR B CA 1
ATOM 5833 C C . THR B 1 271 ? -14.211 -26.188 -28.453 1 59.41 271 THR B C 1
ATOM 5835 O O . THR B 1 271 ? -14.945 -25.203 -28.297 1 59.41 271 THR B O 1
ATOM 5838 N N . LEU B 1 272 ? -13.414 -26.766 -27.328 1 75.25 272 LEU B N 1
ATOM 5839 C CA . LEU B 1 272 ? -12.883 -25.766 -26.406 1 75.25 272 LEU B CA 1
ATOM 5840 C C . LEU B 1 272 ? -12.094 -24.703 -27.156 1 75.25 272 LEU B C 1
ATOM 5842 O O . LEU B 1 272 ? -11.141 -25.016 -27.891 1 75.25 272 LEU B O 1
ATOM 5846 N N . VAL B 1 273 ? -12.625 -23.578 -27.219 1 77.62 273 VAL B N 1
ATOM 5847 C CA . VAL B 1 273 ? -12.023 -22.484 -27.984 1 77.62 273 VAL B CA 1
ATOM 5848 C C . VAL B 1 273 ? -10.766 -21.984 -27.281 1 77.62 273 VAL B C 1
ATOM 5850 O O . VAL B 1 273 ? -10.781 -21.75 -26.062 1 77.62 273 VAL B O 1
ATOM 5853 N N . VAL B 1 274 ? -9.664 -22.062 -27.984 1 86.5 274 VAL B N 1
ATOM 5854 C CA . VAL B 1 274 ? -8.391 -21.562 -27.484 1 86.5 274 VAL B CA 1
ATOM 5855 C C . VAL B 1 274 ? -7.875 -20.453 -28.391 1 86.5 274 VAL B C 1
ATOM 5857 O O . VAL B 1 274 ? -7.75 -20.641 -29.609 1 86.5 274 VAL B O 1
ATOM 5860 N N . ASP B 1 275 ? -7.629 -19.297 -27.844 1 86.94 275 ASP B N 1
ATOM 5861 C CA . ASP B 1 275 ? -7.074 -18.172 -28.594 1 86.94 275 ASP B CA 1
ATOM 5862 C C . ASP B 1 275 ? -5.555 -18.281 -28.719 1 86.94 275 ASP B C 1
ATOM 5864 O O . ASP B 1 275 ? -4.871 -18.594 -27.734 1 86.94 275 ASP B O 1
ATOM 5868 N N . PRO B 1 276 ? -5.012 -18.047 -29.875 1 90.75 276 PRO B N 1
ATOM 5869 C CA . PRO B 1 276 ? -3.555 -18.078 -30.016 1 90.75 276 PRO B CA 1
ATOM 5870 C C . PRO B 1 276 ? -2.873 -16.938 -29.25 1 90.75 276 PRO B C 1
ATOM 5872 O O . PRO B 1 276 ? -3.475 -15.883 -29.047 1 90.75 276 PRO B O 1
ATOM 5875 N N . PRO B 1 277 ? -1.701 -17.25 -28.828 1 90.88 277 PRO B N 1
ATOM 5876 C CA . PRO B 1 277 ? -0.975 -16.172 -28.141 1 90.88 277 PRO B CA 1
ATOM 5877 C C . PRO B 1 277 ? -0.697 -14.977 -29.047 1 90.88 277 PRO B C 1
ATOM 5879 O O . PRO B 1 277 ? -0.699 -15.117 -30.281 1 90.88 277 PRO B O 1
ATOM 5882 N N . ALA B 1 278 ? -0.537 -13.875 -28.453 1 87.88 278 ALA B N 1
ATOM 5883 C CA . ALA B 1 278 ? -0.224 -12.664 -29.219 1 87.88 278 ALA B CA 1
ATOM 5884 C C . ALA B 1 278 ? 1.145 -12.773 -29.875 1 87.88 278 ALA B C 1
ATOM 5886 O O . ALA B 1 278 ? 2.055 -13.406 -29.344 1 87.88 278 ALA B O 1
ATOM 5887 N N . ALA B 1 279 ? 1.261 -12.102 -31.016 1 87.38 279 ALA B N 1
ATOM 5888 C CA . ALA B 1 279 ? 2.508 -12.164 -31.781 1 87.38 279 ALA B CA 1
ATOM 5889 C C . ALA B 1 279 ? 3.547 -11.211 -31.203 1 87.38 279 ALA B C 1
ATOM 5891 O O . ALA B 1 279 ? 4.746 -11.508 -31.203 1 87.38 279 ALA B O 1
ATOM 5892 N N . ASP B 1 280 ? 3.01 -10.148 -30.672 1 92.19 280 ASP B N 1
ATOM 5893 C CA . ASP B 1 280 ? 3.926 -9.102 -30.234 1 92.19 280 ASP B CA 1
ATOM 5894 C C . ASP B 1 280 ? 3.668 -8.727 -28.766 1 92.19 280 ASP B C 1
ATOM 5896 O O . ASP B 1 280 ? 2.742 -7.973 -28.469 1 92.19 280 ASP B O 1
ATOM 5900 N N . VAL B 1 281 ? 4.574 -9.125 -27.906 1 92.75 281 VAL B N 1
ATOM 5901 C CA . VAL B 1 281 ? 4.414 -8.875 -26.484 1 92.75 281 VAL B CA 1
ATOM 5902 C C . VAL B 1 281 ? 4.68 -7.402 -26.188 1 92.75 281 VAL B C 1
ATOM 5904 O O . VAL B 1 281 ? 4.113 -6.844 -25.234 1 92.75 281 VAL B O 1
ATOM 5907 N N . GLU B 1 282 ? 5.512 -6.738 -26.969 1 91.44 282 GLU B N 1
ATOM 5908 C CA . GLU B 1 282 ? 5.805 -5.324 -26.766 1 91.44 282 GLU B CA 1
ATOM 5909 C C . GLU B 1 282 ? 4.566 -4.465 -27 1 91.44 282 GLU B C 1
ATOM 5911 O O . GLU B 1 282 ? 4.363 -3.463 -26.312 1 91.44 282 GLU B O 1
ATOM 5916 N N . ALA B 1 283 ? 3.828 -4.875 -27.984 1 93.62 283 ALA B N 1
ATOM 5917 C CA . ALA B 1 283 ? 2.574 -4.168 -28.234 1 93.62 283 ALA B CA 1
ATOM 5918 C C . ALA B 1 283 ? 1.63 -4.301 -27.031 1 93.62 283 ALA B C 1
ATOM 5920 O O . ALA B 1 283 ? 0.958 -3.34 -26.656 1 93.62 283 ALA B O 1
ATOM 5921 N N . LEU B 1 284 ? 1.593 -5.496 -26.438 1 95.25 284 LEU B N 1
ATOM 5922 C CA . LEU B 1 284 ? 0.775 -5.711 -25.234 1 95.25 284 LEU B CA 1
ATOM 5923 C C . LEU B 1 284 ? 1.261 -4.848 -24.078 1 95.25 284 LEU B C 1
ATOM 5925 O O . LEU B 1 284 ? 0.452 -4.312 -23.312 1 95.25 284 LEU B O 1
ATOM 5929 N N . GLN B 1 285 ? 2.543 -4.723 -23.984 1 95.31 285 GLN B N 1
ATOM 5930 C CA . GLN B 1 285 ? 3.135 -3.895 -22.938 1 95.31 285 GLN B CA 1
ATOM 5931 C C . GLN B 1 285 ? 2.736 -2.432 -23.109 1 95.31 285 GLN B C 1
ATOM 5933 O O . GLN B 1 285 ? 2.443 -1.747 -22.125 1 95.31 285 GLN B O 1
ATOM 5938 N N . GLN B 1 286 ? 2.707 -2.004 -24.375 1 94.5 286 GLN B N 1
ATOM 5939 C CA . GLN B 1 286 ? 2.303 -0.625 -24.625 1 94.5 286 GLN B CA 1
ATOM 5940 C C . GLN B 1 286 ? 0.846 -0.397 -24.234 1 94.5 286 GLN B C 1
ATOM 5942 O O . GLN B 1 286 ? 0.512 0.624 -23.625 1 94.5 286 GLN B O 1
ATOM 5947 N N . VAL B 1 287 ? 0.021 -1.333 -24.547 1 94.88 287 VAL B N 1
ATOM 5948 C CA . VAL B 1 287 ? -1.385 -1.247 -24.172 1 94.88 287 VAL B CA 1
ATOM 5949 C C . VAL B 1 287 ? -1.506 -1.151 -22.641 1 94.88 287 VAL B C 1
ATOM 5951 O O . VAL B 1 287 ? -2.285 -0.348 -22.125 1 94.88 287 VAL B O 1
ATOM 5954 N N . ALA B 1 288 ? -0.748 -1.951 -21.891 1 96.56 288 ALA B N 1
ATOM 5955 C CA . ALA B 1 288 ? -0.78 -1.967 -20.438 1 96.56 288 ALA B CA 1
ATOM 5956 C C . ALA B 1 288 ? -0.319 -0.629 -19.859 1 96.56 288 ALA B C 1
ATOM 5958 O O . ALA B 1 288 ? -0.938 -0.096 -18.938 1 96.56 288 ALA B O 1
ATOM 5959 N N . LEU B 1 289 ? 0.745 -0.083 -20.453 1 96.31 289 LEU B N 1
ATOM 5960 C CA . LEU B 1 289 ? 1.28 1.187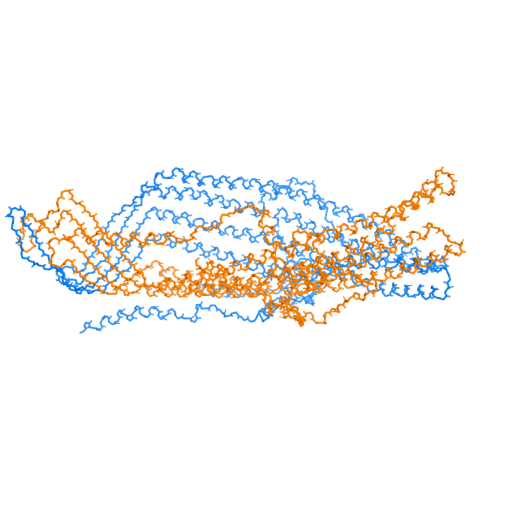 -19.969 1 96.31 289 LEU B CA 1
ATOM 5961 C C . LEU B 1 289 ? 0.269 2.311 -20.156 1 96.31 289 LEU B C 1
ATOM 5963 O O . LEU B 1 289 ? 0.233 3.26 -19.375 1 96.31 289 LEU B O 1
ATOM 5967 N N . ASP B 1 290 ? -0.632 2.145 -21.125 1 93.88 290 ASP B N 1
ATOM 5968 C CA . ASP B 1 290 ? -1.612 3.178 -21.453 1 93.88 290 ASP B CA 1
ATOM 5969 C C . ASP B 1 290 ? -2.883 3 -20.625 1 93.88 290 ASP B C 1
ATOM 5971 O O . ASP B 1 290 ? -3.641 3.953 -20.422 1 93.88 290 ASP B O 1
ATOM 5975 N N . ASN B 1 291 ? -3.053 1.775 -20.078 1 92.75 291 ASN B N 1
ATOM 5976 C CA . ASN B 1 291 ? -4.402 1.518 -19.578 1 92.75 291 ASN B CA 1
ATOM 5977 C C . ASN B 1 291 ? -4.395 1.105 -18.109 1 92.75 291 ASN B C 1
ATOM 5979 O O . ASN B 1 291 ? -5.438 1.124 -17.453 1 92.75 291 ASN B O 1
ATOM 5983 N N . ARG B 1 292 ? -3.254 0.737 -17.578 1 95.25 292 ARG B N 1
ATOM 5984 C CA . ARG B 1 292 ? -3.229 0.211 -16.203 1 95.25 292 ARG B CA 1
ATOM 5985 C C . ARG B 1 292 ? -3.666 1.271 -15.203 1 95.25 292 ARG B C 1
ATOM 5987 O O . ARG B 1 292 ? -3.066 2.346 -15.125 1 95.25 292 ARG B O 1
ATOM 5994 N N . PRO B 1 293 ? -4.703 0.968 -14.367 1 94.94 293 PRO B N 1
ATOM 5995 C CA . PRO B 1 293 ? -5.23 1.938 -13.398 1 94.94 293 PRO B CA 1
ATOM 5996 C C . PRO B 1 293 ? -4.184 2.389 -12.391 1 94.94 293 PRO B C 1
ATOM 5998 O O . PRO B 1 293 ? -4.191 3.545 -11.961 1 94.94 293 PRO B O 1
ATOM 6001 N N . GLU B 1 294 ? -3.219 1.557 -11.992 1 95.38 294 GLU B N 1
ATOM 6002 C CA . GLU B 1 294 ? -2.211 1.874 -10.984 1 95.38 294 GLU B CA 1
ATOM 6003 C C . GLU B 1 294 ? -1.315 3.021 -11.445 1 95.38 294 GLU B C 1
ATOM 6005 O O . GLU B 1 294 ? -0.906 3.857 -10.633 1 95.38 294 GLU B O 1
ATOM 6010 N N . LEU B 1 295 ? -1.064 3.037 -12.789 1 96.12 295 LEU B N 1
ATOM 6011 C CA . LEU B 1 295 ? -0.253 4.117 -13.336 1 96.12 295 LEU B CA 1
ATOM 6012 C C . LEU B 1 295 ? -1.02 5.438 -13.32 1 96.12 295 LEU B C 1
ATOM 6014 O O . LEU B 1 295 ? -0.453 6.484 -13 1 96.12 295 LEU B O 1
ATOM 6018 N N . ARG B 1 296 ? -2.285 5.363 -13.578 1 94.5 296 ARG B N 1
ATOM 6019 C CA . ARG B 1 296 ? -3.123 6.559 -13.547 1 94.5 296 ARG B CA 1
ATOM 6020 C C . ARG B 1 296 ? -3.256 7.098 -12.125 1 94.5 296 ARG B C 1
ATOM 6022 O O . ARG B 1 296 ? -3.328 8.312 -11.922 1 94.5 296 ARG B O 1
ATOM 6029 N N . VAL B 1 297 ? -3.309 6.184 -11.18 1 95.88 297 VAL B N 1
ATOM 6030 C CA . VAL B 1 297 ? -3.365 6.562 -9.766 1 95.88 297 VAL B CA 1
ATOM 6031 C C . VAL B 1 297 ? -2.129 7.387 -9.406 1 95.88 297 VAL B C 1
ATOM 6033 O O . VAL B 1 297 ? -2.24 8.438 -8.773 1 95.88 297 VAL B O 1
ATOM 6036 N N . GLU B 1 298 ? -0.967 6.922 -9.883 1 95.94 298 GLU B N 1
ATOM 6037 C CA . GLU B 1 298 ? 0.266 7.637 -9.57 1 95.94 298 GLU B CA 1
ATOM 6038 C C . GLU B 1 298 ? 0.322 8.984 -10.289 1 95.94 298 GLU B C 1
ATOM 6040 O O . GLU B 1 298 ? 0.873 9.953 -9.758 1 95.94 298 GLU B O 1
ATOM 6045 N N . GLU B 1 299 ? -0.267 9.07 -11.477 1 95.88 299 GLU B N 1
ATOM 6046 C CA . GLU B 1 299 ? -0.316 10.336 -12.211 1 95.88 299 GLU B CA 1
ATOM 6047 C C . GLU B 1 299 ? -1.181 11.359 -11.477 1 95.88 299 GLU B C 1
ATOM 6049 O O . GLU B 1 299 ? -0.802 12.523 -11.359 1 95.88 299 GLU B O 1
ATOM 6054 N N . ALA B 1 300 ? -2.334 10.891 -10.992 1 95.5 300 ALA B N 1
ATOM 6055 C CA . ALA B 1 300 ? -3.195 11.766 -10.203 1 95.5 300 ALA B CA 1
ATOM 6056 C C . ALA B 1 300 ? -2.502 12.203 -8.914 1 95.5 300 ALA B C 1
ATOM 6058 O O . ALA B 1 300 ? -2.578 13.375 -8.531 1 95.5 300 ALA B O 1
ATOM 6059 N N . GLN B 1 301 ? -1.798 11.281 -8.281 1 97.06 301 GLN B N 1
ATOM 6060 C CA . GLN B 1 301 ? -1.068 11.602 -7.059 1 97.06 301 GLN B CA 1
ATOM 6061 C C . GLN B 1 301 ? 0.031 12.625 -7.324 1 97.06 301 GLN B C 1
ATOM 6063 O O . GLN B 1 301 ? 0.28 13.508 -6.5 1 97.06 301 GLN B O 1
ATOM 6068 N N . PHE B 1 302 ? 0.673 12.523 -8.461 1 97 302 PHE B N 1
ATOM 6069 C CA . PHE B 1 302 ? 1.716 13.477 -8.836 1 97 302 PHE B CA 1
ATOM 6070 C C . PHE B 1 302 ? 1.144 14.883 -8.969 1 97 302 PHE B C 1
ATOM 6072 O O . PHE B 1 302 ? 1.748 15.852 -8.5 1 97 302 PHE B O 1
ATOM 6079 N N . ARG B 1 303 ? 0.002 14.992 -9.555 1 95.81 303 ARG B N 1
ATOM 6080 C CA . ARG B 1 303 ? -0.641 16.297 -9.672 1 95.81 303 ARG B CA 1
ATOM 6081 C C . ARG B 1 303 ? -0.963 16.875 -8.297 1 95.81 303 ARG B C 1
ATOM 6083 O O . ARG B 1 303 ? -0.75 18.062 -8.055 1 95.81 303 ARG B O 1
ATOM 6090 N N . ILE B 1 304 ? -1.453 16.016 -7.391 1 97.19 304 ILE B N 1
ATOM 6091 C CA . ILE B 1 304 ? -1.754 16.438 -6.027 1 97.19 304 ILE B CA 1
ATOM 6092 C C . ILE B 1 304 ? -0.479 16.938 -5.348 1 97.19 304 ILE B C 1
ATOM 6094 O O . ILE B 1 304 ? -0.487 17.969 -4.684 1 97.19 304 ILE B O 1
ATOM 6098 N N . ASP B 1 305 ? 0.641 16.219 -5.594 1 96.81 305 ASP B N 1
ATOM 6099 C CA . ASP B 1 305 ? 1.913 16.578 -4.98 1 96.81 305 ASP B CA 1
ATOM 6100 C C . ASP B 1 305 ? 2.432 17.906 -5.527 1 96.81 305 ASP B C 1
ATOM 6102 O O . ASP B 1 305 ? 3.01 18.703 -4.789 1 96.81 305 ASP B O 1
ATOM 6106 N N . VAL B 1 306 ? 2.232 18.156 -6.824 1 96.31 306 VAL B N 1
ATOM 6107 C CA . VAL B 1 306 ? 2.648 19.406 -7.434 1 96.31 306 VAL B CA 1
ATOM 6108 C C . VAL B 1 306 ? 1.838 20.562 -6.844 1 96.31 306 VAL B C 1
ATOM 6110 O O . VAL B 1 306 ? 2.387 21.625 -6.539 1 96.31 306 VAL B O 1
ATOM 6113 N N . GLN B 1 307 ? 0.53 20.312 -6.625 1 96.06 307 GLN B N 1
ATOM 6114 C CA . GLN B 1 307 ? -0.318 21.328 -6.02 1 96.06 307 GLN B CA 1
ATOM 6115 C C . GLN B 1 307 ? 0.111 21.625 -4.586 1 96.06 307 GLN B C 1
ATOM 6117 O O . GLN B 1 307 ? 0.005 22.766 -4.121 1 96.06 307 GLN B O 1
ATOM 6122 N N . GLU B 1 308 ? 0.673 20.625 -3.943 1 96.06 308 GLU B N 1
ATOM 6123 C CA . GLU B 1 308 ? 1.146 20.812 -2.574 1 96.06 308 GLU B CA 1
ATOM 6124 C C . GLU B 1 308 ? 2.355 21.75 -2.533 1 96.06 308 GLU B C 1
ATOM 6126 O O . GLU B 1 308 ? 2.562 22.469 -1.551 1 96.06 308 GLU B O 1
ATOM 6131 N N . ILE B 1 309 ? 3.182 21.781 -3.596 1 96.5 309 ILE B N 1
ATOM 6132 C CA . ILE B 1 309 ? 4.305 22.703 -3.689 1 96.5 309 ILE B CA 1
ATOM 6133 C C . ILE B 1 309 ? 3.793 24.141 -3.672 1 96.5 309 ILE B C 1
ATOM 6135 O O . ILE B 1 309 ? 4.312 24.984 -2.938 1 96.5 309 ILE B O 1
ATOM 6139 N N . TYR B 1 310 ? 2.678 24.344 -4.359 1 95.75 310 TYR B N 1
ATOM 6140 C CA . TYR B 1 310 ? 2.082 25.672 -4.395 1 95.75 310 TYR B CA 1
ATOM 6141 C C . TYR B 1 310 ? 1.426 26.016 -3.064 1 95.75 310 TYR B C 1
ATOM 6143 O O . TYR B 1 310 ? 1.42 27.172 -2.646 1 95.75 310 TYR B O 1
ATOM 6151 N N . THR B 1 311 ? 0.872 24.984 -2.486 1 96.69 311 THR B N 1
ATOM 6152 C CA . THR B 1 311 ? 0.297 25.219 -1.164 1 96.69 311 THR B CA 1
ATOM 6153 C C . THR B 1 311 ? 1.364 25.688 -0.184 1 96.69 311 THR B C 1
ATOM 6155 O O . THR B 1 311 ? 1.138 26.641 0.579 1 96.69 311 THR B O 1
ATOM 6158 N N . GLU B 1 312 ? 2.582 25.078 -0.203 1 95.81 312 GLU B N 1
ATOM 6159 C CA . GLU B 1 312 ? 3.678 25.469 0.676 1 95.81 312 GLU B CA 1
ATOM 6160 C C . GLU B 1 312 ? 4.168 26.875 0.346 1 95.81 312 GLU B C 1
ATOM 6162 O O . GLU B 1 312 ? 4.559 27.625 1.241 1 95.81 312 GLU B O 1
ATOM 6167 N N . LEU B 1 313 ? 4.098 27.234 -0.891 1 95.44 313 LEU B N 1
ATOM 6168 C CA . LEU B 1 313 ? 4.465 28.594 -1.297 1 95.44 313 LEU B CA 1
ATOM 6169 C C . LEU B 1 313 ? 3.473 29.609 -0.75 1 95.44 313 LEU B C 1
ATOM 6171 O O . LEU B 1 313 ? 3.871 30.609 -0.154 1 95.44 313 LEU B O 1
ATOM 6175 N N . LEU B 1 314 ? 2.189 29.281 -0.866 1 95.44 314 LEU B N 1
ATOM 6176 C CA . LEU B 1 314 ? 1.155 30.203 -0.424 1 95.44 314 LEU B CA 1
ATOM 6177 C C . LEU B 1 314 ? 1.179 30.359 1.093 1 95.44 314 LEU B C 1
ATOM 6179 O O . LEU B 1 314 ? 0.904 31.453 1.611 1 95.44 314 LEU B O 1
ATOM 6183 N N . LYS B 1 315 ? 1.568 29.328 1.779 1 95.38 315 LYS B N 1
ATOM 6184 C CA . LYS B 1 315 ? 1.634 29.391 3.236 1 95.38 315 LYS B CA 1
ATOM 6185 C C . LYS B 1 315 ? 2.732 30.344 3.701 1 95.38 315 LYS B C 1
ATOM 6187 O O . LYS B 1 315 ? 2.689 30.844 4.824 1 95.38 315 LYS B O 1
ATOM 6192 N N . SER B 1 316 ? 3.729 30.672 2.873 1 94.19 316 SER B N 1
ATOM 6193 C CA . SER B 1 316 ? 4.867 31.5 3.244 1 94.19 316 SER B CA 1
ATOM 6194 C C . SER B 1 316 ? 4.578 32.969 2.984 1 94.19 316 SER B C 1
ATOM 6196 O O . SER B 1 316 ? 5.316 33.844 3.445 1 94.19 316 SER B O 1
ATOM 6198 N N . LEU B 1 317 ? 3.439 33.25 2.334 1 95 317 LEU B N 1
ATOM 6199 C CA . LEU B 1 317 ? 3.084 34.625 2 1 95 317 LEU B CA 1
ATOM 6200 C C . LEU B 1 317 ? 2.238 35.25 3.104 1 95 317 LEU B C 1
ATOM 6202 O O . LEU B 1 317 ? 1.612 34.531 3.893 1 95 317 LEU B O 1
ATOM 6206 N N . PRO B 1 318 ? 2.264 36.594 3.186 1 94.75 318 PRO B N 1
ATOM 6207 C CA . PRO B 1 318 ? 1.409 37.25 4.188 1 94.75 318 PRO B CA 1
ATOM 6208 C C . PRO B 1 318 ? -0.078 37.094 3.877 1 94.75 318 PRO B C 1
ATOM 6210 O O . PRO B 1 318 ? -0.487 37.25 2.721 1 94.75 318 PRO B O 1
ATOM 6213 N N . GLY B 1 319 ? -0.755 36.719 4.848 1 95 319 GLY B N 1
ATOM 6214 C CA . GLY B 1 319 ? -2.201 36.75 4.688 1 95 319 GLY B CA 1
ATOM 6215 C C . GLY B 1 319 ? -2.76 38.156 4.562 1 95 319 GLY B C 1
ATOM 6216 O O . GLY B 1 319 ? -2.402 39.031 5.344 1 95 319 GLY B O 1
ATOM 6217 N N . ILE B 1 320 ? -3.477 38.438 3.508 1 96.25 320 ILE B N 1
ATOM 6218 C CA . ILE B 1 320 ? -4.105 39.719 3.287 1 96.25 320 ILE B CA 1
ATOM 6219 C C . ILE B 1 320 ? -5.57 39.531 2.904 1 96.25 320 ILE B C 1
ATOM 6221 O O . ILE B 1 320 ? -5.902 38.625 2.139 1 96.25 320 ILE B O 1
ATOM 6225 N N . GLY B 1 321 ? -6.395 40.375 3.451 1 95.62 321 GLY B N 1
ATOM 6226 C CA . GLY B 1 321 ? -7.789 40.281 3.049 1 95.62 321 GLY B CA 1
ATOM 6227 C C . GLY B 1 321 ? -8.672 41.344 3.666 1 95.62 321 GLY B C 1
ATOM 6228 O O . GLY B 1 321 ? -8.312 41.938 4.684 1 95.62 321 GLY B O 1
ATOM 6229 N N . PRO B 1 322 ? -9.758 41.562 2.996 1 96.94 322 PRO B N 1
ATOM 6230 C CA . PRO B 1 322 ? -10.75 42.5 3.527 1 96.94 322 PRO B CA 1
ATOM 6231 C C . PRO B 1 322 ? -11.578 41.906 4.664 1 96.94 322 PRO B C 1
ATOM 6233 O O . PRO B 1 322 ? -11.609 40.688 4.84 1 96.94 322 PRO B O 1
ATOM 6236 N N . PHE B 1 323 ? -12.094 42.75 5.477 1 97.19 323 PHE B N 1
ATOM 6237 C CA . PHE B 1 323 ? -13.086 42.375 6.469 1 97.19 323 PHE B CA 1
ATOM 6238 C C . PHE B 1 323 ? -14.195 43.406 6.578 1 97.19 323 PHE B C 1
ATOM 6240 O O . PHE B 1 323 ? -14.016 44.562 6.16 1 97.19 323 PHE B O 1
ATOM 6247 N N . ILE B 1 324 ? -15.352 43.031 6.992 1 97.75 324 ILE B N 1
ATOM 6248 C CA . ILE B 1 324 ? -16.5 43.906 7.285 1 97.75 324 ILE B CA 1
ATOM 6249 C C . ILE B 1 324 ? -17.188 43.406 8.555 1 97.75 324 ILE B C 1
ATOM 6251 O O . ILE B 1 324 ? -17.281 42.219 8.797 1 97.75 324 ILE B O 1
ATOM 6255 N N . GLY B 1 325 ? -17.641 44.406 9.336 1 97.69 325 GLY B N 1
ATOM 6256 C CA . GLY B 1 325 ? -18.25 44 10.594 1 97.69 325 GLY B CA 1
ATOM 6257 C C . GLY B 1 325 ? -19.312 44.969 11.078 1 97.69 325 GLY B C 1
ATOM 6258 O O . GLY B 1 325 ? -19.219 46.156 10.836 1 97.69 325 GLY B O 1
ATOM 6259 N N . GLY B 1 326 ? -20.266 44.438 11.688 1 97.88 326 GLY B N 1
ATOM 6260 C CA . GLY B 1 326 ? -21.25 45.156 12.484 1 97.88 326 GLY B CA 1
ATOM 6261 C C . GLY B 1 326 ? -21.156 44.875 13.969 1 97.88 326 GLY B C 1
ATOM 6262 O O . GLY B 1 326 ? -21 43.719 14.359 1 97.88 326 GLY B O 1
ATOM 6263 N N . HIS B 1 327 ? -21.156 45.969 14.672 1 97.75 327 HIS B N 1
ATOM 6264 C CA . HIS B 1 327 ? -20.938 45.781 16.094 1 97.75 327 HIS B CA 1
ATOM 6265 C C . HIS B 1 327 ? -22.016 46.5 16.922 1 97.75 327 HIS B C 1
ATOM 6267 O O . HIS B 1 327 ? -22.625 47.469 16.453 1 97.75 327 HIS B O 1
ATOM 6273 N N . TYR B 1 328 ? -22.234 45.969 18.062 1 98 328 TYR B N 1
ATOM 6274 C CA . TYR B 1 328 ? -23.188 46.562 19 1 98 328 TYR B CA 1
ATOM 6275 C C . TYR B 1 328 ? -22.656 46.5 20.438 1 98 328 TYR B C 1
ATOM 6277 O O . TYR B 1 328 ? -22.109 45.469 20.844 1 98 328 TYR B O 1
ATOM 6285 N N . ASP B 1 329 ? -22.703 47.562 21.125 1 97.88 329 ASP B N 1
ATOM 6286 C CA . ASP B 1 329 ? -22.359 47.656 22.547 1 97.88 329 ASP B CA 1
ATOM 6287 C C . ASP B 1 329 ? -23.422 48.438 23.312 1 97.88 329 ASP B C 1
ATOM 6289 O O . ASP B 1 329 ? -23.625 49.625 23.062 1 97.88 329 ASP B O 1
ATOM 6293 N N . ALA B 1 330 ? -23.938 47.875 24.375 1 97.12 330 ALA B N 1
ATOM 6294 C CA . ALA B 1 330 ? -25.062 48.469 25.094 1 97.12 330 ALA B CA 1
ATOM 6295 C C . ALA B 1 330 ? -24.578 49.469 26.125 1 97.12 330 ALA B C 1
ATOM 6297 O O . ALA B 1 330 ? -25.375 50.062 26.859 1 97.12 330 ALA B O 1
ATOM 6298 N N . ASN B 1 331 ? -23.375 49.688 26.188 1 97.19 331 ASN B N 1
ATOM 6299 C CA . ASN B 1 331 ? -22.812 50.625 27.156 1 97.19 331 ASN B CA 1
ATOM 6300 C C . ASN B 1 331 ? -23.484 52 27.078 1 97.19 331 ASN B C 1
ATOM 6302 O O . ASN B 1 331 ? -23.531 52.594 26.016 1 97.19 331 ASN B O 1
ATOM 6306 N N . SER B 1 332 ? -23.938 52.562 28.234 1 96.69 332 SER B N 1
ATOM 6307 C CA . SER B 1 332 ? -24.703 53.781 28.281 1 96.69 332 SER B CA 1
ATOM 6308 C C . SER B 1 332 ? -23.812 55 28.094 1 96.69 332 SER B C 1
ATOM 6310 O O . SER B 1 332 ? -24.297 56.094 27.812 1 96.69 332 SER B O 1
ATOM 6312 N N . TYR B 1 333 ? -22.547 54.844 28.188 1 96.81 333 TYR B N 1
ATOM 6313 C CA . TYR B 1 333 ? -21.625 55.938 28.094 1 96.81 333 TYR B CA 1
ATOM 6314 C C . TYR B 1 333 ? -21.156 56.125 26.656 1 96.81 333 TYR B C 1
ATOM 6316 O O . TYR B 1 333 ? -20.344 57.031 26.375 1 96.81 333 TYR B O 1
ATOM 6324 N N . LEU B 1 334 ? -21.719 55.375 25.766 1 96.94 334 LEU B N 1
ATOM 6325 C CA . LEU B 1 334 ? -21.469 55.531 24.344 1 96.94 334 LEU B CA 1
ATOM 6326 C C . LEU B 1 334 ? -22.594 56.344 23.688 1 96.94 334 LEU B C 1
ATOM 6328 O O . LEU B 1 334 ? -23.766 56.094 23.953 1 96.94 334 LEU B O 1
ATOM 6332 N N . LYS B 1 335 ? -22.156 57.219 22.797 1 97.38 335 LYS B N 1
ATOM 6333 C CA . LYS B 1 335 ? -23.172 57.969 22.078 1 97.38 335 LYS B CA 1
ATOM 6334 C C . LYS B 1 335 ? -23.859 57.094 21.031 1 97.38 335 LYS B C 1
ATOM 6336 O O . LYS B 1 335 ? -25.078 57.188 20.844 1 97.38 335 LYS B O 1
ATOM 6341 N N . TYR B 1 336 ? -23.062 56.344 20.312 1 97.44 336 TYR B N 1
ATOM 6342 C CA . TYR B 1 336 ? -23.531 55.406 19.297 1 97.44 336 TYR B CA 1
ATOM 6343 C C . TYR B 1 336 ? -23.25 53.969 19.688 1 97.44 336 TYR B C 1
ATOM 6345 O O . TYR B 1 336 ? -22.125 53.5 19.578 1 97.44 336 TYR B O 1
ATOM 6353 N N . ASN B 1 337 ? -24.266 53.281 19.906 1 97.31 337 ASN B N 1
ATOM 6354 C CA . ASN B 1 337 ? -24.125 51.938 20.406 1 97.31 337 ASN B CA 1
ATOM 6355 C C . ASN B 1 337 ? -23.906 50.906 19.281 1 97.31 337 ASN B C 1
ATOM 6357 O O . ASN B 1 337 ? -23.438 49.812 19.516 1 97.31 337 ASN B O 1
ATOM 6361 N N . ALA B 1 338 ? -24.328 51.25 18.109 1 97.62 338 ALA B N 1
ATOM 6362 C CA . ALA B 1 338 ? -24.125 50.406 16.938 1 97.62 338 ALA B CA 1
ATOM 6363 C C . ALA B 1 338 ? -23.188 51.094 15.93 1 97.62 338 ALA B C 1
ATOM 6365 O O . ALA B 1 338 ? -23.266 52.312 15.727 1 97.62 338 ALA B O 1
ATOM 6366 N N . TRP B 1 339 ? -22.281 50.375 15.406 1 97.69 339 TRP B N 1
ATOM 6367 C CA . TRP B 1 339 ? -21.406 50.906 14.367 1 97.69 339 TRP B CA 1
ATOM 6368 C C . TRP B 1 339 ? -20.984 49.812 13.406 1 97.69 339 TRP B C 1
ATOM 6370 O O . TRP B 1 339 ? -21.234 48.625 13.648 1 97.69 339 TRP B O 1
ATOM 6380 N N . ALA B 1 340 ? -20.438 50.156 12.336 1 97.88 340 ALA B N 1
ATOM 6381 C CA . ALA B 1 340 ? -19.875 49.25 11.32 1 97.88 340 ALA B CA 1
ATOM 6382 C C . ALA B 1 340 ? -18.453 49.656 10.961 1 97.88 340 ALA B C 1
ATOM 6384 O O . ALA B 1 340 ? -18.062 50.812 11.117 1 97.88 340 ALA B O 1
ATOM 6385 N N . ASP B 1 341 ? -17.781 48.656 10.68 1 97.19 341 ASP B N 1
ATOM 6386 C CA . ASP B 1 341 ? -16.438 48.969 10.188 1 97.19 341 ASP B CA 1
ATOM 6387 C C . ASP B 1 341 ? -16.062 48.031 9.039 1 97.19 341 ASP B C 1
ATOM 6389 O O . ASP B 1 341 ? -16.703 47 8.836 1 97.19 341 ASP B O 1
ATOM 6393 N N . ALA B 1 342 ? -15.125 48.438 8.18 1 97.88 342 ALA B N 1
ATOM 6394 C CA . ALA B 1 342 ? -14.555 47.688 7.066 1 97.88 342 ALA B CA 1
ATOM 6395 C C . ALA B 1 342 ? -13.094 48.062 6.844 1 97.88 342 ALA B C 1
ATOM 6397 O O . ALA B 1 342 ? -12.672 49.188 7.16 1 97.88 342 ALA B O 1
ATOM 6398 N N . GLY B 1 343 ? -12.406 47.125 6.391 1 97.69 343 GLY B N 1
ATOM 6399 C CA . GLY B 1 343 ? -11 47.438 6.176 1 97.69 343 GLY B CA 1
ATOM 6400 C C . GLY B 1 343 ? -10.234 46.25 5.582 1 97.69 343 GLY B C 1
ATOM 6401 O O . GLY B 1 343 ? -10.82 45.375 4.934 1 97.69 343 GLY B O 1
ATOM 6402 N N . VAL B 1 344 ? -8.867 46.406 5.672 1 97.94 344 VAL B N 1
ATOM 6403 C CA . VAL B 1 344 ? -7.934 45.375 5.188 1 97.94 344 VAL B CA 1
ATOM 6404 C C . VAL B 1 344 ? -6.945 45 6.297 1 97.94 344 VAL B C 1
ATOM 6406 O O . VAL B 1 344 ? -6.465 45.875 7.02 1 97.94 344 VAL B O 1
ATOM 6409 N N . GLN B 1 345 ? -6.816 43.781 6.445 1 96.62 345 GLN B N 1
ATOM 6410 C CA . GLN B 1 345 ? -5.863 43.281 7.434 1 96.62 345 GLN B CA 1
ATOM 6411 C C . GLN B 1 345 ? -4.777 42.438 6.777 1 96.62 345 GLN B C 1
ATOM 6413 O O . GLN B 1 345 ? -5.043 41.719 5.809 1 96.62 345 GLN B O 1
ATOM 6418 N N . VAL B 1 346 ? -3.541 42.531 7.336 1 96.94 346 VAL B N 1
ATOM 6419 C CA . VAL B 1 346 ? -2.396 41.75 6.887 1 96.94 346 VAL B CA 1
ATOM 6420 C C . VAL B 1 346 ? -1.783 41 8.07 1 96.94 346 VAL B C 1
ATOM 6422 O O . VAL B 1 346 ? -1.628 41.594 9.156 1 96.94 346 VAL B O 1
ATOM 6425 N N . ALA B 1 347 ? -1.655 39.75 7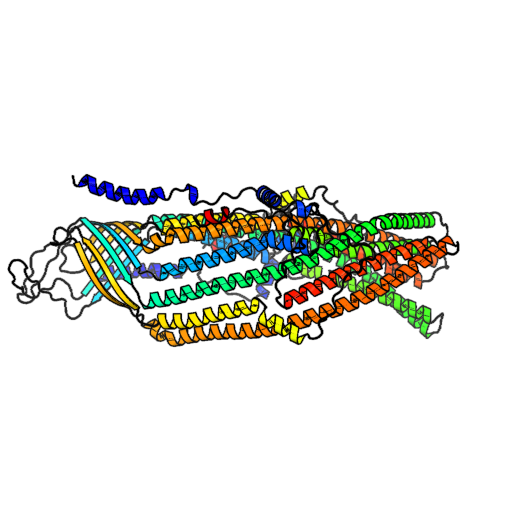.941 1 95.75 347 ALA B N 1
ATOM 6426 C CA . ALA B 1 347 ? -0.98 38.906 8.938 1 95.75 347 ALA B CA 1
ATOM 6427 C C . ALA B 1 347 ? 0.112 38.062 8.297 1 95.75 347 ALA B C 1
ATOM 6429 O O . ALA B 1 347 ? -0.114 37.438 7.262 1 95.75 347 ALA B O 1
ATOM 6430 N N . TRP B 1 348 ? 1.304 38.125 8.914 1 95.31 348 TRP B N 1
ATOM 6431 C CA . TRP B 1 348 ? 2.441 37.406 8.344 1 95.31 348 TRP B CA 1
ATOM 6432 C C . TRP B 1 348 ? 3.215 36.656 9.422 1 95.31 348 TRP B C 1
ATOM 6434 O O . TRP B 1 348 ? 3.672 37.25 10.398 1 95.31 348 TRP B O 1
ATOM 6444 N N . ASN B 1 349 ? 3.328 35.344 9.25 1 95.06 349 ASN B N 1
ATOM 6445 C CA . ASN B 1 349 ? 4.199 34.531 10.094 1 95.06 349 ASN B CA 1
ATOM 6446 C C . ASN B 1 349 ? 5.625 34.5 9.555 1 95.06 349 ASN B C 1
ATOM 6448 O O . ASN B 1 349 ? 5.902 33.812 8.57 1 95.06 349 ASN B O 1
ATOM 6452 N N . LEU B 1 350 ? 6.457 35.062 10.227 1 95.31 350 LEU B N 1
ATOM 6453 C CA . LEU B 1 350 ? 7.801 35.281 9.703 1 95.31 350 LEU B CA 1
ATOM 6454 C C . LEU B 1 350 ? 8.617 34 9.734 1 95.31 350 LEU B C 1
ATOM 6456 O O . LEU B 1 350 ? 9.539 33.812 8.938 1 95.31 350 LEU B O 1
ATOM 6460 N N . VAL B 1 351 ? 8.344 33.094 10.609 1 94.06 351 VAL B N 1
ATOM 6461 C CA . VAL B 1 351 ? 9.031 31.812 10.648 1 94.06 351 VAL B CA 1
ATOM 6462 C C . VAL B 1 351 ? 8.656 30.984 9.422 1 94.06 351 VAL B C 1
ATOM 6464 O O . VAL B 1 351 ? 9.477 30.219 8.898 1 94.06 351 VAL B O 1
ATOM 6467 N N . ASP B 1 352 ? 7.422 31.141 9.008 1 93.56 352 ASP B N 1
ATOM 6468 C CA . ASP B 1 352 ? 6.992 30.438 7.797 1 93.56 352 ASP B CA 1
ATOM 6469 C C . ASP B 1 352 ? 7.793 30.906 6.586 1 93.56 352 ASP B C 1
ATOM 6471 O O . ASP B 1 352 ? 8.047 30.125 5.668 1 93.56 352 ASP B O 1
ATOM 6475 N N . VAL B 1 353 ? 8.094 32.156 6.59 1 93.81 353 VAL B N 1
ATOM 6476 C CA . VAL B 1 353 ? 8.898 32.719 5.504 1 93.81 353 VAL B CA 1
ATOM 6477 C C . VAL B 1 353 ? 10.312 32.125 5.559 1 93.81 353 VAL B C 1
ATOM 6479 O O . VAL B 1 353 ? 10.859 31.719 4.527 1 93.81 353 VAL B O 1
ATOM 6482 N N . LEU B 1 354 ? 10.836 32.062 6.746 1 94.12 354 LEU B N 1
ATOM 6483 C CA . LEU B 1 354 ? 12.203 31.578 6.934 1 94.12 354 LEU B CA 1
ATOM 6484 C C . LEU B 1 354 ? 12.32 30.109 6.539 1 94.12 354 LEU B C 1
ATOM 6486 O O . LEU B 1 354 ? 13.352 29.688 6 1 94.12 354 LEU B O 1
ATOM 6490 N N . SER B 1 355 ? 11.273 29.312 6.816 1 95.81 355 SER B N 1
ATOM 6491 C CA . SER B 1 355 ? 11.305 27.875 6.559 1 95.81 355 SER B CA 1
ATOM 6492 C C . SER B 1 355 ? 10.812 27.562 5.152 1 95.81 355 SER B C 1
ATOM 6494 O O . SER B 1 355 ? 10.836 26.406 4.73 1 95.81 355 SER B O 1
ATOM 6496 N N . ALA B 1 356 ? 10.344 28.5 4.422 1 95.56 356 ALA B N 1
ATOM 6497 C CA . ALA B 1 356 ? 9.664 28.328 3.141 1 95.56 356 ALA B CA 1
ATOM 6498 C C . ALA B 1 356 ? 10.539 27.562 2.152 1 95.56 356 ALA B C 1
ATOM 6500 O O . ALA B 1 356 ? 10.094 26.578 1.543 1 95.56 356 ALA B O 1
ATOM 6501 N N . PRO B 1 357 ? 11.859 27.984 1.974 1 94.88 357 PRO B N 1
ATOM 6502 C CA . PRO B 1 357 ? 12.664 27.266 0.99 1 94.88 357 PRO B CA 1
ATOM 6503 C C . PRO B 1 357 ? 12.773 25.766 1.293 1 94.88 357 PRO B C 1
ATOM 6505 O O . PRO B 1 357 ? 12.695 24.938 0.381 1 94.88 357 PRO B O 1
ATOM 6508 N N . LYS B 1 358 ? 12.914 25.422 2.557 1 95.75 358 LYS B N 1
ATOM 6509 C CA . LYS B 1 358 ? 13.031 24.016 2.947 1 95.75 358 LYS B CA 1
ATOM 6510 C C . LYS B 1 358 ? 11.695 23.297 2.793 1 95.75 358 LYS B C 1
ATOM 6512 O O . LYS B 1 358 ? 11.664 22.125 2.404 1 95.75 358 LYS B O 1
ATOM 6517 N N . ARG B 1 359 ? 10.609 23.938 3.133 1 96.75 359 ARG B N 1
ATOM 6518 C CA . ARG B 1 359 ? 9.281 23.344 2.988 1 96.75 359 ARG B CA 1
ATOM 6519 C C . ARG B 1 359 ? 8.953 23.094 1.521 1 96.75 359 ARG B C 1
ATOM 6521 O O . ARG B 1 359 ? 8.438 22.031 1.17 1 96.75 359 ARG B O 1
ATOM 6528 N N . ILE B 1 360 ? 9.211 24.062 0.708 1 96.19 360 ILE B N 1
ATOM 6529 C CA . ILE B 1 360 ? 8.984 23.922 -0.726 1 96.19 360 ILE B CA 1
ATOM 6530 C C . ILE B 1 360 ? 9.867 22.828 -1.29 1 96.19 360 ILE B C 1
ATOM 6532 O O . ILE B 1 360 ? 9.406 21.984 -2.068 1 96.19 360 ILE B O 1
ATOM 6536 N N . GLY B 1 361 ? 11.141 22.844 -0.858 1 95.25 361 GLY B N 1
ATOM 6537 C CA . GLY B 1 361 ? 12.031 21.766 -1.268 1 95.25 361 GLY B CA 1
ATOM 6538 C C . GLY B 1 361 ? 11.531 20.391 -0.866 1 95.25 361 GLY B C 1
ATOM 6539 O O . GLY B 1 361 ? 11.625 19.438 -1.646 1 95.25 361 GLY B O 1
ATOM 6540 N N . GLN B 1 362 ? 11.008 20.25 0.344 1 95.94 362 GLN B N 1
ATOM 6541 C CA . GLN B 1 362 ? 10.453 19 0.826 1 95.94 362 GLN B CA 1
ATOM 6542 C C . GLN B 1 362 ? 9.258 18.562 -0.015 1 95.94 362 GLN B C 1
ATOM 6544 O O . GLN B 1 362 ? 9.102 17.391 -0.325 1 95.94 362 GLN B O 1
ATOM 6549 N N . ALA B 1 363 ? 8.398 19.5 -0.31 1 96.69 363 ALA B N 1
ATOM 6550 C CA . ALA B 1 363 ? 7.25 19.203 -1.16 1 96.69 363 ALA B CA 1
ATOM 6551 C C . ALA B 1 363 ? 7.699 18.734 -2.541 1 96.69 363 ALA B C 1
ATOM 6553 O O . ALA B 1 363 ? 7.094 17.828 -3.121 1 96.69 363 ALA B O 1
ATOM 6554 N N . GLN B 1 364 ? 8.711 19.375 -3.094 1 96 364 GLN B N 1
ATOM 6555 C CA . GLN B 1 364 ? 9.266 18.953 -4.371 1 96 364 GLN B CA 1
ATOM 6556 C C . GLN B 1 364 ? 9.805 17.516 -4.289 1 96 364 GLN B C 1
ATOM 6558 O O . GLN B 1 364 ? 9.625 16.734 -5.215 1 96 364 GLN B O 1
ATOM 6563 N N . ASN B 1 365 ? 10.469 17.203 -3.184 1 95.75 365 ASN B N 1
ATOM 6564 C CA . ASN B 1 365 ? 10.984 15.859 -2.988 1 95.75 365 ASN B CA 1
ATOM 6565 C C . ASN B 1 365 ? 9.852 14.828 -2.951 1 95.75 365 ASN B C 1
ATOM 6567 O O . ASN B 1 365 ? 10.008 13.711 -3.438 1 95.75 365 ASN B O 1
ATOM 6571 N N . VAL B 1 366 ? 8.766 15.18 -2.383 1 96.88 366 VAL B N 1
ATOM 6572 C CA . VAL B 1 366 ? 7.613 14.281 -2.352 1 96.88 366 VAL B CA 1
ATOM 6573 C C . VAL B 1 366 ? 7.148 13.992 -3.777 1 96.88 366 VAL B C 1
ATOM 6575 O O . VAL B 1 366 ? 6.859 12.844 -4.121 1 96.88 366 VAL B O 1
ATOM 6578 N N . ALA B 1 367 ? 7.074 15.047 -4.598 1 96.31 367 ALA B N 1
ATOM 6579 C CA . ALA B 1 367 ? 6.691 14.859 -5.996 1 96.31 367 ALA B CA 1
ATOM 6580 C C . ALA B 1 367 ? 7.688 13.961 -6.723 1 96.31 367 ALA B C 1
ATOM 6582 O O . ALA B 1 367 ? 7.297 13.125 -7.543 1 96.31 367 ALA B O 1
ATOM 6583 N N . GLU B 1 368 ? 8.945 14.109 -6.375 1 95.19 368 GLU B N 1
ATOM 6584 C CA . GLU B 1 368 ? 9.977 13.289 -7.008 1 95.19 368 GLU B CA 1
ATOM 6585 C C . GLU B 1 368 ? 9.836 11.828 -6.605 1 95.19 368 GLU B C 1
ATOM 6587 O O . GLU B 1 368 ? 10.086 10.93 -7.414 1 95.19 368 GLU B O 1
ATOM 6592 N N . VAL B 1 369 ? 9.516 11.578 -5.375 1 96.38 369 VAL B N 1
ATOM 6593 C CA . VAL B 1 369 ? 9.273 10.211 -4.926 1 96.38 369 VAL B CA 1
ATOM 6594 C C . VAL B 1 369 ? 8.117 9.602 -5.715 1 96.38 369 VAL B C 1
ATOM 6596 O O . VAL B 1 369 ? 8.195 8.445 -6.152 1 96.38 369 VAL B O 1
ATOM 6599 N N . THR B 1 370 ? 7.051 10.391 -5.93 1 97.06 370 THR B N 1
ATOM 6600 C CA . THR B 1 370 ? 5.902 9.906 -6.688 1 97.06 370 THR B CA 1
ATOM 6601 C C . THR B 1 370 ? 6.289 9.625 -8.141 1 97.06 370 THR B C 1
ATOM 6603 O O . THR B 1 370 ? 5.852 8.633 -8.727 1 97.06 370 THR B O 1
ATOM 6606 N N . ARG B 1 371 ? 7.09 10.484 -8.68 1 96.06 371 ARG B N 1
ATOM 6607 C CA . ARG B 1 371 ? 7.598 10.258 -10.031 1 96.06 371 ARG B CA 1
ATOM 6608 C C . ARG B 1 371 ? 8.391 8.961 -10.109 1 96.06 371 ARG B C 1
ATOM 6610 O O . ARG B 1 371 ? 8.203 8.164 -11.031 1 96.06 371 ARG B O 1
ATOM 6617 N N . ALA B 1 372 ? 9.273 8.734 -9.133 1 95.56 372 ALA B N 1
ATOM 6618 C CA . ALA B 1 372 ? 10.07 7.512 -9.086 1 95.56 372 ALA B CA 1
ATOM 6619 C C . ALA B 1 372 ? 9.172 6.285 -8.906 1 95.56 372 ALA B C 1
ATOM 6621 O O . ALA B 1 372 ? 9.43 5.234 -9.492 1 95.56 372 ALA B O 1
ATOM 6622 N N . ARG B 1 373 ? 8.195 6.383 -8.133 1 97.19 373 ARG B N 1
ATOM 6623 C CA . ARG B 1 373 ? 7.254 5.289 -7.922 1 97.19 373 ARG B CA 1
ATOM 6624 C C . ARG B 1 373 ? 6.527 4.938 -9.211 1 97.19 373 ARG B C 1
ATOM 6626 O O . ARG B 1 373 ? 6.309 3.762 -9.508 1 97.19 373 ARG B O 1
ATOM 6633 N N . ARG B 1 374 ? 6.074 5.973 -9.93 1 97 374 ARG B N 1
ATOM 6634 C CA . ARG B 1 374 ? 5.422 5.727 -11.211 1 97 374 ARG B CA 1
ATOM 6635 C C . ARG B 1 374 ? 6.34 4.961 -12.156 1 97 374 ARG B C 1
ATOM 6637 O O . ARG B 1 374 ? 5.902 4.031 -12.836 1 97 374 ARG B O 1
ATOM 6644 N N . LEU B 1 375 ? 7.578 5.371 -12.18 1 96.19 375 LEU B N 1
ATOM 6645 C CA . LEU B 1 375 ? 8.539 4.691 -13.039 1 96.19 375 LEU B CA 1
ATOM 6646 C C . LEU B 1 375 ? 8.719 3.238 -12.609 1 96.19 375 LEU B C 1
ATOM 6648 O O . LEU B 1 375 ? 8.734 2.334 -13.445 1 96.19 375 LEU B O 1
ATOM 6652 N N . ALA B 1 376 ? 8.875 2.996 -11.297 1 97.19 376 ALA B N 1
ATOM 6653 C CA . ALA B 1 376 ? 8.977 1.638 -10.766 1 97.19 376 ALA B CA 1
ATOM 6654 C C . ALA B 1 376 ? 7.75 0.809 -11.141 1 97.19 376 ALA B C 1
ATOM 6656 O O . ALA B 1 376 ? 7.875 -0.354 -11.539 1 97.19 376 ALA B O 1
ATOM 6657 N N . LEU B 1 377 ? 6.621 1.403 -11.055 1 96.88 377 LEU B N 1
ATOM 6658 C CA . LEU B 1 377 ? 5.379 0.73 -11.414 1 96.88 377 LEU B CA 1
ATOM 6659 C C . LEU B 1 377 ? 5.336 0.427 -12.914 1 96.88 377 LEU B C 1
ATOM 6661 O O . LEU B 1 377 ? 4.848 -0.626 -13.32 1 96.88 377 LEU B O 1
ATOM 6665 N N . GLY B 1 378 ? 5.82 1.433 -13.664 1 96.31 378 GLY B N 1
ATOM 6666 C CA . GLY B 1 378 ? 5.918 1.169 -15.094 1 96.31 378 GLY B CA 1
ATOM 6667 C C . GLY B 1 378 ? 6.738 -0.065 -15.414 1 96.31 378 GLY B C 1
ATOM 6668 O O . GLY B 1 378 ? 6.316 -0.906 -16.203 1 96.31 378 GLY B O 1
ATOM 6669 N N . MET B 1 379 ? 7.852 -0.206 -14.781 1 95 379 MET B N 1
ATOM 6670 C CA . MET B 1 379 ? 8.703 -1.38 -14.961 1 95 379 MET B CA 1
ATOM 6671 C C . MET B 1 379 ? 7.977 -2.648 -14.523 1 95 379 MET B C 1
ATOM 6673 O O . MET B 1 379 ? 8.062 -3.68 -15.195 1 95 379 MET B O 1
ATOM 6677 N N . ALA B 1 380 ? 7.293 -2.592 -13.391 1 96.12 380 ALA B N 1
ATOM 6678 C CA . ALA B 1 380 ? 6.531 -3.736 -12.898 1 96.12 380 ALA B CA 1
ATOM 6679 C C . ALA B 1 380 ? 5.457 -4.152 -13.898 1 96.12 380 ALA B C 1
ATOM 6681 O O . ALA B 1 380 ? 5.246 -5.344 -14.133 1 96.12 380 ALA B O 1
ATOM 6682 N N . VAL B 1 381 ? 4.793 -3.125 -14.477 1 96.5 381 VAL B N 1
ATOM 6683 C CA . VAL B 1 381 ? 3.723 -3.389 -15.43 1 96.5 381 VAL B CA 1
ATOM 6684 C C . VAL B 1 381 ? 4.285 -4.109 -16.656 1 96.5 381 VAL B C 1
ATOM 6686 O O . VAL B 1 381 ? 3.74 -5.125 -17.094 1 96.5 381 VAL B O 1
ATOM 6689 N N . VAL B 1 382 ? 5.379 -3.682 -17.219 1 95.56 382 VAL B N 1
ATOM 6690 C CA . VAL B 1 382 ? 6 -4.305 -18.375 1 95.56 382 VAL B CA 1
ATOM 6691 C C . VAL B 1 382 ? 6.402 -5.742 -18.031 1 95.56 382 VAL B C 1
ATOM 6693 O O . VAL B 1 382 ? 6.156 -6.66 -18.828 1 95.56 382 VAL B O 1
ATOM 6696 N N . THR B 1 383 ? 6.938 -5.922 -16.875 1 95.25 383 THR B N 1
ATOM 6697 C CA . THR B 1 383 ? 7.352 -7.25 -16.422 1 95.25 383 THR B CA 1
ATOM 6698 C C . THR B 1 383 ? 6.141 -8.164 -16.25 1 95.25 383 THR B C 1
ATOM 6700 O O . THR B 1 383 ? 6.16 -9.32 -16.672 1 95.25 383 THR B O 1
ATOM 6703 N N . GLN B 1 384 ? 5.102 -7.629 -15.641 1 95.5 384 GLN B N 1
ATOM 6704 C CA . GLN B 1 384 ? 3.908 -8.422 -15.359 1 95.5 384 GLN B CA 1
ATOM 6705 C C . GLN B 1 384 ? 3.242 -8.891 -16.656 1 95.5 384 GLN B C 1
ATOM 6707 O O . GLN B 1 384 ? 2.75 -10.016 -16.734 1 95.5 384 GLN B O 1
ATOM 6712 N N . VAL B 1 385 ? 3.217 -8.031 -17.672 1 96.44 385 VAL B N 1
ATOM 6713 C CA . VAL B 1 385 ? 2.643 -8.414 -18.953 1 96.44 385 VAL B CA 1
ATOM 6714 C C . VAL B 1 385 ? 3.477 -9.531 -19.578 1 96.44 385 VAL B C 1
ATOM 6716 O O . VAL B 1 385 ? 2.932 -10.516 -20.078 1 96.44 385 VAL B O 1
ATOM 6719 N N . ARG B 1 386 ? 4.75 -9.398 -19.531 1 95.25 386 ARG B N 1
ATOM 6720 C CA . ARG B 1 386 ? 5.633 -10.438 -20.062 1 95.25 386 ARG B CA 1
ATOM 6721 C C . ARG B 1 386 ? 5.434 -11.758 -19.344 1 95.25 386 ARG B C 1
ATOM 6723 O O . ARG B 1 386 ? 5.32 -12.812 -19.969 1 95.25 386 ARG B O 1
ATOM 6730 N N . VAL B 1 387 ? 5.359 -11.695 -18.031 1 95.19 387 VAL B N 1
ATOM 6731 C CA . VAL B 1 387 ? 5.156 -12.883 -17.203 1 95.19 387 VAL B CA 1
ATOM 6732 C C . VAL B 1 387 ? 3.812 -13.523 -17.547 1 95.19 387 VAL B C 1
ATOM 6734 O O . VAL B 1 387 ? 3.727 -14.734 -17.75 1 95.19 387 VAL B O 1
ATOM 6737 N N . ALA B 1 388 ? 2.807 -12.695 -17.672 1 95.88 388 ALA B N 1
ATOM 6738 C CA . ALA B 1 388 ? 1.478 -13.211 -17.984 1 95.88 388 ALA B CA 1
ATOM 6739 C C . ALA B 1 388 ? 1.457 -13.852 -19.375 1 95.88 388 ALA B C 1
ATOM 6741 O O . ALA B 1 388 ? 0.8 -14.875 -19.578 1 95.88 388 ALA B O 1
ATOM 6742 N N . ASP B 1 389 ? 2.152 -13.312 -20.328 1 95.81 389 ASP B N 1
ATOM 6743 C CA . ASP B 1 389 ? 2.236 -13.867 -21.672 1 95.81 389 ASP B CA 1
ATOM 6744 C C . ASP B 1 389 ? 2.928 -15.227 -21.656 1 95.81 389 ASP B C 1
ATOM 6746 O O . ASP B 1 389 ? 2.449 -16.172 -22.281 1 95.81 389 ASP B O 1
ATOM 6750 N N . ILE B 1 390 ? 4.023 -15.273 -20.891 1 94.56 390 ILE B N 1
ATOM 6751 C CA . ILE B 1 390 ? 4.758 -16.531 -20.797 1 94.56 390 ILE B CA 1
ATOM 6752 C C . ILE B 1 390 ? 3.875 -17.594 -20.156 1 94.56 390 ILE B C 1
ATOM 6754 O O . ILE B 1 390 ? 3.836 -18.734 -20.625 1 94.56 390 ILE B O 1
ATOM 6758 N N . GLN B 1 391 ? 3.156 -17.219 -19.172 1 94.81 391 GLN B N 1
ATOM 6759 C CA . GLN B 1 391 ? 2.277 -18.156 -18.5 1 94.81 391 GLN B CA 1
ATOM 6760 C C . GLN B 1 391 ? 1.168 -18.656 -19.422 1 94.81 391 GLN B C 1
ATOM 6762 O O . GLN B 1 391 ? 0.806 -19.828 -19.391 1 94.81 391 GLN B O 1
ATOM 6767 N N . TYR B 1 392 ? 0.674 -17.797 -20.25 1 95.94 392 TYR B N 1
ATOM 6768 C CA . TYR B 1 392 ? -0.361 -18.188 -21.203 1 95.94 392 TYR B CA 1
ATOM 6769 C C . TYR B 1 392 ? 0.182 -19.188 -22.219 1 95.94 392 TYR B C 1
ATOM 6771 O O . TYR B 1 392 ? -0.453 -20.203 -22.516 1 95.94 392 TYR B O 1
ATOM 6779 N N . ARG B 1 393 ? 1.33 -18.906 -22.734 1 94.81 393 ARG B N 1
ATOM 6780 C CA . ARG B 1 393 ? 1.949 -19.766 -23.734 1 94.81 393 ARG B CA 1
ATOM 6781 C C . ARG B 1 393 ? 2.256 -21.141 -23.156 1 94.81 393 ARG B C 1
ATOM 6783 O O . ARG B 1 393 ? 2.051 -22.172 -23.812 1 94.81 393 ARG B O 1
ATOM 6790 N N . HIS B 1 394 ? 2.689 -21.094 -21.953 1 93.19 394 HIS B N 1
ATOM 6791 C CA . HIS B 1 394 ? 2.984 -22.375 -21.312 1 93.19 394 HIS B CA 1
ATOM 6792 C C . HIS B 1 394 ? 1.705 -23.141 -21 1 93.19 394 HIS B C 1
ATOM 6794 O O . HIS B 1 394 ? 1.668 -24.375 -21.141 1 93.19 394 HIS B O 1
ATOM 6800 N N . ALA B 1 395 ? 0.714 -22.438 -20.547 1 94.19 395 ALA B N 1
ATOM 6801 C CA . ALA B 1 395 ? -0.566 -23.094 -20.312 1 94.19 395 ALA B CA 1
ATOM 6802 C C . ALA B 1 395 ? -1.115 -23.703 -21.594 1 94.19 395 ALA B C 1
ATOM 6804 O O . ALA B 1 395 ? -1.669 -24.812 -21.578 1 94.19 395 ALA B O 1
ATOM 6805 N N . MET B 1 396 ? -0.918 -23.031 -22.719 1 94.31 396 MET B N 1
ATOM 6806 C CA . MET B 1 396 ? -1.359 -23.547 -24.016 1 94.31 396 MET B CA 1
ATOM 6807 C C . MET B 1 396 ? -0.6 -24.812 -24.391 1 94.31 396 MET B C 1
ATOM 6809 O O . MET B 1 396 ? -1.2 -25.781 -24.844 1 94.31 396 MET B O 1
ATOM 6813 N N . LYS B 1 397 ? 0.675 -24.75 -24.156 1 91.94 397 LYS B N 1
ATOM 6814 C CA . LYS B 1 397 ? 1.494 -25.922 -24.453 1 91.94 397 LYS B CA 1
ATOM 6815 C C . LYS B 1 397 ? 1.052 -27.109 -23.609 1 91.94 397 LYS B C 1
ATOM 6817 O O . LYS B 1 397 ? 0.89 -28.219 -24.141 1 91.94 397 LYS B O 1
ATOM 6822 N N . GLU B 1 398 ? 0.818 -26.906 -22.359 1 92.56 398 GLU B N 1
ATOM 6823 C CA . GLU B 1 398 ? 0.383 -27.984 -21.469 1 92.56 398 GLU B CA 1
ATOM 6824 C C . GLU B 1 398 ? -0.996 -28.5 -21.875 1 92.56 398 GLU B C 1
ATOM 6826 O O . GLU B 1 398 ? -1.242 -29.703 -21.844 1 92.56 398 GLU B O 1
ATOM 6831 N N . PHE B 1 399 ? -1.86 -27.656 -22.281 1 93.62 399 PHE B N 1
ATOM 6832 C CA . PHE B 1 399 ? -3.199 -28.047 -22.688 1 93.62 399 PHE B CA 1
ATOM 6833 C C . PHE B 1 399 ? -3.141 -28.953 -23.922 1 93.62 399 PHE B C 1
ATOM 6835 O O . PHE B 1 399 ? -3.809 -29.984 -23.969 1 93.62 399 PHE B O 1
ATOM 6842 N N . ARG B 1 400 ? -2.312 -28.562 -24.875 1 92.88 400 ARG B N 1
ATOM 6843 C CA . ARG B 1 400 ? -2.186 -29.344 -26.094 1 92.88 400 ARG B CA 1
ATOM 6844 C C . ARG B 1 400 ? -1.653 -30.734 -25.812 1 92.88 400 ARG B C 1
ATOM 6846 O O . ARG B 1 400 ? -2.102 -31.719 -26.422 1 92.88 400 ARG B O 1
ATOM 6853 N N . LEU B 1 401 ? -0.725 -30.781 -24.875 1 93.69 401 LEU B N 1
ATOM 6854 C CA . LEU B 1 401 ? -0.178 -32.062 -24.5 1 93.69 401 LEU B CA 1
ATOM 6855 C C . LEU B 1 401 ? -1.238 -32.938 -23.828 1 93.69 401 LEU B C 1
ATOM 6857 O O . LEU B 1 401 ? -1.313 -34.156 -24.078 1 93.69 401 LEU B O 1
ATOM 6861 N N . THR B 1 402 ? -2.064 -32.344 -23.016 1 92.69 402 THR B N 1
ATOM 6862 C CA . THR B 1 402 ? -3.102 -33.125 -22.344 1 92.69 402 THR B CA 1
ATOM 6863 C C . THR B 1 402 ? -4.199 -33.531 -23.328 1 92.69 402 THR B C 1
ATOM 6865 O O . THR B 1 402 ? -4.801 -34.594 -23.188 1 92.69 402 THR B O 1
ATOM 6868 N N . GLU B 1 403 ? -4.434 -32.719 -24.297 1 91.69 403 GLU B N 1
ATOM 6869 C CA . GLU B 1 403 ? -5.367 -33.094 -25.359 1 91.69 403 GLU B CA 1
ATOM 6870 C C . GLU B 1 403 ? -4.879 -34.312 -26.125 1 91.69 403 GLU B C 1
ATOM 6872 O O . GLU B 1 403 ? -5.66 -35.219 -26.406 1 91.69 403 GLU B O 1
ATOM 6877 N N . GLN B 1 404 ? -3.623 -34.281 -26.422 1 93.19 404 GLN B N 1
ATOM 6878 C CA . GLN B 1 404 ? -3.025 -35.406 -27.094 1 93.19 404 GLN B CA 1
ATOM 6879 C C . GLN B 1 404 ? -3.117 -36.656 -26.234 1 93.19 404 GLN B C 1
ATOM 6881 O O . GLN B 1 404 ? -3.443 -37.75 -26.719 1 93.19 404 GLN B O 1
ATOM 6886 N N . MET B 1 405 ? -2.879 -36.5 -24.969 1 94 405 MET B N 1
ATOM 6887 C CA . MET B 1 405 ? -2.938 -37.625 -24.031 1 94 405 MET B CA 1
ATOM 6888 C C . MET B 1 405 ? -4.352 -38.188 -23.953 1 94 405 MET B C 1
ATOM 6890 O O . MET B 1 405 ? -4.543 -39.406 -23.938 1 94 405 MET B O 1
ATOM 6894 N N . ALA B 1 406 ? -5.301 -37.344 -23.891 1 92.31 406 ALA B N 1
ATOM 6895 C CA . ALA B 1 406 ? -6.695 -37.781 -23.844 1 92.31 406 ALA B CA 1
ATOM 6896 C C . ALA B 1 406 ? -7.078 -38.531 -25.109 1 92.31 406 ALA B C 1
ATOM 6898 O O . ALA B 1 406 ? -7.816 -39.531 -25.047 1 92.31 406 ALA B O 1
ATOM 6899 N N . GLY B 1 407 ? -6.551 -38.062 -26.219 1 92.06 407 GLY B N 1
ATOM 6900 C CA . GLY B 1 407 ? -6.793 -38.781 -27.469 1 92.06 407 GLY B CA 1
ATOM 6901 C C . GLY B 1 407 ? -6.219 -40.156 -27.484 1 92.06 407 GLY B C 1
ATOM 6902 O O . GLY B 1 407 ? -6.883 -41.125 -27.922 1 92.06 407 GLY B O 1
ATOM 6903 N N . ILE B 1 408 ? -5.023 -40.281 -26.969 1 94.38 408 ILE B N 1
ATOM 6904 C CA . ILE B 1 408 ? -4.367 -41.594 -26.906 1 94.38 408 ILE B CA 1
ATOM 6905 C C . ILE B 1 408 ? -5.145 -42.5 -25.953 1 94.38 408 ILE B C 1
ATOM 6907 O O . ILE B 1 408 ? -5.41 -43.656 -26.297 1 94.38 408 ILE B O 1
ATOM 6911 N N . ASP B 1 409 ? -5.527 -42.031 -24.828 1 94.62 409 ASP B N 1
ATOM 6912 C CA . ASP B 1 409 ? -6.238 -42.812 -23.844 1 94.62 409 ASP B CA 1
ATOM 6913 C C . ASP B 1 409 ? -7.609 -43.25 -24.359 1 94.62 409 ASP B C 1
ATOM 6915 O O . ASP B 1 409 ? -8.094 -44.344 -24.047 1 94.62 409 ASP B O 1
ATOM 6919 N N . ARG B 1 410 ? -8.227 -42.469 -25.172 1 91.94 410 ARG B N 1
ATOM 6920 C CA . ARG B 1 410 ? -9.484 -42.844 -25.797 1 91.94 410 ARG B CA 1
ATOM 6921 C C . ARG B 1 410 ? -9.289 -44.031 -26.75 1 91.94 410 ARG B C 1
ATOM 6923 O O . ARG B 1 410 ? -10.109 -44.969 -26.766 1 91.94 410 ARG B O 1
ATOM 6930 N N . ARG B 1 411 ? -8.234 -43.969 -27.484 1 93.44 411 ARG B N 1
ATOM 6931 C CA . ARG B 1 411 ? -7.938 -45.062 -28.391 1 93.44 411 ARG B CA 1
ATOM 6932 C C . ARG B 1 411 ? -7.605 -46.344 -27.609 1 93.44 411 ARG B C 1
ATOM 6934 O O . ARG B 1 411 ? -8 -47.438 -28 1 93.44 411 ARG B O 1
ATOM 6941 N N . ILE B 1 412 ? -6.914 -46.156 -26.5 1 94.44 412 ILE B N 1
ATOM 6942 C CA . ILE B 1 412 ? -6.598 -47.281 -25.641 1 94.44 412 ILE B CA 1
ATOM 6943 C C . ILE B 1 412 ? -7.891 -47.906 -25.094 1 94.44 412 ILE B C 1
ATOM 6945 O O . ILE B 1 412 ? -8.062 -49.125 -25.094 1 94.44 412 ILE B O 1
ATOM 6949 N N . THR B 1 413 ? -8.75 -47.062 -24.672 1 92.88 413 THR B N 1
ATOM 6950 C CA . THR B 1 413 ? -10.023 -47.531 -24.125 1 92.88 413 THR B CA 1
ATOM 6951 C C . THR B 1 413 ? -10.836 -48.25 -25.188 1 92.88 413 THR B C 1
ATOM 6953 O O . THR B 1 413 ? -11.406 -49.312 -24.922 1 92.88 413 THR B O 1
ATOM 6956 N N . SER B 1 414 ? -10.859 -47.719 -26.375 1 92.75 414 SER B N 1
ATOM 6957 C CA . SER B 1 414 ? -11.586 -48.344 -27.469 1 92.75 414 SER B CA 1
ATOM 6958 C C . SER B 1 414 ? -11 -49.688 -27.812 1 92.75 414 SER B C 1
ATOM 6960 O O . SER B 1 414 ? -11.742 -50.656 -28.016 1 92.75 414 SER B O 1
ATOM 6962 N N . LEU B 1 415 ? -9.742 -49.75 -27.859 1 91.75 415 LEU B N 1
ATOM 6963 C CA . LEU B 1 415 ? -9.07 -51.031 -28.172 1 91.75 415 LEU B CA 1
ATOM 6964 C C . LEU B 1 415 ? -9.32 -52.062 -27.094 1 91.75 415 LEU B C 1
ATOM 6966 O O . LEU B 1 415 ? -9.516 -53.25 -27.391 1 91.75 415 LEU B O 1
ATOM 6970 N N . ALA B 1 416 ? -9.25 -51.656 -25.875 1 92.75 416 ALA B N 1
ATOM 6971 C CA . ALA B 1 416 ? -9.516 -52.562 -24.766 1 92.75 416 ALA B CA 1
ATOM 6972 C C . ALA B 1 416 ? -10.945 -53.094 -24.812 1 92.75 416 ALA B C 1
ATOM 6974 O O . ALA B 1 416 ? -11.203 -54.281 -24.547 1 92.75 416 ALA B O 1
ATOM 6975 N N . GLY B 1 417 ? -11.844 -52.281 -25.172 1 90.81 417 GLY B N 1
ATOM 6976 C CA . GLY B 1 417 ? -13.234 -52.688 -25.328 1 90.81 417 GLY B CA 1
ATOM 6977 C C . GLY B 1 417 ? -13.438 -53.688 -26.469 1 90.81 417 GLY B C 1
ATOM 6978 O O . GLY B 1 417 ? -14.148 -54.688 -26.297 1 90.81 417 GLY B O 1
ATOM 6979 N N . LYS B 1 418 ? -12.781 -53.438 -27.531 1 90.62 418 LYS B N 1
ATOM 6980 C CA . LYS B 1 418 ? -12.867 -54.344 -28.688 1 90.62 418 LYS B CA 1
ATOM 6981 C C . LYS B 1 418 ? -12.258 -55.688 -28.359 1 90.62 418 LYS B C 1
ATOM 6983 O O . LYS B 1 418 ? -12.797 -56.75 -28.766 1 90.62 418 LYS B O 1
ATOM 6988 N N . SER B 1 419 ? -11.148 -55.688 -27.672 1 90.31 419 SER B N 1
ATOM 6989 C CA . SER B 1 419 ? -10.492 -56.938 -27.297 1 90.31 419 SER B CA 1
ATOM 6990 C C . SER B 1 419 ? -11.375 -57.75 -26.359 1 90.31 419 SER B C 1
ATOM 6992 O O . SER B 1 419 ? -11.43 -58.969 -26.484 1 90.31 419 SER B O 1
ATOM 6994 N N . ARG B 1 420 ? -12 -57.125 -25.484 1 89.69 420 ARG B N 1
ATOM 6995 C CA . ARG B 1 420 ? -12.914 -57.844 -24.578 1 89.69 420 ARG B CA 1
ATOM 6996 C C . ARG B 1 420 ? -14.086 -58.438 -25.344 1 89.69 420 ARG B C 1
ATOM 6998 O O . ARG B 1 420 ? -14.445 -59.594 -25.109 1 89.69 420 ARG B O 1
ATOM 7005 N N . SER B 1 421 ? -14.617 -57.688 -26.203 1 90.38 421 SER B N 1
ATOM 7006 C CA . SER B 1 421 ? -15.758 -58.156 -26.984 1 90.38 421 SER B CA 1
ATOM 7007 C C . SER B 1 421 ? -15.367 -59.344 -27.891 1 90.38 421 SER B C 1
ATOM 7009 O O . SER B 1 421 ? -16.188 -60.219 -28.172 1 90.38 421 SER B O 1
ATOM 7011 N N . ALA B 1 422 ? -14.125 -59.312 -28.266 1 90.06 422 ALA B N 1
ATOM 7012 C CA . ALA B 1 422 ? -13.625 -60.375 -29.125 1 90.06 422 ALA B CA 1
ATOM 7013 C C . ALA B 1 422 ? -13.195 -61.594 -28.312 1 90.06 422 ALA B C 1
ATOM 7015 O O . ALA B 1 422 ? -12.789 -62.594 -28.875 1 90.06 422 ALA B O 1
ATOM 7016 N N . GLY B 1 423 ? -13.289 -61.562 -26.984 1 85.81 423 GLY B N 1
ATOM 7017 C CA . GLY B 1 423 ? -12.977 -62.688 -26.109 1 85.81 423 GLY B CA 1
ATOM 7018 C C . GLY B 1 423 ? -11.492 -62.812 -25.797 1 85.81 423 GLY B C 1
ATOM 7019 O O . GLY B 1 423 ? -11.062 -63.719 -25.094 1 85.81 423 GLY B O 1
ATOM 7020 N N . SER B 1 424 ? -10.773 -61.844 -26.312 1 79.56 424 SER B N 1
ATOM 7021 C CA . SER B 1 424 ? -9.328 -61.938 -26.141 1 79.56 424 SER B CA 1
ATOM 7022 C C . SER B 1 424 ? -8.852 -61 -25.016 1 79.56 424 SER B C 1
ATOM 7024 O O . SER B 1 424 ? -7.695 -61.062 -24.594 1 79.56 424 SER B O 1
ATOM 7026 N N . GLY B 1 425 ? -9.836 -60.219 -24.516 1 77.75 425 GLY B N 1
ATOM 7027 C CA . GLY B 1 425 ? -9.438 -59.281 -23.484 1 77.75 425 GLY B CA 1
ATOM 7028 C C . GLY B 1 425 ? -10.141 -59.531 -22.156 1 77.75 425 GLY B C 1
ATOM 7029 O O . GLY B 1 425 ? -11.102 -60.312 -22.094 1 77.75 425 GLY B O 1
ATOM 7030 N N . SER B 1 426 ? -9.516 -58.906 -21.125 1 85.12 426 SER B N 1
ATOM 7031 C CA . SER B 1 426 ? -10.078 -59.062 -19.797 1 85.12 426 SER B CA 1
ATOM 7032 C C . SER B 1 426 ? -10.922 -57.875 -19.391 1 85.12 426 SER B C 1
ATOM 7034 O O . SER B 1 426 ? -10.672 -56.75 -19.844 1 85.12 426 SER B O 1
ATOM 7036 N N . ALA B 1 427 ? -11.914 -58.219 -18.672 1 85.38 427 ALA B N 1
ATOM 7037 C CA . ALA B 1 427 ? -12.766 -57.156 -18.109 1 85.38 427 ALA B CA 1
ATOM 7038 C C . ALA B 1 427 ? -11.953 -56.219 -17.25 1 85.38 427 ALA B C 1
ATOM 7040 O O . ALA B 1 427 ? -12.242 -55 -17.203 1 85.38 427 ALA B O 1
ATOM 7041 N N . MET B 1 428 ? -10.945 -56.719 -16.703 1 86.69 428 MET B N 1
ATOM 7042 C CA . MET B 1 428 ? -10.078 -55.906 -15.836 1 86.69 428 MET B CA 1
ATOM 7043 C C . MET B 1 428 ? -9.312 -54.875 -16.641 1 86.69 428 MET B C 1
ATOM 7045 O O . MET B 1 428 ? -9.195 -53.719 -16.219 1 86.69 428 MET B O 1
ATOM 7049 N N . GLU B 1 429 ? -8.922 -55.25 -17.734 1 89.19 429 GLU B N 1
ATOM 7050 C CA . GLU B 1 429 ? -8.164 -54.344 -18.578 1 89.19 429 GLU B CA 1
ATOM 7051 C C . GLU B 1 429 ? -9.062 -53.25 -19.156 1 89.19 429 GLU B C 1
ATOM 7053 O O . GLU B 1 429 ? -8.641 -52.125 -19.312 1 89.19 429 GLU B O 1
ATOM 7058 N N . GLU B 1 430 ? -10.211 -53.594 -19.469 1 91.94 430 GLU B N 1
ATOM 7059 C CA . GLU B 1 430 ? -11.164 -52.625 -20.016 1 91.94 430 GLU B CA 1
ATOM 7060 C C . GLU B 1 430 ? -11.492 -51.531 -18.984 1 91.94 430 GLU B C 1
ATOM 7062 O O . GLU B 1 430 ? -11.461 -50.344 -19.297 1 91.94 430 GLU B O 1
ATOM 7067 N N . ILE B 1 431 ? -11.75 -51.969 -17.797 1 92.5 431 ILE B N 1
ATOM 7068 C CA . ILE B 1 431 ? -12.148 -51.031 -16.766 1 92.5 431 ILE B CA 1
ATOM 7069 C C . ILE B 1 431 ? -10.961 -50.156 -16.391 1 92.5 431 ILE B C 1
ATOM 7071 O O . ILE B 1 431 ? -11.141 -48.969 -16.078 1 92.5 431 ILE B O 1
ATOM 7075 N N . LYS B 1 432 ? -9.789 -50.656 -16.406 1 91.75 432 LYS B N 1
ATOM 7076 C CA . LYS B 1 432 ? -8.586 -49.875 -16.156 1 91.75 432 LYS B CA 1
ATOM 7077 C C . LYS B 1 432 ? -8.398 -48.812 -17.219 1 91.75 432 LYS B C 1
ATOM 7079 O O . LYS B 1 432 ? -8.07 -47.656 -16.906 1 91.75 432 LYS B O 1
ATOM 7084 N N . ALA B 1 433 ? -8.609 -49.188 -18.438 1 92.88 433 ALA B N 1
ATOM 7085 C CA . ALA B 1 433 ? -8.484 -48.25 -19.562 1 92.88 433 ALA B CA 1
ATOM 7086 C C . ALA B 1 433 ? -9.531 -47.156 -19.469 1 92.88 433 ALA B C 1
ATOM 7088 O O . ALA B 1 433 ? -9.234 -46 -19.75 1 92.88 433 ALA B O 1
ATOM 7089 N N . GLU B 1 434 ? -10.656 -47.562 -19.062 1 91.69 434 GLU B N 1
ATOM 7090 C CA . GLU B 1 434 ? -11.727 -46.562 -18.922 1 91.69 434 GLU B CA 1
ATOM 7091 C C . GLU B 1 434 ? -11.414 -45.562 -17.812 1 91.69 434 GLU B C 1
ATOM 7093 O O . GLU B 1 434 ? -11.625 -44.375 -17.984 1 91.69 434 GLU B O 1
ATOM 7098 N N . ALA B 1 435 ? -10.914 -46.062 -16.766 1 92 435 ALA B N 1
ATOM 7099 C CA . ALA B 1 435 ? -10.547 -45.188 -15.656 1 92 435 ALA B CA 1
ATOM 7100 C C . ALA B 1 435 ? -9.422 -44.25 -16.047 1 92 435 ALA B C 1
ATOM 7102 O O . ALA B 1 435 ? -9.469 -43.062 -15.727 1 92 435 ALA B O 1
ATOM 7103 N N . ALA B 1 436 ? -8.477 -44.719 -16.688 1 90.94 436 ALA B N 1
ATOM 7104 C CA . ALA B 1 436 ? -7.363 -43.906 -17.156 1 90.94 436 ALA B CA 1
ATOM 7105 C C . ALA B 1 436 ? -7.844 -42.844 -18.141 1 90.94 436 ALA B C 1
ATOM 7107 O O . ALA B 1 436 ? -7.363 -41.719 -18.141 1 90.94 436 ALA B O 1
ATOM 7108 N N . GLY B 1 437 ? -8.727 -43.312 -18.984 1 90.88 437 GLY B N 1
ATOM 7109 C CA . GLY B 1 437 ? -9.312 -42.344 -19.922 1 90.88 437 GLY B CA 1
ATOM 7110 C C . GLY B 1 437 ? -10.055 -41.219 -19.25 1 90.88 437 GLY B C 1
ATOM 7111 O O . GLY B 1 437 ? -9.953 -40.062 -19.672 1 90.88 437 GLY B O 1
ATOM 7112 N N . MET B 1 438 ? -10.734 -41.562 -18.25 1 90.06 438 MET B N 1
ATOM 7113 C CA . MET B 1 438 ? -11.453 -40.562 -17.484 1 90.06 438 MET B CA 1
ATOM 7114 C C . MET B 1 438 ? -10.484 -39.594 -16.828 1 90.06 438 MET B C 1
ATOM 7116 O O . MET B 1 438 ? -10.711 -38.375 -16.828 1 90.06 438 MET B O 1
ATOM 7120 N N . LEU B 1 439 ? -9.422 -40.062 -16.234 1 90.06 439 LEU B N 1
ATOM 7121 C CA . LEU B 1 439 ? -8.406 -39.25 -15.609 1 90.06 439 LEU B CA 1
ATOM 7122 C C . LEU B 1 439 ? -7.816 -38.25 -16.609 1 90.06 439 LEU B C 1
ATOM 7124 O O . LEU B 1 439 ? -7.668 -37.062 -16.297 1 90.06 439 LEU B O 1
ATOM 7128 N N . SER B 1 440 ? -7.508 -38.688 -17.766 1 91.19 440 SER B N 1
ATOM 7129 C CA . SER B 1 440 ? -6.93 -37.844 -18.797 1 91.19 440 SER B CA 1
ATOM 7130 C C . SER B 1 440 ? -7.926 -36.781 -19.266 1 91.19 440 SER B C 1
ATOM 7132 O O . SER B 1 440 ? -7.551 -35.656 -19.531 1 91.19 440 SER B O 1
ATOM 7134 N N . THR B 1 441 ? -9.141 -37.188 -19.359 1 87.69 441 THR B N 1
ATOM 7135 C CA . THR B 1 441 ? -10.188 -36.25 -19.766 1 87.69 441 THR B CA 1
ATOM 7136 C C . THR B 1 441 ? -10.352 -35.156 -18.719 1 87.69 441 THR B C 1
ATOM 7138 O O . THR B 1 441 ? -10.445 -33.969 -19.062 1 87.69 441 THR B O 1
ATOM 7141 N N . LEU B 1 442 ? -10.359 -35.562 -17.516 1 88 442 LEU B N 1
ATOM 7142 C CA . LEU B 1 442 ? -10.477 -34.594 -16.438 1 88 442 LEU B CA 1
ATOM 7143 C C . LEU B 1 442 ? -9.289 -33.625 -16.438 1 88 442 LEU B C 1
ATOM 7145 O O . LEU B 1 442 ? -9.461 -32.438 -16.266 1 88 442 LEU B O 1
ATOM 7149 N N . ARG B 1 443 ? -8.148 -34.125 -16.594 1 90.5 443 ARG B N 1
ATOM 7150 C CA . ARG B 1 443 ? -6.941 -33.312 -16.656 1 90.5 443 ARG B CA 1
ATOM 7151 C C . ARG B 1 443 ? -7.012 -32.312 -17.797 1 90.5 443 ARG B C 1
ATOM 7153 O O . ARG B 1 443 ? -6.621 -31.156 -17.625 1 90.5 443 ARG B O 1
ATOM 7160 N N . ARG B 1 444 ? -7.469 -32.75 -18.922 1 89.75 444 ARG B N 1
ATOM 7161 C CA . ARG B 1 444 ? -7.629 -31.875 -20.078 1 89.75 444 ARG B CA 1
ATOM 7162 C C . ARG B 1 444 ? -8.523 -30.688 -19.75 1 89.75 444 ARG B C 1
ATOM 7164 O O . ARG B 1 444 ? -8.172 -29.547 -20.031 1 89.75 444 ARG B O 1
ATOM 7171 N N . PHE B 1 445 ? -9.539 -30.984 -19.047 1 87.69 445 PHE B N 1
ATOM 7172 C CA . PHE B 1 445 ? -10.5 -29.922 -18.75 1 87.69 445 PHE B CA 1
ATOM 7173 C C . PHE B 1 445 ? -9.953 -28.984 -17.672 1 87.69 445 PHE B C 1
ATOM 7175 O O . PHE B 1 445 ? -10.164 -27.781 -17.719 1 87.69 445 PHE B O 1
ATOM 7182 N N . ILE B 1 446 ? -9.25 -29.531 -16.703 1 89.5 446 ILE B N 1
ATOM 7183 C CA . ILE B 1 446 ? -8.625 -28.703 -15.68 1 89.5 446 ILE B CA 1
ATOM 7184 C C . ILE B 1 446 ? -7.602 -27.766 -16.312 1 89.5 446 ILE B C 1
ATOM 7186 O O . ILE B 1 446 ? -7.566 -26.578 -16 1 89.5 446 ILE B O 1
ATOM 7190 N N . LEU B 1 447 ? -6.828 -28.281 -17.203 1 91.19 447 LEU B N 1
ATOM 7191 C CA . LEU B 1 447 ? -5.805 -27.469 -17.844 1 91.19 447 LEU B CA 1
ATOM 7192 C C . LEU B 1 447 ? -6.434 -26.438 -18.781 1 91.19 447 LEU B C 1
ATOM 7194 O O . LEU B 1 447 ? -5.871 -25.375 -19 1 91.19 447 LEU B O 1
ATOM 7198 N N . TYR B 1 448 ? -7.625 -26.781 -19.297 1 90.75 448 TYR B N 1
ATOM 7199 C CA . TYR B 1 448 ? -8.367 -25.797 -20.062 1 90.75 448 TYR B CA 1
ATOM 7200 C C . TYR B 1 448 ? -8.789 -24.625 -19.172 1 90.75 448 TYR B C 1
ATOM 7202 O O . TYR B 1 448 ? -8.672 -23.469 -19.562 1 90.75 448 TYR B O 1
ATOM 7210 N N . SER B 1 449 ? -9.273 -24.953 -18.016 1 91.12 449 SER B N 1
ATOM 7211 C CA . SER B 1 449 ? -9.641 -23.906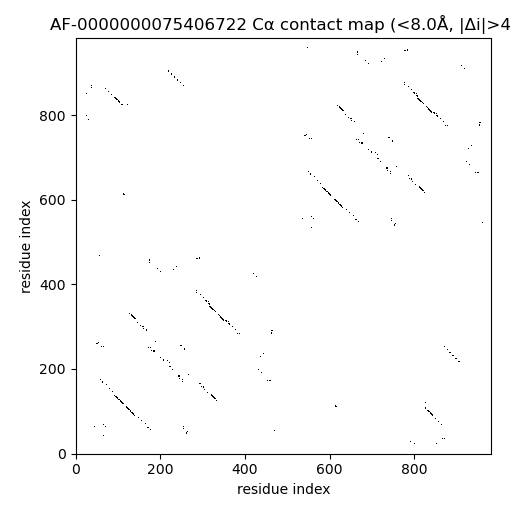 -17.078 1 91.12 449 SER B CA 1
ATOM 7212 C C . SER B 1 449 ? -8.43 -23.047 -16.703 1 91.12 449 SER B C 1
ATOM 7214 O O . SER B 1 449 ? -8.547 -21.828 -16.562 1 91.12 449 SER B O 1
ATOM 7216 N N . ASP B 1 450 ? -7.262 -23.641 -16.562 1 92 450 ASP B N 1
ATOM 7217 C CA . ASP B 1 450 ? -6.031 -22.906 -16.266 1 92 450 ASP B CA 1
ATOM 7218 C C . ASP B 1 450 ? -5.648 -21.984 -17.422 1 92 450 ASP B C 1
ATOM 7220 O O . ASP B 1 450 ? -5.133 -20.891 -17.203 1 92 450 ASP B O 1
ATOM 7224 N N . LEU B 1 451 ? -5.852 -22.516 -18.625 1 94.06 451 LEU B N 1
ATOM 7225 C CA . LEU B 1 451 ? -5.574 -21.719 -19.828 1 94.06 451 LEU B CA 1
ATOM 7226 C C . LEU B 1 451 ? -6.461 -20.484 -19.875 1 94.06 451 LEU B C 1
ATOM 7228 O O . LEU B 1 451 ? -5.98 -19.391 -20.141 1 94.06 451 LEU B O 1
ATOM 7232 N N . GLN B 1 452 ? -7.711 -20.656 -19.531 1 92 452 GLN B N 1
ATOM 7233 C CA . GLN B 1 452 ? -8.641 -19.531 -19.516 1 92 452 GLN B CA 1
ATOM 7234 C C . GLN B 1 452 ? -8.281 -18.547 -18.406 1 92 452 GLN B C 1
ATOM 7236 O O . GLN B 1 452 ? -8.383 -17.328 -18.594 1 92 452 GLN B O 1
ATOM 7241 N N . ALA B 1 453 ? -7.883 -19.062 -17.281 1 92.69 453 ALA B N 1
ATOM 7242 C CA . ALA B 1 453 ? -7.445 -18.219 -16.172 1 92.69 453 ALA B CA 1
ATOM 7243 C C . ALA B 1 453 ? -6.207 -17.406 -16.562 1 92.69 453 ALA B C 1
ATOM 7245 O O . ALA B 1 453 ? -6.094 -16.234 -16.203 1 92.69 453 ALA B O 1
ATOM 7246 N N . ALA B 1 454 ? -5.289 -18.078 -17.25 1 94.88 454 ALA B N 1
ATOM 7247 C CA . ALA B 1 454 ? -4.082 -17.391 -17.703 1 94.88 454 ALA B CA 1
ATOM 7248 C C . ALA B 1 454 ? -4.426 -16.281 -18.688 1 94.88 454 ALA B C 1
ATOM 7250 O O . ALA B 1 454 ? -3.811 -15.211 -18.672 1 94.88 454 ALA B O 1
ATOM 7251 N N . LYS B 1 455 ? -5.387 -16.516 -19.516 1 93.19 455 LYS B N 1
ATOM 7252 C CA . LYS B 1 455 ? -5.852 -15.5 -20.453 1 93.19 455 LYS B CA 1
ATOM 7253 C C . LYS B 1 455 ? -6.457 -14.312 -19.719 1 93.19 455 LYS B C 1
ATOM 7255 O O . LYS B 1 455 ? -6.176 -13.156 -20.047 1 93.19 455 LYS B O 1
ATOM 7260 N N . ALA B 1 456 ? -7.27 -14.617 -18.75 1 91.75 456 ALA B N 1
ATOM 7261 C CA . ALA B 1 456 ? -7.879 -13.562 -17.938 1 91.75 456 ALA B CA 1
ATOM 7262 C C . ALA B 1 456 ? -6.816 -12.734 -17.234 1 91.75 456 ALA B C 1
ATOM 7264 O O . ALA B 1 456 ? -6.938 -11.508 -17.141 1 91.75 456 ALA B O 1
ATOM 7265 N N . ARG B 1 457 ? -5.773 -13.383 -16.719 1 93.94 457 ARG B N 1
ATOM 7266 C CA . ARG B 1 457 ? -4.672 -12.688 -16.062 1 93.94 457 ARG B CA 1
ATOM 7267 C C . ARG B 1 457 ? -3.938 -11.773 -17.047 1 93.94 457 ARG B C 1
ATOM 7269 O O . ARG B 1 457 ? -3.543 -10.664 -16.688 1 93.94 457 ARG B O 1
ATOM 7276 N N . LEU B 1 458 ? -3.73 -12.305 -18.234 1 94.5 458 LEU B N 1
ATOM 7277 C CA . LEU B 1 458 ? -3.08 -11.492 -19.25 1 94.5 458 LEU B CA 1
ATOM 7278 C C . LEU B 1 458 ? -3.912 -10.258 -19.578 1 94.5 458 LEU B C 1
ATOM 7280 O O . LEU B 1 458 ? -3.373 -9.148 -19.672 1 94.5 458 LEU B O 1
ATOM 7284 N N . ASN B 1 459 ? -5.203 -10.398 -19.656 1 91.75 459 ASN B N 1
ATOM 7285 C CA . ASN B 1 459 ? -6.09 -9.266 -19.922 1 91.75 459 ASN B CA 1
ATOM 7286 C C . ASN B 1 459 ? -6.051 -8.25 -18.781 1 91.75 459 ASN B C 1
ATOM 7288 O O . ASN B 1 459 ? -6.012 -7.043 -19.016 1 91.75 459 ASN B O 1
ATOM 7292 N N . ALA B 1 460 ? -6.051 -8.805 -17.594 1 91.88 460 ALA B N 1
ATOM 7293 C CA . ALA B 1 460 ? -5.965 -7.926 -16.438 1 91.88 460 ALA B CA 1
ATOM 7294 C C . ALA B 1 460 ? -4.633 -7.188 -16.406 1 91.88 460 ALA B C 1
ATOM 7296 O O . ALA B 1 460 ? -4.578 -6.004 -16.047 1 91.88 460 ALA B O 1
ATOM 7297 N N . ALA B 1 461 ? -3.545 -7.895 -16.766 1 94.31 461 ALA B N 1
ATOM 7298 C CA . ALA B 1 461 ? -2.217 -7.289 -16.797 1 94.31 461 ALA B CA 1
ATOM 7299 C C . ALA B 1 461 ? -2.148 -6.168 -17.828 1 94.31 461 ALA B C 1
ATOM 7301 O O . ALA B 1 461 ? -1.396 -5.203 -17.656 1 94.31 461 ALA B O 1
ATOM 7302 N N . MET B 1 462 ? -2.994 -6.219 -18.891 1 94.31 462 MET B N 1
ATOM 7303 C CA . MET B 1 462 ? -3.031 -5.203 -19.938 1 94.31 462 MET B CA 1
ATOM 7304 C C . MET B 1 462 ? -3.938 -4.043 -19.531 1 94.31 462 MET B C 1
ATOM 7306 O O . MET B 1 462 ? -3.926 -2.992 -20.172 1 94.31 462 MET B O 1
ATOM 7310 N N . GLY B 1 463 ? -4.656 -4.234 -18.484 1 92.19 463 GLY B N 1
ATOM 7311 C CA . GLY B 1 463 ? -5.547 -3.18 -18.031 1 92.19 463 GLY B CA 1
ATOM 7312 C C . GLY B 1 463 ? -6.734 -2.957 -18.938 1 92.19 463 GLY B C 1
ATOM 7313 O O . GLY B 1 463 ? -7.215 -1.831 -19.078 1 92.19 463 GLY B O 1
ATOM 7314 N N . LEU B 1 464 ? -7.195 -3.936 -19.609 1 85.94 464 LEU B N 1
ATOM 7315 C CA . LEU B 1 464 ? -8.312 -3.826 -20.547 1 85.94 464 LEU B CA 1
ATOM 7316 C C . LEU B 1 464 ? -9.641 -3.939 -19.812 1 85.94 464 LEU B C 1
ATOM 7318 O O . LEU B 1 464 ? -9.812 -4.809 -18.953 1 85.94 464 LEU B O 1
ATOM 7322 N N . ASP B 1 465 ? -10.477 -2.994 -20.094 1 80.38 465 ASP B N 1
ATOM 7323 C CA . ASP B 1 465 ? -11.812 -3.031 -19.484 1 80.38 465 ASP B CA 1
ATOM 7324 C C . ASP B 1 465 ? -12.68 -4.102 -20.141 1 80.38 465 ASP B C 1
ATOM 7326 O O . ASP B 1 465 ? -12.555 -4.359 -21.344 1 80.38 465 ASP B O 1
ATOM 7330 N N . PRO B 1 466 ? -13.344 -4.809 -19.344 1 67.06 466 PRO B N 1
ATOM 7331 C CA . PRO B 1 466 ? -14.188 -5.855 -19.938 1 67.06 466 PRO B CA 1
ATOM 7332 C C . PRO B 1 466 ? -15.219 -5.301 -20.906 1 67.06 466 PRO B C 1
ATOM 7334 O O . PRO B 1 466 ? -15.695 -4.176 -20.734 1 67.06 466 PRO B O 1
ATOM 7337 N N . GLN B 1 467 ? -15.125 -5.652 -22.219 1 55.44 467 GLN B N 1
ATOM 7338 C CA . GLN B 1 467 ? -16.156 -5.25 -23.172 1 55.44 467 GLN B CA 1
ATOM 7339 C C . GLN B 1 467 ? -17.547 -5.504 -22.625 1 55.44 467 GLN B C 1
ATOM 7341 O O . GLN B 1 467 ? -17.828 -6.578 -22.078 1 55.44 467 GLN B O 1
ATOM 7346 N N . PRO B 1 468 ? -18.25 -4.504 -22.359 1 49.88 468 PRO B N 1
ATOM 7347 C CA . PRO B 1 468 ? -19.625 -4.832 -21.984 1 49.88 468 PRO B CA 1
ATOM 7348 C C . PRO B 1 468 ? -20.234 -5.922 -22.859 1 49.88 468 PRO B C 1
ATOM 7350 O O . PRO B 1 468 ? -19.859 -6.062 -24.031 1 49.88 468 PRO B O 1
ATOM 7353 N N . PRO B 1 469 ? -20.625 -7.062 -22.422 1 43.06 469 PRO B N 1
ATOM 7354 C CA . PRO B 1 469 ? -21.328 -7.945 -23.359 1 43.06 469 PRO B CA 1
ATOM 7355 C C . PRO B 1 469 ? -22.172 -7.18 -24.375 1 43.06 469 PRO B C 1
ATOM 7357 O O . PRO B 1 469 ? -22.75 -6.137 -24.047 1 43.06 469 PRO B O 1
ATOM 7360 N N . MET B 1 470 ? -21.688 -7.113 -25.609 1 34.81 470 MET B N 1
ATOM 7361 C CA . MET B 1 470 ? -22.625 -6.594 -26.609 1 34.81 470 MET B CA 1
ATOM 7362 C C . MET B 1 470 ? -24.062 -6.984 -26.266 1 34.81 470 MET B C 1
ATOM 7364 O O . MET B 1 470 ? -24.344 -8.156 -26.016 1 34.81 470 MET B O 1
ATOM 7368 N N . PRO B 1 471 ? -24.875 -6.004 -25.859 1 34.19 471 PRO B N 1
ATOM 7369 C CA . PRO B 1 471 ? -26.266 -6.402 -25.688 1 34.19 471 PRO B CA 1
ATOM 7370 C C . PRO B 1 471 ? -26.75 -7.363 -26.766 1 34.19 471 PRO B C 1
ATOM 7372 O O . PRO B 1 471 ? -26.625 -7.062 -27.969 1 34.19 471 PRO B O 1
ATOM 7375 N N . GLU B 1 472 ? -26.609 -8.562 -26.891 1 33.5 472 GLU B N 1
ATOM 7376 C CA . GLU B 1 472 ? -27.672 -9.133 -27.703 1 33.5 472 GLU B CA 1
ATOM 7377 C C . GLU B 1 472 ? -29 -8.43 -27.453 1 33.5 472 GLU B C 1
ATOM 7379 O O . GLU B 1 472 ? -29.266 -7.973 -26.328 1 33.5 472 GLU B O 1
ATOM 7384 N N . THR B 1 473 ? -29.828 -8.047 -28.562 1 32.62 473 THR B N 1
ATOM 7385 C CA . THR B 1 473 ? -31.125 -7.363 -28.641 1 32.62 473 THR B CA 1
ATOM 7386 C C . THR B 1 473 ? -32.062 -7.863 -27.562 1 32.62 473 THR B C 1
ATOM 7388 O O . THR B 1 473 ? -33 -8.625 -27.844 1 32.62 473 THR B O 1
ATOM 7391 N N . ARG B 1 474 ? -31.891 -8.758 -26.672 1 29.02 474 ARG B N 1
ATOM 7392 C CA . ARG B 1 474 ? -33.156 -8.93 -25.953 1 29.02 474 ARG B CA 1
ATOM 7393 C C . ARG B 1 474 ? -33.594 -7.621 -25.312 1 29.02 474 ARG B C 1
ATOM 7395 O O . ARG B 1 474 ? -32.781 -6.883 -24.75 1 29.02 474 ARG B O 1
ATOM 7402 N N . PRO B 1 475 ? -34.844 -7.176 -25.5 1 28.88 475 PRO B N 1
ATOM 7403 C CA . PRO B 1 475 ? -35.562 -6.023 -24.953 1 28.88 475 PRO B CA 1
ATOM 7404 C C . PRO B 1 475 ? -35.312 -5.816 -23.469 1 28.88 475 PRO B C 1
ATOM 7406 O O . PRO B 1 475 ? -36.031 -5.059 -22.812 1 28.88 475 PRO B O 1
ATOM 7409 N N . THR B 1 476 ? -34.312 -6.297 -22.953 1 25.33 476 THR B N 1
ATOM 7410 C CA . THR B 1 476 ? -34.469 -6.254 -21.5 1 25.33 476 THR B CA 1
ATOM 7411 C C . THR B 1 476 ? -34.5 -4.812 -21.016 1 25.33 476 THR B C 1
ATOM 7413 O O . THR B 1 476 ? -33.781 -3.957 -21.516 1 25.33 476 THR B O 1
ATOM 7416 N N . ALA B 1 477 ? -35.469 -4.5 -20.094 1 26.05 477 ALA B N 1
ATOM 7417 C CA . ALA B 1 477 ? -35.875 -3.346 -19.297 1 26.05 477 ALA B CA 1
ATOM 7418 C C . ALA B 1 477 ? -34.656 -2.672 -18.641 1 26.05 477 ALA B C 1
ATOM 7420 O O . ALA B 1 477 ? -33.75 -3.35 -18.172 1 26.05 477 ALA B O 1
ATOM 7421 N N . ALA B 1 478 ? -34.281 -1.612 -19.109 1 27.64 478 ALA B N 1
ATOM 7422 C CA . ALA B 1 478 ? -33.375 -0.603 -18.562 1 27.64 478 ALA B CA 1
ATOM 7423 C C . ALA B 1 478 ? -33.438 -0.593 -17.031 1 27.64 478 ALA B C 1
ATOM 7425 O O . ALA B 1 478 ? -34.469 -0.356 -16.453 1 27.64 478 ALA B O 1
ATOM 7426 N N . LEU B 1 479 ? -32.75 -1.357 -16.328 1 26.03 479 LEU B N 1
ATOM 7427 C CA . LEU B 1 479 ? -32.719 -1.143 -14.883 1 26.03 479 LEU B CA 1
ATOM 7428 C C . LEU B 1 479 ? -32.531 0.335 -14.555 1 26.03 479 LEU B C 1
ATOM 7430 O O . LEU B 1 479 ? -31.484 0.914 -14.844 1 26.03 479 LEU B O 1
ATOM 7434 N N . GLU B 1 480 ? -33.562 1.104 -14.812 1 23.33 480 GLU B N 1
ATOM 7435 C CA . GLU B 1 480 ? -33.625 2.449 -14.25 1 23.33 480 GLU B CA 1
ATOM 7436 C C . GLU B 1 480 ? -33.188 2.461 -12.789 1 23.33 480 GLU B C 1
ATOM 7438 O O . GLU B 1 480 ? -33.875 1.907 -11.922 1 23.33 480 GLU B O 1
ATOM 7443 N N . VAL B 1 481 ? -31.938 2.234 -12.586 1 28.39 481 VAL B N 1
ATOM 7444 C CA . VAL B 1 481 ? -31.438 2.529 -11.25 1 28.39 481 VAL B CA 1
ATOM 7445 C C . VAL B 1 481 ? -32.062 3.816 -10.734 1 28.39 481 VAL B C 1
ATOM 7447 O O . VAL B 1 481 ? -31.953 4.875 -11.352 1 28.39 481 VAL B O 1
ATOM 7450 N N . SER B 1 482 ? -33.094 3.631 -10.039 1 24.28 482 SER B N 1
ATOM 7451 C CA . SER B 1 482 ? -33.906 4.711 -9.461 1 24.28 482 SER B CA 1
ATOM 7452 C C . SER B 1 482 ? -33 5.738 -8.773 1 24.28 482 SER B C 1
ATOM 7454 O O . SER B 1 482 ? -32.062 5.375 -8.062 1 24.28 482 SER B O 1
ATOM 7456 N N . PRO B 1 483 ? -32.906 6.84 -9.273 1 25.12 483 PRO B N 1
ATOM 7457 C CA . PRO B 1 483 ? -32.188 8.008 -8.742 1 25.12 483 PRO B CA 1
ATOM 7458 C C . PRO B 1 483 ? -32.375 8.164 -7.23 1 25.12 483 PRO B C 1
ATOM 7460 O O . PRO B 1 483 ? -31.812 9.086 -6.633 1 25.12 483 PRO B O 1
ATOM 7463 N N . ARG B 1 484 ? -33.312 7.316 -6.66 1 28.47 484 ARG B N 1
ATOM 7464 C CA . ARG B 1 484 ? -33.688 7.59 -5.277 1 28.47 484 ARG B CA 1
ATOM 7465 C C . ARG B 1 484 ? -32.562 7.164 -4.316 1 28.47 484 ARG B C 1
ATOM 7467 O O . ARG B 1 484 ? -32.594 7.547 -3.146 1 28.47 484 ARG B O 1
ATOM 7474 N N . VAL B 1 485 ? -31.969 6.168 -4.527 1 27.47 485 VAL B N 1
ATOM 7475 C CA . VAL B 1 485 ? -31.094 5.848 -3.408 1 27.47 485 VAL B CA 1
ATOM 7476 C C . VAL B 1 485 ? -29.938 6.852 -3.355 1 27.47 485 VAL B C 1
ATOM 7478 O O . VAL B 1 485 ? -29.281 7.004 -2.32 1 27.47 485 VAL B O 1
ATOM 7481 N N . VAL B 1 486 ? -29.547 7.426 -4.445 1 26.98 486 VAL B N 1
ATOM 7482 C CA . VAL B 1 486 ? -28.531 8.469 -4.273 1 26.98 486 VAL B CA 1
ATOM 7483 C C . VAL B 1 486 ? -29.156 9.68 -3.58 1 26.98 486 VAL B C 1
ATOM 7485 O O . VAL B 1 486 ? -28.453 10.445 -2.914 1 26.98 486 VAL B O 1
ATOM 7488 N N . ALA B 1 487 ? -30.469 9.953 -3.908 1 28.64 487 ALA B N 1
ATOM 7489 C CA . ALA B 1 487 ? -31.062 11.133 -3.291 1 28.64 487 ALA B CA 1
ATOM 7490 C C . ALA B 1 487 ? -31.219 10.945 -1.784 1 28.64 487 ALA B C 1
ATOM 7492 O O . ALA B 1 487 ? -31.312 11.922 -1.039 1 28.64 487 ALA B O 1
ATOM 7493 N N . HIS B 1 488 ? -31.688 9.781 -1.386 1 27.59 488 HIS B N 1
ATOM 7494 C CA . HIS B 1 488 ? -31.828 9.703 0.064 1 27.59 488 HIS B CA 1
ATOM 7495 C C . HIS B 1 488 ? -30.484 9.82 0.757 1 27.59 488 HIS B C 1
ATOM 7497 O O . HIS B 1 488 ? -30.422 10 1.976 1 27.59 488 HIS B O 1
ATOM 7503 N N . LEU B 1 489 ? -29.453 9.43 0.09 1 25.55 489 LEU B N 1
ATOM 7504 C CA . LEU B 1 489 ? -28.203 9.719 0.786 1 25.55 489 LEU B CA 1
ATOM 7505 C C . LEU B 1 489 ? -27.828 11.188 0.647 1 25.55 489 LEU B C 1
ATOM 7507 O O . LEU B 1 489 ? -26.875 11.656 1.278 1 25.55 489 LEU B O 1
ATOM 7511 N N . THR B 1 490 ? -28.297 11.789 -0.453 1 24.02 490 THR B N 1
ATOM 7512 C CA . THR B 1 490 ? -27.969 13.211 -0.522 1 24.02 490 THR B CA 1
ATOM 7513 C C . THR B 1 490 ? -28.938 14.031 0.337 1 24.02 490 THR B C 1
ATOM 7515 O O . THR B 1 490 ? -28.734 15.234 0.52 1 24.02 490 THR B O 1
ATOM 7518 N N . ARG B 1 491 ? -30.203 13.438 0.516 1 23.8 491 ARG B N 1
ATOM 7519 C CA . ARG B 1 491 ? -30.891 14.234 1.528 1 23.8 491 ARG B CA 1
ATOM 7520 C C . ARG B 1 491 ? -30.484 13.805 2.934 1 23.8 491 ARG B C 1
ATOM 7522 O O . ARG B 1 491 ? -30.469 12.617 3.244 1 23.8 491 ARG B O 1
#

Radius of gyration: 41.02 Å; Cα contacts (8 Å, |Δi|>4): 1300; chains: 2; bounding box: 83×139×83 Å

Foldseek 3Di:
DVVVVVVVVVVVVVVVVCVVPPPPPDDDDDDDPVVVLVVLQVVQDLVLQADADDLLNLLVLLCVRQVVLVVLVVVLVVLVVVLVVLVCLLFWDKDKDKDKDFDPPADWDWDADPVVRDIDDIDHQFDRIKIKIKIKTWDWPLSNVLSVLVSVLSVLVSLLSVLVSLLVSLVLSLLLLLLQLLQLLLVVLVVVVVVLVVVLVVLLVVLVVCLVVVPPDNVVSVVLNVLSVVLVVLSVVLSVVSVCSLVSSCNSSSHPDSVSHHHDHDDDVPPLDADDFDPDLVVLLVLLLVARSVLVSLVSVLSSLVSVLVSLVSLQDKTKIKMKMWMAMPRPSDPDRIDMDMDMDIGGDNVSNVCSVVSSVVSVVVSVVSVVVSVVVSVVLSVQLVVLSVQLVVLVVVLVVLVVVLVVLVVLLVVQVVCVVVVNHDPSSNSSSVSVSSSSVSSNSSSSSSNSSSVSSNCSSSNDRDDNPPPPPPVDDPPPPDPPPVVVVVD/DVVVVVVVVVVVVVVVVVVVPPPPPDPDDDDDPVVVLVVLQVVQDLVLQADADDLLNLLVLLCVRQVVLVVLVVVLVVLVVVLVVLVCLLAWDKDKDKDKDFDPPADWDWDADPVVRDIDDIDHLFDRIKIKIKIKTKDWPLSNVLSVLVSVLSVLVSLLSVLVSLLVSLVLSLLLLLLQLLQLLLVVLVVVVVVLVVVLVVLLVVLVVCLVVVPPDVVVSVVLNVLSVVLVVLSVVLSVVSVCSLVSSCNSSSHPDSVSHHHDHDDDPPPLDADDFDPDLVVLLVLQLVARSVLVSLVSVLSSLVSVLVSLVSLQDKTKIKMKMWMAMPTPSDPDGIDIDIDMDIGGDNVSNVCSVVSSVVSVVVSVVSVVVSVVVSVVLSVQLVVLSVQLVVLVVVLVVLVVVLVVLVVQLVVQVVCVVVVNHDPSSNSSSVSSSSSSVSVNSSSSSSNSSSVSSSCSSSNDRPDNPPPPPDPDDDPPPPPPVVVVVVD

pLDDT: mean 87.46, std 17.36, range [20.52, 98.62]

Sequence (982 aa):
MSMRKTLKTGLVVATVAVSLSACALEPEALGEIRADLKRHAETLPQETLSQPLTVDDAIALAVAHNLDSRVKLLEEVLAQGKADLSIFALLPEMAAKGGLSRRGPRKATTSKDLSAGTTGNYSTSDDVISRTGDLTATWNLMDFGIAMLRADQESDRITLAQEKRRRALHLLIQDVQAAYWKAVINEYAERKYNALELRLIRSVKDAEEAERSQVGDPMQMLAHQRAIVDTMRQIAEMQRQTATARADLAGLMGVQSHTAFQLAELKEGGTLVVDPPAADVEALQQVALDNRPELRVEEAQFRIDVQEIYTELLKSLPGIGPFIGGHYDANSYLKYNAWADAGVQVAWNLVDVLSAPKRIGQAQNVAEVTRARRLALGMAVVTQVRVADIQYRHAMKEFRLTEQMAGIDRRITSLAGKSRSAGSGSAMEEIKAEAAGMLSTLRRFILYSDLQAAKARLNAAMGLDPQPPMPETRPTAALEVSPRVVAHLTRMSMRKTLKTGLVVATVAVSLSACALEPEALGEIRADLKRHAETLPQETLSQPLTVDDAIALAVAHNLDSRVKLLEEVLAQGKADLSIFALLPEMAAKGGLSRRGPRKATTSKDLSAGTTGNYSTSDDVISRTGDLTATWNLMDFGIAMLRADQESDRITLAQEKRRRALHLLIQDVQAAYWKAVINEYAERKYNALELRLIRSVKDAEEAERSQVGDPMQMLAHQRAIVDTMRQIAEMQRQTATARADLAGLMGVQSHTAFQLAELKEGGTLVVDPPAADVEALQQVALDNRPELRVEEAQFRIDVQEIYTELLKSLPGIGPFIGGHYDANSYLKYNAWADAGVQVAWNLVDVLSAPKRIGQAQNVAEVTRARRLALGMAVVTQVRVADIQYRHAMKEFRLTEQMAGIDRRITSLAGKSRSAGSGSAMEEIKAEAAGMLSTLRRFILYSDLQAAKARLNAAMGLDPQPPMPETRPTAALEVSPRVVAHLTR

InterPro domains:
  IPR010131 Multidrug resistance outer membrane protein MdtP/Nodulation protein T-like [PTHR30203] (3-465)

Organism: Magnetospirillum gryphiswaldense (strain DSM 6361 / JCM 21280 / NBRC 15271 / MSR-1) (NCBI:txid431944)

Nearest PDB structures (foldseek):
  4mt0-assembly1_A  TM=7.850E-01  e=7.262E-15  Neisseria gonorrhoeae
  5azs-assembly1_C  TM=7.602E-01  e=8.728E-15  Pseudomonas aeruginosa PAO1
  5azs-assembly1_B  TM=7.530E-01  e=5.263E-15  Pseudomonas aeruginosa PAO1
  5iuy-assembly1_A  TM=6.919E-01  e=1.265E-15  Pseudomonas aeruginosa PAO1
  5azs-assembly1_A  TM=7.240E-01  e=1.587E-14  Pseudomonas aeruginosa PAO1

Solvent-accessible surface area (backbone atoms only — not comparable to full-atom values): 50330 Å² total; p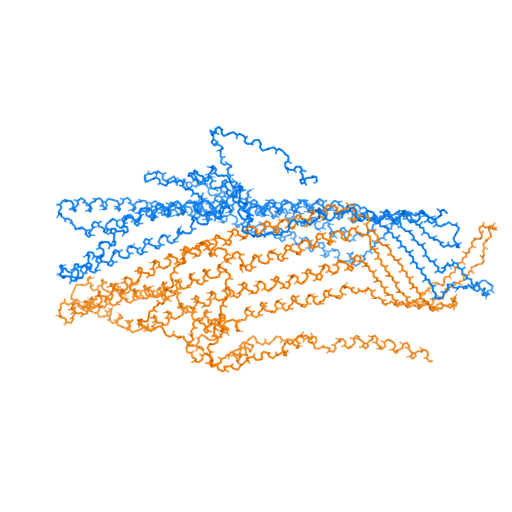er-residue (Å²): 123,70,72,62,56,59,53,51,56,54,45,50,59,51,46,61,60,58,66,64,57,66,82,80,69,60,70,80,76,85,70,59,67,67,59,52,51,51,53,52,54,66,67,51,62,60,72,61,33,74,34,61,35,46,68,64,51,47,41,53,42,20,72,74,44,16,41,64,58,48,34,41,52,44,52,32,50,52,31,49,44,51,28,61,56,32,58,62,53,56,51,59,52,32,39,40,38,36,37,38,37,39,44,44,64,63,63,33,34,29,41,32,31,67,82,80,66,47,67,57,69,74,44,65,78,60,55,43,60,44,43,40,38,37,40,38,37,38,40,42,53,41,56,33,50,43,25,53,48,48,31,51,37,30,51,37,45,32,52,37,36,49,28,52,38,51,45,51,50,41,52,49,47,34,50,39,52,33,21,42,40,27,23,42,40,37,54,52,46,49,62,58,43,56,65,48,49,56,53,52,52,48,51,37,50,53,29,51,50,30,38,73,68,59,56,69,59,49,68,58,27,50,52,50,35,47,52,53,49,48,50,50,45,52,46,50,57,56,46,58,75,22,63,43,18,45,39,52,31,19,43,48,33,44,37,90,48,58,82,61,51,42,65,46,77,78,55,90,81,53,80,79,83,76,81,77,78,79,91,50,66,65,60,46,31,52,48,15,76,75,41,29,35,72,56,53,36,38,51,39,50,33,53,42,31,54,47,46,28,52,41,42,52,44,65,34,48,60,35,38,27,49,35,42,33,41,40,36,39,65,40,78,73,45,92,69,40,60,53,69,54,69,51,77,48,76,49,67,63,67,67,43,46,71,44,27,68,59,48,32,50,50,31,49,48,51,28,48,50,39,53,51,50,39,52,53,48,50,54,49,46,44,48,46,32,51,50,28,49,50,49,31,53,50,32,47,52,53,28,52,53,31,47,51,48,28,55,52,31,47,52,49,27,52,50,34,47,51,33,34,76,70,68,78,37,49,74,67,56,28,54,50,31,45,52,50,27,50,47,33,46,48,48,29,44,53,36,45,26,50,30,52,32,27,48,35,48,32,42,45,43,27,32,58,74,78,72,69,75,73,76,69,85,65,84,69,77,71,76,73,71,69,79,59,73,65,47,60,76,73,94,120,71,71,60,54,57,52,49,54,54,45,49,55,50,45,54,57,50,57,68,56,69,52,85,73,72,71,83,74,84,71,59,68,67,59,53,52,51,53,52,53,68,68,50,63,61,72,60,34,73,36,61,35,46,69,66,51,48,41,54,39,20,74,73,44,15,62,70,58,49,52,40,54,50,50,32,50,51,33,48,50,52,30,60,56,35,58,63,54,56,52,62,53,70,48,77,47,75,46,77,48,78,54,83,74,69,66,69,43,66,57,67,37,84,87,79,66,48,70,58,69,47,24,29,59,60,54,44,60,43,44,38,38,38,41,36,36,37,38,41,55,40,56,32,51,43,26,53,48,49,31,50,37,31,51,38,45,30,52,37,35,50,29,53,36,53,46,51,51,41,52,48,47,34,50,39,52,32,21,43,41,28,23,41,42,36,54,52,47,50,60,58,44,56,65,47,46,58,52,51,53,48,51,39,50,51,31,52,50,29,41,74,66,60,56,68,58,50,67,58,28,51,51,50,36,50,52,52,51,50,48,51,50,52,45,51,55,58,46,59,77,23,64,56,19,45,52,53,31,19,54,49,32,44,39,89,49,59,82,61,51,43,64,47,75,79,56,89,80,53,79,80,82,76,80,77,76,78,91,51,66,66,60,48,31,51,48,15,74,74,39,29,35,72,57,52,34,36,52,40,48,33,54,41,29,53,46,44,29,51,40,42,52,45,64,32,48,60,34,38,27,49,36,41,35,40,39,35,40,67,38,78,32,39,75,59,40,58,36,36,37,38,37,40,41,35,43,29,54,50,53,42,44,72,45,28,68,59,48,31,50,44,30,46,48,52,29,49,38,39,50,38,43,39,51,31,49,50,47,48,44,44,32,47,32,52,36,28,49,52,48,30,52,48,31,49,51,50,29,52,46,31,47,52,45,28,52,51,30,47,54,48,26,50,51,31,47,52,32,32,76,69,68,77,37,48,73,66,53,28,54,50,29,46,51,52,27,48,47,32,46,48,49,28,45,53,36,45,27,50,30,52,32,28,48,34,49,33,41,45,44,28,32,55,73,77,72,69,75,72,76,66,85,64,84,70,76,72,80,69,72,64,68,54,67,61,43,58,70,70,93